Protein AF-0000000068122080 (afdb_homodimer)

Organism: Neurospora crassa (strain ATCC 24698 / 74-OR23-1A / CBS 708.71 / DSM 1257 / FGSC 987) (NCBI:txid367110)

Sequence (988 aa):
MANPVMEELKQKQDALRARFVGKQLSEVPTPSVVLDLKQVMVNCERMLEAAENLGLQWRAHIKTHKTTELTRLQVGNHLTIPVLLIVSTILEAENITPLLKEYQSKDRHVNVLLSFPLFASAVPRLAAVSSQLGPDGLSVMIDHVDQLPYVKAIHTSSGHPPRVFIKIDVNYGRAGVKTDSPEYPSLVDVLLAAEREGWLVLHGLYTHAGQSYGARKLGDAMHVLHAEFIHAHNAAMKIREKSPDHAPLVLSVGATPTATTIQSPWFTGECDVPTANSQGSMRPFEEELKELWGGWQKEGYVLEIHAGVYPTLDLQQVATHARHIGLLSEEDIGISVVAEVASVYPTRGQNSKPEALINAGSLALGREPVGLDKITSNNEETAKPYTGWGALMPWGVLAGTEKKDRSGKILGERFPNDFRGWQVGKISQEHGILTWVGDEGKKAPELKVGDRVRVWPNHACIMGAGFEYYLIVDSNCRGQEDKVRDVWCRWNGWMANPVMEELKQKQDALRARFVGKQLSEVPTPSVVLDLKQVMVNCERMLEAAENLGLQWRAHIKTHKTTELTRLQVGNHLTIPVLLIVSTILEAENITPLLKEYQSKDRHVNVLLSFPLFASAVPRLAAVSSQLGPDGLSVMIDHVDQLPYVKAIHTSSGHPPRVFIKIDVNYGRAGVKTDSPEYPSLVDVLLAAEREGWLVLHGLYTHAGQSYGARKLGDAMHVLHAEFIHAHNAAMKIREKSPDHAPLVLSVGATPTATTIQSPWFTGECDVPTANSQGSMRPFEEELKELWGGWQKEGYVLEIHAGVYPTLDLQQVATHARHIGLLSEEDIGISVVAEVASVYPTRGQNSKPEALINAGSLALGREPVGLDKITSNNEETAKPYTGWGALMPWGVLAGTEKKDRSGKILGERFPNDFRGWQVGKISQEHGILTWVGDEGKKAPELKVGDRVRVWPNHACIMGAGFEYYLIVDSNCRGQEDKVRDVWCRWNGW

Nearest PDB structures (foldseek):
  3anv-assembly1_A-2  TM=8.486E-01  e=2.389E-29  Gallus gallus
  4pb3-assembly1_B  TM=8.365E-01  e=2.389E-29  Delftia sp. HT23
  3wqg-assembly1_A  TM=8.302E-01  e=5.818E-29  Delftia sp. HT23
  3anu-assembly1_A-2  TM=8.568E-01  e=5.227E-28  Gallus gallus
  3awn-assembly1_A  TM=8.664E-01  e=2.921E-27  Gallus gallus

InterPro domains:
  IPR001608 Alanine racemase, N-terminal [PF01168] (136-261)
  IPR026956 D-serine dehydratase-like domain [PF14031] (335-473)
  IPR026956 D-serine dehydratase-like domain [SM01119] (334-474)
  IPR029066 PLP-binding barrel [G3DSA:3.20.20.10] (37-311)
  IPR029066 PLP-binding barrel [SSF51419] (36-265)
  IPR042208 D-serine dehydratase-like domain superfamily [G3DSA:2.40.37.20] (29-476)
  IPR051466 D-amino acid metabolism enzyme [PTHR28004] (21-494)

Radius of gyration: 29.16 Å; Cα contacts (8 Å, |Δi|>4): 2206; chains: 2; bounding box: 65×90×80 Å

pLDDT: mean 93.13, std 11.8, range [29.0, 98.94]

Solvent-accessible surface area (backbone atoms only — not comparable to full-atom values): 50513 Å² total; per-residue (Å²): 126,82,54,66,67,58,52,52,51,49,52,52,34,51,54,48,29,70,70,40,42,72,37,43,66,89,70,51,71,67,57,36,42,37,33,30,50,49,40,28,47,51,40,22,50,52,50,51,51,34,29,57,76,68,70,36,46,63,33,42,27,44,62,32,68,38,36,71,70,61,48,49,50,55,61,55,82,58,60,81,56,58,44,36,38,32,26,70,35,62,41,51,50,60,68,45,43,65,58,46,51,54,40,40,75,66,69,23,53,49,30,41,27,45,72,47,56,47,43,63,86,49,32,70,63,51,16,51,51,26,44,74,58,35,78,59,19,28,32,42,25,43,53,50,68,81,39,48,66,44,46,44,48,22,13,69,70,31,72,36,39,36,29,31,28,39,29,35,32,78,84,57,79,74,62,44,32,40,73,88,40,80,63,34,61,55,40,51,53,52,49,54,53,40,31,75,71,56,41,33,38,80,40,30,28,33,34,54,54,71,67,36,64,71,20,68,32,38,67,52,11,41,52,49,39,49,49,39,48,50,53,31,48,56,47,48,48,56,51,34,72,77,38,74,85,57,74,62,39,33,36,33,25,34,30,38,44,27,41,51,32,58,61,38,43,73,74,68,66,67,51,78,62,72,56,69,52,89,87,71,69,65,72,54,69,62,57,55,48,51,52,52,52,51,51,43,42,72,73,44,37,42,50,30,36,28,37,39,48,55,35,32,38,31,48,35,55,41,37,10,28,21,39,58,67,94,75,37,30,68,86,47,40,12,46,35,33,38,28,36,24,33,35,70,37,66,58,73,31,81,94,46,32,47,29,34,29,29,53,42,9,32,54,56,26,24,74,44,81,55,80,67,62,75,78,64,63,73,77,48,91,78,57,37,60,53,76,35,41,24,36,57,47,65,37,75,85,37,48,86,69,68,62,56,48,96,82,68,27,62,56,35,93,51,27,40,46,35,46,66,46,51,22,27,58,43,72,42,66,55,41,16,30,34,32,69,38,68,61,89,92,53,75,71,82,81,78,52,61,62,39,58,42,37,29,38,30,25,36,44,47,61,15,44,65,46,48,61,46,34,39,26,22,31,66,76,39,79,95,41,44,52,29,24,72,41,51,47,57,32,72,80,68,86,127,82,53,68,66,59,51,52,51,49,53,52,33,52,53,48,30,71,70,42,42,72,38,42,67,90,70,52,70,66,58,36,42,37,34,30,48,49,41,29,47,51,40,22,49,52,51,52,51,33,29,57,75,70,68,34,46,63,33,43,26,44,63,33,68,38,37,70,70,61,48,49,51,55,62,54,83,58,62,83,58,57,44,36,37,32,25,72,35,61,42,51,49,60,69,44,43,64,58,47,50,54,40,41,76,66,68,23,54,48,30,42,27,45,72,48,57,47,43,63,86,49,32,70,62,50,15,52,50,26,44,73,58,34,77,60,19,28,32,41,24,41,52,50,68,81,39,49,68,45,47,45,48,23,13,70,71,31,73,33,40,37,29,31,27,39,30,36,31,76,84,58,78,74,61,46,32,40,71,89,40,80,62,35,62,55,38,51,53,54,51,55,53,40,32,74,72,57,39,33,38,81,41,29,28,34,35,56,54,69,66,36,63,71,20,69,33,39,68,53,12,41,51,51,38,49,51,40,49,49,53,31,47,55,46,49,50,57,50,33,72,78,36,74,83,55,74,62,36,33,36,35,28,34,29,38,42,27,40,52,32,59,61,37,42,73,73,69,66,68,51,78,62,74,56,66,52,88,89,68,70,64,70,54,69,63,56,55,47,50,51,52,52,51,50,43,42,73,73,42,37,44,52,31,39,27,36,39,48,56,34,31,38,29,48,35,55,41,37,10,28,20,40,59,66,92,73,38,30,68,86,49,40,13,47,35,34,38,28,37,25,35,36,68,37,65,57,73,32,80,93,46,32,47,28,33,30,26,54,43,8,32,54,55,27,24,74,44,81,55,79,67,63,77,79,65,64,73,78,48,91,78,58,37,59,51,77,35,39,24,35,55,48,64,38,75,84,37,48,86,68,68,60,57,46,96,83,69,27,63,57,35,93,52,28,40,47,35,47,65,45,50,22,26,57,42,70,43,67,55,40,15,30,34,33,68,38,67,58,90,93,55,76,72,82,81,78,51,63,61,39,59,44,36,30,39,29,25,36,44,47,61,16,43,67,46,47,60,46,34,40,26,23,32,65,78,41,78,95,42,45,51,30,25,71,42,52,47,57,32,72,80,69,88

Secondary structure (DSSP, 8-state):
---HHHHHHHHHHHHHHHHHTT-BTTTS-SSEEEEEHHHHHHHHHHHHHHHHHTT-EEEEE-TTT--HHHHHHHH-S-SSS-EEEEESSHHHHHHHHHHHHHHHHTT--EEEEEEEE--GGGHHHHHHHHHHH-TT-EEEEE-SGGGHHHHHHHHHHHSSPPEEEEEE--S--SS-B-TTSTHHHHHHHHHHHHHHHTS-EEEEEEE--GGGGG--SHHHHHHHHHHHHHHHHHHHHHHHHH-TTPPPPEEEE--HHHHGGGG-HHHHT--------SSS----HHHHHHHHHHHHHHTTPEEEEEESSTTT--HHHHHHT-S-TTTSSGGG--EEEEEEEEEEETTTSGGG--EEEES--HHHH--------SSS----TT------SEEE-S-GGGTT-----TTS-SS-TTTTTS--EEEEEEE-SS-EEEEEE--TTPPPPP--TT-EEEEEES-HHHHHTT-SEEEEE-TTSTT-TTB--EEEE-----/---HHHHHHHHHHHHHHHHHTT-BTTTS-SSEEEEEHHHHHHHHHHHHHHHHHTT-EEEEE-TTT--HHHHHHHH-S-SSS-EEEEESSHHHHHHHHHHHHHHHHTT--EEEEEEEE--GGGHHHHHHHHHHH-TT-EEEEE-SGGGHHHHHHHHHHHSSPPEEEEEE--S--SS-B-TTSTHHHHHHHHHHHHHHHTS-EEEEEEE--GGGGG--SHHHHHHHHHHHHHHHHHHHHHHHHH-TTPPPPEEEE--HHHHGGGG-HHHHT--------SSS----HHHHHHHHHHHHHHTTPEEEEEESSTTT--HHHHHHT-S-TTTSSGGG--EEEEEEEEEEETTTSGGG--EEEES--HHHH--------SSS----TT------SEEE-S-GGGTT-----TTS-SS-TTTTTS--EEEEEEE-SS-EEEEEE--TTPPPPP--TT-EEEEEES-HHHHHTT-SEEEEE-TTSTT-TTB--EEEE-----

Structure (mmCIF, N/CA/C/O backbone):
data_AF-0000000068122080-model_v1
#
loop_
_entity.id
_entity.type
_entity.pdbx_description
1 polymer 'D-serine dehydratase-like domain-containing protein'
#
loop_
_atom_site.group_PDB
_atom_site.id
_atom_site.type_symbol
_atom_site.label_atom_id
_atom_site.label_alt_id
_atom_site.label_comp_id
_atom_site.label_asym_id
_atom_site.label_entity_id
_atom_site.label_seq_id
_atom_site.pdbx_PDB_ins_code
_atom_site.Cartn_x
_atom_site.Cartn_y
_atom_site.Cartn_z
_atom_site.occupancy
_atom_site.B_iso_or_equiv
_atom_site.auth_seq_id
_atom_site.auth_comp_id
_atom_site.auth_asym_id
_atom_site.auth_atom_id
_atom_site.pdbx_PDB_model_num
ATOM 1 N N . MET A 1 1 ? -1.861 0.833 36.281 1 34.62 1 MET A N 1
ATOM 2 C CA . MET A 1 1 ? -1.796 -0.489 35.656 1 34.62 1 MET A CA 1
ATOM 3 C C . MET A 1 1 ? -1.403 -0.385 34.188 1 34.62 1 MET A C 1
ATOM 5 O O . MET A 1 1 ? -1.917 0.468 33.469 1 34.62 1 MET A O 1
ATOM 9 N N . ALA A 1 2 ? -0.423 -1.035 33.969 1 48.44 2 ALA A N 1
ATOM 10 C CA . ALA A 1 2 ? 0.129 -0.932 32.625 1 48.44 2 ALA A CA 1
ATOM 11 C C . ALA A 1 2 ? -0.909 -1.322 31.578 1 48.44 2 ALA A C 1
ATOM 13 O O . ALA A 1 2 ? -1.619 -2.318 31.734 1 48.44 2 ALA A O 1
ATOM 14 N N . ASN A 1 3 ? -1.259 -0.375 30.625 1 61.34 3 ASN A N 1
ATOM 15 C CA . ASN A 1 3 ? -2.131 -0.651 29.5 1 61.34 3 ASN A CA 1
ATOM 16 C C . ASN A 1 3 ? -1.68 -1.891 28.734 1 61.34 3 ASN A C 1
ATOM 18 O O . ASN A 1 3 ? -0.537 -1.963 28.266 1 61.34 3 ASN A O 1
ATOM 22 N N . PRO A 1 4 ? -2.449 -2.939 28.812 1 63.47 4 PRO A N 1
ATOM 23 C CA . PRO A 1 4 ? -2.072 -4.211 28.188 1 63.47 4 PRO A CA 1
ATOM 24 C C . PRO A 1 4 ? -1.522 -4.035 26.766 1 63.47 4 PRO A C 1
ATOM 26 O O . PRO A 1 4 ? -0.592 -4.742 26.375 1 63.47 4 PRO A O 1
ATOM 29 N N . VAL A 1 5 ? -1.974 -3.033 26.125 1 71.25 5 VAL A N 1
ATOM 30 C CA . VAL A 1 5 ? -1.523 -2.801 24.766 1 71.25 5 VAL A CA 1
ATOM 31 C C . VAL A 1 5 ? -0.093 -2.268 24.766 1 71.25 5 VAL A C 1
ATOM 33 O O . VAL A 1 5 ? 0.735 -2.678 23.953 1 71.25 5 VAL A O 1
ATOM 36 N N . MET A 1 6 ? 0.201 -1.479 25.734 1 77.25 6 MET A N 1
ATOM 37 C CA . MET A 1 6 ? 1.538 -0.904 25.844 1 77.25 6 MET A CA 1
ATOM 38 C C . MET A 1 6 ? 2.557 -1.969 26.234 1 77.25 6 MET A C 1
ATOM 40 O O . MET A 1 6 ? 3.689 -1.958 25.75 1 77.25 6 MET A O 1
ATOM 44 N N . GLU A 1 7 ? 2.092 -2.848 27.031 1 82.12 7 GLU A N 1
ATOM 45 C CA . GLU A 1 7 ? 2.988 -3.912 27.469 1 82.12 7 GLU A CA 1
ATOM 46 C C . GLU A 1 7 ? 3.303 -4.875 26.328 1 82.12 7 GLU A C 1
ATOM 48 O O . GLU A 1 7 ? 4.441 -5.328 26.188 1 82.12 7 GLU A O 1
ATOM 53 N N . GLU A 1 8 ? 2.326 -5.105 25.578 1 82.75 8 GLU A N 1
ATOM 54 C CA . GLU A 1 8 ? 2.521 -5.992 24.438 1 82.75 8 GLU A CA 1
ATOM 55 C C . GLU A 1 8 ? 3.473 -5.379 23.422 1 82.75 8 GLU A C 1
ATOM 57 O O . GLU A 1 8 ? 4.324 -6.07 22.859 1 82.75 8 GLU A O 1
ATOM 62 N N . LEU A 1 9 ? 3.348 -4.129 23.219 1 86.38 9 LEU A N 1
ATOM 63 C CA . LEU A 1 9 ? 4.215 -3.428 22.281 1 86.38 9 LEU A CA 1
ATOM 64 C C . LEU A 1 9 ? 5.656 -3.406 22.781 1 86.38 9 LEU A C 1
ATOM 66 O O . LEU A 1 9 ? 6.594 -3.566 22 1 86.38 9 LEU A O 1
ATOM 70 N N . LYS A 1 10 ? 5.793 -3.195 24.094 1 89.75 10 LYS A N 1
ATOM 71 C CA . LYS A 1 10 ? 7.125 -3.17 24.688 1 89.75 10 LYS A CA 1
ATOM 72 C C . LYS A 1 10 ? 7.801 -4.531 24.562 1 89.75 10 LYS A C 1
ATOM 74 O O . LYS A 1 10 ? 8.992 -4.617 24.266 1 89.75 10 LYS A O 1
ATOM 79 N N . GLN A 1 11 ? 7.055 -5.516 24.812 1 91.06 11 GLN A N 1
ATOM 80 C CA . GLN A 1 11 ? 7.602 -6.863 24.703 1 91.06 11 GLN A CA 1
ATOM 81 C C . GLN A 1 11 ? 8.023 -7.172 23.266 1 91.06 11 GLN A C 1
ATOM 83 O O . GLN A 1 11 ? 9.086 -7.758 23.031 1 91.06 11 GLN A O 1
ATOM 88 N N . LYS A 1 12 ? 7.172 -6.781 22.375 1 92.25 12 LYS A N 1
ATOM 89 C CA . LYS A 1 12 ? 7.5 -6.961 20.969 1 92.25 12 LYS A CA 1
ATOM 90 C C . LYS A 1 12 ? 8.773 -6.207 20.594 1 92.25 12 LYS A C 1
ATOM 92 O O . LYS A 1 12 ? 9.648 -6.746 19.922 1 92.25 12 LYS A O 1
ATOM 97 N N . GLN A 1 13 ? 8.906 -5.016 21.031 1 96.25 13 GLN A N 1
ATOM 98 C CA . GLN A 1 13 ? 10.062 -4.18 20.719 1 96.25 13 GLN A CA 1
ATOM 99 C C . GLN A 1 13 ? 11.336 -4.762 21.328 1 96.25 13 GLN A C 1
ATOM 101 O O . GLN A 1 13 ? 12.391 -4.766 20.688 1 96.25 13 GLN A O 1
ATOM 106 N N . ASP A 1 14 ? 11.227 -5.234 22.578 1 97.12 14 ASP A N 1
ATOM 107 C CA . ASP A 1 14 ? 12.383 -5.832 23.25 1 97.12 14 ASP A CA 1
ATOM 108 C C . ASP A 1 14 ? 12.859 -7.078 22.516 1 97.12 14 ASP A C 1
ATOM 110 O O . ASP A 1 14 ? 14.07 -7.301 22.375 1 97.12 14 ASP A O 1
ATOM 114 N N . ALA A 1 15 ? 11.93 -7.836 22.078 1 96.25 15 ALA A N 1
ATOM 115 C CA . ALA A 1 15 ? 12.289 -9.039 21.328 1 96.25 15 ALA A CA 1
ATOM 116 C C . ALA A 1 15 ? 12.992 -8.68 20.016 1 96.25 15 ALA A C 1
ATOM 118 O O . ALA A 1 15 ? 13.953 -9.336 19.625 1 96.25 15 ALA A O 1
ATOM 119 N N . LEU A 1 16 ? 12.508 -7.648 19.344 1 97.81 16 LEU A N 1
ATOM 120 C CA . LEU A 1 16 ? 13.102 -7.188 18.094 1 97.81 16 LEU A CA 1
ATOM 121 C C . LEU A 1 16 ? 14.492 -6.609 18.344 1 97.81 16 LEU A C 1
ATOM 123 O O . LEU A 1 16 ? 15.414 -6.848 17.547 1 97.81 16 LEU A O 1
ATOM 127 N N . ARG A 1 17 ? 14.633 -5.867 19.438 1 98.44 17 ARG A N 1
ATOM 128 C CA . ARG A 1 17 ? 15.938 -5.328 19.797 1 98.44 17 ARG A CA 1
ATOM 129 C C . ARG A 1 17 ? 16.938 -6.453 20.031 1 98.44 17 ARG A C 1
ATOM 131 O O . ARG A 1 17 ? 18.078 -6.391 19.562 1 98.44 17 ARG A O 1
ATOM 138 N N . ALA A 1 18 ? 16.516 -7.426 20.781 1 98.25 18 ALA A N 1
ATOM 139 C CA . ALA A 1 18 ? 17.391 -8.57 21.062 1 98.25 18 ALA A CA 1
ATOM 140 C C . ALA A 1 18 ? 17.828 -9.258 19.766 1 98.25 18 ALA A C 1
ATOM 142 O O . ALA A 1 18 ? 18.953 -9.75 19.672 1 98.25 18 ALA A O 1
ATOM 143 N N . ARG A 1 19 ? 16.984 -9.219 18.859 1 97.31 19 ARG A N 1
ATOM 144 C CA . ARG A 1 19 ? 17.219 -9.93 17.609 1 97.31 19 ARG A CA 1
ATOM 145 C C . ARG A 1 19 ? 18.125 -9.117 16.672 1 97.31 19 ARG A C 1
ATOM 147 O O . ARG A 1 19 ? 18.969 -9.672 15.977 1 97.31 19 ARG A O 1
ATOM 154 N N . PHE A 1 20 ? 17.969 -7.777 16.656 1 98.44 20 PHE A N 1
ATOM 155 C CA . PHE A 1 20 ? 18.531 -7.047 15.523 1 98.44 20 PHE A CA 1
ATOM 156 C C . PHE A 1 20 ? 19.641 -6.105 15.977 1 98.44 20 PHE A C 1
ATOM 158 O O . PHE A 1 20 ? 20.531 -5.762 15.203 1 98.44 20 PHE A O 1
ATOM 165 N N . VAL A 1 21 ? 19.562 -5.586 17.203 1 98.56 21 VAL A N 1
ATOM 166 C CA . VAL A 1 21 ? 20.547 -4.609 17.656 1 98.56 21 VAL A CA 1
ATOM 167 C C . VAL A 1 21 ? 21.938 -5.238 17.625 1 98.56 21 VAL A C 1
ATOM 169 O O . VAL A 1 21 ? 22.125 -6.355 18.109 1 98.56 21 VAL A O 1
ATOM 172 N N . GLY A 1 22 ? 22.844 -4.551 17.062 1 98.31 22 GLY A N 1
ATOM 173 C CA . GLY A 1 22 ? 24.203 -5.043 16.938 1 98.31 22 GLY A CA 1
ATOM 174 C C . GLY A 1 22 ? 24.484 -5.672 15.594 1 98.31 22 GLY A C 1
ATOM 175 O O . GLY A 1 22 ? 25.641 -5.801 15.195 1 98.31 22 GLY A O 1
ATOM 176 N N . LYS A 1 23 ? 23.469 -6.035 14.875 1 98.25 23 LYS A N 1
ATOM 177 C CA . LYS A 1 23 ? 23.641 -6.637 13.562 1 98.25 23 LYS A CA 1
ATOM 178 C C . LYS A 1 23 ? 23.953 -5.578 12.508 1 98.25 23 LYS A C 1
ATOM 180 O O . LYS A 1 23 ? 23.609 -4.41 12.672 1 98.25 23 LYS A O 1
ATOM 185 N N . GLN A 1 24 ? 24.641 -6.031 11.484 1 97.75 24 GLN A N 1
ATOM 186 C CA . GLN A 1 24 ? 24.875 -5.191 10.305 1 97.75 24 GLN A CA 1
ATOM 187 C C . GLN A 1 24 ? 23.688 -5.262 9.352 1 97.75 24 GLN A C 1
ATOM 189 O O . GLN A 1 24 ? 22.984 -6.273 9.289 1 97.75 24 GLN A O 1
ATOM 194 N N . LEU A 1 25 ? 23.438 -4.176 8.594 1 97.88 25 LEU A N 1
ATOM 195 C CA . LEU A 1 25 ? 22.359 -4.16 7.598 1 97.88 25 LEU A CA 1
ATOM 196 C C . LEU A 1 25 ? 22.547 -5.293 6.59 1 97.88 25 LEU A C 1
ATOM 198 O O . LEU A 1 25 ? 21.578 -5.734 5.973 1 97.88 25 LEU A O 1
ATOM 202 N N . SER A 1 26 ? 23.703 -5.789 6.441 1 95.56 26 SER A N 1
ATOM 203 C CA . SER A 1 26 ? 23.969 -6.906 5.539 1 95.56 26 SER A CA 1
ATOM 204 C C . SER A 1 26 ? 23.453 -8.219 6.121 1 95.56 26 SER A C 1
ATOM 206 O O . SER A 1 26 ? 23.391 -9.227 5.414 1 95.56 26 SER A O 1
ATOM 208 N N . GLU A 1 27 ? 23.047 -8.219 7.371 1 96.06 27 GLU A N 1
ATOM 209 C CA . GLU A 1 27 ? 22.672 -9.453 8.055 1 96.06 27 GLU A CA 1
ATOM 210 C C . GLU A 1 27 ? 21.172 -9.492 8.344 1 96.06 27 GLU A C 1
ATOM 212 O O . GLU A 1 27 ? 20.656 -10.523 8.781 1 96.06 27 GLU A O 1
ATOM 217 N N . VAL A 1 28 ? 20.547 -8.406 8.172 1 97.38 28 VAL A N 1
ATOM 218 C CA . VAL A 1 28 ? 19.141 -8.352 8.562 1 97.38 28 VAL A CA 1
ATOM 219 C C . VAL A 1 28 ? 18.281 -8.961 7.461 1 97.38 28 VAL A C 1
ATOM 221 O O . VAL A 1 28 ? 18.719 -9.102 6.32 1 97.38 28 VAL A O 1
ATOM 224 N N . PRO A 1 29 ? 17.062 -9.359 7.766 1 96.5 29 PRO A N 1
ATOM 225 C CA . PRO A 1 29 ? 16.156 -9.859 6.723 1 96.5 29 PRO A CA 1
ATOM 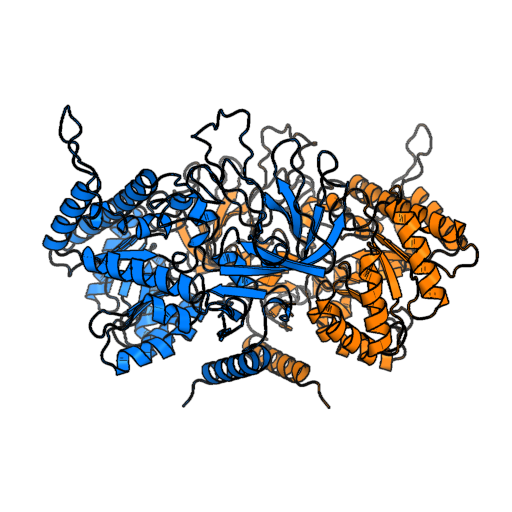226 C C . PRO A 1 29 ? 15.828 -8.805 5.676 1 96.5 29 PRO A C 1
ATOM 228 O O . PRO A 1 29 ? 15.984 -7.605 5.926 1 96.5 29 PRO A O 1
ATOM 231 N N . THR A 1 30 ? 15.422 -9.25 4.527 1 97.88 30 THR A N 1
ATOM 232 C CA . THR A 1 30 ? 14.977 -8.344 3.471 1 97.88 30 THR A CA 1
ATOM 233 C C . THR A 1 30 ? 13.586 -8.734 2.98 1 97.88 30 THR A C 1
ATOM 235 O O . THR A 1 30 ? 13.227 -9.914 2.973 1 97.88 30 THR A O 1
ATOM 238 N N . PRO A 1 31 ? 12.797 -7.766 2.686 1 98.25 31 PRO A N 1
ATOM 239 C CA . PRO A 1 31 ? 13.102 -6.34 2.803 1 98.25 31 PRO A CA 1
ATOM 240 C C . PRO A 1 31 ? 12.984 -5.828 4.238 1 98.25 31 PRO A C 1
ATOM 242 O O . PRO A 1 31 ? 12.266 -6.41 5.051 1 98.25 31 PRO A O 1
ATOM 245 N N . SER A 1 32 ? 13.75 -4.82 4.559 1 98.62 32 SER A N 1
ATOM 246 C CA . SER A 1 32 ? 13.68 -4.113 5.836 1 98.62 32 SER A CA 1
ATOM 247 C C . SER A 1 32 ? 13.758 -2.604 5.637 1 98.62 32 SER A C 1
ATOM 249 O O . SER A 1 32 ? 14.469 -2.123 4.754 1 98.62 32 SER A O 1
ATOM 251 N N . VAL A 1 33 ? 13.039 -1.901 6.406 1 98.81 33 VAL A N 1
ATOM 252 C CA . VAL A 1 33 ? 13.07 -0.444 6.34 1 98.81 33 VAL A CA 1
ATOM 253 C C . VAL A 1 33 ? 14.008 0.102 7.418 1 98.81 33 VAL A C 1
ATOM 255 O O . VAL A 1 33 ? 14.047 -0.424 8.531 1 98.81 33 VAL A O 1
ATOM 258 N N . VAL A 1 34 ? 14.742 1.148 7.062 1 98.88 34 VAL A N 1
ATOM 259 C CA . VAL A 1 34 ? 15.789 1.69 7.914 1 98.88 34 VAL A CA 1
ATOM 260 C C . VAL A 1 34 ? 15.586 3.191 8.102 1 98.88 34 VAL A C 1
ATOM 262 O O . VAL A 1 34 ? 15.266 3.902 7.145 1 98.88 34 VAL A O 1
ATOM 265 N N . LEU A 1 35 ? 15.703 3.652 9.328 1 98.88 35 LEU A N 1
ATOM 266 C CA . LEU A 1 35 ? 15.797 5.078 9.625 1 98.88 35 LEU A CA 1
ATOM 267 C C . LEU A 1 35 ? 17.203 5.445 10.078 1 98.88 35 LEU A C 1
ATOM 269 O O . LEU A 1 35 ? 17.828 4.707 10.852 1 98.88 35 LEU A O 1
ATOM 273 N N . ASP A 1 36 ? 17.719 6.465 9.547 1 98.81 36 ASP A N 1
ATOM 274 C CA . ASP A 1 36 ? 18.984 7.031 10.023 1 98.81 36 ASP A CA 1
ATOM 275 C C . ASP A 1 36 ? 18.734 8.055 11.125 1 98.81 36 ASP A C 1
ATOM 277 O O . ASP A 1 36 ? 18.266 9.164 10.859 1 98.81 36 ASP A O 1
ATOM 281 N N . LEU A 1 37 ? 19.125 7.719 12.297 1 98.75 37 LEU A N 1
ATOM 282 C CA . LEU A 1 37 ? 18.844 8.523 13.477 1 98.75 37 LEU A CA 1
ATOM 283 C C . LEU A 1 37 ? 19.422 9.93 13.32 1 98.75 37 LEU A C 1
ATOM 285 O O . LEU A 1 37 ? 18.75 10.922 13.609 1 98.75 37 LEU A O 1
ATOM 289 N N . LYS A 1 38 ? 20.641 10.023 12.891 1 98.44 38 LYS A N 1
ATOM 290 C CA . LYS A 1 38 ? 21.25 11.336 12.711 1 98.44 38 LYS A CA 1
ATOM 291 C C . LYS A 1 38 ? 20.406 12.219 11.797 1 98.44 38 LYS A C 1
ATOM 293 O O . LYS A 1 38 ? 20.109 13.367 12.141 1 98.44 38 LYS A O 1
ATOM 298 N N . GLN A 1 39 ? 20.016 11.68 10.703 1 98.31 39 GLN A N 1
ATOM 299 C CA . GLN A 1 39 ? 19.359 12.492 9.688 1 98.31 39 GLN A CA 1
ATOM 300 C C . GLN A 1 39 ? 17.969 12.914 10.156 1 98.31 39 GLN A C 1
ATOM 302 O O . GLN A 1 39 ? 17.562 14.062 9.961 1 98.31 39 GLN A O 1
ATOM 307 N N . VAL A 1 40 ? 17.188 11.992 10.758 1 98.75 40 VAL A N 1
ATOM 308 C CA . VAL A 1 40 ? 15.852 12.367 11.211 1 98.75 40 VAL A CA 1
ATOM 309 C C . VAL A 1 40 ? 15.953 13.383 12.344 1 98.75 40 VAL A C 1
ATOM 311 O O . VAL A 1 40 ? 15.109 14.273 12.469 1 98.75 40 VAL A O 1
ATOM 314 N N . MET A 1 41 ? 16.969 13.289 13.164 1 98.5 41 MET A N 1
ATOM 315 C CA . MET A 1 41 ? 17.203 14.266 14.227 1 98.5 41 MET A CA 1
ATOM 316 C C . MET A 1 41 ? 17.484 15.648 13.648 1 98.5 41 MET A C 1
ATOM 318 O O . MET A 1 41 ? 16.922 16.641 14.109 1 98.5 41 MET A O 1
ATOM 322 N N . VAL A 1 42 ? 18.328 15.688 12.672 1 98.19 42 VAL A N 1
ATOM 323 C CA . VAL A 1 42 ? 18.703 16.953 12.039 1 98.19 42 VAL A CA 1
ATOM 324 C C . VAL A 1 42 ? 17.469 17.594 11.422 1 98.19 42 VAL A C 1
ATOM 326 O O . VAL A 1 42 ? 17.234 18.797 11.586 1 98.19 42 VAL A O 1
ATOM 329 N N . ASN A 1 43 ? 16.672 16.797 10.727 1 98.56 43 ASN A N 1
ATOM 330 C CA . ASN A 1 43 ? 15.469 17.312 10.094 1 98.56 43 ASN A CA 1
ATOM 331 C C . ASN A 1 43 ? 14.484 17.875 11.125 1 98.56 43 ASN A C 1
ATOM 333 O O . ASN A 1 43 ? 13.883 18.922 10.906 1 98.56 43 ASN A O 1
ATOM 337 N N . CYS A 1 44 ? 14.344 17.219 12.258 1 98.56 44 CYS A N 1
ATOM 338 C CA . CYS A 1 44 ? 13.445 17.672 13.32 1 98.56 44 CYS A CA 1
ATOM 339 C C . CYS A 1 44 ? 13.953 18.953 13.961 1 98.56 44 CYS A C 1
ATOM 341 O O . CYS A 1 44 ? 13.188 19.891 14.172 1 98.56 44 CYS A O 1
ATOM 343 N N . GLU A 1 45 ? 15.242 19.016 14.219 1 97.75 45 GLU A N 1
ATOM 344 C CA . GLU A 1 45 ? 15.836 20.188 14.859 1 97.75 45 GLU A CA 1
ATOM 345 C C . GLU A 1 45 ? 15.695 21.422 13.977 1 97.75 45 GLU A C 1
ATOM 347 O O . GLU A 1 45 ? 15.375 22.516 14.469 1 97.75 45 GLU A O 1
ATOM 352 N N . ARG A 1 46 ? 15.922 21.234 12.703 1 96.69 46 ARG A N 1
ATOM 353 C CA . ARG A 1 46 ? 15.797 22.344 11.766 1 96.69 46 ARG A CA 1
ATOM 354 C C . ARG A 1 46 ? 14.391 22.938 11.805 1 96.69 46 ARG A C 1
ATOM 356 O O . ARG A 1 46 ? 14.227 24.156 11.75 1 96.69 46 ARG A O 1
ATOM 363 N N . MET A 1 47 ? 13.398 22.078 11.906 1 97.44 47 MET A N 1
ATOM 364 C CA . MET A 1 47 ? 12.016 22.531 11.93 1 97.44 47 MET A CA 1
ATOM 365 C C . MET A 1 47 ? 11.703 23.266 13.227 1 97.44 47 MET A C 1
ATOM 367 O O . MET A 1 47 ? 11.07 24.328 13.219 1 97.44 47 MET A O 1
ATOM 371 N N . LEU A 1 48 ? 12.125 22.703 14.344 1 97.38 48 LEU A N 1
ATOM 372 C CA . LEU A 1 48 ? 11.906 23.328 15.648 1 97.38 48 LEU A CA 1
ATOM 373 C C . LEU A 1 48 ? 12.547 24.703 15.711 1 97.38 48 LEU A C 1
ATOM 375 O O . LEU A 1 48 ? 11.922 25.672 16.156 1 97.38 48 LEU A O 1
ATOM 379 N N . GLU A 1 49 ? 13.766 24.797 15.219 1 95.56 49 GLU A N 1
ATOM 380 C CA . GLU A 1 49 ? 14.5 26.062 15.234 1 95.56 49 GLU A CA 1
ATOM 381 C C . GLU A 1 49 ? 13.812 27.109 14.352 1 95.56 49 GLU A C 1
ATOM 383 O O . GLU A 1 49 ? 13.672 28.266 14.75 1 95.56 49 GLU A O 1
ATOM 388 N N . ALA A 1 50 ? 13.422 26.672 13.18 1 95.5 50 ALA A N 1
ATOM 389 C CA . ALA A 1 50 ? 12.781 27.594 12.234 1 95.5 50 ALA A CA 1
ATOM 390 C C . ALA A 1 50 ? 11.477 28.141 12.805 1 95.5 50 ALA A C 1
ATOM 392 O O . ALA A 1 50 ? 11.203 29.344 12.719 1 95.5 50 ALA A O 1
ATOM 393 N N . ALA A 1 51 ? 10.641 27.281 13.367 1 96.12 51 ALA A N 1
ATOM 394 C CA . ALA A 1 51 ? 9.367 27.703 13.945 1 96.12 51 ALA A CA 1
ATOM 395 C C . ALA A 1 51 ? 9.578 28.672 15.109 1 96.12 51 ALA A C 1
ATOM 397 O O . ALA A 1 51 ? 8.914 29.703 15.195 1 96.12 51 ALA A O 1
ATOM 398 N N . GLU A 1 52 ? 10.516 28.359 15.953 1 94.06 52 GLU A N 1
ATOM 399 C CA . GLU A 1 52 ? 10.82 29.188 17.109 1 94.06 52 GLU A CA 1
ATOM 400 C C . GLU A 1 52 ? 11.328 30.562 16.672 1 94.06 52 GLU A C 1
ATOM 402 O O . GLU A 1 52 ? 10.883 31.594 17.203 1 94.06 52 GLU A O 1
ATOM 407 N N . ASN A 1 53 ? 12.203 30.562 15.703 1 92.69 53 ASN A N 1
ATOM 408 C CA . ASN A 1 53 ? 12.797 31.812 15.227 1 92.69 53 ASN A CA 1
ATOM 409 C C . ASN A 1 53 ? 11.75 32.75 14.641 1 92.69 53 ASN A C 1
ATOM 411 O O . ASN A 1 53 ? 11.883 33.969 14.734 1 92.69 53 ASN A O 1
ATOM 415 N N . LEU A 1 54 ? 10.711 32.156 14.102 1 93.5 54 LEU A N 1
ATOM 416 C CA . LEU A 1 54 ? 9.711 32.969 13.43 1 93.5 54 LEU A CA 1
ATOM 417 C C . LEU A 1 54 ? 8.5 33.219 14.328 1 93.5 54 LEU A C 1
ATOM 419 O O . LEU A 1 54 ? 7.527 33.844 13.922 1 93.5 54 LEU A O 1
ATOM 423 N N . GLY A 1 55 ? 8.586 32.625 15.531 1 93.56 55 GLY A N 1
ATOM 424 C CA . GLY A 1 55 ? 7.48 32.781 16.469 1 93.56 55 GLY A CA 1
ATOM 425 C C . GLY A 1 55 ? 6.223 32.062 16.016 1 93.56 55 GLY A C 1
ATOM 426 O O . GLY A 1 55 ? 5.109 32.531 16.266 1 93.56 55 GLY A O 1
ATOM 427 N N . LEU A 1 56 ? 6.336 31.031 15.281 1 96.62 56 LEU A N 1
ATOM 428 C CA . LEU A 1 56 ? 5.215 30.219 14.828 1 96.62 56 LEU A CA 1
ATOM 429 C C . LEU A 1 56 ? 4.996 29.031 15.75 1 96.62 56 LEU A C 1
ATOM 431 O O . LEU A 1 56 ? 5.961 28.438 16.234 1 96.62 56 LEU A O 1
ATOM 435 N N . GLN A 1 57 ? 3.766 28.781 16.078 1 97.75 57 GLN A N 1
ATOM 436 C CA . GLN A 1 57 ? 3.445 27.547 16.766 1 97.75 57 GLN A CA 1
ATOM 437 C C . GLN A 1 57 ? 3.713 26.328 15.883 1 97.75 57 GLN A C 1
ATOM 439 O O . GLN A 1 57 ? 3.475 26.375 14.672 1 97.75 57 GLN A O 1
ATOM 444 N N . TRP A 1 58 ? 4.234 25.266 16.469 1 98.19 58 TRP A N 1
ATOM 445 C CA . TRP A 1 58 ? 4.594 24.047 15.734 1 98.19 58 TRP A CA 1
ATOM 446 C C . TRP A 1 58 ? 3.676 22.891 16.125 1 98.19 58 TRP A C 1
ATOM 448 O O . TRP A 1 58 ? 3.477 22.625 17.312 1 98.19 58 TRP A O 1
ATOM 458 N N . ARG A 1 59 ? 3.078 22.281 15.164 1 98.75 59 ARG A N 1
ATOM 459 C CA . ARG A 1 59 ? 2.279 21.078 15.359 1 98.75 59 ARG A CA 1
ATOM 460 C C . ARG A 1 59 ? 2.803 19.922 14.5 1 98.75 59 ARG A C 1
ATOM 462 O O . ARG A 1 59 ? 2.754 19.984 13.273 1 98.75 59 ARG A O 1
ATOM 469 N N . ALA A 1 60 ? 3.266 18.875 15.078 1 98.81 60 ALA A N 1
ATOM 470 C CA . ALA A 1 60 ? 3.9 17.75 14.375 1 98.81 60 ALA A CA 1
ATOM 471 C C . ALA A 1 60 ? 2.865 16.719 13.93 1 98.81 60 ALA A C 1
ATOM 473 O O . ALA A 1 60 ? 2.049 16.266 14.734 1 98.81 60 ALA A O 1
ATOM 474 N N . HIS A 1 61 ? 2.846 16.422 12.656 1 98.81 61 HIS A N 1
ATOM 475 C CA . HIS A 1 61 ? 2.057 15.297 12.164 1 98.81 61 HIS A CA 1
ATOM 476 C C . HIS A 1 61 ? 2.857 14 12.195 1 98.81 61 HIS A C 1
ATOM 478 O O . HIS A 1 61 ? 3.936 13.922 11.602 1 98.81 61 HIS A O 1
ATOM 484 N N . ILE A 1 62 ? 2.363 12.953 12.812 1 98.75 62 ILE A N 1
ATOM 485 C CA . ILE A 1 62 ? 3.182 11.766 13.039 1 98.75 62 ILE A CA 1
ATOM 486 C C . ILE A 1 62 ? 2.727 10.641 12.117 1 98.75 62 ILE A C 1
ATOM 488 O O . ILE A 1 62 ? 3.096 9.477 12.312 1 98.75 62 ILE A O 1
ATOM 492 N N . LYS A 1 63 ? 1.966 10.938 11.07 1 97.56 63 LYS A N 1
ATOM 493 C CA . LYS A 1 63 ? 1.325 9.969 10.18 1 97.56 63 LYS A CA 1
ATOM 494 C C . LYS A 1 63 ? 2.363 9.18 9.398 1 97.56 63 LYS A C 1
ATOM 496 O O . LYS A 1 63 ? 2.061 8.102 8.867 1 97.56 63 LYS A O 1
ATOM 501 N N . THR A 1 64 ? 3.555 9.719 9.219 1 97.94 64 THR A N 1
ATOM 502 C CA . THR A 1 64 ? 4.551 9.078 8.367 1 97.94 64 THR A CA 1
ATOM 503 C C . THR A 1 64 ? 5.211 7.906 9.094 1 97.94 64 THR A C 1
ATOM 505 O O . THR A 1 64 ? 5.164 6.77 8.617 1 97.94 64 THR A O 1
ATOM 508 N N . HIS A 1 65 ? 5.727 8.195 10.266 1 98.62 65 HIS A N 1
ATOM 509 C CA . HIS A 1 65 ? 6.562 7.203 10.93 1 98.62 65 HIS A CA 1
ATOM 510 C C . HIS A 1 65 ? 5.762 6.414 11.961 1 98.62 65 HIS A C 1
ATOM 512 O O . HIS A 1 65 ? 6.043 5.238 12.203 1 98.62 65 HIS A O 1
ATOM 518 N N . LYS A 1 66 ? 4.855 7.074 12.664 1 98.19 66 LYS A N 1
ATOM 519 C CA . LYS A 1 66 ? 3.953 6.422 13.609 1 98.19 66 LYS A CA 1
ATOM 520 C C . LYS A 1 66 ? 4.734 5.73 14.719 1 98.19 66 LYS A C 1
ATOM 522 O O . LYS A 1 66 ? 4.461 4.578 15.055 1 98.19 66 LYS A O 1
ATOM 527 N N . THR A 1 67 ? 5.672 6.402 15.289 1 98.25 67 THR A N 1
ATOM 528 C CA . THR A 1 67 ? 6.484 5.867 16.375 1 98.25 67 THR A CA 1
ATOM 529 C C . THR A 1 67 ? 6.551 6.859 17.547 1 98.25 67 THR A C 1
ATOM 531 O O . THR A 1 67 ? 6.504 8.07 17.328 1 98.25 67 THR A O 1
ATOM 534 N N . THR A 1 68 ? 6.688 6.344 18.703 1 97.88 68 THR A N 1
ATOM 535 C CA . THR A 1 68 ? 6.875 7.172 19.891 1 97.88 68 THR A CA 1
ATOM 536 C C . THR A 1 68 ? 8.227 7.883 19.844 1 97.88 68 THR A C 1
ATOM 538 O O . THR A 1 68 ? 8.312 9.078 20.141 1 97.88 68 THR A O 1
ATOM 541 N N . GLU A 1 69 ? 9.234 7.172 19.438 1 98.31 69 GLU A N 1
ATOM 542 C CA . GLU A 1 69 ? 10.609 7.648 19.484 1 98.31 69 GLU A CA 1
ATOM 543 C C . GLU A 1 69 ? 10.805 8.852 18.562 1 98.31 69 GLU A C 1
ATOM 545 O O . GLU A 1 69 ? 11.375 9.867 18.969 1 98.31 69 GLU A O 1
ATOM 550 N N . LEU A 1 70 ? 10.328 8.766 17.359 1 98.81 70 LEU A N 1
ATOM 551 C CA . LEU A 1 70 ? 10.5 9.875 16.422 1 98.81 70 LEU A CA 1
ATOM 552 C C . LEU A 1 70 ? 9.609 11.055 16.797 1 98.81 70 LEU A C 1
ATOM 554 O O . LEU A 1 70 ? 9.953 12.203 16.531 1 98.81 70 LEU A O 1
ATOM 558 N N . THR A 1 71 ? 8.461 10.781 17.422 1 98.88 71 THR A N 1
ATOM 559 C CA . THR A 1 71 ? 7.602 11.852 17.922 1 98.88 71 THR A CA 1
ATOM 560 C C . THR A 1 71 ? 8.344 12.703 18.953 1 98.88 71 THR A C 1
ATOM 562 O O . THR A 1 71 ? 8.25 13.93 18.922 1 98.88 71 THR A O 1
ATOM 565 N N . ARG A 1 72 ? 9.117 12.086 19.812 1 98.56 72 ARG A N 1
ATOM 566 C CA . ARG A 1 72 ? 9.906 12.812 20.812 1 98.56 72 ARG A CA 1
ATOM 567 C C . ARG A 1 72 ? 10.859 13.789 20.125 1 98.56 72 ARG A C 1
ATOM 569 O O . ARG A 1 72 ? 11.047 14.914 20.609 1 98.56 72 ARG A O 1
ATOM 576 N N . LEU A 1 73 ? 11.406 13.32 19.031 1 98.69 73 LEU A N 1
ATOM 577 C CA . LEU A 1 73 ? 12.328 14.172 18.297 1 98.69 73 LEU A CA 1
ATOM 578 C C . LEU A 1 73 ? 11.602 15.352 17.672 1 98.69 73 LEU A C 1
ATOM 580 O O . LEU A 1 73 ? 12.133 16.453 17.594 1 98.69 73 LEU A O 1
ATOM 584 N N . GLN A 1 74 ? 10.375 15.141 17.25 1 98.75 74 GLN A N 1
ATOM 585 C CA . GLN A 1 74 ? 9.609 16.172 16.562 1 98.75 74 GLN A CA 1
ATOM 586 C C . GLN A 1 74 ? 9.211 17.297 17.516 1 98.75 74 GLN A C 1
ATOM 588 O O . GLN A 1 74 ? 9.094 18.453 17.109 1 98.75 74 GLN A O 1
ATOM 593 N N . VAL A 1 75 ? 8.977 16.953 18.797 1 98.31 75 VAL A N 1
ATOM 594 C CA . VAL A 1 75 ? 8.398 17.953 19.688 1 98.31 75 VAL A CA 1
ATOM 595 C C . VAL A 1 75 ? 9.492 18.531 20.578 1 98.31 75 VAL A C 1
ATOM 597 O O . VAL A 1 75 ? 9.273 19.531 21.281 1 98.31 75 VAL A O 1
ATOM 600 N N . GLY A 1 76 ? 10.664 17.922 20.594 1 96.88 76 GLY A N 1
ATOM 601 C CA . GLY A 1 76 ? 11.797 18.453 21.344 1 96.88 76 GLY A CA 1
ATOM 602 C C . GLY A 1 76 ? 11.625 18.328 22.844 1 96.88 76 GLY A C 1
ATOM 603 O O . GLY A 1 76 ? 10.695 17.672 23.312 1 96.88 76 GLY A O 1
ATOM 604 N N . ASN A 1 77 ? 12.492 18.938 23.578 1 91.12 77 ASN A N 1
ATOM 605 C CA . ASN A 1 77 ? 12.555 18.734 25.031 1 91.12 77 ASN A CA 1
ATOM 606 C C . ASN A 1 77 ? 12.258 20.031 25.781 1 91.12 77 ASN A C 1
ATOM 608 O O . ASN A 1 77 ? 12.406 20.078 27 1 91.12 77 ASN A O 1
ATOM 612 N N . HIS A 1 78 ? 11.797 20.906 25.062 1 88.56 78 HIS A N 1
ATOM 613 C CA . HIS A 1 78 ? 11.477 22.141 25.766 1 88.56 78 HIS A CA 1
ATOM 614 C C . HIS A 1 78 ? 10.297 21.953 26.719 1 88.56 78 HIS A C 1
ATOM 616 O O . HIS A 1 78 ? 9.273 21.406 26.328 1 88.56 78 HIS A O 1
ATOM 622 N N . LEU A 1 79 ? 10.414 22.531 27.859 1 85.19 79 LEU A N 1
ATOM 623 C CA . LEU A 1 79 ? 9.422 22.266 28.891 1 85.19 79 LEU A CA 1
ATOM 624 C C . LEU A 1 79 ? 8.242 23.219 28.781 1 85.19 79 LEU A C 1
ATOM 626 O O . LEU A 1 79 ? 7.156 22.938 29.281 1 85.19 79 LEU A O 1
ATOM 630 N N . THR A 1 80 ? 8.438 24.281 28.125 1 89.56 80 THR A N 1
ATOM 631 C CA . THR A 1 80 ? 7.367 25.281 28.125 1 89.56 80 THR A CA 1
ATOM 632 C C . THR A 1 80 ? 6.629 25.297 26.797 1 89.56 80 THR A C 1
ATOM 634 O O . THR A 1 80 ? 5.551 25.891 26.688 1 89.56 80 THR A O 1
ATOM 637 N N . ILE A 1 81 ? 7.164 24.75 25.766 1 93.81 81 ILE A N 1
ATOM 638 C CA . ILE A 1 81 ? 6.504 24.703 24.469 1 93.81 81 ILE A CA 1
ATOM 639 C C . ILE A 1 81 ? 5.5 23.547 24.438 1 93.81 81 ILE A C 1
ATOM 641 O O . ILE A 1 81 ? 5.852 22.406 24.75 1 93.81 81 ILE A O 1
ATOM 645 N N . PRO A 1 82 ? 4.27 23.797 24.172 1 97.06 82 PRO A N 1
ATOM 646 C CA . PRO A 1 82 ? 3.266 22.734 24.141 1 97.06 82 PRO A CA 1
ATOM 647 C C . PRO A 1 82 ? 3.607 21.625 23.141 1 97.06 82 PRO A C 1
ATOM 649 O O . PRO A 1 82 ? 4.305 21.875 22.156 1 97.06 82 PRO A O 1
ATOM 652 N N . VAL A 1 83 ? 3.162 20.438 23.469 1 98.56 83 VAL A N 1
ATOM 653 C CA . VAL A 1 83 ? 3.248 19.297 22.547 1 98.56 83 VAL A CA 1
ATOM 654 C C . VAL A 1 83 ? 1.95 19.172 21.75 1 98.56 83 VAL A C 1
ATOM 656 O O . VAL A 1 83 ? 0.94 18.688 22.281 1 98.56 83 VAL A O 1
ATOM 659 N N . LEU A 1 84 ? 2 19.641 20.531 1 98.81 84 LEU A N 1
ATOM 660 C CA . LEU A 1 84 ? 0.852 19.594 19.641 1 98.81 84 LEU A CA 1
ATOM 661 C C . LEU A 1 84 ? 1.077 18.578 18.516 1 98.81 84 LEU A C 1
ATOM 663 O O . LEU A 1 84 ? 2.029 18.703 17.75 1 98.81 84 LEU A O 1
ATOM 667 N N . LEU A 1 85 ? 0.212 17.594 18.484 1 98.94 85 LEU A N 1
ATOM 668 C CA . LEU A 1 85 ? 0.393 16.516 17.531 1 98.94 85 LEU A CA 1
ATOM 669 C C . LEU A 1 85 ? -0.812 16.406 16.594 1 98.94 85 LEU A C 1
ATOM 671 O O . LEU A 1 85 ? -1.924 16.781 16.969 1 98.94 85 LEU A O 1
ATOM 675 N N . ILE A 1 86 ? -0.561 15.984 15.391 1 98.88 86 ILE A N 1
ATOM 676 C CA . ILE A 1 86 ? -1.589 15.562 14.445 1 98.88 86 ILE A CA 1
ATOM 677 C C . ILE A 1 86 ? -1.464 14.07 14.18 1 98.88 86 ILE A C 1
ATOM 679 O O . ILE A 1 86 ? -0.359 13.555 13.992 1 98.88 86 ILE A O 1
ATOM 683 N N . VAL A 1 87 ? -2.588 13.367 14.203 1 98.69 87 VAL A N 1
ATOM 684 C CA . VAL A 1 87 ? -2.662 11.961 13.828 1 98.69 87 VAL A CA 1
ATOM 685 C C . VAL A 1 87 ? -3.645 11.781 12.68 1 98.69 87 VAL A C 1
ATOM 687 O O . VAL A 1 87 ? -4.586 12.562 12.523 1 98.69 87 VAL A O 1
ATOM 690 N N . SER A 1 88 ? -3.393 10.719 11.867 1 97.62 88 SER A N 1
ATOM 691 C CA . SER A 1 88 ? -4.277 10.453 10.742 1 97.62 88 SER A CA 1
ATOM 692 C C . SER A 1 88 ? -5.285 9.359 11.078 1 97.62 88 SER A C 1
ATOM 694 O O . SER A 1 88 ? -6.305 9.219 10.398 1 97.62 88 SER A O 1
ATOM 696 N N . THR A 1 89 ? -4.961 8.531 12.078 1 97.94 89 THR A N 1
ATOM 697 C CA . THR A 1 89 ? -5.848 7.449 12.492 1 97.94 89 THR A CA 1
ATOM 698 C C . THR A 1 89 ? -6.098 7.492 13.992 1 97.94 89 THR A C 1
ATOM 700 O O . THR A 1 89 ? -5.301 8.062 14.742 1 97.94 89 THR A O 1
ATOM 703 N N . ILE A 1 90 ? -7.18 6.875 14.43 1 98.12 90 ILE A N 1
ATOM 704 C CA . ILE A 1 90 ? -7.516 6.828 15.844 1 98.12 90 ILE A CA 1
ATOM 705 C C . ILE A 1 90 ? -6.496 5.969 16.594 1 98.12 90 ILE A C 1
ATOM 707 O O . ILE A 1 90 ? -6.145 6.262 17.734 1 98.12 90 ILE A O 1
ATOM 711 N N . LEU A 1 91 ? -5.996 4.949 15.898 1 97.12 91 LEU A N 1
ATOM 712 C CA . LEU A 1 91 ? -4.996 4.074 16.5 1 97.12 91 LEU A CA 1
ATOM 713 C C . LEU A 1 91 ? -3.736 4.855 16.875 1 97.12 91 LEU A C 1
ATOM 715 O O . LEU A 1 91 ? -3.125 4.605 17.906 1 97.12 91 LEU A O 1
ATOM 719 N N . GLU A 1 92 ? -3.33 5.762 16.047 1 98 92 GLU A N 1
ATOM 720 C CA . GLU A 1 92 ? -2.191 6.617 16.359 1 98 92 GLU A CA 1
ATOM 721 C C . GLU A 1 92 ? -2.447 7.438 17.625 1 98 92 GLU A C 1
ATOM 723 O O . GLU A 1 92 ? -1.562 7.57 18.469 1 98 92 GLU A O 1
ATOM 728 N N . ALA A 1 93 ? -3.645 7.992 17.703 1 98.62 93 ALA A N 1
ATOM 729 C CA . ALA A 1 93 ? -4.008 8.773 18.875 1 98.62 93 ALA A CA 1
ATOM 730 C C . ALA A 1 93 ? -3.924 7.93 20.141 1 98.62 93 ALA A C 1
ATOM 732 O O . ALA A 1 93 ? -3.375 8.367 21.156 1 98.62 93 ALA A O 1
ATOM 733 N N . GLU A 1 94 ? -4.43 6.742 20.031 1 97.81 94 GLU A N 1
ATOM 734 C CA . GLU A 1 94 ? -4.426 5.832 21.172 1 97.81 94 GLU A CA 1
ATOM 735 C C . GLU A 1 94 ? -3.004 5.453 21.578 1 97.81 94 GLU A C 1
ATOM 737 O O . GLU A 1 94 ? -2.664 5.457 22.75 1 97.81 94 GLU A O 1
ATOM 742 N N . ASN A 1 95 ? -2.209 5.191 20.578 1 97.06 95 ASN A N 1
ATOM 743 C CA . ASN A 1 95 ? -0.869 4.684 20.859 1 97.06 95 ASN A CA 1
ATOM 744 C C . ASN A 1 95 ? 0.072 5.793 21.312 1 97.06 95 ASN A C 1
ATOM 746 O O . ASN A 1 95 ? 1.064 5.527 22 1 97.06 95 ASN A O 1
ATOM 750 N N . ILE A 1 96 ? -0.239 7.059 20.969 1 98 96 ILE A N 1
ATOM 751 C CA . ILE A 1 96 ? 0.655 8.148 21.344 1 98 96 ILE A CA 1
ATOM 752 C C . ILE A 1 96 ? 0.224 8.727 22.688 1 98 96 ILE A C 1
ATOM 754 O O . ILE A 1 96 ? 0.957 9.516 23.297 1 98 96 ILE A O 1
ATOM 758 N N . THR A 1 97 ? -0.962 8.398 23.203 1 98.25 97 THR A N 1
ATOM 759 C CA . THR A 1 97 ? -1.558 8.945 24.422 1 98.25 97 THR A CA 1
ATOM 760 C C . THR A 1 97 ? -0.635 8.734 25.609 1 98.25 97 THR A C 1
ATOM 762 O O . THR A 1 97 ? -0.433 9.648 26.422 1 98.25 97 THR A O 1
ATOM 765 N N . PRO A 1 98 ? 0.039 7.52 25.781 1 97.12 98 PRO A N 1
ATOM 766 C CA . PRO A 1 98 ? 0.951 7.348 26.906 1 97.12 98 PRO A CA 1
ATOM 767 C C . PRO A 1 98 ? 2.09 8.367 26.906 1 97.12 98 PRO A C 1
ATOM 769 O O . PRO A 1 98 ? 2.475 8.867 27.969 1 97.12 98 PRO A O 1
ATOM 772 N N . LEU A 1 99 ? 2.604 8.695 25.75 1 97.38 99 LEU A N 1
ATOM 773 C CA . LEU A 1 99 ? 3.656 9.703 25.672 1 97.38 99 LEU A CA 1
ATOM 774 C C . LEU A 1 99 ? 3.125 11.078 26.062 1 97.38 99 LEU A C 1
ATOM 776 O O . LEU A 1 99 ? 3.809 11.836 26.75 1 97.38 99 LEU A O 1
ATOM 780 N N . LEU A 1 100 ? 1.957 11.406 25.609 1 98.5 100 LEU A N 1
ATOM 781 C CA . LEU A 1 100 ? 1.348 12.688 25.953 1 98.5 100 LEU A CA 1
ATOM 782 C C . LEU A 1 100 ? 1.132 12.812 27.453 1 98.5 100 LEU A C 1
ATOM 784 O O . LEU A 1 100 ? 1.361 13.875 28.047 1 98.5 100 LEU A O 1
ATOM 788 N N . LYS A 1 101 ? 0.723 11.766 28.062 1 97.88 101 LYS A N 1
ATOM 789 C CA . LYS A 1 101 ? 0.547 11.75 29.516 1 97.88 101 LYS A CA 1
ATOM 790 C C . LYS A 1 101 ? 1.879 11.953 30.219 1 97.88 101 LYS A C 1
ATOM 792 O O . LYS A 1 101 ? 1.932 12.594 31.281 1 97.88 101 LYS A O 1
ATOM 797 N N . GLU A 1 102 ? 2.863 11.352 29.672 1 96.81 102 GLU A N 1
ATOM 798 C CA . GLU A 1 102 ? 4.199 11.586 30.219 1 96.81 102 GLU A CA 1
ATOM 799 C C . GLU A 1 102 ? 4.543 13.078 30.203 1 96.81 102 GLU A C 1
ATOM 801 O O . GLU A 1 102 ? 5.055 13.609 31.188 1 96.81 102 GLU A O 1
ATOM 806 N N . TYR A 1 103 ? 4.281 13.734 29.125 1 97.94 103 TYR A N 1
ATOM 807 C CA . TYR A 1 103 ? 4.562 15.164 29.016 1 97.94 103 TYR A CA 1
ATOM 808 C C . TYR A 1 103 ? 3.676 15.961 29.969 1 97.94 103 TYR A C 1
ATOM 810 O O . TYR A 1 103 ? 4.125 16.938 30.578 1 97.94 103 TYR A O 1
ATOM 818 N N . GLN A 1 104 ? 2.451 15.547 30.125 1 97.19 104 GLN A N 1
ATOM 819 C CA . GLN A 1 104 ? 1.555 16.203 31.078 1 97.19 104 GLN A CA 1
ATOM 820 C C . GLN A 1 104 ? 2.09 16.109 32.5 1 97.19 104 GLN A C 1
ATOM 822 O O . GLN A 1 104 ? 1.968 17.062 33.281 1 97.19 104 GLN A O 1
ATOM 827 N N . SER A 1 105 ? 2.604 14.992 32.812 1 96.5 105 SER A N 1
ATOM 828 C CA . SER A 1 105 ? 3.133 14.781 34.156 1 96.5 105 SER A CA 1
ATOM 829 C C . SER A 1 105 ? 4.297 15.719 34.438 1 96.5 105 SER A C 1
ATOM 831 O O . SER A 1 105 ? 4.637 15.961 35.594 1 96.5 105 SER A O 1
ATOM 833 N N . LYS A 1 106 ? 4.84 16.25 33.438 1 95.81 106 LYS A N 1
ATOM 834 C CA . LYS A 1 106 ? 5.93 17.219 33.562 1 95.81 106 LYS A CA 1
ATOM 835 C C . LYS A 1 106 ? 5.43 18.641 33.344 1 95.81 106 LYS A C 1
ATOM 837 O O . LYS A 1 106 ? 6.215 19.531 33.031 1 95.81 106 LYS A O 1
ATOM 842 N N . ASP A 1 107 ? 4.148 18.828 33.312 1 95.5 107 ASP A N 1
ATOM 843 C CA . ASP A 1 107 ? 3.453 20.109 33.281 1 95.5 107 ASP A CA 1
ATOM 844 C C . ASP A 1 107 ? 3.564 20.734 31.875 1 95.5 107 ASP A C 1
ATOM 846 O O . ASP A 1 107 ? 3.578 21.969 31.75 1 95.5 107 ASP A O 1
ATOM 850 N N . ARG A 1 108 ? 3.789 19.891 30.875 1 96.5 108 ARG A N 1
ATOM 851 C CA . ARG A 1 108 ? 3.75 20.375 29.5 1 96.5 108 ARG A CA 1
ATOM 852 C C . ARG A 1 108 ? 2.346 20.266 28.922 1 96.5 108 ARG A C 1
ATOM 854 O O . ARG A 1 108 ? 1.683 19.234 29.078 1 96.5 108 ARG A O 1
ATOM 861 N N . HIS A 1 109 ? 1.833 21.328 28.375 1 97.38 109 HIS A N 1
ATOM 862 C CA . HIS A 1 109 ? 0.533 21.281 27.719 1 97.38 109 HIS A CA 1
ATOM 863 C C . HIS A 1 109 ? 0.561 20.359 26.5 1 97.38 109 HIS A C 1
ATOM 865 O O . HIS A 1 109 ? 1.533 20.359 25.734 1 97.38 109 HIS A O 1
ATOM 871 N N . VAL A 1 110 ? -0.493 19.516 26.312 1 98.44 110 VAL A N 1
ATOM 872 C CA . VAL A 1 110 ? -0.52 18.578 25.203 1 98.44 110 VAL A CA 1
ATOM 873 C C . VAL A 1 110 ? -1.851 18.688 24.469 1 98.44 110 VAL A C 1
ATOM 875 O O . VAL A 1 110 ? -2.865 19.078 25.047 1 98.44 110 VAL A O 1
ATOM 878 N N . ASN A 1 111 ? -1.867 18.391 23.219 1 98.81 111 ASN A N 1
ATOM 879 C CA . ASN A 1 111 ? -3.059 18.281 22.391 1 98.81 111 ASN A CA 1
ATOM 880 C C . ASN A 1 111 ? -2.822 17.359 21.188 1 98.81 111 ASN A C 1
ATOM 882 O O . ASN A 1 111 ? -1.764 17.406 20.562 1 98.81 111 ASN A O 1
ATOM 886 N N . VAL A 1 112 ? -3.764 16.516 20.875 1 98.94 112 VAL A N 1
ATOM 887 C CA . VAL A 1 112 ? -3.691 15.672 19.688 1 98.94 112 VAL A CA 1
ATOM 888 C C . VAL A 1 112 ? -4.902 15.93 18.797 1 98.94 112 VAL A C 1
ATOM 890 O O . VAL A 1 112 ? -6.039 15.969 19.266 1 98.94 112 VAL A O 1
ATOM 893 N N . LEU A 1 113 ? -4.645 16.188 17.516 1 98.94 113 LEU A N 1
ATOM 894 C CA . LEU A 1 113 ? -5.664 16.469 16.516 1 98.94 113 LEU A CA 1
ATOM 895 C C . LEU A 1 113 ? -5.832 15.273 15.57 1 98.94 113 LEU A C 1
ATOM 897 O O . LEU A 1 113 ? -4.867 14.82 14.953 1 98.94 113 LEU A O 1
ATOM 901 N N . LEU A 1 114 ? -7.02 14.703 15.461 1 98.75 114 LEU A N 1
ATOM 902 C CA . LEU A 1 114 ? -7.328 13.812 14.352 1 98.75 114 LEU A CA 1
ATOM 903 C C . LEU A 1 114 ? -7.512 14.594 13.055 1 98.75 114 LEU A C 1
ATOM 905 O O . LEU A 1 114 ? -8.438 15.406 12.938 1 98.75 114 LEU A O 1
ATOM 909 N N . SER A 1 115 ? -6.625 14.398 12.133 1 96.31 115 SER A N 1
ATOM 910 C CA . SER A 1 115 ? -6.586 15.227 10.922 1 96.31 115 SER A CA 1
ATOM 911 C C . SER A 1 115 ? -7.465 14.633 9.828 1 96.31 115 SER A C 1
ATOM 913 O O . SER A 1 115 ? -7.016 14.469 8.688 1 96.31 115 SER A O 1
ATOM 915 N N . PHE A 1 116 ? -8.625 14.258 10.086 1 97.81 116 PHE A N 1
ATOM 916 C CA . PHE A 1 116 ? -9.688 13.766 9.219 1 97.81 116 PHE A CA 1
ATOM 917 C C . PHE A 1 116 ? -11.047 14.289 9.68 1 97.81 116 PHE A C 1
ATOM 919 O O . PHE A 1 116 ? -11.344 14.289 10.875 1 97.81 116 PHE A O 1
ATOM 926 N N . PRO A 1 117 ? -11.875 14.812 8.734 1 98.56 117 PRO A N 1
ATOM 927 C CA . PRO A 1 117 ? -13.195 15.234 9.195 1 98.56 117 PRO A CA 1
ATOM 928 C C . PRO A 1 117 ? -13.898 14.164 10.031 1 98.56 117 PRO A C 1
ATOM 930 O O . PRO A 1 117 ? -13.938 13 9.641 1 98.56 117 PRO A O 1
ATOM 933 N N . LEU A 1 118 ? -14.469 14.578 11.133 1 98.69 118 LEU A N 1
ATOM 934 C CA . LEU A 1 118 ? -14.969 13.656 12.148 1 98.69 118 LEU A CA 1
ATOM 935 C C . LEU A 1 118 ? -16.094 12.789 11.586 1 98.69 118 LEU A C 1
ATOM 937 O O . LEU A 1 118 ? -16.953 13.281 10.859 1 98.69 118 LEU A O 1
ATOM 941 N N . PHE A 1 119 ? -16.062 11.523 11.922 1 98.19 119 PHE A N 1
ATOM 942 C CA . PHE A 1 119 ? -17.078 10.578 11.469 1 98.19 119 PHE A CA 1
ATOM 943 C C . PHE A 1 119 ? -17.625 9.773 12.641 1 98.19 119 PHE A C 1
ATOM 945 O O . PHE A 1 119 ? -17 9.695 13.695 1 98.19 119 PHE A O 1
ATOM 952 N N . ALA A 1 120 ? -18.688 9.18 12.516 1 97.12 120 ALA A N 1
ATOM 953 C CA . ALA A 1 120 ? -19.5 8.633 13.594 1 97.12 120 ALA A CA 1
ATOM 954 C C . ALA A 1 120 ? -18.75 7.539 14.344 1 97.12 120 ALA A C 1
ATOM 956 O O . ALA A 1 120 ? -18.719 7.543 15.578 1 97.12 120 ALA A O 1
ATOM 957 N N . SER A 1 121 ? -18.125 6.609 13.688 1 97.06 121 SER A N 1
ATOM 958 C CA . SER A 1 121 ? -17.547 5.426 14.32 1 97.06 121 SER A CA 1
ATOM 959 C C . SER A 1 121 ? -16.281 5.777 15.094 1 97.06 121 SER A C 1
ATOM 961 O O . SER A 1 121 ? -15.758 4.953 15.852 1 97.06 121 SER A O 1
ATOM 963 N N . ALA A 1 122 ? -15.812 6.961 14.977 1 97.81 122 ALA A N 1
ATOM 964 C CA . ALA A 1 122 ? -14.609 7.402 15.68 1 97.81 122 ALA A CA 1
ATOM 965 C C . ALA A 1 122 ? -14.93 7.797 17.125 1 97.81 122 ALA A C 1
ATOM 967 O O . ALA A 1 122 ? -14.031 7.875 17.953 1 97.81 122 ALA A O 1
ATOM 968 N N . VAL A 1 123 ? -16.141 8.102 17.453 1 98.25 123 VAL A N 1
ATOM 969 C CA . VAL A 1 123 ? -16.578 8.836 18.625 1 98.25 123 VAL A CA 1
ATOM 970 C C . VAL A 1 123 ? -16.172 8.078 19.891 1 98.25 123 VAL A C 1
ATOM 972 O O . VAL A 1 123 ? -15.5 8.633 20.766 1 98.25 123 VAL A O 1
ATOM 975 N N . PRO A 1 124 ? -16.484 6.77 20.016 1 98 124 PRO A N 1
ATOM 976 C CA . PRO A 1 124 ? -16.172 6.113 21.297 1 98 124 PRO A CA 1
ATOM 977 C C . PRO A 1 124 ? -14.68 6.094 21.609 1 98 124 PRO A C 1
ATOM 979 O O . PRO A 1 124 ? -14.281 6.375 22.734 1 98 124 PRO A O 1
ATOM 982 N N . ARG A 1 125 ? -13.914 5.824 20.609 1 98 125 ARG A N 1
ATOM 983 C CA . ARG A 1 125 ? -12.477 5.699 20.828 1 98 125 ARG A CA 1
ATOM 984 C C . ARG A 1 125 ? -11.836 7.062 21.047 1 98 125 ARG A C 1
ATOM 986 O O . ARG A 1 125 ? -10.953 7.203 21.891 1 98 125 ARG A O 1
ATOM 993 N N . LEU A 1 126 ? -12.297 8.078 20.359 1 98.69 126 LEU A N 1
ATOM 994 C CA . LEU A 1 126 ? -11.781 9.43 20.562 1 98.69 126 LEU A CA 1
ATOM 995 C C . LEU A 1 126 ? -12.211 9.977 21.922 1 98.69 126 LEU A C 1
ATOM 997 O O . LEU A 1 126 ? -11.469 10.719 22.562 1 98.69 126 LEU A O 1
ATOM 1001 N N . ALA A 1 127 ? -13.43 9.633 22.328 1 98.81 127 ALA A N 1
ATOM 1002 C CA . ALA A 1 127 ? -13.883 10.031 23.656 1 98.81 127 ALA A CA 1
ATOM 1003 C C . ALA A 1 127 ? -12.984 9.453 24.734 1 98.81 127 ALA A C 1
ATOM 1005 O O . ALA A 1 127 ? -12.688 10.125 25.734 1 98.81 127 ALA A O 1
ATOM 1006 N N . ALA A 1 128 ? -12.555 8.242 24.531 1 98.56 128 ALA A N 1
ATOM 1007 C CA . ALA A 1 128 ? -11.641 7.617 25.484 1 98.56 128 ALA A CA 1
ATOM 1008 C C . ALA A 1 128 ? -10.312 8.359 25.547 1 98.56 128 ALA A C 1
ATOM 1010 O O . ALA A 1 128 ? -9.758 8.578 26.625 1 98.56 128 ALA A O 1
ATOM 1011 N N . VAL A 1 129 ? -9.797 8.789 24.406 1 98.69 129 VAL A N 1
ATOM 1012 C CA . VAL A 1 129 ? -8.562 9.578 24.344 1 98.69 129 VAL A CA 1
ATOM 1013 C C . VAL A 1 129 ? -8.758 10.906 25.062 1 98.69 129 VAL A C 1
ATOM 1015 O O . VAL A 1 129 ? -7.91 11.32 25.844 1 98.69 129 VAL A O 1
ATOM 1018 N N . SER A 1 130 ? -9.875 11.523 24.797 1 98.81 130 SER A N 1
ATOM 1019 C CA . SER A 1 130 ? -10.203 12.797 25.422 1 98.81 130 SER A CA 1
ATOM 1020 C C . SER A 1 130 ? -10.273 12.664 26.938 1 98.81 130 SER A C 1
ATOM 1022 O O . SER A 1 130 ? -9.766 13.516 27.672 1 98.81 130 SER A O 1
ATOM 1024 N N . SER A 1 131 ? -10.883 11.617 27.406 1 98.69 131 SER A N 1
ATOM 1025 C CA . SER A 1 131 ? -11 11.367 28.828 1 98.69 131 SER A CA 1
ATOM 1026 C C . SER A 1 131 ? -9.625 11.188 29.484 1 98.69 131 SER A C 1
ATOM 1028 O O . SER A 1 131 ? -9.398 11.656 30.594 1 98.69 131 SER A O 1
ATOM 1030 N N . GLN A 1 132 ? -8.789 10.531 28.828 1 98.19 132 GLN A N 1
ATOM 1031 C CA . GLN A 1 132 ? -7.465 10.242 29.375 1 98.19 132 GLN A CA 1
ATOM 1032 C C . GLN A 1 132 ? -6.605 11.508 29.422 1 98.19 132 GLN A C 1
ATOM 1034 O O . GLN A 1 132 ? -5.844 11.711 30.359 1 98.19 132 GLN A O 1
ATOM 1039 N N . LEU A 1 133 ? -6.707 12.398 28.422 1 98.62 133 LEU A N 1
ATOM 1040 C CA . LEU A 1 133 ? -5.824 13.555 28.312 1 98.62 133 LEU A CA 1
ATOM 1041 C C . LEU A 1 133 ? -6.387 14.742 29.078 1 98.62 133 LEU A C 1
ATOM 1043 O O . LEU A 1 133 ? -5.648 15.672 29.406 1 98.62 133 LEU A O 1
ATOM 1047 N N . GLY A 1 134 ? -7.746 14.766 29.234 1 98.31 134 GLY A N 1
ATOM 1048 C CA . GLY A 1 134 ? -8.359 15.852 29.984 1 98.31 134 GLY A CA 1
ATOM 1049 C C . GLY A 1 134 ? -8.664 17.062 29.125 1 98.31 134 GLY A C 1
ATOM 1050 O O . GLY A 1 134 ? -8.711 16.969 27.906 1 98.31 134 GLY A O 1
ATOM 1051 N N . PRO A 1 135 ? -8.953 18.156 29.797 1 97.31 135 PRO A N 1
ATOM 1052 C CA . PRO A 1 135 ? -9.312 19.375 29.062 1 97.31 135 PRO A CA 1
ATOM 1053 C C . PRO A 1 135 ? -8.242 19.797 28.062 1 97.31 135 PRO A C 1
ATOM 1055 O O . PRO A 1 135 ? -7.051 19.719 28.359 1 97.31 135 PRO A O 1
ATOM 1058 N N . ASP A 1 136 ? -8.656 20.094 26.906 1 97.25 136 ASP A N 1
ATOM 1059 C CA . ASP A 1 136 ? -7.812 20.625 25.828 1 97.25 136 ASP A CA 1
ATOM 1060 C C . ASP A 1 136 ? -6.965 19.531 25.203 1 97.25 136 ASP A C 1
ATOM 1062 O O . ASP A 1 136 ? -6.148 19.812 24.312 1 97.25 136 ASP A O 1
ATOM 1066 N N . GLY A 1 137 ? -7.188 18.344 25.594 1 98.62 137 GLY A N 1
ATOM 1067 C CA . GLY A 1 137 ? -6.324 17.266 25.156 1 98.62 137 GLY A CA 1
ATOM 1068 C C . GLY A 1 137 ? -6.637 16.781 23.75 1 98.62 137 GLY A C 1
ATOM 1069 O O . GLY A 1 137 ? -5.773 16.219 23.062 1 98.62 137 GLY A O 1
ATOM 1070 N N . LEU A 1 138 ? -7.875 16.969 23.281 1 98.88 138 LEU A N 1
ATOM 1071 C CA . LEU A 1 138 ? -8.305 16.422 22 1 98.88 138 LEU A CA 1
ATOM 1072 C C . LEU A 1 138 ? -8.828 17.547 21.094 1 98.88 138 LEU A C 1
ATOM 1074 O O . LEU A 1 138 ? -9.617 18.375 21.531 1 98.88 138 LEU A O 1
ATOM 1078 N N . SER A 1 139 ? -8.367 17.594 19.922 1 98.88 139 SER A N 1
ATOM 1079 C CA . SER A 1 139 ? -8.93 18.406 18.859 1 98.88 139 SER A CA 1
ATOM 1080 C C . SER A 1 139 ? -9.492 17.547 17.734 1 98.88 139 SER A C 1
ATOM 1082 O O . SER A 1 139 ? -8.992 16.453 17.484 1 98.88 139 SER A O 1
ATOM 1084 N N . VAL A 1 140 ? -10.547 17.969 17.109 1 98.81 140 VAL A N 1
ATOM 1085 C CA . VAL A 1 140 ? -11.141 17.297 15.953 1 98.81 140 VAL A CA 1
ATOM 1086 C C . VAL A 1 140 ? -11.352 18.297 14.82 1 98.81 140 VAL A C 1
ATOM 1088 O O . VAL A 1 140 ? -11.273 19.516 15.031 1 98.81 140 VAL A O 1
ATOM 1091 N N . MET A 1 141 ? -11.562 17.797 13.664 1 98.44 141 MET A N 1
ATOM 1092 C CA . MET A 1 141 ? -11.766 18.594 12.461 1 98.44 141 MET A CA 1
ATOM 1093 C C . MET A 1 141 ? -13.211 18.5 11.977 1 98.44 141 MET A C 1
ATOM 1095 O O . MET A 1 141 ? -13.758 17.391 11.875 1 98.44 141 MET A O 1
ATOM 1099 N N . ILE A 1 142 ? -13.805 19.656 11.672 1 98.69 142 ILE A N 1
ATOM 1100 C CA . ILE A 1 142 ? -15.188 19.719 11.211 1 98.69 142 ILE A CA 1
ATOM 1101 C C . ILE A 1 142 ? -15.258 20.516 9.906 1 98.69 142 ILE A C 1
ATOM 1103 O O . ILE A 1 142 ? -14.648 21.578 9.789 1 98.69 142 ILE A O 1
ATOM 1107 N N . ASP A 1 143 ? -15.977 19.984 8.883 1 98.5 143 ASP A N 1
ATOM 1108 C CA . ASP A 1 143 ? -16.172 20.734 7.652 1 98.5 143 ASP A CA 1
ATOM 1109 C C . ASP A 1 143 ? -17.609 20.609 7.148 1 98.5 143 ASP A C 1
ATOM 1111 O O . ASP A 1 143 ? -17.891 20.969 6.004 1 98.5 143 ASP A O 1
ATOM 1115 N N . HIS A 1 144 ? -18.453 20.047 8.039 1 98.5 144 HIS A N 1
ATOM 1116 C CA . HIS A 1 144 ? -19.859 19.844 7.711 1 98.5 144 HIS A CA 1
ATOM 1117 C C . HIS A 1 144 ? -20.734 19.922 8.961 1 98.5 144 HIS A C 1
ATOM 1119 O O . HIS A 1 144 ? -20.359 19.406 10.016 1 98.5 144 HIS A O 1
ATOM 1125 N N . VAL A 1 145 ? -21.953 20.469 8.836 1 98.31 145 VAL A N 1
ATOM 1126 C CA . VAL A 1 145 ? -22.844 20.703 9.977 1 98.31 145 VAL A CA 1
ATOM 1127 C C . VAL A 1 145 ? -23.266 19.359 10.578 1 98.31 145 VAL A C 1
ATOM 1129 O O . VAL A 1 145 ? -23.453 19.25 11.789 1 98.31 145 VAL A O 1
ATOM 1132 N N . ASP A 1 146 ? -23.359 18.328 9.719 1 98.44 146 ASP A N 1
ATOM 1133 C CA . ASP A 1 146 ? -23.891 17.047 10.156 1 98.44 146 ASP A CA 1
ATOM 1134 C C . ASP A 1 146 ? -22.859 16.297 11 1 98.44 146 ASP A C 1
ATOM 1136 O O . ASP A 1 146 ? -23.156 15.211 11.523 1 98.44 146 ASP A O 1
ATOM 1140 N N . GLN A 1 147 ? -21.703 16.812 11.266 1 98.69 147 GLN A N 1
ATOM 1141 C CA . GLN A 1 147 ? -20.672 16.203 12.102 1 98.69 147 GLN A CA 1
ATOM 1142 C C . GLN A 1 147 ? -20.828 16.641 13.562 1 98.69 147 GLN A C 1
ATOM 1144 O O . GLN A 1 147 ? -20.25 16.031 14.461 1 98.69 147 GLN A O 1
ATOM 1149 N N . LEU A 1 148 ? -21.594 17.672 13.859 1 98.5 148 LEU A N 1
ATOM 1150 C CA . LEU A 1 148 ? -21.672 18.312 15.172 1 98.5 148 LEU A CA 1
ATOM 1151 C C . LEU A 1 148 ? -22.219 17.359 16.219 1 98.5 148 LEU A C 1
ATOM 1153 O O . LEU A 1 148 ? -21.766 17.344 17.359 1 98.5 148 LEU A O 1
ATOM 1157 N N . PRO A 1 149 ? -23.219 16.531 15.82 1 98.5 149 PRO A N 1
ATOM 1158 C CA . PRO A 1 149 ? -23.688 15.562 16.812 1 98.5 149 PRO A CA 1
ATOM 1159 C C . PRO A 1 149 ? -22.562 14.656 17.328 1 98.5 149 PRO A C 1
ATOM 1161 O O . PRO A 1 149 ? -22.594 14.219 18.484 1 98.5 149 PRO A O 1
ATOM 1164 N N . TYR A 1 150 ? -21.578 14.391 16.531 1 98.69 150 TYR A N 1
ATOM 1165 C CA . TYR A 1 150 ? -20.469 13.547 16.953 1 98.69 150 TYR A CA 1
ATOM 1166 C C . TYR A 1 150 ? -19.578 14.266 17.953 1 98.69 150 TYR A C 1
ATOM 1168 O O . TYR A 1 150 ? -19.062 13.656 18.891 1 98.69 150 TYR A O 1
ATOM 1176 N N . VAL A 1 151 ? -19.406 15.562 17.781 1 98.81 151 VAL A N 1
ATOM 1177 C CA . VAL A 1 151 ? -18.641 16.375 18.734 1 98.81 151 VAL A CA 1
ATOM 1178 C C . VAL A 1 151 ? -19.344 16.359 20.094 1 98.81 151 VAL A C 1
ATOM 1180 O O . VAL A 1 151 ? -18.703 16.156 21.125 1 98.81 151 VAL A O 1
ATOM 1183 N N . LYS A 1 152 ? -20.625 16.578 20.031 1 98.75 152 LYS A N 1
ATOM 1184 C CA . LYS A 1 152 ? -21.406 16.578 21.266 1 98.75 152 LYS A CA 1
ATOM 1185 C C . LYS A 1 152 ? -21.297 15.234 21.984 1 98.75 152 LYS A C 1
ATOM 1187 O O . LYS A 1 152 ? -21.188 15.188 23.203 1 98.75 152 LYS A O 1
ATOM 1192 N N . ALA A 1 153 ? -21.312 14.211 21.203 1 98.75 153 ALA A N 1
ATOM 1193 C CA . ALA A 1 153 ? -21.219 12.875 21.766 1 98.75 153 ALA A CA 1
ATOM 1194 C C . ALA A 1 153 ? -19.859 12.672 22.453 1 98.75 153 ALA A C 1
ATOM 1196 O O . ALA A 1 153 ? -19.781 12.031 23.516 1 98.75 153 ALA A O 1
ATOM 1197 N N . ILE A 1 154 ? -18.781 13.164 21.859 1 98.81 154 ILE A N 1
ATOM 1198 C CA . ILE A 1 154 ? -17.469 13.07 22.469 1 98.81 154 ILE A CA 1
ATOM 1199 C C . ILE A 1 154 ? -17.453 13.828 23.797 1 98.81 154 ILE A C 1
ATOM 1201 O O . ILE A 1 154 ? -16.969 13.32 24.812 1 98.81 154 ILE A O 1
ATOM 1205 N N . HIS A 1 155 ? -18.062 14.992 23.828 1 98.75 155 HIS A N 1
ATOM 1206 C CA . HIS A 1 155 ? -18.156 15.781 25.047 1 98.75 155 HIS A CA 1
ATOM 1207 C C . HIS A 1 155 ? -18.922 15.031 26.125 1 98.75 155 HIS A C 1
ATOM 1209 O O . HIS A 1 155 ? -18.469 14.93 27.266 1 98.75 155 HIS A O 1
ATOM 1215 N N . THR A 1 156 ? -20.047 14.523 25.719 1 98.56 156 THR A N 1
ATOM 1216 C CA . THR A 1 156 ? -20.906 13.836 26.672 1 98.56 156 THR A CA 1
ATOM 1217 C C . THR A 1 156 ? -20.188 12.625 27.266 1 98.56 156 THR A C 1
ATOM 1219 O O . THR A 1 156 ? -20.266 12.383 28.484 1 98.56 156 THR A O 1
ATOM 1222 N N . SER A 1 157 ? -19.5 11.922 26.484 1 98.38 157 SER A N 1
ATOM 1223 C CA . SER A 1 157 ? -18.859 10.68 26.891 1 98.38 157 SER A CA 1
ATOM 1224 C C . SER A 1 157 ? -17.578 10.953 27.672 1 98.38 157 SER A C 1
ATOM 1226 O O . SER A 1 157 ? -17.25 10.219 28.609 1 98.38 157 SER A O 1
ATOM 1228 N N . SER A 1 158 ? -16.844 11.938 27.297 1 98.31 158 SER A N 1
ATOM 1229 C CA . SER A 1 158 ? -15.523 12.18 27.891 1 98.31 158 SER A CA 1
ATOM 1230 C C . SER A 1 158 ? -15.609 13.156 29.047 1 98.31 158 SER A C 1
ATOM 1232 O O . SER A 1 158 ? -14.719 13.188 29.906 1 98.31 158 SER A O 1
ATOM 1234 N N . GLY A 1 159 ? -16.609 14.055 29 1 98.06 159 GLY A N 1
ATOM 1235 C CA . GLY A 1 159 ? -16.734 15.117 30 1 98.06 159 GLY A CA 1
ATOM 1236 C C . GLY A 1 159 ? -15.953 16.375 29.641 1 98.06 159 GLY A C 1
ATOM 1237 O O . GLY A 1 159 ? -15.945 17.344 30.391 1 98.06 159 GLY A O 1
ATOM 1238 N N . HIS A 1 160 ? -15.305 16.359 28.547 1 98.44 160 HIS A N 1
ATOM 1239 C CA . HIS A 1 160 ? -14.5 17.5 28.125 1 98.44 160 HIS A CA 1
ATOM 1240 C C . HIS A 1 160 ? -14.875 17.969 26.734 1 98.44 160 HIS A C 1
ATOM 1242 O O . HIS A 1 160 ? -15.008 17.156 25.812 1 98.44 160 HIS A O 1
ATOM 1248 N N . PRO A 1 161 ? -15.086 19.234 26.531 1 98.56 161 PRO A N 1
ATOM 1249 C CA . PRO A 1 161 ? -15.328 19.719 25.172 1 98.56 161 PRO A CA 1
ATOM 1250 C C . PRO A 1 161 ? -14.102 19.609 24.266 1 98.56 161 PRO A C 1
ATOM 1252 O O . PRO A 1 161 ? -13.039 20.156 24.594 1 98.56 161 PRO A O 1
ATOM 1255 N N . PRO A 1 162 ? -14.219 18.969 23.188 1 98.69 162 PRO A N 1
ATOM 1256 C CA . PRO A 1 162 ? -13.078 18.953 22.266 1 98.69 162 PRO A CA 1
ATOM 1257 C C . PRO A 1 162 ? -12.828 20.312 21.625 1 98.69 162 PRO A C 1
ATOM 1259 O O . PRO A 1 162 ? -13.758 21.109 21.469 1 98.69 162 PRO A O 1
ATOM 1262 N N . ARG A 1 163 ? -11.609 20.594 21.344 1 98.69 163 ARG A N 1
ATOM 1263 C CA . ARG A 1 163 ? -11.297 21.734 20.484 1 98.69 163 ARG A CA 1
ATOM 1264 C C . ARG A 1 163 ? -11.602 21.422 19.016 1 98.69 163 ARG A C 1
ATOM 1266 O O . ARG A 1 163 ? -11.43 20.281 18.578 1 98.69 163 ARG A O 1
ATOM 1273 N N . VAL A 1 164 ? -12.07 22.391 18.281 1 98.81 164 VAL A N 1
ATOM 1274 C CA . VAL A 1 164 ? -12.539 22.141 16.922 1 98.81 164 VAL A CA 1
ATOM 1275 C C . VAL A 1 164 ? -11.781 23.031 15.938 1 98.81 164 VAL A C 1
ATOM 1277 O O . VAL A 1 164 ? -11.734 24.25 16.109 1 98.81 164 VAL A O 1
ATOM 1280 N N . PHE A 1 165 ? -11.133 22.453 14.992 1 98.81 165 PHE A N 1
ATOM 1281 C CA . PHE A 1 165 ? -10.672 23.141 13.797 1 98.81 165 PHE A CA 1
ATOM 1282 C C . PHE A 1 165 ? -11.711 23.047 12.688 1 98.81 165 PHE A C 1
ATOM 1284 O O . PHE A 1 165 ? -12.227 21.969 12.398 1 98.81 165 PHE A O 1
ATOM 1291 N N . ILE A 1 166 ? -12.023 24.141 12.062 1 98.75 166 ILE A N 1
ATOM 1292 C CA . ILE A 1 166 ? -12.75 24.062 10.797 1 98.75 166 ILE A CA 1
ATOM 1293 C C . ILE A 1 166 ? -11.773 23.75 9.664 1 98.75 166 ILE A C 1
ATOM 1295 O O . ILE A 1 166 ? -10.781 24.453 9.477 1 98.75 166 ILE A O 1
ATOM 1299 N N . LYS A 1 167 ? -12.008 22.672 8.977 1 98.62 167 LYS A N 1
ATOM 1300 C CA . LYS A 1 167 ? -11.203 22.328 7.812 1 98.62 167 LYS A CA 1
ATOM 1301 C C . LYS A 1 167 ? -11.609 23.156 6.598 1 98.62 167 LYS A C 1
ATOM 1303 O O . LYS A 1 167 ? -12.773 23.109 6.172 1 98.62 167 LYS A O 1
ATOM 1308 N N . ILE A 1 168 ? -10.664 23.891 6.023 1 97.75 168 ILE A N 1
ATOM 1309 C CA . ILE A 1 168 ? -10.914 24.781 4.906 1 97.75 168 ILE A CA 1
ATOM 1310 C C . ILE A 1 168 ? -10.289 24.219 3.635 1 97.75 168 ILE A C 1
ATOM 1312 O O . ILE A 1 168 ? -9.133 23.797 3.637 1 97.75 168 ILE A O 1
ATOM 1316 N N . ASP A 1 169 ? -11.062 24.125 2.607 1 95.06 169 ASP A N 1
ATOM 1317 C CA . ASP A 1 169 ? -10.539 23.734 1.305 1 95.06 169 ASP A CA 1
ATOM 1318 C C . ASP A 1 169 ? -9.844 24.906 0.613 1 95.06 169 ASP A C 1
ATOM 1320 O O . ASP A 1 169 ? -10.469 25.938 0.351 1 95.06 169 ASP A O 1
ATOM 1324 N N . VAL A 1 170 ? -8.625 24.781 0.295 1 92.19 170 VAL A N 1
ATOM 1325 C CA . VAL A 1 170 ? -7.863 25.828 -0.377 1 92.19 170 VAL A CA 1
ATOM 1326 C C . VAL A 1 170 ? -7.695 25.469 -1.854 1 92.19 170 VAL A C 1
ATOM 1328 O O . VAL A 1 170 ? -6.59 25.547 -2.395 1 92.19 170 VAL A O 1
ATOM 1331 N N . ASN A 1 171 ? -8.688 24.922 -2.422 1 84.88 171 ASN A N 1
ATOM 1332 C CA . ASN A 1 171 ? -8.789 24.562 -3.828 1 84.88 171 ASN A CA 1
ATOM 1333 C C . ASN A 1 171 ? -7.977 23.297 -4.137 1 84.88 171 ASN A C 1
ATOM 1335 O O . ASN A 1 171 ? -7.473 23.141 -5.25 1 84.88 171 ASN A O 1
ATOM 1339 N N . TYR A 1 172 ? -7.699 22.578 -3.094 1 84.25 172 TYR A N 1
ATOM 1340 C CA . TYR A 1 172 ? -7.07 21.266 -3.256 1 84.25 172 TYR A CA 1
ATOM 1341 C C . TYR A 1 172 ? -8.109 20.203 -3.572 1 84.25 172 TYR A C 1
ATOM 1343 O O . TYR A 1 172 ? -7.84 19.266 -4.344 1 84.25 172 TYR A O 1
ATOM 1351 N N . GLY A 1 173 ? -9.266 20.312 -2.975 1 88.19 173 GLY A N 1
ATOM 1352 C CA . GLY A 1 173 ? -10.391 19.453 -3.312 1 88.19 173 GLY A CA 1
ATOM 1353 C C . GLY A 1 173 ? -10.328 18.109 -2.627 1 88.19 173 GLY A C 1
ATOM 1354 O O . GLY A 1 173 ? -10.93 17.141 -3.102 1 88.19 173 GLY A O 1
ATOM 1355 N N . ARG A 1 174 ? -9.594 17.938 -1.584 1 88.56 174 ARG A N 1
ATOM 1356 C CA . ARG A 1 174 ? -9.578 16.688 -0.815 1 88.56 174 ARG A CA 1
ATOM 1357 C C . ARG A 1 174 ? -10.617 16.719 0.295 1 88.56 174 ARG A C 1
ATOM 1359 O O . ARG A 1 174 ? -11.453 15.812 0.392 1 88.56 174 ARG A O 1
ATOM 1366 N N . ALA A 1 175 ? -10.555 17.672 1.147 1 94.19 175 ALA A N 1
ATOM 1367 C CA . ALA A 1 175 ? -11.508 17.859 2.236 1 94.19 175 ALA A CA 1
ATOM 1368 C C . ALA A 1 175 ? -11.586 19.328 2.641 1 94.19 175 ALA A C 1
ATOM 1370 O O . ALA A 1 175 ? -10.664 20.109 2.377 1 94.19 175 ALA A O 1
ATOM 1371 N N . GLY A 1 176 ? -12.742 19.641 3.23 1 97.19 176 GLY A N 1
ATOM 1372 C CA . GLY A 1 176 ? -12.891 20.984 3.773 1 97.19 176 GLY A CA 1
ATOM 1373 C C . GLY A 1 176 ? -14 21.781 3.102 1 97.19 176 GLY A C 1
ATOM 1374 O O . GLY A 1 176 ? -14.281 21.578 1.919 1 97.19 176 GLY A O 1
ATOM 1375 N N . VAL A 1 177 ? -14.508 22.703 3.764 1 97 177 VAL A N 1
ATOM 1376 C CA . VAL A 1 177 ? -15.531 23.609 3.26 1 97 177 VAL A CA 1
ATOM 1377 C C . VAL A 1 177 ? -14.875 24.812 2.588 1 97 177 VAL A C 1
ATOM 1379 O O . VAL A 1 177 ? -13.789 25.25 2.996 1 97 177 VAL A O 1
ATOM 1382 N N . LYS A 1 178 ? -15.461 25.312 1.594 1 94.75 178 LYS A N 1
ATOM 1383 C CA . LYS A 1 178 ? -14.992 26.531 0.95 1 94.75 178 LYS A CA 1
ATOM 1384 C C . LYS A 1 178 ? -15.539 27.766 1.655 1 94.75 178 LYS A C 1
ATOM 1386 O O . LYS A 1 178 ? -16.734 27.844 1.95 1 94.75 178 LYS A O 1
ATOM 1391 N N . THR A 1 179 ? -14.664 28.672 1.858 1 95.25 179 THR A N 1
ATOM 1392 C CA . THR A 1 179 ? -15.023 29.875 2.621 1 95.25 179 THR A CA 1
ATOM 1393 C C . THR A 1 179 ? -16.094 30.672 1.886 1 95.25 179 THR A C 1
ATOM 1395 O O . THR A 1 179 ? -16.922 31.328 2.516 1 95.25 179 THR A O 1
ATOM 1398 N N . ASP A 1 180 ? -16.078 30.609 0.583 1 92.5 180 ASP A N 1
ATOM 1399 C CA . ASP A 1 180 ? -17.016 31.391 -0.21 1 92.5 180 ASP A CA 1
ATOM 1400 C C . ASP A 1 180 ? -18.266 30.594 -0.546 1 92.5 180 ASP A C 1
ATOM 1402 O O . ASP A 1 180 ? -19.141 31.062 -1.293 1 92.5 180 ASP A O 1
ATOM 1406 N N . SER A 1 181 ? -18.406 29.438 -0.018 1 92.69 181 SER A N 1
ATOM 1407 C CA . SER A 1 181 ? -19.594 28.625 -0.226 1 92.69 181 SER A CA 1
ATOM 1408 C C . SER A 1 181 ? -20.703 29.016 0.751 1 92.69 181 SER A C 1
ATOM 1410 O O . SER A 1 181 ? -20.438 29.609 1.798 1 92.69 181 SER A O 1
ATOM 1412 N N . PRO A 1 182 ? -21.953 28.688 0.398 1 93.06 182 PRO A N 1
ATOM 1413 C CA . PRO A 1 182 ? -23.047 28.953 1.34 1 93.06 182 PRO A CA 1
ATOM 1414 C C . PRO A 1 182 ? -22.969 28.094 2.598 1 93.06 182 PRO A C 1
ATOM 1416 O O . PRO A 1 182 ? -23.547 28.438 3.631 1 93.06 182 PRO A O 1
ATOM 1419 N N . GLU A 1 183 ? -22.234 27 2.51 1 95.56 183 GLU A N 1
ATOM 1420 C CA . GLU A 1 183 ? -22.109 26.062 3.623 1 95.56 183 GLU A CA 1
ATOM 1421 C C . GLU A 1 183 ? -21.281 26.656 4.758 1 95.56 183 GLU A C 1
ATOM 1423 O O . GLU A 1 183 ? -21.531 26.359 5.93 1 95.56 183 GLU A O 1
ATOM 1428 N N . TYR A 1 184 ? -20.375 27.562 4.465 1 97.12 184 TYR A N 1
ATOM 1429 C CA . TYR A 1 184 ? -19.406 28.031 5.461 1 97.12 184 TYR A CA 1
ATOM 1430 C C . TYR A 1 184 ? -20.109 28.891 6.508 1 97.12 184 TYR A C 1
ATOM 1432 O O . TYR A 1 184 ? -19.969 28.641 7.711 1 97.12 184 TYR A O 1
ATOM 1440 N N . PRO A 1 185 ? -20.906 29.906 6.105 1 97.25 185 PRO A N 1
ATOM 1441 C CA . PRO A 1 185 ? -21.578 30.703 7.133 1 97.25 185 PRO A CA 1
ATOM 1442 C C . PRO A 1 185 ? -22.5 29.859 8.023 1 97.25 185 PRO A C 1
ATOM 1444 O O . PRO A 1 185 ? -22.578 30.094 9.227 1 97.25 185 PRO A O 1
ATOM 1447 N N . SER A 1 186 ? -23.141 28.922 7.398 1 97.12 186 SER A N 1
ATOM 1448 C CA . SER A 1 186 ? -24.016 28.031 8.164 1 97.12 186 SER A CA 1
ATOM 1449 C C . SER A 1 186 ? -23.234 27.219 9.188 1 97.12 186 SER A C 1
ATOM 1451 O O . SER A 1 186 ? -23.672 27.047 10.32 1 97.12 186 SER A O 1
ATOM 1453 N N . LEU A 1 187 ? -22.141 26.75 8.797 1 98.31 187 LEU A N 1
ATOM 1454 C CA . LEU A 1 187 ? -21.266 25.984 9.68 1 98.31 187 LEU A CA 1
ATOM 1455 C C . LEU A 1 187 ? -20.766 26.859 10.836 1 98.31 187 LEU A C 1
ATOM 1457 O O . LEU A 1 187 ? -20.781 26.422 11.992 1 98.31 187 LEU A O 1
ATOM 1461 N N . VAL A 1 188 ? -20.359 28.078 10.555 1 98.38 188 VAL A N 1
ATOM 1462 C CA . VAL A 1 188 ? -19.859 29 11.562 1 98.38 188 VAL A CA 1
ATOM 1463 C C . VAL A 1 188 ? -20.953 29.281 12.594 1 98.38 188 VAL A C 1
ATOM 1465 O O . VAL A 1 188 ? -20.688 29.266 13.797 1 98.38 188 VAL A O 1
ATOM 1468 N N . ASP A 1 189 ? -22.172 29.5 12.109 1 98.12 189 ASP A N 1
ATOM 1469 C CA . ASP A 1 189 ? -23.297 29.797 12.992 1 98.12 189 ASP A CA 1
ATOM 1470 C C . ASP A 1 189 ? -23.516 28.672 14 1 98.12 189 ASP A C 1
ATOM 1472 O O . ASP A 1 189 ? -23.656 28.922 15.203 1 98.12 189 ASP A O 1
ATOM 1476 N N . VAL A 1 190 ? -23.5 27.5 13.523 1 98.19 190 VAL A N 1
ATOM 1477 C CA . VAL A 1 190 ? -23.812 26.359 14.391 1 98.19 190 VAL A CA 1
ATOM 1478 C C . VAL A 1 190 ? -22.641 26.109 15.352 1 98.19 190 VAL A C 1
ATOM 1480 O O . VAL A 1 190 ? -22.844 25.688 16.484 1 98.19 190 VAL A O 1
ATOM 1483 N N . LEU A 1 191 ? -21.453 26.297 14.922 1 98.56 191 LEU A N 1
ATOM 1484 C CA . LEU A 1 191 ? -20.281 26.109 15.773 1 98.56 191 LEU A CA 1
ATOM 1485 C C . LEU A 1 191 ? -20.25 27.141 16.891 1 98.56 191 LEU A C 1
ATOM 1487 O O . LEU A 1 191 ? -19.969 26.797 18.047 1 98.56 191 LEU A O 1
ATOM 1491 N N . LEU A 1 192 ? -20.562 28.391 16.578 1 98.25 192 LEU A N 1
ATOM 1492 C CA . LEU A 1 192 ? -20.594 29.438 17.594 1 98.25 192 LEU A CA 1
ATOM 1493 C C . LEU A 1 192 ? -21.688 29.188 18.609 1 98.25 192 LEU A C 1
ATOM 1495 O O . LEU A 1 192 ? -21.5 29.406 19.812 1 98.25 192 LEU A O 1
ATOM 1499 N N . ALA A 1 193 ? -22.797 28.719 18.125 1 98.06 193 ALA A N 1
ATOM 1500 C CA . ALA A 1 193 ? -23.875 28.375 19.031 1 98.06 193 ALA A CA 1
ATOM 1501 C C . ALA A 1 193 ? -23.469 27.234 19.969 1 98.06 193 ALA A C 1
ATOM 1503 O O . ALA A 1 193 ? -23.75 27.281 21.172 1 98.06 193 ALA A O 1
ATOM 1504 N N . ALA A 1 194 ? -22.844 26.234 19.406 1 98.19 194 ALA A N 1
ATOM 1505 C CA . ALA A 1 194 ? -22.375 25.078 20.172 1 98.19 194 ALA A CA 1
ATOM 1506 C C . ALA A 1 194 ? -21.344 25.5 21.203 1 98.19 194 ALA A C 1
ATOM 1508 O O . ALA A 1 194 ? -21.312 24.969 22.328 1 98.19 194 ALA A O 1
ATOM 1509 N N . GLU A 1 195 ? -20.469 26.359 20.828 1 98.06 195 GLU A N 1
ATOM 1510 C CA . GLU A 1 195 ? -19.453 26.875 21.75 1 98.06 195 GLU A CA 1
ATOM 1511 C C . GLU A 1 195 ? -20.094 27.594 22.922 1 98.06 195 GLU A C 1
ATOM 1513 O O . GLU A 1 195 ? -19.656 27.438 24.062 1 98.06 195 GLU A O 1
ATOM 1518 N N . ARG A 1 196 ? -21.109 28.359 22.703 1 97.25 196 ARG A N 1
ATOM 1519 C CA . ARG A 1 196 ? -21.844 29.078 23.75 1 97.25 196 ARG A CA 1
ATOM 1520 C C . ARG A 1 196 ? -22.5 28.094 24.719 1 97.25 196 ARG A C 1
ATOM 1522 O O . ARG A 1 196 ? -22.578 28.359 25.906 1 97.25 196 ARG A O 1
ATOM 1529 N N . GLU A 1 197 ? -22.891 27 24.109 1 97.81 197 GLU A N 1
ATOM 1530 C CA . GLU A 1 197 ? -23.5 25.969 24.938 1 97.81 197 GLU A CA 1
ATOM 1531 C C . GLU A 1 197 ? -22.453 25.219 25.75 1 97.81 197 GLU A C 1
ATOM 1533 O O . GLU A 1 197 ? -22.781 24.516 26.719 1 97.81 197 GLU A O 1
ATOM 1538 N N . GLY A 1 198 ? -21.234 25.188 25.328 1 97.5 198 GLY A N 1
ATOM 1539 C CA . GLY A 1 198 ? -20.125 24.734 26.172 1 97.5 198 GLY A CA 1
ATOM 1540 C C . GLY A 1 198 ? -19.672 23.328 25.859 1 97.5 198 GLY A C 1
ATOM 1541 O O . GLY A 1 198 ? -18.922 22.734 26.625 1 97.5 198 GLY A O 1
ATOM 1542 N N . TRP A 1 199 ? -20.094 22.75 24.719 1 97.31 199 TRP A N 1
ATOM 1543 C CA . TRP A 1 199 ? -19.719 21.359 24.5 1 97.31 199 TRP A CA 1
ATOM 1544 C C . TRP A 1 199 ? -18.656 21.25 23.406 1 97.31 199 TRP A C 1
ATOM 1546 O O . TRP A 1 199 ? -18.266 20.141 23.016 1 97.31 199 TRP A O 1
ATOM 1556 N N . LEU A 1 200 ? -18.188 22.375 22.906 1 98.44 200 LEU A N 1
ATOM 1557 C CA . LEU A 1 200 ? -16.984 22.422 22.078 1 98.44 200 LEU A CA 1
ATOM 1558 C C . LEU A 1 200 ? -16.266 23.766 22.25 1 98.44 200 LEU A C 1
ATOM 1560 O O . LEU A 1 200 ? -16.844 24.703 22.812 1 98.44 200 LEU A O 1
ATOM 1564 N N . VAL A 1 201 ? -15.023 23.812 21.906 1 98.38 201 VAL A N 1
ATOM 1565 C CA . VAL A 1 201 ? -14.258 25.047 21.828 1 98.38 201 VAL A CA 1
ATOM 1566 C C . VAL A 1 201 ? -13.828 25.297 20.391 1 98.38 201 VAL A C 1
ATOM 1568 O O . VAL A 1 201 ? -13.078 24.516 19.812 1 98.38 201 VAL A O 1
ATOM 1571 N N . LEU A 1 202 ? -14.383 26.312 19.719 1 98.56 202 LEU A N 1
ATOM 1572 C CA . LEU A 1 202 ? -13.906 26.672 18.391 1 98.56 202 LEU A CA 1
ATOM 1573 C C . LEU A 1 202 ? -12.469 27.172 18.438 1 98.56 202 LEU A C 1
ATOM 1575 O O . LEU A 1 202 ? -12.211 28.297 18.875 1 98.56 202 LEU A O 1
ATOM 1579 N N . HIS A 1 203 ? -11.523 26.375 17.984 1 98.25 203 HIS A N 1
ATOM 1580 C CA . HIS A 1 203 ? -10.094 26.531 18.203 1 98.25 203 HIS A CA 1
ATOM 1581 C C . HIS A 1 203 ? -9.43 27.281 17.047 1 98.25 203 HIS A C 1
ATOM 1583 O O . HIS A 1 203 ? -8.5 28.062 17.266 1 98.25 203 HIS A O 1
ATOM 1589 N N . GLY A 1 204 ? -9.875 27 15.875 1 98.44 204 GLY A N 1
ATOM 1590 C CA . GLY A 1 204 ? -9.211 27.672 14.766 1 98.44 204 GLY A CA 1
ATOM 1591 C C . GLY A 1 204 ? -9.594 27.094 13.406 1 98.44 204 GLY A C 1
ATOM 1592 O O . GLY A 1 204 ? -10.672 26.531 13.25 1 98.44 204 GLY A O 1
ATOM 1593 N N . LEU A 1 205 ? -8.75 27.484 12.375 1 98.62 205 LEU A N 1
ATOM 1594 C CA . LEU A 1 205 ? -8.891 27.094 10.984 1 98.62 205 LEU A CA 1
ATOM 1595 C C . LEU A 1 205 ? -7.715 26.219 10.547 1 98.62 205 LEU A C 1
ATOM 1597 O O . LEU A 1 205 ? -6.566 26.516 10.891 1 98.62 205 LEU A O 1
ATOM 1601 N N . TYR A 1 206 ? -8.023 25.141 9.859 1 98.5 206 TYR A N 1
ATOM 1602 C CA . TYR A 1 206 ? -7.004 24.203 9.383 1 98.5 206 TYR A CA 1
ATOM 1603 C C . TYR A 1 206 ? -7.02 24.109 7.867 1 98.5 206 TYR A C 1
ATOM 1605 O O . TYR A 1 206 ? -8.07 23.859 7.266 1 98.5 206 TYR A O 1
ATOM 1613 N N . THR A 1 207 ? -5.871 24.312 7.273 1 97.19 207 THR A N 1
ATOM 1614 C CA . THR A 1 207 ? -5.727 24.125 5.832 1 97.19 207 THR A CA 1
ATOM 1615 C C . THR A 1 207 ? -4.613 23.141 5.52 1 97.19 207 THR A C 1
ATOM 1617 O O . THR A 1 207 ? -3.74 22.891 6.355 1 97.19 207 THR A O 1
ATOM 1620 N N . HIS A 1 208 ? -4.73 22.516 4.449 1 92.38 208 HIS A N 1
ATOM 1621 C CA . HIS A 1 208 ? -3.717 21.625 3.898 1 92.38 208 HIS A CA 1
ATOM 1622 C C . HIS A 1 208 ? -3.674 21.703 2.377 1 92.38 208 HIS A C 1
ATOM 1624 O O . HIS A 1 208 ? -4.668 21.422 1.705 1 92.38 208 HIS A O 1
ATOM 1630 N N . ALA A 1 209 ? -2.514 22.094 1.878 1 89.19 209 ALA A N 1
ATOM 1631 C CA . ALA A 1 209 ? -2.346 22.219 0.432 1 89.19 209 ALA A CA 1
ATOM 1632 C C . ALA A 1 209 ? -1.522 21.062 -0.129 1 89.19 209 ALA A C 1
ATOM 1634 O O . ALA A 1 209 ? -0.363 21.25 -0.507 1 89.19 209 ALA A O 1
ATOM 1635 N N . GLY A 1 210 ? -2.164 19.984 -0.356 1 84.19 210 GLY A N 1
ATOM 1636 C CA . GLY A 1 210 ? -1.493 18.812 -0.908 1 84.19 210 GLY A CA 1
ATOM 1637 C C . GLY A 1 210 ? -0.908 19.062 -2.287 1 84.19 210 GLY A C 1
ATOM 1638 O O . GLY A 1 210 ? 0.068 18.406 -2.676 1 84.19 210 GLY A O 1
ATOM 1639 N N . GLN A 1 211 ? -1.383 19.984 -3.061 1 83.31 211 GLN A N 1
ATOM 1640 C CA . GLN A 1 211 ? -0.915 20.312 -4.402 1 83.31 211 GLN A CA 1
ATOM 1641 C C . GLN A 1 211 ? 0.516 20.844 -4.367 1 83.31 211 GLN A C 1
ATOM 1643 O O . GLN A 1 211 ? 1.183 20.922 -5.402 1 83.31 211 GLN A O 1
ATOM 1648 N N . SER A 1 212 ? 0.927 21.125 -3.16 1 84.94 212 SER A N 1
ATOM 1649 C CA . SER A 1 212 ? 2.287 21.625 -3.002 1 84.94 212 SER A CA 1
ATOM 1650 C C . SER A 1 212 ? 3.316 20.562 -3.352 1 84.94 212 SER A C 1
ATOM 1652 O O . SER A 1 212 ? 4.484 20.875 -3.602 1 84.94 212 SER A O 1
ATOM 1654 N N . TYR A 1 213 ? 2.928 19.344 -3.365 1 87.69 213 TYR A N 1
ATOM 1655 C CA . TYR A 1 213 ? 3.818 18.266 -3.785 1 87.69 213 TYR A CA 1
ATOM 1656 C C . TYR A 1 213 ? 4.211 18.422 -5.25 1 87.69 213 TYR A C 1
ATOM 1658 O O . TYR A 1 213 ? 5.172 17.797 -5.711 1 87.69 213 TYR A O 1
ATOM 1666 N N . GLY A 1 214 ? 3.529 19.266 -5.957 1 89.06 214 GLY A N 1
ATOM 1667 C CA . GLY A 1 214 ? 3.832 19.562 -7.348 1 89.06 214 GLY A CA 1
ATOM 1668 C C . GLY A 1 214 ? 4.785 20.734 -7.508 1 89.06 214 GLY A C 1
ATOM 1669 O O . GLY A 1 214 ? 5.164 21.078 -8.625 1 89.06 214 GLY A O 1
ATOM 1670 N N . ALA A 1 215 ? 5.172 21.328 -6.395 1 90.06 215 ALA A N 1
ATOM 1671 C CA . ALA A 1 215 ? 6.141 22.422 -6.469 1 90.06 215 ALA A CA 1
ATOM 1672 C C . ALA A 1 215 ? 7.449 21.953 -7.105 1 90.06 215 ALA A C 1
ATOM 1674 O O . ALA A 1 215 ? 7.82 20.781 -6.984 1 90.06 215 ALA A O 1
ATOM 1675 N N . ARG A 1 216 ? 8.211 22.906 -7.73 1 92.81 216 ARG A N 1
ATOM 1676 C CA . ARG A 1 216 ? 9.477 22.547 -8.367 1 92.81 216 ARG A CA 1
ATOM 1677 C C . ARG A 1 216 ? 10.555 23.578 -8.062 1 92.81 216 ARG A C 1
ATOM 1679 O O . ARG A 1 216 ? 11.688 23.469 -8.531 1 92.81 216 ARG A O 1
ATOM 1686 N N . LYS A 1 217 ? 10.18 24.562 -7.309 1 91.25 217 LYS A N 1
ATOM 1687 C CA . LYS A 1 217 ? 11.109 25.547 -6.77 1 91.25 217 LYS A CA 1
ATOM 1688 C C . LYS A 1 217 ? 10.617 26.109 -5.438 1 91.25 217 LYS A C 1
ATOM 1690 O O . LYS A 1 217 ? 9.422 26.047 -5.137 1 91.25 217 LYS A O 1
ATOM 1695 N N . LEU A 1 218 ? 11.508 26.656 -4.711 1 91.38 218 LEU A N 1
ATOM 1696 C CA . LEU A 1 218 ? 11.219 27.219 -3.396 1 91.38 218 LEU A CA 1
ATOM 1697 C C . LEU A 1 218 ? 10.102 28.25 -3.48 1 91.38 218 LEU A C 1
ATOM 1699 O O . LEU A 1 218 ? 9.18 28.25 -2.658 1 91.38 218 LEU A O 1
ATOM 1703 N N . GLY A 1 219 ? 10.148 29.094 -4.469 1 90.25 219 GLY A N 1
ATOM 1704 C CA . GLY A 1 219 ? 9.141 30.125 -4.641 1 90.25 219 GLY A CA 1
ATOM 1705 C C . GLY A 1 219 ? 7.738 29.578 -4.797 1 90.25 219 GLY A C 1
ATOM 1706 O O . GLY A 1 219 ? 6.781 30.141 -4.262 1 90.25 219 GLY A O 1
ATOM 1707 N N . ASP A 1 220 ? 7.629 28.438 -5.562 1 91.44 220 ASP A N 1
ATOM 1708 C CA . ASP A 1 220 ? 6.332 27.781 -5.734 1 91.44 220 ASP A CA 1
ATOM 1709 C C . ASP A 1 220 ? 5.738 27.375 -4.391 1 91.44 220 ASP A C 1
ATOM 1711 O O . ASP A 1 220 ? 4.582 27.688 -4.098 1 91.44 220 ASP A O 1
ATOM 1715 N N . ALA A 1 221 ? 6.543 26.719 -3.592 1 94.31 221 ALA A N 1
ATOM 1716 C CA . ALA A 1 221 ? 6.098 26.219 -2.297 1 94.31 221 ALA A CA 1
ATOM 1717 C C . ALA A 1 221 ? 5.75 27.359 -1.349 1 94.31 221 ALA A C 1
ATOM 1719 O O . ALA A 1 221 ? 4.773 27.281 -0.598 1 94.31 221 ALA A O 1
ATOM 1720 N N . MET A 1 222 ? 6.488 28.406 -1.376 1 93.38 222 MET A N 1
ATOM 1721 C CA . MET A 1 222 ? 6.273 29.562 -0.505 1 93.38 222 MET A CA 1
ATOM 1722 C C . MET A 1 222 ? 4.969 30.266 -0.853 1 93.38 222 MET A C 1
ATOM 1724 O O . MET A 1 222 ? 4.25 30.719 0.037 1 93.38 222 MET A O 1
ATOM 1728 N N . HIS A 1 223 ? 4.703 30.359 -2.145 1 94.25 223 HIS A N 1
ATOM 1729 C CA . HIS A 1 223 ? 3.441 30.953 -2.572 1 94.25 223 HIS A CA 1
ATOM 1730 C C . HIS A 1 223 ? 2.25 30.125 -2.107 1 94.25 223 HIS A C 1
ATOM 1732 O O . HIS A 1 223 ? 1.2 30.672 -1.769 1 94.25 223 HIS A O 1
ATOM 1738 N N . VAL A 1 224 ? 2.449 28.844 -2.133 1 95.69 224 VAL A N 1
ATOM 1739 C CA . VAL A 1 224 ? 1.379 27.969 -1.66 1 95.69 224 VAL A CA 1
ATOM 1740 C C . VAL A 1 224 ? 1.194 28.156 -0.155 1 95.69 224 VAL A C 1
ATOM 1742 O O . VAL A 1 224 ? 0.065 28.203 0.338 1 95.69 224 VAL A O 1
ATOM 1745 N N . LEU A 1 225 ? 2.27 28.266 0.596 1 95.75 225 LEU A N 1
ATOM 1746 C CA . LEU A 1 225 ? 2.189 28.531 2.027 1 95.75 225 LEU A CA 1
ATOM 1747 C C . LEU A 1 225 ? 1.421 29.828 2.295 1 95.75 225 LEU A C 1
ATOM 1749 O O . LEU A 1 225 ? 0.546 29.859 3.164 1 95.75 225 LEU A O 1
ATOM 1753 N N . HIS A 1 226 ? 1.792 30.797 1.534 1 95.06 226 HIS A N 1
ATOM 1754 C CA . HIS A 1 226 ? 1.13 32.094 1.648 1 95.06 226 HIS A CA 1
ATOM 1755 C C . HIS A 1 226 ? -0.368 31.984 1.392 1 95.06 226 HIS A C 1
ATOM 1757 O O . HIS A 1 226 ? -1.178 32.531 2.146 1 95.06 226 HIS A O 1
ATOM 1763 N N . ALA A 1 227 ? -0.702 31.312 0.366 1 95.62 227 ALA A N 1
ATOM 1764 C CA . ALA A 1 227 ? -2.107 31.109 0.02 1 95.62 227 ALA A CA 1
ATOM 1765 C C . ALA A 1 227 ? -2.848 30.375 1.132 1 95.62 227 ALA A C 1
ATOM 1767 O O . ALA A 1 227 ? -4.012 30.672 1.416 1 95.62 227 ALA A O 1
ATOM 1768 N N . GLU A 1 228 ? -2.219 29.391 1.74 1 96.81 228 GLU A N 1
ATOM 1769 C CA . GLU A 1 228 ? -2.816 28.672 2.859 1 96.81 228 GLU A CA 1
ATOM 1770 C C . GLU A 1 228 ? -3.166 29.609 4.004 1 96.81 228 GLU A C 1
ATOM 1772 O O . GLU A 1 228 ? -4.281 29.578 4.527 1 96.81 228 GLU A O 1
ATOM 1777 N N . PHE A 1 229 ? -2.246 30.469 4.34 1 97.06 229 PHE A N 1
ATOM 1778 C CA . PHE A 1 229 ? -2.479 31.422 5.422 1 97.06 229 PHE A CA 1
ATOM 1779 C C . PHE A 1 229 ? -3.588 32.406 5.055 1 97.06 229 PHE A C 1
ATOM 1781 O O . PHE A 1 229 ? -4.438 32.719 5.887 1 97.06 229 PHE A O 1
ATOM 1788 N N . ILE A 1 230 ? -3.576 32.844 3.832 1 96.88 230 ILE A N 1
ATOM 1789 C CA . ILE A 1 230 ? -4.582 33.781 3.387 1 96.88 230 ILE A CA 1
ATOM 1790 C C . ILE A 1 230 ? -5.973 33.156 3.49 1 96.88 230 ILE A C 1
ATOM 1792 O O . ILE A 1 230 ? -6.906 33.812 3.986 1 96.88 230 ILE A O 1
ATOM 1796 N N . HIS A 1 231 ? -6.098 31.953 3.039 1 97.12 231 HIS A N 1
ATOM 1797 C CA . HIS A 1 231 ? -7.383 31.266 3.109 1 97.12 231 HIS A CA 1
ATOM 1798 C C . HIS A 1 231 ? -7.832 31.094 4.555 1 97.12 231 HIS A C 1
ATOM 1800 O O . HIS A 1 231 ? -9 31.312 4.875 1 97.12 231 HIS A O 1
ATOM 1806 N N . ALA A 1 232 ? -6.922 30.688 5.406 1 98 232 ALA A N 1
ATOM 1807 C CA . ALA A 1 232 ? -7.246 30.531 6.82 1 98 232 ALA A CA 1
ATOM 1808 C C . ALA A 1 232 ? -7.66 31.859 7.449 1 98 232 ALA A C 1
ATOM 1810 O O . ALA A 1 232 ? -8.641 31.922 8.195 1 98 232 ALA A O 1
ATOM 1811 N N . HIS A 1 233 ? -6.914 32.875 7.145 1 97.88 233 HIS A N 1
ATOM 1812 C CA . HIS A 1 233 ? -7.191 34.188 7.695 1 97.88 233 HIS A CA 1
ATOM 1813 C C . HIS A 1 233 ? -8.547 34.719 7.23 1 97.88 233 HIS A C 1
ATOM 1815 O O . HIS A 1 233 ? -9.32 35.25 8.031 1 97.88 233 HIS A O 1
ATOM 1821 N N . ASN A 1 234 ? -8.805 34.562 5.926 1 97.19 234 ASN A N 1
ATOM 1822 C CA . ASN A 1 234 ? -10.102 35 5.391 1 97.19 234 ASN A CA 1
ATOM 1823 C C . ASN A 1 234 ? -11.25 34.281 6.09 1 97.19 234 ASN A C 1
ATOM 1825 O O . ASN A 1 234 ? -12.266 34.906 6.41 1 97.19 234 ASN A O 1
ATOM 1829 N N . ALA A 1 235 ? -11.078 33.031 6.297 1 98.19 235 ALA A N 1
ATOM 1830 C CA . ALA A 1 235 ? -12.102 32.25 7 1 98.19 235 ALA A CA 1
ATOM 1831 C C . ALA A 1 235 ? -12.273 32.75 8.43 1 98.19 235 ALA A C 1
ATOM 1833 O O . ALA A 1 235 ? -13.391 32.844 8.93 1 98.19 235 ALA A O 1
ATOM 1834 N N . ALA A 1 236 ? -11.18 33.031 9.078 1 98.12 236 ALA A N 1
ATOM 1835 C CA . ALA A 1 236 ? -11.195 33.5 10.453 1 98.12 236 ALA A CA 1
ATOM 1836 C C . ALA A 1 236 ? -11.891 34.844 10.562 1 98.12 236 ALA A C 1
ATOM 1838 O O . ALA A 1 236 ? -12.617 35.125 11.523 1 98.12 236 ALA A O 1
ATOM 1839 N N . MET A 1 237 ? -11.656 35.688 9.602 1 96.94 237 MET A N 1
ATOM 1840 C CA . MET A 1 237 ? -12.273 37 9.594 1 96.94 237 MET A CA 1
ATOM 1841 C C . MET A 1 237 ? -13.789 36.906 9.57 1 96.94 237 MET A C 1
ATOM 1843 O O . MET A 1 237 ? -14.484 37.688 10.219 1 96.94 237 MET A O 1
ATOM 1847 N N . LYS A 1 238 ? -14.25 35.969 8.859 1 96.5 238 LYS A N 1
ATOM 1848 C CA . LYS A 1 238 ? -15.695 35.781 8.773 1 96.5 238 LYS A CA 1
ATOM 1849 C C . LYS A 1 238 ? -16.266 35.344 10.125 1 96.5 238 LYS A C 1
ATOM 1851 O O . LYS A 1 238 ? -17.406 35.688 10.461 1 96.5 238 LYS A O 1
ATOM 1856 N N . ILE A 1 239 ? -15.547 34.562 10.859 1 97.62 239 ILE A N 1
ATOM 1857 C CA . ILE A 1 239 ? -15.953 34.156 12.211 1 97.62 239 ILE A CA 1
ATOM 1858 C C . ILE A 1 239 ? -16 35.406 13.102 1 97.62 239 ILE A C 1
ATOM 1860 O O . ILE A 1 239 ? -16.969 35.625 13.836 1 97.62 239 ILE A O 1
ATOM 1864 N N . ARG A 1 240 ? -15.008 36.25 13.039 1 95.69 240 ARG A N 1
ATOM 1865 C CA . ARG A 1 240 ? -14.906 37.438 13.875 1 95.69 240 ARG A CA 1
ATOM 1866 C C . ARG A 1 240 ? -16 38.438 13.539 1 95.69 240 ARG A C 1
ATOM 1868 O O . ARG A 1 240 ? -16.453 39.188 14.406 1 95.69 240 ARG A O 1
ATOM 1875 N N . GLU A 1 241 ? -16.359 38.438 12.305 1 95.62 241 GLU A N 1
ATOM 1876 C CA . GLU A 1 241 ? -17.484 39.281 11.922 1 95.62 241 GLU A CA 1
ATOM 1877 C C . GLU A 1 241 ? -18.734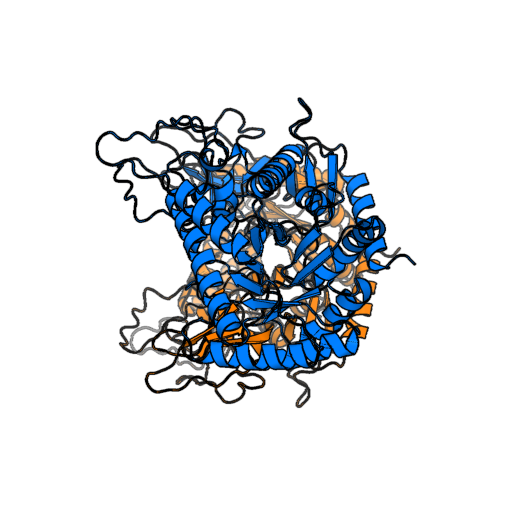 38.906 12.711 1 95.62 241 GLU A C 1
ATOM 1879 O O . GLU A 1 241 ? -19.516 39.781 13.078 1 95.62 241 GLU A O 1
ATOM 1884 N N . LYS A 1 242 ? -18.875 37.688 12.969 1 95.44 242 LYS A N 1
ATOM 1885 C CA . LYS A 1 242 ? -20.062 37.219 13.68 1 95.44 242 LYS A CA 1
ATOM 1886 C C . LYS A 1 242 ? -19.828 37.25 15.188 1 95.44 242 LYS A C 1
ATOM 1888 O O . LYS A 1 242 ? -20.781 37.344 15.961 1 95.44 242 LYS A O 1
ATOM 1893 N N . SER A 1 243 ? -18.641 37.125 15.531 1 96.06 243 SER A N 1
ATOM 1894 C CA . SER A 1 243 ? -18.25 37.125 16.938 1 96.06 243 SER A CA 1
ATOM 1895 C C . SER A 1 243 ? -16.969 37.906 17.156 1 96.06 243 SER A C 1
ATOM 1897 O O . SER A 1 243 ? -15.898 37.344 17.359 1 96.06 243 SER A O 1
ATOM 1899 N N . PRO A 1 244 ? -16.969 39.188 17.281 1 93.12 244 PRO A N 1
ATOM 1900 C CA . PRO A 1 244 ? -15.805 40.062 17.344 1 93.12 244 PRO A CA 1
ATOM 1901 C C . PRO A 1 244 ? -14.961 39.844 18.594 1 93.12 244 PRO A C 1
ATOM 1903 O O . PRO A 1 244 ? -13.742 40.062 18.562 1 93.12 244 PRO A O 1
ATOM 1906 N N . ASP A 1 245 ? -15.609 39.406 19.625 1 92.06 245 ASP A N 1
ATOM 1907 C CA . ASP A 1 245 ? -14.898 39.25 20.891 1 92.06 245 ASP A CA 1
ATOM 1908 C C . ASP A 1 245 ? -14.43 37.812 21.078 1 92.06 245 ASP A C 1
ATOM 1910 O O . ASP A 1 245 ? -14.078 37.406 22.188 1 92.06 245 ASP A O 1
ATOM 1914 N N . HIS A 1 246 ? -14.516 37.031 20 1 93.06 246 HIS A N 1
ATOM 1915 C CA . HIS A 1 246 ? -14.094 35.656 20.094 1 93.06 246 HIS A CA 1
ATOM 1916 C C . HIS A 1 246 ? -12.641 35.531 20.531 1 93.06 246 HIS A C 1
ATOM 1918 O O . HIS A 1 246 ? -11.82 36.406 20.203 1 93.06 246 HIS A O 1
ATOM 1924 N N . ALA A 1 247 ? -12.289 34.5 21.266 1 89.81 247 ALA A N 1
ATOM 1925 C CA . ALA A 1 247 ? -10.914 34.219 21.656 1 89.81 247 ALA A CA 1
ATOM 1926 C C . ALA A 1 247 ? -10.016 34.031 20.438 1 89.81 247 ALA A C 1
ATOM 1928 O O . ALA A 1 247 ? -10.508 33.875 19.312 1 89.81 247 ALA A O 1
ATOM 1929 N N . PRO A 1 248 ? -8.734 34.094 20.656 1 91.94 248 PRO A N 1
ATOM 1930 C CA . PRO A 1 248 ? -7.789 33.938 19.531 1 91.94 248 PRO A CA 1
ATOM 1931 C C . PRO A 1 248 ? -8.008 32.656 18.75 1 91.94 248 PRO A C 1
ATOM 1933 O O . PRO A 1 248 ? -8.203 31.578 19.344 1 91.94 248 PRO A O 1
ATOM 1936 N N . LEU A 1 249 ? -8.016 32.812 17.484 1 97.94 249 LEU A N 1
ATOM 1937 C CA . LEU A 1 249 ? -8.148 31.672 16.594 1 97.94 249 LEU A CA 1
ATOM 1938 C C . LEU A 1 249 ? -6.793 31.25 16.031 1 97.94 249 LEU A C 1
ATOM 1940 O O . LEU A 1 249 ? -5.969 32.094 15.688 1 97.94 249 LEU A O 1
ATOM 1944 N N . VAL A 1 250 ? -6.539 29.969 16 1 98.69 250 VAL A N 1
ATOM 1945 C CA . VAL A 1 250 ? -5.32 29.422 15.422 1 98.69 250 VAL A CA 1
ATOM 1946 C C . VAL A 1 250 ? -5.484 29.266 13.914 1 98.69 250 VAL A C 1
ATOM 1948 O O . VAL A 1 250 ? -6.477 28.703 13.445 1 98.69 250 VAL A O 1
ATOM 1951 N N . LEU A 1 251 ? -4.609 29.828 13.141 1 98.69 251 LEU A N 1
ATOM 1952 C CA . LEU A 1 251 ? -4.488 29.562 11.711 1 98.69 251 LEU A CA 1
ATOM 1953 C C . LEU A 1 251 ? -3.434 28.5 11.445 1 98.69 251 LEU A C 1
ATOM 1955 O O . LEU A 1 251 ? -2.236 28.797 11.414 1 98.69 251 LEU A O 1
ATOM 1959 N N . SER A 1 252 ? -3.883 27.266 11.273 1 98.75 252 SER A N 1
ATOM 1960 C CA . SER A 1 252 ? -2.977 26.141 11.109 1 98.75 252 SER A CA 1
ATOM 1961 C C . SER A 1 252 ? -2.797 25.781 9.641 1 98.75 252 SER A C 1
ATOM 1963 O O . SER A 1 252 ? -3.762 25.422 8.961 1 98.75 252 SER A O 1
ATOM 1965 N N . VAL A 1 253 ? -1.566 25.875 9.156 1 98.06 253 VAL A N 1
ATOM 1966 C CA . VAL A 1 253 ? -1.289 25.641 7.742 1 98.06 253 VAL A CA 1
ATOM 1967 C C . VAL A 1 253 ? -0.098 24.688 7.605 1 98.06 253 VAL A C 1
ATOM 1969 O O . VAL A 1 253 ? 0.718 24.578 8.523 1 98.06 253 VAL A O 1
ATOM 1972 N N . GLY A 1 254 ? -0.215 23.953 6.492 1 96.62 254 GLY A N 1
ATOM 1973 C CA . GLY A 1 254 ? 1.049 23.266 6.262 1 96.62 254 GLY A CA 1
ATOM 1974 C C . GLY A 1 254 ? 0.892 21.969 5.508 1 96.62 254 GLY A C 1
ATOM 1975 O O . GLY A 1 254 ? -0.169 21.344 5.555 1 96.62 254 GLY A O 1
ATOM 1976 N N . ALA A 1 255 ? 1.813 21.562 4.836 1 95.5 255 ALA A N 1
ATOM 1977 C CA . ALA A 1 255 ? 2.365 20.344 4.238 1 95.5 255 ALA A CA 1
ATOM 1978 C C . ALA A 1 255 ? 3.891 20.359 4.277 1 95.5 255 ALA A C 1
ATOM 1980 O O . ALA A 1 255 ? 4.504 21.406 4.465 1 95.5 255 ALA A O 1
ATOM 1981 N N . THR A 1 256 ? 4.457 19.25 4.152 1 96.69 256 THR A N 1
ATOM 1982 C CA . THR A 1 256 ? 5.91 19.25 4.281 1 96.69 256 THR A CA 1
ATOM 1983 C C . THR A 1 256 ? 6.543 20.234 3.303 1 96.69 256 THR A C 1
ATOM 1985 O O . THR A 1 256 ? 7.359 21.062 3.695 1 96.69 256 THR A O 1
ATOM 1988 N N . PRO A 1 257 ? 6.137 20.281 2 1 96.56 257 PRO A N 1
ATOM 1989 C CA . PRO A 1 257 ? 6.797 21.234 1.104 1 96.56 257 PRO A CA 1
ATOM 1990 C C . PRO A 1 257 ? 6.539 22.688 1.499 1 96.56 257 PRO A C 1
ATOM 1992 O O . PRO A 1 257 ? 7.441 23.516 1.401 1 96.56 257 PRO A O 1
ATOM 1995 N N . THR A 1 258 ? 5.344 23.047 1.979 1 96.81 258 THR A N 1
ATOM 1996 C CA . THR A 1 258 ? 5.027 24.422 2.32 1 96.81 258 THR A CA 1
ATOM 1997 C C . THR A 1 258 ? 5.609 24.797 3.682 1 96.81 258 THR A C 1
ATOM 1999 O O . THR A 1 258 ? 6.285 25.812 3.814 1 96.81 258 THR A O 1
ATOM 2002 N N . ALA A 1 259 ? 5.465 23.922 4.621 1 97.38 259 ALA A N 1
ATOM 2003 C CA . ALA A 1 259 ? 5.891 24.188 5.992 1 97.38 259 ALA A CA 1
ATOM 2004 C C . ALA A 1 259 ? 7.402 24.375 6.066 1 97.38 259 ALA A C 1
ATOM 2006 O O . ALA A 1 259 ? 7.887 25.234 6.809 1 97.38 259 ALA A O 1
ATOM 2007 N N . THR A 1 260 ? 8.164 23.641 5.297 1 96.25 260 THR A N 1
ATOM 2008 C CA . THR A 1 260 ? 9.617 23.641 5.453 1 96.25 260 THR A CA 1
ATOM 2009 C C . THR A 1 260 ? 10.227 24.844 4.734 1 96.25 260 THR A C 1
ATOM 2011 O O . THR A 1 260 ? 11.422 25.125 4.879 1 96.25 260 THR A O 1
ATOM 2014 N N . THR A 1 261 ? 9.414 25.609 3.994 1 95.12 261 THR A N 1
ATOM 2015 C CA . THR A 1 261 ? 9.922 26.812 3.352 1 95.12 261 THR A CA 1
ATOM 2016 C C . THR A 1 261 ? 10.352 27.844 4.395 1 95.12 261 THR A C 1
ATOM 2018 O O . THR A 1 261 ? 11.141 28.734 4.102 1 95.12 261 THR A O 1
ATOM 2021 N N . ILE A 1 262 ? 9.883 27.734 5.582 1 95.06 262 ILE A N 1
ATOM 2022 C CA . ILE A 1 262 ? 10.211 28.688 6.633 1 95.06 262 ILE A CA 1
ATOM 2023 C C . ILE A 1 262 ? 11.672 28.531 7.043 1 95.06 262 ILE A C 1
ATOM 2025 O O . ILE A 1 262 ? 12.203 29.359 7.785 1 95.06 262 ILE A O 1
ATOM 2029 N N . GLN A 1 263 ? 12.328 27.469 6.531 1 93.69 263 GLN A N 1
ATOM 2030 C CA . GLN A 1 263 ? 13.742 27.234 6.793 1 93.69 263 GLN A CA 1
ATOM 2031 C C . GLN A 1 263 ? 14.617 28.031 5.824 1 93.69 263 GLN A C 1
ATOM 2033 O O . GLN A 1 263 ? 15.844 27.969 5.891 1 93.69 263 GLN A O 1
ATOM 2038 N N . SER A 1 264 ? 14.039 28.75 4.973 1 88 264 SER A N 1
ATOM 2039 C CA . SER A 1 264 ? 14.773 29.578 4.02 1 88 264 SER A CA 1
ATOM 2040 C C . SER A 1 264 ? 15.766 30.484 4.734 1 88 264 SER A C 1
ATOM 2042 O O . SER A 1 264 ? 15.445 31.078 5.773 1 88 264 SER A O 1
ATOM 2044 N N . PRO A 1 265 ? 16.906 30.594 4.148 1 78.31 265 PRO A N 1
ATOM 2045 C CA . PRO A 1 265 ? 17.938 31.469 4.746 1 78.31 265 PRO A CA 1
ATOM 2046 C C . PRO A 1 265 ? 17.484 32.906 4.855 1 78.31 265 PRO A C 1
ATOM 2048 O O . PRO A 1 265 ? 17.984 33.656 5.699 1 78.31 265 PRO A O 1
ATOM 2051 N N . TRP A 1 266 ? 16.594 33.312 3.982 1 76.19 266 TRP A N 1
ATOM 2052 C CA . TRP A 1 266 ? 16.109 34.688 4.051 1 76.19 266 TRP A CA 1
ATOM 2053 C C . TRP A 1 266 ? 15.359 34.906 5.352 1 76.19 266 TRP A C 1
ATOM 2055 O O . TRP A 1 266 ? 15.367 36.031 5.879 1 76.19 266 TRP A O 1
ATOM 2065 N N . PHE A 1 267 ? 14.727 33.938 5.77 1 74.19 267 PHE A N 1
ATOM 2066 C CA . PHE A 1 267 ? 14.023 34.062 7.043 1 74.19 267 PHE A CA 1
ATOM 2067 C C . PHE A 1 267 ? 15.008 34.062 8.211 1 74.19 267 PHE A C 1
ATOM 2069 O O . PHE A 1 267 ? 14.773 34.719 9.227 1 74.19 267 PHE A O 1
ATOM 2076 N N . THR A 1 268 ? 16.203 33.312 7.93 1 64.75 268 THR A N 1
ATOM 2077 C CA . THR A 1 268 ? 17.141 33.125 9.031 1 64.75 268 THR A CA 1
ATOM 2078 C C . THR A 1 268 ? 18.203 34.219 9.023 1 64.75 268 THR A C 1
ATOM 2080 O O . THR A 1 268 ? 19 34.312 9.969 1 64.75 268 THR A O 1
ATOM 2083 N N . GLY A 1 269 ? 18.141 35.094 8.109 1 60.69 269 GLY A N 1
ATOM 2084 C CA . GLY A 1 269 ? 19.078 36.219 8.023 1 60.69 269 GLY A CA 1
ATOM 2085 C C . GLY A 1 269 ? 20.406 35.812 7.434 1 60.69 269 GLY A C 1
ATOM 2086 O O . GLY A 1 269 ? 21.375 36.562 7.52 1 60.69 269 GLY A O 1
ATOM 2087 N N . GLU A 1 270 ? 20.625 34.5 7.035 1 52.22 270 GLU A N 1
ATOM 2088 C CA . GLU A 1 270 ? 21.922 34.031 6.539 1 52.22 270 GLU A CA 1
ATOM 2089 C C . GLU A 1 270 ? 22.125 34.438 5.082 1 52.22 270 GLU A C 1
ATOM 2091 O O . GLU A 1 270 ? 23.219 34.281 4.539 1 52.22 270 GLU A O 1
ATOM 2096 N N . CYS A 1 271 ? 21.188 34.688 4.316 1 50.56 271 CYS A N 1
ATOM 2097 C CA . CYS A 1 271 ? 21.391 35.062 2.918 1 50.56 271 CYS A CA 1
ATOM 2098 C C . CYS A 1 271 ? 21.828 36.5 2.785 1 50.56 271 CYS A C 1
ATOM 2100 O O . CYS A 1 271 ? 21.156 37.406 3.285 1 50.56 271 CYS A O 1
ATOM 2102 N N . ASP A 1 272 ? 23.188 36.625 2.744 1 42.44 272 ASP A N 1
ATOM 2103 C CA . ASP A 1 272 ? 23.719 37.938 2.316 1 42.44 272 ASP A CA 1
ATOM 2104 C C . ASP A 1 272 ? 23.156 38.312 0.952 1 42.44 272 ASP A C 1
ATOM 2106 O O . ASP A 1 272 ? 23.891 38.375 -0.036 1 42.44 272 ASP A O 1
ATOM 2110 N N . VAL A 1 273 ? 22.266 37.594 0.416 1 41 273 VAL A N 1
ATOM 2111 C CA . VAL A 1 273 ? 22 38.031 -0.955 1 41 273 VAL A CA 1
ATOM 2112 C C . VAL A 1 273 ? 21.594 39.5 -0.976 1 41 273 VAL A C 1
ATOM 2114 O O . VAL A 1 273 ? 20.672 39.906 -0.265 1 41 273 VAL A O 1
ATOM 2117 N N . PRO A 1 274 ? 22.547 40.219 -1.38 1 39.56 274 PRO A N 1
ATOM 2118 C CA . PRO A 1 274 ? 22.188 41.594 -1.614 1 39.56 274 PRO A CA 1
ATOM 2119 C C . PRO A 1 274 ? 20.844 41.75 -2.309 1 39.56 274 PRO A C 1
ATOM 2121 O O . PRO A 1 274 ? 20.594 41.125 -3.326 1 39.56 274 PRO A O 1
ATOM 2124 N N . THR A 1 275 ? 19.828 41.875 -1.617 1 37.78 275 THR A N 1
ATOM 2125 C CA . THR A 1 275 ? 18.516 42.219 -2.156 1 37.78 275 THR A CA 1
ATOM 2126 C C . THR A 1 275 ? 18.609 43.344 -3.158 1 37.78 275 THR A C 1
ATOM 2128 O O . THR A 1 275 ? 17.594 43.906 -3.594 1 37.78 275 THR A O 1
ATOM 2131 N N . ALA A 1 276 ? 19.766 44 -3.104 1 35.41 276 ALA A N 1
ATOM 2132 C CA . ALA A 1 276 ? 19.656 45.219 -3.902 1 35.41 276 ALA A CA 1
ATOM 2133 C C . ALA A 1 276 ? 19.516 44.906 -5.387 1 35.41 276 ALA A C 1
ATOM 2135 O O . ALA A 1 276 ? 20.469 44.469 -6.035 1 35.41 276 ALA A O 1
ATOM 2136 N N . ASN A 1 277 ? 18.578 44.188 -5.957 1 32.81 277 ASN A N 1
ATOM 2137 C CA . ASN A 1 277 ? 18.531 44.375 -7.406 1 32.81 277 ASN A CA 1
ATOM 2138 C C . ASN A 1 277 ? 18.578 45.844 -7.805 1 32.81 277 ASN A C 1
ATOM 2140 O O . ASN A 1 277 ? 18.219 46.719 -7.016 1 32.81 277 ASN A O 1
ATOM 2144 N N . SER A 1 278 ? 19.375 46.219 -8.734 1 33.22 278 SER A N 1
ATOM 2145 C CA . SER A 1 278 ? 19.484 47.594 -9.219 1 33.22 278 SER A CA 1
ATOM 2146 C C . SER A 1 278 ? 18.172 48.344 -9.039 1 33.22 278 SER A C 1
ATOM 2148 O O . SER A 1 278 ? 18.141 49.469 -8.508 1 33.22 278 SER A O 1
ATOM 2150 N N . GLN A 1 279 ? 17.297 48.375 -10.078 1 29 279 GLN A N 1
ATOM 2151 C CA . GLN A 1 279 ? 16.109 49.062 -10.562 1 29 279 GLN A CA 1
ATOM 2152 C C . GLN A 1 279 ? 14.852 48.594 -9.875 1 29 279 GLN A C 1
ATOM 2154 O O . GLN A 1 279 ? 14.406 47.438 -10.109 1 29 279 GLN A O 1
ATOM 2159 N N . GLY A 1 280 ? 14.148 49.094 -8.578 1 35.28 280 GLY A N 1
ATOM 2160 C CA . GLY A 1 280 ? 13.086 49.062 -7.59 1 35.28 280 GLY A CA 1
ATOM 2161 C C . GLY A 1 280 ? 13.18 47.906 -6.633 1 35.28 280 GLY A C 1
ATOM 2162 O O . GLY A 1 280 ? 13.531 46.781 -7.035 1 35.28 280 GLY A O 1
ATOM 2163 N N . SER A 1 281 ? 13.664 48 -5.383 1 40.34 281 SER A N 1
ATOM 2164 C CA . SER A 1 281 ? 14 47.125 -4.254 1 40.34 281 SER A CA 1
ATOM 2165 C C . SER A 1 281 ? 12.953 46.031 -4.066 1 40.34 281 SER A C 1
ATOM 2167 O O . SER A 1 281 ? 11.82 46.312 -3.668 1 40.34 281 SER A O 1
ATOM 2169 N N . MET A 1 282 ? 12.695 45.188 -4.895 1 44.75 282 MET A N 1
ATOM 2170 C CA . MET A 1 282 ? 11.719 44.156 -4.66 1 44.75 282 MET A CA 1
ATOM 2171 C C . MET A 1 282 ? 12.016 43.406 -3.361 1 44.75 282 MET A C 1
ATOM 2173 O O . MET A 1 282 ? 13.07 42.781 -3.225 1 44.75 282 MET A O 1
ATOM 2177 N N . ARG A 1 283 ? 11.523 43.844 -2.199 1 56.94 283 ARG A N 1
ATOM 2178 C CA . ARG A 1 283 ? 11.484 43.156 -0.911 1 56.94 283 ARG A CA 1
ATOM 2179 C C . ARG A 1 283 ? 11.273 41.656 -1.091 1 56.94 283 ARG A C 1
ATOM 2181 O O . ARG A 1 283 ? 10.43 41.25 -1.876 1 56.94 283 ARG A O 1
ATOM 2188 N N . PRO A 1 284 ? 12.234 40.875 -0.491 1 76.06 284 PRO A N 1
ATOM 2189 C CA . PRO A 1 284 ? 12.031 39.406 -0.59 1 76.06 284 PRO A CA 1
ATOM 2190 C C . PRO A 1 284 ? 10.648 38.969 -0.118 1 76.06 284 PRO A C 1
ATOM 2192 O O . PRO A 1 284 ? 10.07 39.594 0.774 1 76.06 284 PRO A O 1
ATOM 2195 N N . PHE A 1 285 ? 10.07 38.281 -0.922 1 79 285 PHE A N 1
ATOM 2196 C CA . PHE A 1 285 ? 8.758 37.75 -0.603 1 79 285 PHE A CA 1
ATOM 2197 C C . PHE A 1 285 ? 8.688 37.312 0.856 1 79 285 PHE A C 1
ATOM 2199 O O . PHE A 1 285 ? 7.656 37.469 1.513 1 79 285 PHE A O 1
ATOM 2206 N N . GLU A 1 286 ? 9.781 36.969 1.396 1 85.12 286 GLU A N 1
ATOM 2207 C CA . GLU A 1 286 ? 9.883 36.531 2.785 1 85.12 286 GLU A CA 1
ATOM 2208 C C . GLU A 1 286 ? 9.625 37.688 3.746 1 85.12 286 GLU A C 1
ATOM 2210 O O . GLU A 1 286 ? 9.023 37.5 4.805 1 85.12 286 GLU A O 1
ATOM 2215 N N . GLU A 1 287 ? 10.07 38.781 3.393 1 85.25 287 GLU A N 1
ATOM 2216 C CA . GLU A 1 287 ? 9.844 39.938 4.234 1 85.25 287 GLU A CA 1
ATOM 2217 C C . GLU A 1 287 ? 8.375 40.344 4.262 1 85.25 287 GLU A C 1
ATOM 2219 O O . GLU A 1 287 ? 7.848 40.75 5.305 1 85.25 287 GLU A O 1
ATOM 2224 N N . GLU A 1 288 ? 7.824 40.219 3.133 1 86.75 288 GLU A N 1
ATOM 2225 C CA . GLU A 1 288 ? 6.391 40.469 3.049 1 86.75 288 GLU A CA 1
ATOM 2226 C C . GLU A 1 288 ? 5.602 39.5 3.916 1 86.75 288 GLU A C 1
ATOM 2228 O O . GLU A 1 288 ? 4.66 39.906 4.605 1 86.75 288 GLU A O 1
ATOM 2233 N N . LEU A 1 289 ? 5.988 38.344 3.9 1 90.75 289 LEU A N 1
ATOM 2234 C CA . LEU A 1 289 ? 5.332 37.312 4.699 1 90.75 289 LEU A CA 1
ATOM 2235 C C . LEU A 1 289 ? 5.488 37.594 6.188 1 90.75 289 LEU A C 1
ATOM 2237 O O . LEU A 1 289 ? 4.52 37.531 6.945 1 90.75 289 LEU A O 1
ATOM 2241 N N . LYS A 1 290 ? 6.648 37.969 6.57 1 89.81 290 LYS A N 1
ATOM 2242 C CA . LYS A 1 290 ? 6.918 38.25 7.98 1 89.81 290 LYS A CA 1
ATOM 2243 C C . LYS A 1 290 ? 6.066 39.406 8.484 1 89.81 290 LYS A C 1
ATOM 2245 O O . LYS A 1 290 ? 5.574 39.375 9.609 1 89.81 290 LYS A O 1
ATOM 2250 N N . GLU A 1 291 ? 5.984 40.375 7.637 1 91.44 291 GLU A N 1
ATOM 2251 C CA . GLU A 1 291 ? 5.176 41.531 8 1 91.44 291 GLU A CA 1
ATOM 2252 C C . GLU A 1 291 ? 3.703 41.156 8.148 1 91.44 291 GLU A C 1
ATOM 2254 O O . GLU A 1 291 ? 3.043 41.562 9.102 1 91.44 291 GLU A O 1
ATOM 2259 N N . LEU A 1 292 ? 3.307 40.469 7.211 1 94.12 292 LEU A N 1
ATOM 2260 C CA . LEU A 1 292 ? 1.918 40 7.227 1 94.12 292 LEU A CA 1
ATOM 2261 C C . LEU A 1 292 ? 1.643 39.125 8.445 1 94.12 292 LEU A C 1
ATOM 2263 O O . LEU A 1 292 ? 0.633 39.312 9.133 1 94.12 292 LEU A O 1
ATOM 2267 N N . TRP A 1 293 ? 2.479 38.219 8.742 1 95.44 293 TRP A N 1
ATOM 2268 C CA . TRP A 1 293 ? 2.344 37.312 9.883 1 95.44 293 TRP A CA 1
ATOM 2269 C C . TRP A 1 293 ? 2.365 38.094 11.195 1 95.44 293 TRP A C 1
ATOM 2271 O O . TRP A 1 293 ? 1.547 37.844 12.086 1 95.44 293 TRP A O 1
ATOM 2281 N N . GLY A 1 294 ? 3.277 39 11.289 1 94.88 294 GLY A N 1
ATOM 2282 C CA . GLY A 1 294 ? 3.336 39.875 12.461 1 94.88 294 GLY A CA 1
ATOM 2283 C C . GLY A 1 294 ? 2.064 40.656 12.688 1 94.88 294 GLY A C 1
ATOM 2284 O O . GLY A 1 294 ? 1.616 40.812 13.828 1 94.88 294 GLY A O 1
ATOM 2285 N N . GLY A 1 295 ? 1.564 41.156 11.617 1 96.12 295 GLY A N 1
ATOM 2286 C CA . GLY A 1 295 ? 0.302 41.875 11.695 1 96.12 295 GLY A CA 1
ATOM 2287 C C . GLY A 1 295 ? -0.836 41.031 12.234 1 96.12 295 GLY A C 1
ATOM 2288 O O . GLY A 1 295 ? -1.592 41.469 13.102 1 96.12 295 GLY A O 1
ATOM 2289 N N . TRP A 1 296 ? -0.94 39.844 11.719 1 96.75 296 TRP A N 1
ATOM 2290 C CA . TRP A 1 296 ? -2.008 38.938 12.141 1 96.75 296 TRP A CA 1
ATOM 2291 C C . TRP A 1 296 ? -1.831 38.531 13.602 1 96.75 296 TRP A C 1
ATOM 2293 O O . TRP A 1 296 ? -2.811 38.406 14.336 1 96.75 296 TRP A O 1
ATOM 2303 N N . GLN A 1 297 ? -0.614 38.344 14 1 95.75 297 GLN A N 1
ATOM 2304 C CA . GLN A 1 297 ? -0.343 38 15.391 1 95.75 297 GLN A CA 1
ATOM 2305 C C . GLN A 1 297 ? -0.746 39.156 16.312 1 95.75 297 GLN A C 1
ATOM 2307 O O . GLN A 1 297 ? -1.296 38.938 17.391 1 95.75 297 GLN A O 1
ATOM 2312 N N . LYS A 1 298 ? -0.54 40.375 15.891 1 95.19 298 LYS A N 1
ATOM 2313 C CA . LYS A 1 298 ? -0.928 41.562 16.656 1 95.19 298 LYS A CA 1
ATOM 2314 C C . LYS A 1 298 ? -2.445 41.656 16.766 1 95.19 298 LYS A C 1
ATOM 2316 O O . LYS A 1 298 ? -2.969 42.156 17.766 1 95.19 298 LYS A O 1
ATOM 2321 N N . GLU A 1 299 ? -3.047 41.156 15.727 1 94.38 299 GLU A N 1
ATOM 2322 C CA . GLU A 1 299 ? -4.508 41.156 15.719 1 94.38 299 GLU A CA 1
ATOM 2323 C C . GLU A 1 299 ? -5.07 40.062 16.625 1 94.38 299 GLU A C 1
ATOM 2325 O O . GLU A 1 299 ? -6.281 39.969 16.828 1 94.38 299 GLU A O 1
ATOM 2330 N N . GLY A 1 300 ? -4.172 39.188 17.109 1 94.25 300 GLY A N 1
ATOM 2331 C CA . GLY A 1 300 ? -4.605 38.188 18.078 1 94.25 300 GLY A CA 1
ATOM 2332 C C . GLY A 1 300 ? -4.707 36.812 17.5 1 94.25 300 GLY A C 1
ATOM 2333 O O . GLY A 1 300 ? -5.227 35.906 18.141 1 94.25 300 GLY A O 1
ATOM 2334 N N . TYR A 1 301 ? -4.289 36.562 16.312 1 97.44 301 TYR A N 1
ATOM 2335 C CA . TYR A 1 301 ? -4.285 35.219 15.742 1 97.44 301 TYR A CA 1
ATOM 2336 C C . TYR A 1 301 ? -3.031 34.469 16.156 1 97.44 301 TYR A C 1
ATOM 2338 O O . TYR A 1 301 ? -1.969 35.062 16.344 1 97.44 301 TYR A O 1
ATOM 2346 N N . VAL A 1 302 ? -3.148 33.188 16.359 1 98.06 302 VAL A N 1
ATOM 2347 C CA . VAL A 1 302 ? -2.004 32.312 16.531 1 98.06 302 VAL A CA 1
ATOM 2348 C C . VAL A 1 302 ? -1.668 31.641 15.195 1 98.06 302 VAL A C 1
ATOM 2350 O O . VAL A 1 302 ? -2.523 31 14.586 1 98.06 302 VAL A O 1
ATOM 2353 N N . LEU A 1 303 ? -0.506 31.828 14.703 1 98.31 303 LEU A N 1
ATOM 2354 C CA . LEU A 1 303 ? -0.072 31.203 13.453 1 98.31 303 LEU A CA 1
ATOM 2355 C C . LEU A 1 303 ? 0.637 29.891 13.734 1 98.31 303 LEU A C 1
ATOM 2357 O O . LEU A 1 303 ? 1.605 29.844 14.492 1 98.31 303 LEU A O 1
ATOM 2361 N N . GLU A 1 304 ? 0.145 28.828 13.172 1 98.62 304 GLU A N 1
ATOM 2362 C CA . GLU A 1 304 ? 0.661 27.469 13.391 1 98.62 304 GLU A CA 1
ATOM 2363 C C . GLU A 1 304 ? 1.068 26.812 12.07 1 98.62 304 GLU A C 1
ATOM 2365 O O . GLU A 1 304 ? 0.371 26.953 11.062 1 98.62 304 GLU A O 1
ATOM 2370 N N . ILE A 1 305 ? 2.191 26.172 12.086 1 98.06 305 ILE A N 1
ATOM 2371 C CA . ILE A 1 305 ? 2.664 25.391 10.938 1 98.06 305 ILE A CA 1
ATOM 2372 C C . ILE A 1 305 ? 2.709 23.906 11.305 1 98.06 305 ILE A C 1
ATOM 2374 O O . ILE A 1 305 ? 3.01 23.562 12.445 1 98.06 305 ILE A O 1
ATOM 2378 N N . HIS A 1 306 ? 2.355 23.078 10.359 1 98.62 306 HIS A N 1
ATOM 2379 C CA . HIS A 1 306 ? 2.381 21.641 10.602 1 98.62 306 HIS A CA 1
ATOM 2380 C C . HIS A 1 306 ? 2.957 20.891 9.406 1 98.62 306 HIS A C 1
ATOM 2382 O O . HIS A 1 306 ? 2.895 21.375 8.273 1 98.62 306 HIS A O 1
ATOM 2388 N N . ALA A 1 307 ? 3.523 19.766 9.562 1 98.25 307 ALA A N 1
ATOM 2389 C CA . ALA A 1 307 ? 4.117 18.906 8.539 1 98.25 307 ALA A CA 1
ATOM 2390 C C . ALA A 1 307 ? 4.281 17.484 9.039 1 98.25 307 ALA A C 1
ATOM 2392 O O . ALA A 1 307 ? 4.406 17.234 10.242 1 98.25 307 ALA A O 1
ATOM 2393 N N . GLY A 1 308 ? 4.301 16.516 8.062 1 97.94 308 GLY A N 1
ATOM 2394 C CA . GLY A 1 308 ? 4.34 15.117 8.469 1 97.94 308 GLY A CA 1
ATOM 2395 C C . GLY A 1 308 ? 5.574 14.383 7.98 1 97.94 308 GLY A C 1
ATOM 2396 O O . GLY A 1 308 ? 6.324 13.82 8.781 1 97.94 308 GLY A O 1
ATOM 2397 N N . VAL A 1 309 ? 5.941 14.445 6.75 1 98.44 309 VAL A N 1
ATOM 2398 C CA . VAL A 1 309 ? 6.969 13.602 6.156 1 98.44 309 VAL A CA 1
ATOM 2399 C C . VAL A 1 309 ? 8.336 14.258 6.312 1 98.44 309 VAL A C 1
ATOM 2401 O O . VAL A 1 309 ? 9.367 13.617 6.094 1 98.44 309 VAL A O 1
ATOM 2404 N N . TYR A 1 310 ? 8.492 15.43 6.824 1 98.5 310 TYR A N 1
ATOM 2405 C CA . TYR A 1 310 ? 9.695 16.266 6.855 1 98.5 310 TYR A CA 1
ATOM 2406 C C . TYR A 1 310 ? 10.812 15.578 7.625 1 98.5 310 TYR A C 1
ATOM 2408 O O . TYR A 1 310 ? 11.992 15.812 7.363 1 98.5 310 TYR A O 1
ATOM 2416 N N . PRO A 1 311 ? 10.477 14.711 8.664 1 98.81 311 PRO A N 1
ATOM 2417 C CA . PRO A 1 311 ? 11.602 14.078 9.352 1 98.81 311 PRO A CA 1
ATOM 2418 C C . PRO A 1 311 ? 12.344 13.086 8.469 1 98.81 311 PRO A C 1
ATO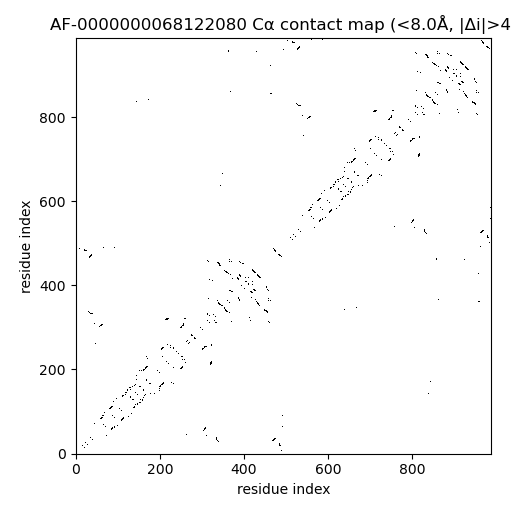M 2420 O O . PRO A 1 311 ? 13.57 12.969 8.562 1 98.81 311 PRO A O 1
ATOM 2423 N N . THR A 1 312 ? 11.625 12.398 7.652 1 98.81 312 THR A N 1
ATOM 2424 C CA . THR A 1 312 ? 12.211 11.305 6.879 1 98.81 312 THR A CA 1
ATOM 2425 C C . THR A 1 312 ? 12.523 11.758 5.453 1 98.81 312 THR A C 1
ATOM 2427 O O . THR A 1 312 ? 13.531 11.359 4.875 1 98.81 312 THR A O 1
ATOM 2430 N N . LEU A 1 313 ? 11.617 12.586 4.969 1 98.56 313 LEU A N 1
ATOM 2431 C CA . LEU A 1 313 ? 11.641 12.984 3.568 1 98.56 313 LEU A CA 1
ATOM 2432 C C . LEU A 1 313 ? 11.602 11.773 2.652 1 98.56 313 LEU A C 1
ATOM 2434 O O . LEU A 1 313 ? 11.266 10.664 3.09 1 98.56 313 LEU A O 1
ATOM 2438 N N . ASP A 1 314 ? 11.672 11.977 1.345 1 98.69 314 ASP A N 1
ATOM 2439 C CA . ASP A 1 314 ? 11.625 10.953 0.303 1 98.69 314 ASP A CA 1
ATOM 2440 C C . ASP A 1 314 ? 11.852 11.562 -1.077 1 98.69 314 ASP A C 1
ATOM 2442 O O . ASP A 1 314 ? 12.203 12.742 -1.19 1 98.69 314 ASP A O 1
ATOM 2446 N N . LEU A 1 315 ? 11.672 10.766 -2.109 1 98.62 315 LEU A N 1
ATOM 2447 C CA . LEU A 1 315 ? 11.969 11.234 -3.457 1 98.62 315 LEU A CA 1
ATOM 2448 C C . LEU A 1 315 ? 10.945 12.273 -3.91 1 98.62 315 LEU A C 1
ATOM 2450 O O . LEU A 1 315 ? 11.281 13.203 -4.645 1 98.62 315 LEU A O 1
ATOM 2454 N N . GLN A 1 316 ? 9.703 12.117 -3.498 1 98.25 316 GLN A N 1
ATOM 2455 C CA . GLN A 1 316 ? 8.703 13.125 -3.824 1 98.25 316 GLN A CA 1
ATOM 2456 C C . GLN A 1 316 ? 9.062 14.484 -3.223 1 98.25 316 GLN A C 1
ATOM 2458 O O . GLN A 1 316 ? 8.914 15.516 -3.873 1 98.25 316 GLN A O 1
ATOM 2463 N N . GLN A 1 317 ? 9.531 14.469 -2 1 98.12 317 GLN A N 1
ATOM 2464 C CA . GLN A 1 317 ? 9.898 15.711 -1.34 1 98.12 317 GLN A CA 1
ATOM 2465 C C . GLN A 1 317 ? 11.086 16.375 -2.029 1 98.12 317 GLN A C 1
ATOM 2467 O O . GLN A 1 317 ? 11.086 17.578 -2.262 1 98.12 317 GLN A O 1
ATOM 2472 N N . VAL A 1 318 ? 12.102 15.562 -2.344 1 98 318 VAL A N 1
ATOM 2473 C CA . VAL A 1 318 ? 13.281 16.094 -3.021 1 98 318 VAL A CA 1
ATOM 2474 C C . VAL A 1 318 ? 12.875 16.703 -4.359 1 98 318 VAL A C 1
ATOM 2476 O O . VAL A 1 318 ? 13.383 17.766 -4.742 1 98 318 VAL A O 1
ATOM 2479 N N . ALA A 1 319 ? 11.945 16.109 -5.012 1 97.12 319 ALA A N 1
ATOM 2480 C CA . ALA A 1 319 ? 11.5 16.531 -6.336 1 97.12 319 ALA A CA 1
ATOM 2481 C C . ALA A 1 319 ? 10.812 17.891 -6.266 1 97.12 319 ALA A C 1
ATOM 2483 O O . ALA A 1 319 ? 10.664 18.578 -7.285 1 97.12 319 ALA A O 1
ATOM 2484 N N . THR A 1 320 ? 10.352 18.328 -5.082 1 96.44 320 THR A N 1
ATOM 2485 C CA . THR A 1 320 ? 9.617 19.578 -4.961 1 96.44 320 THR A CA 1
ATOM 2486 C C . THR A 1 320 ? 10.562 20.766 -5.047 1 96.44 320 THR A C 1
ATOM 2488 O O . THR A 1 320 ? 10.141 21.875 -5.406 1 96.44 320 THR A O 1
ATOM 2491 N N . HIS A 1 321 ? 11.812 20.547 -4.57 1 95 321 HIS A N 1
ATOM 2492 C CA . HIS A 1 321 ? 12.773 21.625 -4.461 1 95 321 HIS A CA 1
ATOM 2493 C C . HIS A 1 321 ? 12.211 22.781 -3.633 1 95 321 HIS A C 1
ATOM 2495 O O . HIS A 1 321 ? 12.406 23.953 -3.971 1 95 321 HIS A O 1
ATOM 2501 N N . ALA A 1 322 ? 11.516 22.391 -2.594 1 95.25 322 ALA A N 1
ATOM 2502 C CA . ALA A 1 322 ? 10.805 23.375 -1.769 1 95.25 322 ALA A CA 1
ATOM 2503 C C . ALA A 1 322 ? 11.766 24.078 -0.816 1 95.25 322 ALA A C 1
ATOM 2505 O O . ALA A 1 322 ? 11.375 25 -0.104 1 95.25 322 ALA A O 1
ATOM 2506 N N . ARG A 1 323 ? 12.961 23.688 -0.773 1 94.12 323 ARG A N 1
ATOM 2507 C CA . ARG A 1 323 ? 14.031 24.297 0.002 1 94.12 323 ARG A CA 1
ATOM 2508 C C . ARG A 1 323 ? 15.305 24.422 -0.833 1 94.12 323 ARG A C 1
ATOM 2510 O O . ARG A 1 323 ? 15.398 23.844 -1.922 1 94.12 323 ARG A O 1
ATOM 2517 N N . HIS A 1 324 ? 16.219 25.219 -0.273 1 90.44 324 HIS A N 1
ATOM 2518 C CA . HIS A 1 324 ? 17.531 25.266 -0.896 1 90.44 324 HIS A CA 1
ATOM 2519 C C . HIS A 1 324 ? 18.156 23.875 -0.986 1 90.44 324 HIS A C 1
ATOM 2521 O O . HIS A 1 324 ? 17.938 23.047 -0.101 1 90.44 324 HIS A O 1
ATOM 2527 N N . ILE A 1 325 ? 18.891 23.641 -2.021 1 90.31 325 ILE A N 1
ATOM 2528 C CA . ILE A 1 325 ? 19.484 22.344 -2.344 1 90.31 325 ILE A CA 1
ATOM 2529 C C . ILE A 1 325 ? 20.344 21.875 -1.178 1 90.31 325 ILE A C 1
ATOM 2531 O O . ILE A 1 325 ? 20.531 20.672 -0.985 1 90.31 325 ILE A O 1
ATOM 2535 N N . GLY A 1 326 ? 20.859 22.781 -0.375 1 90.88 326 GLY A N 1
ATOM 2536 C CA . GLY A 1 326 ? 21.656 22.438 0.79 1 90.88 326 GLY A CA 1
ATOM 2537 C C . GLY A 1 326 ? 20.828 21.906 1.945 1 90.88 326 GLY A C 1
ATOM 2538 O O . GLY A 1 326 ? 21.359 21.297 2.877 1 90.88 326 GLY A O 1
ATOM 2539 N N . LEU A 1 327 ? 19.5 22.062 1.841 1 92.94 327 LEU A N 1
ATOM 2540 C CA . LEU A 1 327 ? 18.609 21.656 2.926 1 92.94 327 LEU A CA 1
ATOM 2541 C C . LEU A 1 327 ? 17.641 20.562 2.465 1 92.94 327 LEU A C 1
ATOM 2543 O O . LEU A 1 327 ? 16.922 19.984 3.279 1 92.94 327 LEU A O 1
ATOM 2547 N N . LEU A 1 328 ? 17.672 20.297 1.163 1 96.25 328 LEU A N 1
ATOM 2548 C CA . LEU A 1 328 ? 16.781 19.281 0.616 1 96.25 328 LEU A CA 1
ATOM 2549 C C . LEU A 1 328 ? 17.422 18.578 -0.582 1 96.25 328 LEU A C 1
ATOM 2551 O O . LEU A 1 328 ? 17.359 19.078 -1.705 1 96.25 328 LEU A O 1
ATOM 2555 N N . SER A 1 329 ? 17.984 17.547 -0.394 1 96.69 329 SER A N 1
ATOM 2556 C CA . SER A 1 329 ? 18.609 16.672 -1.376 1 96.69 329 SER A CA 1
ATOM 2557 C C . SER A 1 329 ? 18.547 15.203 -0.931 1 96.69 329 SER A C 1
ATOM 2559 O O . SER A 1 329 ? 17.891 14.883 0.065 1 96.69 329 SER A O 1
ATOM 2561 N N . GLU A 1 330 ? 19.156 14.312 -1.711 1 97.69 330 GLU A N 1
ATOM 2562 C CA . GLU A 1 330 ? 19.188 12.898 -1.334 1 97.69 330 GLU A CA 1
ATOM 2563 C C . GLU A 1 330 ? 19.891 12.703 0.009 1 97.69 330 GLU A C 1
ATOM 2565 O O . GLU A 1 330 ? 19.594 11.75 0.735 1 97.69 330 GLU A O 1
ATOM 2570 N N . GLU A 1 331 ? 20.719 13.656 0.403 1 97.12 331 GLU A N 1
ATOM 2571 C CA . GLU A 1 331 ? 21.484 13.555 1.644 1 97.12 331 GLU A CA 1
ATOM 2572 C C . GLU A 1 331 ? 20.594 13.797 2.859 1 97.12 331 GLU A C 1
ATOM 2574 O O . GLU A 1 331 ? 20.969 13.469 3.986 1 97.12 331 GLU A O 1
ATOM 2579 N N . ASP A 1 332 ? 19.453 14.367 2.625 1 98.06 332 ASP A N 1
ATOM 2580 C CA . ASP A 1 332 ? 18.562 14.727 3.717 1 98.06 332 ASP A CA 1
ATOM 2581 C C . ASP A 1 332 ? 17.5 13.656 3.938 1 98.06 332 ASP A C 1
ATOM 2583 O O . ASP A 1 332 ? 16.719 13.727 4.891 1 98.06 332 ASP A O 1
ATOM 2587 N N . ILE A 1 333 ? 17.453 12.664 3.041 1 98.69 333 ILE A N 1
ATOM 2588 C CA . ILE A 1 333 ? 16.484 11.586 3.201 1 98.69 333 ILE A CA 1
ATOM 2589 C C . ILE A 1 333 ? 16.922 10.664 4.34 1 98.69 333 ILE A C 1
ATOM 2591 O O . ILE A 1 333 ? 18.031 10.125 4.32 1 98.69 333 ILE A O 1
ATOM 2595 N N . GLY A 1 334 ? 16.078 10.484 5.32 1 98.81 334 GLY A N 1
ATOM 2596 C CA . GLY A 1 334 ? 16.438 9.727 6.504 1 98.81 334 GLY A CA 1
ATOM 2597 C C . GLY A 1 334 ? 15.867 8.328 6.52 1 98.81 334 GLY A C 1
ATOM 2598 O O . GLY A 1 334 ? 15.969 7.617 7.52 1 98.81 334 GLY A O 1
ATOM 2599 N N . ILE A 1 335 ? 15.281 7.887 5.426 1 98.88 335 ILE A N 1
ATOM 2600 C CA . ILE A 1 335 ? 14.602 6.598 5.391 1 98.88 335 ILE A CA 1
ATOM 2601 C C . ILE A 1 335 ? 14.984 5.844 4.121 1 98.88 335 ILE A C 1
ATOM 2603 O O . ILE A 1 335 ? 15.219 6.457 3.074 1 98.88 335 ILE A O 1
ATOM 2607 N N . SER A 1 336 ? 15.109 4.535 4.164 1 98.88 336 SER A N 1
ATOM 2608 C CA . SER A 1 336 ? 15.398 3.693 3.008 1 98.88 336 SER A CA 1
ATOM 2609 C C . SER A 1 336 ? 14.969 2.252 3.252 1 98.88 336 SER A C 1
ATOM 2611 O O . SER A 1 336 ? 14.648 1.875 4.383 1 98.88 336 SER A O 1
ATOM 2613 N N . VAL A 1 337 ? 14.906 1.431 2.195 1 98.94 337 VAL A N 1
ATOM 2614 C CA . VAL A 1 337 ? 14.562 0.015 2.275 1 98.94 337 VAL A CA 1
ATOM 2615 C C . VAL A 1 337 ? 15.758 -0.833 1.84 1 98.94 337 VAL A C 1
ATOM 2617 O O . VAL A 1 337 ? 16.297 -0.637 0.75 1 98.94 337 VAL A O 1
ATOM 2620 N N . VAL A 1 338 ? 16.141 -1.746 2.701 1 98.81 338 VAL A N 1
ATOM 2621 C CA . VAL A 1 338 ? 17.156 -2.738 2.334 1 98.81 338 VAL A CA 1
ATOM 2622 C C . VAL A 1 338 ? 16.484 -3.891 1.581 1 98.81 338 VAL A C 1
ATOM 2624 O O . VAL A 1 338 ? 15.484 -4.441 2.035 1 98.81 338 VAL A O 1
ATOM 2627 N N . ALA A 1 339 ? 17 -4.215 0.432 1 98.75 339 ALA A N 1
ATOM 2628 C CA . ALA A 1 339 ? 16.516 -5.324 -0.39 1 98.75 339 ALA A CA 1
ATOM 2629 C C . ALA A 1 339 ? 17.672 -6.188 -0.875 1 98.75 339 ALA A C 1
ATOM 2631 O O . ALA A 1 339 ? 18.844 -5.895 -0.587 1 98.75 339 ALA A O 1
ATOM 2632 N N . GLU A 1 340 ? 17.312 -7.219 -1.506 1 98.56 340 GLU A N 1
ATOM 2633 C CA . GLU A 1 340 ? 18.312 -8.172 -1.984 1 98.56 340 GLU A CA 1
ATOM 2634 C C . GLU A 1 340 ? 18.094 -8.508 -3.455 1 98.56 340 GLU A C 1
ATOM 2636 O O . GLU A 1 340 ? 16.953 -8.688 -3.891 1 98.56 340 GLU A O 1
ATOM 2641 N N . VAL A 1 341 ? 19.219 -8.57 -4.23 1 98.75 341 VAL A N 1
ATOM 2642 C CA . VAL A 1 341 ? 19.156 -8.961 -5.637 1 98.75 341 VAL A CA 1
ATOM 2643 C C . VAL A 1 341 ? 18.953 -10.469 -5.738 1 98.75 341 VAL A C 1
ATOM 2645 O O . VAL A 1 341 ? 19.797 -11.25 -5.297 1 98.75 341 VAL A O 1
ATOM 2648 N N . ALA A 1 342 ? 17.875 -10.867 -6.32 1 98.69 342 ALA A N 1
ATOM 2649 C CA . ALA A 1 342 ? 17.531 -12.289 -6.414 1 98.69 342 ALA A CA 1
ATOM 2650 C C . ALA A 1 342 ? 17.922 -12.859 -7.773 1 98.69 342 ALA A C 1
ATOM 2652 O O . ALA A 1 342 ? 18.125 -14.062 -7.914 1 98.69 342 ALA A O 1
ATOM 2653 N N . SER A 1 343 ? 17.969 -12.008 -8.75 1 98.69 343 SER A N 1
ATOM 2654 C CA . SER A 1 343 ? 18.344 -12.438 -10.094 1 98.69 343 SER A CA 1
ATOM 2655 C C . SER A 1 343 ? 18.859 -11.266 -10.922 1 98.69 343 SER A C 1
ATOM 2657 O O . SER A 1 343 ? 18.656 -10.102 -10.555 1 98.69 343 SER A O 1
ATOM 2659 N N . VAL A 1 344 ? 19.625 -11.594 -11.969 1 98.06 344 VAL A N 1
ATOM 2660 C CA . VAL A 1 344 ? 20.141 -10.609 -12.914 1 98.06 344 VAL A CA 1
ATOM 2661 C C . VAL A 1 344 ? 19.875 -11.07 -14.344 1 98.06 344 VAL A C 1
ATOM 2663 O O . VAL A 1 344 ? 20.031 -12.258 -14.656 1 98.06 344 VAL A O 1
ATOM 2666 N N . TYR A 1 345 ? 19.422 -10.18 -15.141 1 96.69 345 TYR A N 1
ATOM 2667 C CA . TYR A 1 345 ? 19.141 -10.398 -16.547 1 96.69 345 TYR A CA 1
ATOM 2668 C C . TYR A 1 345 ? 19.984 -9.469 -17.422 1 96.69 345 TYR A C 1
ATOM 2670 O O . TYR A 1 345 ? 19.562 -8.344 -17.734 1 96.69 345 TYR A O 1
ATOM 2678 N N . PRO A 1 346 ? 21.109 -9.906 -17.906 1 93.5 346 PRO A N 1
ATOM 2679 C CA . PRO A 1 346 ? 22.141 -9.039 -18.469 1 93.5 346 PRO A CA 1
ATOM 2680 C C . PRO A 1 346 ? 21.719 -8.359 -19.766 1 93.5 346 PRO A C 1
ATOM 2682 O O . PRO A 1 346 ? 22.219 -7.285 -20.094 1 93.5 346 PRO A O 1
ATOM 2685 N N . THR A 1 347 ? 20.75 -8.945 -20.547 1 91.38 347 THR A N 1
ATOM 2686 C CA . THR A 1 347 ? 20.484 -8.398 -21.875 1 91.38 347 THR A CA 1
ATOM 2687 C C . THR A 1 347 ? 18.984 -8.141 -22.047 1 91.38 347 THR A C 1
ATOM 2689 O O . THR A 1 347 ? 18.516 -7.949 -23.172 1 91.38 347 THR A O 1
ATOM 2692 N N . ARG A 1 348 ? 18.234 -8.156 -21.031 1 90.75 348 ARG A N 1
ATOM 2693 C CA . ARG A 1 348 ? 16.781 -8.148 -21.141 1 90.75 348 ARG A CA 1
ATOM 2694 C C . ARG A 1 348 ? 16.25 -6.73 -21.297 1 90.75 348 ARG A C 1
ATOM 2696 O O . ARG A 1 348 ? 15.219 -6.52 -21.938 1 90.75 348 ARG A O 1
ATOM 2703 N N . GLY A 1 349 ? 16.938 -5.797 -20.734 1 87.06 349 GLY A N 1
ATOM 2704 C CA . GLY A 1 349 ? 16.422 -4.438 -20.703 1 87.06 349 GLY A CA 1
ATOM 2705 C C . GLY A 1 349 ? 16.5 -3.744 -22.047 1 87.06 349 GLY A C 1
ATOM 2706 O O . GLY A 1 349 ? 16.922 -4.344 -23.047 1 87.06 349 GLY A O 1
ATOM 2707 N N . GLN A 1 350 ? 15.992 -2.52 -22.031 1 85.44 350 GLN A N 1
ATOM 2708 C CA . GLN A 1 350 ? 16.031 -1.701 -23.234 1 85.44 350 GLN A CA 1
ATOM 2709 C C . GLN A 1 350 ? 17.469 -1.545 -23.734 1 85.44 350 GLN A C 1
ATOM 2711 O O . GLN A 1 350 ? 18.375 -1.273 -22.969 1 85.44 350 GLN A O 1
ATOM 2716 N N . ASN A 1 351 ? 17.656 -1.741 -25.031 1 87.25 351 ASN A N 1
ATOM 2717 C CA . ASN A 1 351 ? 18.969 -1.647 -25.672 1 87.25 351 ASN A CA 1
ATOM 2718 C C . ASN A 1 351 ? 19.953 -2.625 -25.062 1 87.25 351 ASN A C 1
ATOM 2720 O O . ASN A 1 351 ? 21.125 -2.291 -24.875 1 87.25 351 ASN A O 1
ATOM 2724 N N . SER A 1 352 ? 19.453 -3.713 -24.562 1 88.38 352 SER A N 1
ATOM 2725 C CA . SER A 1 352 ? 20.25 -4.824 -24.047 1 88.38 352 SER A CA 1
ATOM 2726 C C . SER A 1 352 ? 20.953 -4.441 -22.75 1 88.38 352 SER A C 1
ATOM 2728 O O . SER A 1 352 ? 22 -4.996 -22.422 1 88.38 352 SER A O 1
ATOM 2730 N N . LYS A 1 353 ? 20.453 -3.428 -22.094 1 91.88 353 LYS A N 1
ATOM 2731 C CA . LYS A 1 353 ? 20.953 -3.086 -20.766 1 91.88 353 LYS A CA 1
ATOM 2732 C C . LYS A 1 353 ? 20.516 -4.117 -19.734 1 91.88 353 LYS A C 1
ATOM 2734 O O . LYS A 1 353 ? 19.5 -4.793 -19.922 1 91.88 353 LYS A O 1
ATOM 2739 N N . PRO A 1 354 ? 21.25 -4.191 -18.703 1 95 354 PRO A N 1
ATOM 2740 C CA . PRO A 1 354 ? 20.906 -5.191 -17.688 1 95 354 PRO A CA 1
ATOM 2741 C C . PRO A 1 354 ? 19.688 -4.785 -16.844 1 95 354 PRO A C 1
ATOM 2743 O O . PRO A 1 354 ? 19.422 -3.594 -16.688 1 95 354 PRO A O 1
ATOM 2746 N N . GLU A 1 355 ? 18.969 -5.777 -16.406 1 97.31 355 GLU A N 1
ATOM 2747 C CA . GLU A 1 355 ? 17.953 -5.66 -15.359 1 97.31 355 GLU A CA 1
ATOM 2748 C C . GLU A 1 355 ? 18.281 -6.574 -14.18 1 97.31 355 GLU A C 1
ATOM 2750 O O . GLU A 1 355 ? 18.984 -7.566 -14.336 1 97.31 355 GLU A O 1
ATOM 2755 N N . ALA A 1 356 ? 17.859 -6.184 -13.062 1 98.5 356 ALA A N 1
ATOM 2756 C CA . ALA A 1 356 ? 18 -7.023 -11.875 1 98.5 356 ALA A CA 1
ATOM 2757 C C . ALA A 1 356 ? 16.688 -7.098 -11.102 1 98.5 356 ALA A C 1
ATOM 2759 O O . ALA A 1 356 ? 15.891 -6.156 -11.125 1 98.5 356 AL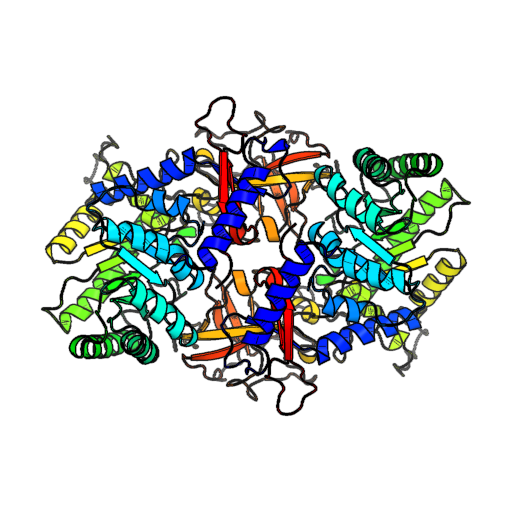A A O 1
ATOM 2760 N N . LEU A 1 357 ? 16.469 -8.219 -10.492 1 98.69 357 LEU A N 1
ATOM 2761 C CA . LEU A 1 357 ? 15.289 -8.445 -9.68 1 98.69 357 LEU A CA 1
ATOM 2762 C C . LEU A 1 357 ? 15.609 -8.32 -8.195 1 98.69 357 LEU A C 1
ATOM 2764 O O . LEU A 1 357 ? 16.531 -8.977 -7.695 1 98.69 357 LEU A O 1
ATOM 2768 N N . ILE A 1 358 ? 14.852 -7.449 -7.523 1 98.81 358 ILE A N 1
ATOM 2769 C CA . ILE A 1 358 ? 15 -7.371 -6.074 1 98.81 358 ILE A CA 1
ATOM 2770 C C . ILE A 1 358 ? 13.695 -7.785 -5.398 1 98.81 358 ILE A C 1
ATOM 2772 O O . ILE A 1 358 ? 12.633 -7.746 -6.02 1 98.81 358 ILE A O 1
ATOM 2776 N N . ASN A 1 359 ? 13.844 -8.203 -4.121 1 98.62 359 ASN A N 1
ATOM 2777 C CA . ASN A 1 359 ? 12.68 -8.672 -3.373 1 98.62 359 ASN A CA 1
ATOM 2778 C C . ASN A 1 359 ? 11.977 -7.523 -2.648 1 98.62 359 ASN A C 1
ATOM 2780 O O . ASN A 1 359 ? 11.648 -7.641 -1.468 1 98.62 359 ASN A O 1
ATOM 2784 N N . ALA A 1 360 ? 11.781 -6.434 -3.283 1 98.69 360 ALA A N 1
ATOM 2785 C CA . ALA A 1 360 ? 11.023 -5.273 -2.822 1 98.69 360 ALA A CA 1
ATOM 2786 C C . ALA A 1 360 ? 10.102 -4.754 -3.916 1 98.69 360 ALA A C 1
ATOM 2788 O O . ALA A 1 360 ? 10.531 -4.023 -4.812 1 98.69 360 ALA A O 1
ATOM 2789 N N . GLY A 1 361 ? 8.867 -5.16 -3.807 1 98.06 361 GLY A N 1
ATOM 2790 C CA . GLY A 1 361 ? 7.84 -4.691 -4.719 1 98.06 361 GLY A CA 1
ATOM 2791 C C . GLY A 1 361 ? 6.961 -3.605 -4.125 1 98.06 361 GLY A C 1
ATOM 2792 O O . GLY A 1 361 ? 7.426 -2.803 -3.311 1 98.06 361 GLY A O 1
ATOM 2793 N N . SER A 1 362 ? 5.723 -3.551 -4.574 1 97.5 362 SER A N 1
ATOM 2794 C CA . SER A 1 362 ? 4.809 -2.477 -4.188 1 97.5 362 SER A CA 1
ATOM 2795 C C . SER A 1 362 ? 4.445 -2.566 -2.709 1 97.5 362 SER A C 1
ATOM 2797 O O . SER A 1 362 ? 4.195 -1.545 -2.062 1 97.5 362 SER A O 1
ATOM 2799 N N . LEU A 1 363 ? 4.434 -3.752 -2.143 1 97.62 363 LEU A N 1
ATOM 2800 C CA . LEU A 1 363 ? 4.098 -3.877 -0.729 1 97.62 363 LEU A CA 1
ATOM 2801 C C . LEU A 1 363 ? 5.223 -3.332 0.147 1 97.62 363 LEU A C 1
ATOM 2803 O O . LEU A 1 363 ? 4.984 -2.908 1.279 1 97.62 363 LEU A O 1
ATOM 2807 N N . ALA A 1 364 ? 6.453 -3.293 -0.438 1 98.5 364 ALA A N 1
ATOM 2808 C CA . ALA A 1 364 ? 7.602 -2.82 0.326 1 98.5 364 ALA A CA 1
ATOM 2809 C C . ALA A 1 364 ? 7.914 -1.361 0.003 1 98.5 364 ALA A C 1
ATOM 2811 O O . ALA A 1 364 ? 8.477 -0.64 0.833 1 98.5 364 ALA A O 1
ATOM 2812 N N . LEU A 1 365 ? 7.531 -0.93 -1.216 1 98.5 365 LEU A N 1
ATOM 2813 C CA . LEU A 1 365 ? 7.996 0.381 -1.654 1 98.5 365 LEU A CA 1
ATOM 2814 C C . LEU A 1 365 ? 6.82 1.325 -1.884 1 98.5 365 LEU A C 1
ATOM 2816 O O . LEU A 1 365 ? 7.004 2.541 -1.973 1 98.5 365 LEU A O 1
ATOM 2820 N N . GLY A 1 366 ? 5.637 0.776 -1.897 1 95.88 366 GLY A N 1
ATOM 2821 C CA . GLY A 1 366 ? 4.504 1.571 -2.34 1 95.88 366 GLY A CA 1
ATOM 2822 C C . GLY A 1 366 ? 4.484 1.804 -3.838 1 95.88 366 GLY A C 1
ATOM 2823 O O . GLY A 1 366 ? 5.508 1.651 -4.508 1 95.88 366 GLY A O 1
ATOM 2824 N N . ARG A 1 367 ? 3.334 2.078 -4.359 1 94.62 367 ARG A N 1
ATOM 2825 C CA . ARG A 1 367 ? 3.188 2.461 -5.758 1 94.62 367 ARG A CA 1
ATOM 2826 C C . ARG A 1 367 ? 2.75 3.916 -5.887 1 94.62 367 ARG A C 1
ATOM 2828 O O . ARG A 1 367 ? 1.608 4.195 -6.262 1 94.62 367 ARG A O 1
ATOM 2835 N N . GLU A 1 368 ? 3.639 4.773 -5.574 1 94.44 368 GLU A N 1
ATOM 2836 C CA . GLU A 1 368 ? 3.434 6.219 -5.621 1 94.44 368 GLU A CA 1
ATOM 2837 C C . GLU A 1 368 ? 4.359 6.875 -6.645 1 94.44 368 GLU A C 1
ATOM 2839 O O . GLU A 1 368 ? 5.582 6.746 -6.559 1 94.44 368 GLU A O 1
ATOM 2844 N N . PRO A 1 369 ? 3.828 7.609 -7.539 1 93.56 369 PRO A N 1
ATOM 2845 C CA . PRO A 1 369 ? 4.68 8.203 -8.57 1 93.56 369 PRO A CA 1
ATOM 2846 C C . PRO A 1 369 ? 5.363 9.492 -8.109 1 93.56 369 PRO A C 1
ATOM 2848 O O . PRO A 1 369 ? 4.895 10.133 -7.164 1 93.56 369 PRO A O 1
ATOM 2851 N N . VAL A 1 370 ? 6.477 9.781 -8.68 1 95.88 370 VAL A N 1
ATOM 2852 C CA . VAL A 1 370 ? 7.07 11.109 -8.617 1 95.88 370 VAL A CA 1
ATOM 2853 C C . VAL A 1 370 ? 6.699 11.906 -9.867 1 95.88 370 VAL A C 1
ATOM 2855 O O . VAL A 1 370 ? 7.074 11.531 -10.984 1 95.88 370 VAL A O 1
ATOM 2858 N N . GLY A 1 371 ? 5.945 12.945 -9.711 1 92.06 371 GLY A N 1
ATOM 2859 C CA . GLY A 1 371 ? 5.496 13.742 -10.844 1 92.06 371 GLY A CA 1
ATOM 2860 C C . GLY A 1 371 ? 6.613 14.531 -11.5 1 92.06 371 GLY A C 1
ATOM 2861 O O . GLY A 1 371 ? 7.453 15.117 -10.812 1 92.06 371 GLY A O 1
ATOM 2862 N N . LEU A 1 372 ? 6.625 14.523 -12.844 1 88.25 372 LEU A N 1
ATOM 2863 C CA . LEU A 1 372 ? 7.59 15.32 -13.594 1 88.25 372 LEU A CA 1
ATOM 2864 C C . LEU A 1 372 ? 7.176 16.781 -13.617 1 88.25 372 LEU A C 1
ATOM 2866 O O . LEU A 1 372 ? 6.008 17.109 -13.406 1 88.25 372 LEU A O 1
ATOM 2870 N N . ASP A 1 373 ? 8.172 17.578 -13.719 1 82.56 373 ASP A N 1
ATOM 2871 C CA . ASP A 1 373 ? 7.891 18.984 -13.977 1 82.56 373 ASP A CA 1
ATOM 2872 C C . ASP A 1 373 ? 7.477 19.219 -15.43 1 82.56 373 ASP A C 1
ATOM 2874 O O . ASP A 1 373 ? 8.305 19.094 -16.328 1 82.56 373 ASP A O 1
ATOM 2878 N N . LYS A 1 374 ? 6.379 19.5 -15.719 1 74.5 374 LYS A N 1
ATOM 2879 C CA . LYS A 1 374 ? 5.855 19.625 -17.078 1 74.5 374 LYS A CA 1
ATOM 2880 C C . LYS A 1 374 ? 6.109 21.016 -17.641 1 74.5 374 LYS A C 1
ATOM 2882 O O . LYS A 1 374 ? 5.992 21.234 -18.844 1 74.5 374 LYS A O 1
ATOM 2887 N N . ILE A 1 375 ? 6.305 21.906 -16.812 1 65.25 375 ILE A N 1
ATOM 2888 C CA . ILE A 1 375 ? 6.477 23.281 -17.234 1 65.25 375 ILE A CA 1
ATOM 2889 C C . ILE A 1 375 ? 7.906 23.5 -17.734 1 65.25 375 ILE A C 1
ATOM 2891 O O . ILE A 1 375 ? 8.117 24.125 -18.781 1 65.25 375 ILE A O 1
ATOM 2895 N N . THR A 1 376 ? 8.906 23.016 -17 1 61.19 376 THR A N 1
ATOM 2896 C CA . THR A 1 376 ? 10.289 23.234 -17.422 1 61.19 376 THR A CA 1
ATOM 2897 C C . THR A 1 376 ? 10.695 22.25 -18.516 1 61.19 376 THR A C 1
ATOM 2899 O O . THR A 1 376 ? 10.664 21.031 -18.297 1 61.19 376 THR A O 1
ATOM 2902 N N . SER A 1 377 ? 9.969 22.297 -19.656 1 52.16 377 SER A N 1
ATOM 2903 C CA . SER A 1 377 ? 10.328 21.5 -20.812 1 52.16 377 SER A CA 1
ATOM 2904 C C . SER A 1 377 ? 11.844 21.297 -20.891 1 52.16 377 SER A C 1
ATOM 2906 O O . SER A 1 377 ? 12.609 22.25 -20.891 1 52.16 377 SER A O 1
ATOM 2908 N N . ASN A 1 378 ? 12.297 20.281 -20.172 1 54.38 378 ASN A N 1
ATOM 2909 C CA . ASN A 1 378 ? 13.742 20.141 -20.344 1 54.38 378 ASN A CA 1
ATOM 2910 C C . ASN A 1 378 ? 14.102 19.922 -21.812 1 54.38 378 ASN A C 1
ATOM 2912 O O . ASN A 1 378 ? 13.781 18.875 -22.391 1 54.38 378 ASN A O 1
ATOM 2916 N N . ASN A 1 379 ? 14.07 21 -22.453 1 53.84 379 ASN A N 1
ATOM 2917 C CA . ASN A 1 379 ? 14.562 21.078 -23.828 1 53.84 379 ASN A CA 1
ATOM 2918 C C . ASN A 1 379 ? 15.945 20.438 -23.969 1 53.84 379 ASN A C 1
ATOM 2920 O O . ASN A 1 379 ? 16.641 20.672 -24.953 1 53.84 379 ASN A O 1
ATOM 2924 N N . GLU A 1 380 ? 16.406 20 -22.828 1 62.25 380 GLU A N 1
ATOM 2925 C CA . GLU A 1 380 ? 17.734 19.469 -23.141 1 62.25 380 GLU A CA 1
ATOM 2926 C C . GLU A 1 380 ? 17.625 18.047 -23.719 1 62.25 380 GLU A C 1
ATOM 2928 O O . GLU A 1 380 ? 16.984 17.188 -23.125 1 62.25 380 GLU A O 1
ATOM 2933 N N . GLU A 1 381 ? 18 17.953 -24.906 1 63.09 381 GLU A N 1
ATOM 2934 C CA . GLU A 1 381 ? 18 16.75 -25.719 1 63.09 381 GLU A CA 1
ATOM 2935 C C . GLU A 1 381 ? 18.531 15.555 -24.938 1 63.09 381 GLU A C 1
ATOM 2937 O O . GLU A 1 381 ? 18.141 14.414 -25.203 1 63.09 381 GLU A O 1
ATOM 2942 N N . THR A 1 382 ? 19.219 15.836 -23.781 1 78.88 382 THR A N 1
ATOM 2943 C CA . THR A 1 382 ? 19.891 14.719 -23.141 1 78.88 382 THR A CA 1
ATOM 2944 C C . THR A 1 382 ? 19.25 14.375 -21.797 1 78.88 382 THR A C 1
ATOM 2946 O O . THR A 1 382 ? 19.641 13.422 -21.125 1 78.88 382 THR A O 1
ATOM 2949 N N . ALA A 1 383 ? 18.219 15.07 -21.438 1 85.94 383 ALA A N 1
ATOM 2950 C CA . ALA A 1 383 ? 17.594 14.828 -20.141 1 85.94 383 ALA A CA 1
ATOM 2951 C C . ALA A 1 383 ? 16.812 13.516 -20.141 1 85.94 383 ALA A C 1
ATOM 2953 O O . ALA A 1 383 ? 16.156 13.188 -21.125 1 85.94 383 ALA A O 1
ATOM 2954 N N . LYS A 1 384 ? 17.047 12.703 -19.109 1 92.44 384 LYS A N 1
ATOM 2955 C CA . LYS A 1 384 ? 16.312 11.453 -18.906 1 92.44 384 LYS A CA 1
ATOM 2956 C C . LYS A 1 384 ? 15.484 11.508 -17.625 1 92.44 384 LYS A C 1
ATOM 2958 O O . LYS A 1 384 ? 16.031 11.562 -16.516 1 92.44 384 LYS A O 1
ATOM 2963 N N . PRO A 1 385 ? 14.219 11.445 -17.781 1 94.62 385 PRO A N 1
ATOM 2964 C CA . PRO A 1 385 ? 13.352 11.617 -16.609 1 94.62 385 PRO A CA 1
ATOM 2965 C C . PRO A 1 385 ? 13.367 10.406 -15.68 1 94.62 385 PRO A C 1
ATOM 2967 O O . PRO A 1 385 ? 13.531 9.273 -16.141 1 94.62 385 PRO A O 1
ATOM 2970 N N . TYR A 1 386 ? 13.258 10.664 -14.406 1 96.12 386 TYR A N 1
ATOM 2971 C CA . TYR A 1 386 ? 12.992 9.617 -13.43 1 96.12 386 TYR A CA 1
ATOM 2972 C C . TYR A 1 386 ? 11.57 9.078 -13.578 1 96.12 386 TYR A C 1
ATOM 2974 O O . TYR A 1 386 ? 10.602 9.844 -13.508 1 96.12 386 TYR A O 1
ATOM 2982 N N . THR A 1 387 ? 11.398 7.773 -13.703 1 96.19 387 THR A N 1
ATOM 2983 C CA . THR A 1 387 ? 10.086 7.152 -13.883 1 96.19 387 THR A CA 1
ATOM 2984 C C . THR A 1 387 ? 9.922 5.961 -12.945 1 96.19 387 THR A C 1
ATOM 2986 O O . THR A 1 387 ? 9.008 5.152 -13.117 1 96.19 387 THR A O 1
ATOM 2989 N N . GLY A 1 388 ? 10.758 5.805 -12.016 1 97.88 388 GLY A N 1
ATOM 2990 C CA . GLY A 1 388 ? 10.828 4.598 -11.203 1 97.88 388 GLY A CA 1
ATOM 2991 C C . GLY A 1 388 ? 9.93 4.652 -9.977 1 97.88 388 GLY A C 1
ATOM 2992 O O . GLY A 1 388 ? 9.305 5.68 -9.703 1 97.88 388 GLY A O 1
ATOM 2993 N N . TRP A 1 389 ? 9.938 3.574 -9.25 1 98.38 389 TRP A N 1
ATOM 2994 C CA . TRP A 1 389 ? 9.172 3.41 -8.016 1 98.38 389 TRP A CA 1
ATOM 2995 C C . TRP A 1 389 ? 10.094 3.443 -6.805 1 98.38 389 TRP A C 1
ATOM 2997 O O . TRP A 1 389 ? 9.703 3.051 -5.703 1 98.38 389 TRP A O 1
ATOM 3007 N N . GLY A 1 390 ? 11.25 3.828 -6.973 1 98.69 390 GLY A N 1
ATOM 3008 C CA . GLY A 1 390 ? 12.367 3.973 -6.055 1 98.69 390 GLY A CA 1
ATOM 3009 C C . GLY A 1 390 ? 13.711 4.098 -6.758 1 98.69 390 GLY A C 1
ATOM 3010 O O . GLY A 1 390 ? 13.836 3.732 -7.926 1 98.69 390 GLY A O 1
ATOM 3011 N N . ALA A 1 391 ? 14.672 4.641 -6.102 1 98.69 391 ALA A N 1
ATOM 3012 C CA . ALA A 1 391 ? 16.031 4.781 -6.633 1 98.69 391 ALA A CA 1
ATOM 3013 C C . ALA A 1 391 ? 17.047 4.168 -5.684 1 98.69 391 ALA A C 1
ATOM 3015 O O . ALA A 1 391 ? 16.906 4.238 -4.465 1 98.69 391 ALA A O 1
ATOM 3016 N N . LEU A 1 392 ? 18.094 3.6 -6.238 1 98.69 392 LEU A N 1
ATOM 3017 C CA . LEU A 1 392 ? 19.094 2.959 -5.395 1 98.69 392 LEU A CA 1
ATOM 3018 C C . LEU A 1 392 ? 20.062 3.99 -4.82 1 98.69 392 LEU A C 1
ATOM 3020 O O . LEU A 1 392 ? 20.469 4.926 -5.516 1 98.69 392 LEU A O 1
ATOM 3024 N N . MET A 1 393 ? 20.391 3.814 -3.592 1 98.19 393 MET A N 1
ATOM 3025 C CA . MET A 1 393 ? 21.422 4.582 -2.9 1 98.19 393 MET A CA 1
ATOM 3026 C C . MET A 1 393 ? 22.812 4.117 -3.314 1 98.19 393 MET A C 1
ATOM 3028 O O . MET A 1 393 ? 23 2.951 -3.666 1 98.19 393 MET A O 1
ATOM 3032 N N . PRO A 1 394 ? 23.75 5.055 -3.336 1 97.56 394 PRO A N 1
ATOM 3033 C CA . PRO A 1 394 ? 25.141 4.613 -3.453 1 97.56 394 PRO A CA 1
ATOM 3034 C C . PRO A 1 394 ? 25.656 3.936 -2.184 1 97.56 394 PRO A C 1
ATOM 3036 O O . PRO A 1 394 ? 26.438 4.531 -1.436 1 97.56 394 PRO A O 1
ATOM 3039 N N . TRP A 1 395 ? 25.328 2.729 -1.985 1 97.38 395 TRP A N 1
ATOM 3040 C CA . TRP A 1 395 ? 25.578 1.972 -0.761 1 97.38 395 TRP A CA 1
ATOM 3041 C C . TRP A 1 395 ? 26.062 0.563 -1.079 1 97.38 395 TRP A C 1
ATOM 3043 O O . TRP A 1 395 ? 25.641 -0.035 -2.074 1 97.38 395 TRP A O 1
ATOM 3053 N N . GLY A 1 396 ? 26.922 0.044 -0.157 1 96.12 396 GLY A N 1
ATOM 3054 C CA . GLY A 1 396 ? 27.422 -1.306 -0.37 1 96.12 396 GLY A CA 1
ATOM 3055 C C . GLY A 1 396 ? 28.188 -1.464 -1.676 1 96.12 396 GLY A C 1
ATOM 3056 O O . GLY A 1 396 ? 29.109 -0.71 -1.953 1 96.12 396 GLY A O 1
ATOM 3057 N N . VAL A 1 397 ? 27.766 -2.375 -2.531 1 97.06 397 VAL A N 1
ATOM 3058 C CA . VAL A 1 397 ? 28.453 -2.701 -3.773 1 97.06 397 VAL A CA 1
ATOM 3059 C C . VAL A 1 397 ? 28.375 -1.521 -4.738 1 97.06 397 VAL A C 1
ATOM 3061 O O . VAL A 1 397 ? 29.125 -1.456 -5.719 1 97.06 397 VAL A O 1
ATOM 3064 N N . LEU A 1 398 ? 27.484 -0.587 -4.434 1 97.5 398 LEU A N 1
ATOM 3065 C CA . LEU A 1 398 ? 27.281 0.539 -5.336 1 97.5 398 LEU A CA 1
ATOM 3066 C C . LEU A 1 398 ? 27.984 1.791 -4.816 1 97.5 398 LEU A C 1
ATOM 3068 O O . LEU A 1 398 ? 27.922 2.85 -5.449 1 97.5 398 LEU A O 1
ATOM 3072 N N . ALA A 1 399 ? 28.641 1.707 -3.664 1 96.12 399 ALA A N 1
ATOM 3073 C CA . ALA A 1 399 ? 29.359 2.852 -3.125 1 96.12 399 ALA A CA 1
ATOM 3074 C C . ALA A 1 399 ? 30.406 3.352 -4.117 1 96.12 399 ALA A C 1
ATOM 3076 O O . ALA A 1 399 ? 31.188 2.564 -4.664 1 96.12 399 ALA A O 1
ATOM 3077 N N . GLY A 1 400 ? 30.375 4.629 -4.387 1 95.25 400 GLY A N 1
ATOM 3078 C CA . GLY A 1 400 ? 31.391 5.23 -5.246 1 95.25 400 GLY A CA 1
ATOM 3079 C C . GLY A 1 400 ? 31.016 5.207 -6.715 1 95.25 400 GLY A C 1
ATOM 3080 O O . GLY A 1 400 ? 31.75 5.727 -7.559 1 95.25 400 GLY A O 1
ATOM 3081 N N . THR A 1 401 ? 29.859 4.672 -7.047 1 94.44 401 THR A N 1
ATOM 3082 C CA . THR A 1 401 ? 29.453 4.551 -8.445 1 94.44 401 THR A CA 1
ATOM 3083 C C . THR A 1 401 ? 28.5 5.676 -8.836 1 94.44 401 THR A C 1
ATOM 3085 O O . THR A 1 401 ? 28.078 5.762 -9.992 1 94.44 401 THR A O 1
ATOM 3088 N N . GLU A 1 402 ? 28.172 6.531 -7.906 1 92.19 402 GLU A N 1
ATOM 3089 C CA . GLU A 1 402 ? 27.156 7.555 -8.133 1 92.19 402 GLU A CA 1
ATOM 3090 C C . GLU A 1 402 ? 27.672 8.648 -9.055 1 92.19 402 GLU A C 1
ATOM 3092 O O . GLU A 1 402 ? 28.859 8.961 -9.055 1 92.19 402 GLU A O 1
ATOM 3097 N N . LYS A 1 403 ? 26.781 9.195 -9.797 1 90.12 403 LYS A N 1
ATOM 3098 C CA . LYS A 1 403 ? 27.031 10.406 -10.578 1 90.12 403 LYS A CA 1
ATOM 3099 C C . LYS A 1 403 ? 26.375 11.625 -9.93 1 90.12 403 LYS A C 1
ATOM 3101 O O . LYS A 1 403 ? 25.188 11.602 -9.609 1 90.12 403 LYS A O 1
ATOM 3106 N N . LYS A 1 404 ? 27.141 12.633 -9.789 1 92.69 404 LYS A N 1
ATOM 3107 C CA . LYS A 1 404 ? 26.656 13.875 -9.211 1 92.69 404 LYS A CA 1
ATOM 3108 C C . LYS A 1 404 ? 26.578 14.984 -10.258 1 92.69 404 LYS A C 1
ATOM 3110 O O . LYS A 1 404 ? 27.375 15 -11.203 1 92.69 404 LYS A O 1
ATOM 3115 N N . ASP A 1 405 ? 25.594 15.742 -10.102 1 89.69 405 ASP A N 1
ATOM 3116 C CA . ASP A 1 405 ? 25.484 16.844 -11.047 1 89.69 405 ASP A CA 1
ATOM 3117 C C . ASP A 1 405 ? 26.344 18.031 -10.617 1 89.69 405 ASP A C 1
ATOM 3119 O O . ASP A 1 405 ? 27.25 17.875 -9.789 1 89.69 405 ASP A O 1
ATOM 3123 N N . ARG A 1 406 ? 26.141 19.203 -11.234 1 88.5 406 ARG A N 1
ATOM 3124 C CA . ARG A 1 406 ? 26.969 20.391 -11.008 1 88.5 406 ARG A CA 1
ATOM 3125 C C . ARG A 1 406 ? 26.828 20.891 -9.578 1 88.5 406 ARG A C 1
ATOM 3127 O O . ARG A 1 406 ? 27.75 21.516 -9.039 1 88.5 406 ARG A O 1
ATOM 3134 N N . SER A 1 407 ? 25.719 20.578 -8.945 1 90.31 407 SER A N 1
ATOM 3135 C CA . SER A 1 407 ? 25.469 21.016 -7.574 1 90.31 407 SER A CA 1
ATOM 3136 C C . SER A 1 407 ? 26.078 20.031 -6.574 1 90.31 407 SER A C 1
ATOM 3138 O O . SER A 1 407 ? 25.969 20.234 -5.359 1 90.31 407 SER A O 1
ATOM 3140 N N . GLY A 1 408 ? 26.656 19 -7.105 1 93.81 408 GLY A N 1
ATOM 3141 C CA . GLY A 1 408 ? 27.297 18.016 -6.25 1 93.81 408 GLY A CA 1
ATOM 3142 C C . GLY A 1 408 ? 26.312 17.016 -5.66 1 93.81 408 GLY A C 1
ATOM 3143 O O . GLY A 1 408 ? 26.625 16.359 -4.66 1 93.81 408 GLY A O 1
ATOM 3144 N N . LYS A 1 409 ? 25.172 16.938 -6.191 1 96 409 LYS A N 1
ATOM 3145 C CA . LYS A 1 409 ? 24.141 16.031 -5.676 1 96 409 LYS A CA 1
ATOM 3146 C C . LYS A 1 409 ? 23.797 14.953 -6.695 1 96 409 LYS A C 1
ATOM 3148 O O . LYS A 1 409 ? 23.938 15.156 -7.902 1 96 409 LYS A O 1
ATOM 3153 N N . ILE A 1 410 ? 23.438 13.773 -6.199 1 95.56 410 ILE A N 1
ATOM 3154 C CA . ILE A 1 410 ? 22.953 12.688 -7.043 1 95.56 410 ILE A CA 1
ATOM 3155 C C . ILE A 1 410 ? 21.594 13.055 -7.621 1 95.56 410 ILE A C 1
ATOM 3157 O O . ILE A 1 410 ? 21.359 12.906 -8.828 1 95.56 410 ILE A O 1
ATOM 3161 N N . LEU A 1 411 ? 20.703 13.5 -6.695 1 95.75 411 LEU A N 1
ATOM 3162 C CA . LEU A 1 411 ? 19.391 14.023 -7.066 1 95.75 411 LEU A CA 1
ATOM 3163 C C . LEU A 1 411 ? 19.406 15.555 -7.102 1 95.75 411 LEU A C 1
ATOM 3165 O O . LEU A 1 411 ? 18.844 16.203 -6.223 1 95.75 411 LEU A O 1
ATOM 3169 N N . GLY A 1 412 ? 19.953 16.125 -8.141 1 91 412 GLY A N 1
ATOM 3170 C CA . GLY A 1 412 ? 20.281 17.547 -8.203 1 91 412 GLY A CA 1
ATOM 3171 C C . GLY A 1 412 ? 19.109 18.422 -8.57 1 91 412 GLY A C 1
ATOM 3172 O O . GLY A 1 412 ? 17.953 18.031 -8.383 1 91 412 GLY A O 1
ATOM 3173 N N . GLU A 1 413 ? 19.359 19.562 -9.117 1 89.44 413 GLU A N 1
ATOM 3174 C CA . GLU A 1 413 ? 18.391 20.641 -9.344 1 89.44 413 GLU A CA 1
ATOM 3175 C C . GLU A 1 413 ? 17.391 20.266 -10.422 1 89.44 413 GLU A C 1
ATOM 3177 O O . GLU A 1 413 ? 16.297 20.828 -10.484 1 89.44 413 GLU A O 1
ATOM 3182 N N . ARG A 1 414 ? 17.719 19.312 -11.211 1 91.19 414 ARG A N 1
ATOM 3183 C CA . ARG A 1 414 ? 16.859 18.969 -12.336 1 91.19 414 ARG A CA 1
ATOM 3184 C C . ARG A 1 414 ? 16.047 17.719 -12.047 1 91.19 414 ARG A C 1
ATOM 3186 O O . ARG A 1 414 ? 15.234 17.281 -12.875 1 91.19 414 ARG A O 1
ATOM 3193 N N . PHE A 1 415 ? 16.328 17.172 -11.008 1 94.81 415 PHE A N 1
ATOM 3194 C CA . PHE A 1 415 ? 15.484 16.047 -10.609 1 94.81 415 PHE A CA 1
ATOM 3195 C C . PHE A 1 415 ? 14.039 16.5 -10.414 1 94.81 415 PHE A C 1
ATOM 3197 O O . PHE A 1 415 ? 13.789 17.578 -9.852 1 94.81 415 PHE A O 1
ATOM 3204 N N . PRO A 1 416 ? 13.102 15.727 -10.844 1 95.75 416 PRO A N 1
ATOM 3205 C CA . PRO A 1 416 ? 13.102 14.375 -11.398 1 95.75 416 PRO A CA 1
ATOM 3206 C C . PRO A 1 416 ? 13.203 14.367 -12.922 1 95.75 416 PRO A C 1
ATOM 3208 O O . PRO A 1 416 ? 13.156 13.305 -13.547 1 95.75 416 PRO A O 1
ATOM 3211 N N . ASN A 1 417 ? 13.25 15.547 -13.562 1 94.75 417 ASN A N 1
ATOM 3212 C CA . ASN A 1 417 ? 13.258 15.617 -15.023 1 94.75 417 ASN A CA 1
ATOM 3213 C C . ASN A 1 417 ? 14.562 15.078 -15.602 1 94.75 417 ASN A C 1
ATOM 3215 O O . ASN A 1 417 ? 14.648 14.812 -16.797 1 94.75 417 ASN A O 1
ATOM 3219 N N . ASP A 1 418 ? 15.555 14.992 -14.789 1 93.62 418 ASP A N 1
ATOM 3220 C CA . ASP A 1 418 ? 16.844 14.414 -15.164 1 93.62 418 ASP A CA 1
ATOM 3221 C C . ASP A 1 418 ? 17.391 13.531 -14.055 1 93.62 418 ASP A C 1
ATOM 3223 O O . ASP A 1 418 ? 17.609 14 -12.93 1 93.62 418 ASP A O 1
ATOM 3227 N N . PHE A 1 419 ? 17.625 12.312 -14.445 1 95.19 419 PHE A N 1
ATOM 3228 C CA . PHE A 1 419 ? 18.062 11.328 -13.469 1 95.19 419 PHE A CA 1
ATOM 3229 C C . PHE A 1 419 ? 19.047 10.344 -14.094 1 95.19 419 PHE A C 1
ATOM 3231 O O . PHE A 1 419 ? 18.875 9.938 -15.242 1 95.19 419 PHE A O 1
ATOM 3238 N N . ARG A 1 420 ? 20.125 10.023 -13.297 1 94.75 420 ARG A N 1
ATOM 3239 C CA . ARG A 1 420 ? 21.047 8.938 -13.633 1 94.75 420 ARG A CA 1
ATOM 3240 C C . ARG A 1 420 ? 21.188 7.965 -12.469 1 94.75 420 ARG A C 1
ATOM 3242 O O . ARG A 1 420 ? 21.281 8.383 -11.305 1 94.75 420 ARG A O 1
ATOM 3249 N N . GLY A 1 421 ? 21.141 6.652 -12.781 1 96.31 421 GLY A N 1
ATOM 3250 C CA . GLY A 1 421 ? 21.312 5.629 -11.758 1 96.31 421 GLY A CA 1
ATOM 3251 C C . GLY A 1 421 ? 20.344 4.469 -11.914 1 96.31 421 GLY A C 1
ATOM 3252 O O . GLY A 1 421 ? 19.594 4.41 -12.883 1 96.31 421 GLY A O 1
ATOM 3253 N N . TRP A 1 422 ? 20.469 3.488 -11.008 1 97.94 422 TRP A N 1
ATOM 3254 C CA . TRP A 1 422 ? 19.516 2.396 -10.945 1 97.94 422 TRP A CA 1
ATOM 3255 C C . TRP A 1 422 ? 18.188 2.879 -10.359 1 97.94 422 TRP A C 1
ATOM 3257 O O . TRP A 1 422 ? 18.172 3.588 -9.352 1 97.94 422 TRP A O 1
ATOM 3267 N N . GLN A 1 423 ? 17.125 2.615 -10.977 1 98.38 423 GLN A N 1
ATOM 3268 C CA . GLN A 1 423 ? 15.781 2.848 -10.445 1 98.38 423 GLN A CA 1
ATOM 3269 C C . GLN A 1 423 ? 14.961 1.562 -10.445 1 98.38 423 GLN A C 1
ATOM 3271 O O . GLN A 1 423 ? 15.273 0.618 -11.172 1 98.38 423 GLN A O 1
ATOM 3276 N N . VAL A 1 424 ? 14.016 1.481 -9.602 1 98.69 424 VAL A N 1
ATOM 3277 C CA . VAL A 1 424 ? 13.016 0.427 -9.719 1 98.69 424 VAL A CA 1
ATOM 3278 C C . VAL A 1 424 ? 12.062 0.742 -10.867 1 98.69 424 VAL A C 1
ATOM 3280 O O . VAL A 1 424 ? 11.062 1.432 -10.688 1 98.69 424 VAL A O 1
ATOM 3283 N N . GLY A 1 425 ? 12.352 0.16 -11.977 1 97.88 425 GLY A N 1
ATOM 3284 C CA . GLY A 1 425 ? 11.68 0.556 -13.203 1 97.88 425 GLY A CA 1
ATOM 3285 C C . GLY A 1 425 ? 10.328 -0.102 -13.383 1 97.88 425 GLY A C 1
ATOM 3286 O O . GLY A 1 425 ? 9.469 0.422 -14.094 1 97.88 425 GLY A O 1
ATOM 3287 N N . LYS A 1 426 ? 10.148 -1.266 -12.852 1 96.62 426 LYS A N 1
ATOM 3288 C CA . LYS A 1 426 ? 8.883 -2 -12.82 1 96.62 426 LYS A CA 1
ATOM 3289 C C . LYS A 1 426 ? 8.625 -2.584 -11.438 1 96.62 426 LYS A C 1
ATOM 3291 O O . LYS A 1 426 ? 9.562 -2.854 -10.68 1 96.62 426 LYS A O 1
ATOM 3296 N N . ILE A 1 427 ? 7.32 -2.676 -11.188 1 96.06 427 ILE A N 1
ATOM 3297 C CA . ILE A 1 427 ? 7.016 -3.127 -9.836 1 96.06 427 ILE A CA 1
ATOM 3298 C C . ILE A 1 427 ? 5.781 -4.023 -9.859 1 96.06 427 ILE A C 1
ATOM 3300 O O . ILE A 1 427 ? 4.844 -3.785 -10.625 1 96.06 427 ILE A O 1
ATOM 3304 N N . SER A 1 428 ? 5.777 -5.125 -9.188 1 95.5 428 SER A N 1
ATOM 3305 C CA . SER A 1 428 ? 4.641 -5.973 -8.836 1 95.5 428 SER A CA 1
ATOM 3306 C C . SER A 1 428 ? 4.504 -6.121 -7.328 1 95.5 428 SER A C 1
ATOM 3308 O O . SER A 1 428 ? 5.035 -5.309 -6.57 1 95.5 428 SER A O 1
ATOM 3310 N N . GLN A 1 429 ? 3.748 -7.078 -6.902 1 96.06 429 GLN A N 1
ATOM 3311 C CA . GLN A 1 429 ? 3.434 -7.18 -5.48 1 96.06 429 GLN A CA 1
ATOM 3312 C C . GLN A 1 429 ? 4.703 -7.309 -4.645 1 96.06 429 GLN A C 1
ATOM 3314 O O . GLN A 1 429 ? 4.957 -6.492 -3.756 1 96.06 429 GLN A O 1
ATOM 3319 N N . GLU A 1 430 ? 5.586 -8.344 -4.992 1 97.69 430 GLU A N 1
ATOM 3320 C CA . GLU A 1 430 ? 6.809 -8.594 -4.234 1 97.69 430 GLU A CA 1
ATOM 3321 C C . GLU A 1 430 ? 8.047 -8.203 -5.039 1 97.69 430 GLU A C 1
ATOM 3323 O O . GLU A 1 430 ? 9.125 -8.031 -4.477 1 97.69 430 GLU A O 1
ATOM 3328 N N . HIS A 1 431 ? 7.906 -8.062 -6.324 1 97.5 431 HIS A N 1
ATOM 3329 C CA . HIS A 1 431 ? 9.031 -7.93 -7.242 1 97.5 431 HIS A CA 1
ATOM 3330 C C . HIS A 1 431 ? 9.336 -6.465 -7.535 1 97.5 431 HIS A C 1
ATOM 3332 O O . HIS A 1 431 ? 8.445 -5.699 -7.891 1 97.5 431 HIS A O 1
ATOM 3338 N N . GLY A 1 432 ? 10.516 -6.102 -7.391 1 98.44 432 GLY A N 1
ATOM 3339 C CA . GLY A 1 432 ? 11.062 -4.887 -7.977 1 98.44 432 GLY A CA 1
ATOM 3340 C C . GLY A 1 432 ? 12.086 -5.156 -9.062 1 98.44 432 GLY A C 1
ATOM 3341 O O . GLY A 1 432 ? 13.039 -5.914 -8.852 1 98.44 432 GLY A O 1
ATOM 3342 N N . ILE A 1 433 ? 11.875 -4.609 -10.242 1 98.56 433 ILE A N 1
ATOM 3343 C CA . ILE A 1 433 ? 12.836 -4.777 -11.328 1 98.56 433 ILE A CA 1
ATOM 3344 C C . ILE A 1 433 ? 13.672 -3.51 -11.477 1 98.56 433 ILE A C 1
ATOM 3346 O O . ILE A 1 433 ? 13.133 -2.436 -11.766 1 98.56 433 ILE A O 1
ATOM 3350 N N . LEU A 1 434 ? 14.93 -3.68 -11.281 1 98.62 434 LEU A N 1
ATOM 3351 C CA . LEU A 1 434 ? 15.859 -2.566 -11.43 1 98.62 434 LEU A CA 1
ATOM 3352 C C . LEU A 1 434 ? 16.219 -2.346 -12.898 1 98.62 434 LEU A C 1
ATOM 3354 O O . LEU A 1 434 ? 16.5 -3.299 -13.625 1 98.62 434 LEU A O 1
ATOM 3358 N N . THR A 1 435 ? 16.156 -1.17 -13.328 1 97.75 435 THR A N 1
ATOM 3359 C CA . THR A 1 435 ? 16.594 -0.74 -14.648 1 97.75 435 THR A CA 1
ATOM 3360 C C . THR A 1 435 ? 17.625 0.376 -14.539 1 97.75 435 THR A C 1
ATOM 3362 O O . THR A 1 435 ? 17.625 1.138 -13.57 1 97.75 435 THR A O 1
ATOM 3365 N N . TRP A 1 436 ? 18.484 0.462 -15.5 1 96.06 436 TRP A N 1
ATOM 3366 C CA . TRP A 1 436 ? 19.578 1.424 -15.469 1 96.06 436 TRP A CA 1
ATOM 3367 C C . TRP A 1 436 ? 19.266 2.625 -16.359 1 96.06 436 TRP A C 1
ATOM 3369 O O . TRP A 1 436 ? 18.938 2.465 -17.531 1 96.06 436 TRP A O 1
ATOM 3379 N N . VAL A 1 437 ? 19.312 3.801 -15.766 1 94.75 437 VAL A N 1
ATOM 3380 C CA . VAL A 1 437 ? 19.234 5.059 -16.5 1 94.75 437 VAL A CA 1
ATOM 3381 C C . VAL A 1 437 ? 20.625 5.691 -16.594 1 94.75 437 VAL A C 1
ATOM 3383 O O . VAL A 1 437 ? 21.125 6.262 -15.617 1 94.75 437 VAL A O 1
ATOM 3386 N N . GLY A 1 438 ? 21.25 5.602 -17.672 1 90.94 438 GLY A N 1
ATOM 3387 C CA . GLY A 1 438 ? 22.594 6.133 -17.844 1 90.94 438 GLY A CA 1
ATOM 3388 C C . GLY A 1 438 ? 22.797 6.812 -19.188 1 90.94 438 GLY A C 1
ATOM 3389 O O . GLY A 1 438 ? 21.922 6.723 -20.062 1 90.94 438 GLY A O 1
ATOM 3390 N N . ASP A 1 439 ? 23.906 7.559 -19.234 1 87.19 439 ASP A N 1
ATOM 3391 C CA . ASP A 1 439 ? 24.281 8.188 -20.5 1 87.19 439 ASP A CA 1
ATOM 3392 C C . ASP A 1 439 ? 24.75 7.148 -21.516 1 87.19 439 ASP A C 1
ATOM 3394 O O . ASP A 1 439 ? 25.109 6.027 -21.141 1 87.19 439 ASP A O 1
ATOM 3398 N N . GLU A 1 440 ? 24.609 7.535 -22.734 1 83.25 440 GLU A N 1
ATOM 3399 C CA . GLU A 1 440 ? 25.062 6.645 -23.797 1 83.25 440 GLU A CA 1
ATOM 3400 C C . GLU A 1 440 ? 26.516 6.215 -23.578 1 83.25 440 GLU A C 1
ATOM 3402 O O . GLU A 1 440 ? 27.359 7.043 -23.25 1 83.25 440 GLU A O 1
ATOM 3407 N N . GLY A 1 441 ? 26.766 4.98 -23.734 1 82.25 441 GLY A N 1
ATOM 3408 C CA . GLY A 1 441 ? 28.125 4.457 -23.625 1 82.25 441 GLY A CA 1
ATOM 3409 C C . GLY A 1 441 ? 28.531 4.145 -22.203 1 82.25 441 GLY A C 1
ATOM 3410 O O . GLY A 1 441 ? 29.562 3.51 -21.969 1 82.25 441 GLY A O 1
ATOM 3411 N N . LYS A 1 442 ? 27.812 4.594 -21.25 1 85.5 442 LYS A N 1
ATOM 3412 C CA . LYS A 1 442 ? 28.156 4.309 -19.859 1 85.5 442 LYS A CA 1
ATOM 3413 C C . LYS A 1 442 ? 27.531 2.994 -19.406 1 85.5 442 LYS A C 1
ATOM 3415 O O . LYS A 1 442 ? 26.328 2.785 -19.562 1 85.5 442 LYS A O 1
ATOM 3420 N N . LYS A 1 443 ? 28.375 2.211 -18.859 1 91.06 443 LYS A N 1
ATOM 3421 C CA . LYS A 1 443 ? 27.938 0.904 -18.375 1 91.06 443 LYS A CA 1
ATOM 3422 C C . LYS A 1 443 ? 27.297 1.014 -17 1 91.06 443 LYS A C 1
ATOM 3424 O O . LYS A 1 443 ? 27.75 1.799 -16.156 1 91.06 443 LYS A O 1
ATOM 3429 N N . ALA A 1 444 ? 26.297 0.25 -16.797 1 94.56 444 ALA A N 1
ATOM 3430 C CA . ALA A 1 444 ? 25.672 0.175 -15.492 1 94.56 444 ALA A CA 1
ATOM 3431 C C . ALA A 1 444 ? 26.609 -0.473 -14.469 1 94.56 444 ALA A C 1
ATOM 3433 O O . ALA A 1 444 ? 27.297 -1.449 -14.781 1 94.56 444 ALA A O 1
ATOM 3434 N N . PRO A 1 445 ? 26.688 0.14 -13.289 1 95.56 445 PRO A N 1
ATOM 3435 C CA . PRO A 1 445 ? 27.391 -0.596 -12.234 1 95.56 445 PRO A CA 1
ATOM 3436 C C . PRO A 1 445 ? 26.859 -2.018 -12.055 1 95.56 445 PRO A C 1
ATOM 3438 O O . PRO A 1 445 ? 25.656 -2.236 -12.086 1 95.56 445 PRO A O 1
ATOM 3441 N N . GLU A 1 446 ? 27.703 -2.877 -11.859 1 95.88 446 GLU A N 1
ATOM 3442 C CA . GLU A 1 446 ? 27.359 -4.297 -11.859 1 95.88 446 GLU A CA 1
ATOM 3443 C C . GLU A 1 446 ? 26.641 -4.695 -10.57 1 95.88 446 GLU A C 1
ATOM 3445 O O . GLU A 1 446 ? 27.016 -4.242 -9.484 1 95.88 446 GLU A O 1
ATOM 3450 N N . LEU A 1 447 ? 25.625 -5.473 -10.711 1 97.88 447 LEU A N 1
ATOM 3451 C CA . LEU A 1 447 ? 24.922 -6.148 -9.633 1 97.88 447 LEU A CA 1
ATOM 3452 C C . LEU A 1 447 ? 24.984 -7.66 -9.797 1 97.88 447 LEU A C 1
ATOM 3454 O O . LEU A 1 447 ? 25 -8.164 -10.922 1 97.88 447 LEU A O 1
ATOM 3458 N N . LYS A 1 448 ? 25.062 -8.32 -8.703 1 98.25 448 LYS A N 1
ATOM 3459 C CA . LYS A 1 448 ? 25.109 -9.781 -8.703 1 98.25 448 LYS A CA 1
ATOM 3460 C C . LYS A 1 448 ? 24.031 -10.359 -7.785 1 98.25 448 LYS A C 1
ATOM 3462 O O . LYS A 1 448 ? 23.594 -9.703 -6.84 1 98.25 448 LYS A O 1
ATOM 3467 N N . VAL A 1 449 ? 23.641 -11.602 -8.109 1 98.38 449 VAL A N 1
ATOM 3468 C CA . VAL A 1 449 ? 22.734 -12.32 -7.227 1 98.38 449 VAL A CA 1
ATOM 3469 C C . VAL A 1 449 ? 23.312 -12.375 -5.816 1 98.38 449 VAL A C 1
ATOM 3471 O O . VAL A 1 449 ? 24.484 -12.719 -5.637 1 98.38 449 VAL A O 1
ATOM 3474 N N . GLY A 1 450 ? 22.5 -11.945 -4.859 1 98.06 450 GLY A N 1
ATOM 3475 C CA . GLY A 1 450 ? 22.953 -11.977 -3.475 1 98.06 450 GLY A CA 1
ATOM 3476 C C . GLY A 1 450 ? 23.344 -10.609 -2.947 1 98.06 450 GLY A C 1
ATOM 3477 O O . GLY A 1 450 ? 23.453 -10.414 -1.735 1 98.06 450 GLY A O 1
ATOM 3478 N N . ASP A 1 451 ? 23.578 -9.664 -3.871 1 98.25 451 ASP A N 1
ATOM 3479 C CA . ASP A 1 451 ? 23.922 -8.312 -3.441 1 98.25 451 ASP A CA 1
ATOM 3480 C C . ASP A 1 451 ? 22.781 -7.684 -2.648 1 98.25 451 ASP A C 1
ATOM 3482 O O . ASP A 1 451 ? 21.609 -7.902 -2.959 1 98.25 451 ASP A O 1
ATOM 3486 N N . ARG A 1 452 ? 23.188 -6.914 -1.648 1 98.12 452 ARG A N 1
ATOM 3487 C CA . ARG A 1 452 ? 22.219 -6.074 -0.932 1 98.12 452 ARG A CA 1
ATOM 3488 C C . ARG A 1 452 ? 22.234 -4.648 -1.466 1 98.12 452 ARG A C 1
ATOM 3490 O O . ARG A 1 452 ? 23.297 -4.117 -1.809 1 98.12 452 ARG A O 1
ATOM 3497 N N . VAL A 1 453 ? 21.078 -4.078 -1.545 1 98.62 453 VAL A N 1
ATOM 3498 C CA . VAL A 1 453 ? 20.953 -2.699 -2.012 1 98.62 453 VAL A CA 1
ATOM 3499 C C . VAL A 1 453 ? 20 -1.928 -1.091 1 98.62 453 VAL A C 1
ATOM 3501 O O . VAL A 1 453 ? 19.219 -2.527 -0.355 1 98.62 453 VAL A O 1
ATOM 3504 N N . ARG A 1 454 ? 20.125 -0.636 -1.07 1 98.69 454 ARG A N 1
ATOM 3505 C CA . ARG A 1 454 ? 19.219 0.248 -0.353 1 98.69 454 ARG A CA 1
ATOM 3506 C C . ARG A 1 454 ? 18.453 1.153 -1.317 1 98.69 454 ARG A C 1
ATOM 3508 O O . ARG A 1 454 ? 19.047 1.718 -2.24 1 98.69 454 ARG A O 1
ATOM 3515 N N . VAL A 1 455 ? 17.156 1.268 -1.089 1 98.88 455 VAL A N 1
ATOM 3516 C CA . VAL A 1 455 ? 16.281 1.982 -2.01 1 98.88 455 VAL A CA 1
ATOM 3517 C C . VAL A 1 455 ? 15.695 3.215 -1.318 1 98.88 455 VAL A C 1
ATOM 3519 O O . VAL A 1 455 ? 15.109 3.109 -0.241 1 98.88 455 VAL A O 1
ATOM 3522 N N . TRP A 1 456 ? 15.938 4.441 -1.898 1 98.88 456 TRP A N 1
ATOM 3523 C CA . TRP A 1 456 ? 15.125 5.594 -1.523 1 98.88 456 TRP A CA 1
ATOM 3524 C C . TRP A 1 456 ? 13.688 5.422 -2.006 1 98.88 456 TRP A C 1
ATOM 3526 O O . TRP A 1 456 ? 13.445 5.211 -3.197 1 98.88 456 TRP A O 1
ATOM 3536 N N . PRO A 1 457 ? 12.758 5.508 -1.122 1 98.81 457 PRO A N 1
ATOM 3537 C CA . PRO A 1 457 ? 11.367 5.352 -1.557 1 98.81 457 PRO A CA 1
ATOM 3538 C C . PRO A 1 457 ? 10.797 6.621 -2.18 1 98.81 457 PRO A C 1
ATOM 3540 O O . PRO A 1 457 ? 11.234 7.727 -1.853 1 98.81 457 PRO A O 1
ATOM 3543 N N . ASN A 1 458 ? 9.781 6.465 -3.068 1 98.56 458 ASN A N 1
ATOM 3544 C CA . ASN A 1 458 ? 9.094 7.613 -3.641 1 98.56 458 ASN A CA 1
ATOM 3545 C C . ASN A 1 458 ? 8.281 8.359 -2.588 1 98.56 458 ASN A C 1
ATOM 3547 O O . ASN A 1 458 ? 8.273 9.594 -2.559 1 98.56 458 ASN A O 1
ATOM 3551 N N . HIS A 1 459 ? 7.637 7.652 -1.745 1 98.31 459 HIS A N 1
ATOM 3552 C CA . HIS A 1 459 ? 6.734 8.219 -0.746 1 98.31 459 HIS A CA 1
ATOM 3553 C C . HIS A 1 459 ? 6.82 7.453 0.57 1 98.31 459 HIS A C 1
ATOM 3555 O O . HIS A 1 459 ? 6.176 6.414 0.733 1 98.31 459 HIS A O 1
ATOM 3561 N N . ALA A 1 460 ? 7.371 8.055 1.526 1 98.62 460 ALA A N 1
ATOM 3562 C CA . ALA A 1 460 ? 7.734 7.414 2.787 1 98.62 460 ALA A CA 1
ATOM 3563 C C . ALA A 1 460 ? 6.492 6.961 3.551 1 98.62 460 ALA A C 1
ATOM 3565 O O . ALA A 1 460 ? 6.473 5.875 4.133 1 98.62 460 ALA A O 1
ATOM 3566 N N . CYS A 1 461 ? 5.438 7.754 3.535 1 97.94 461 CYS A N 1
ATOM 3567 C CA . CYS A 1 461 ? 4.234 7.449 4.305 1 97.94 461 CYS A CA 1
ATOM 3568 C C . CYS A 1 461 ? 3.596 6.152 3.828 1 97.94 461 CYS A C 1
ATOM 3570 O O . CYS A 1 461 ? 3.17 5.328 4.641 1 97.94 461 CYS A O 1
ATOM 3572 N N . ILE A 1 462 ? 3.51 6.004 2.539 1 97.69 462 ILE A N 1
ATOM 3573 C CA . ILE A 1 462 ? 2.861 4.836 1.958 1 97.69 462 ILE A CA 1
ATOM 3574 C C . ILE A 1 462 ? 3.785 3.623 2.074 1 97.69 462 ILE A C 1
ATOM 3576 O O . ILE A 1 462 ? 3.348 2.537 2.465 1 97.69 462 ILE A O 1
ATOM 3580 N N . MET A 1 463 ? 5.031 3.857 1.751 1 98.12 463 MET A N 1
ATOM 3581 C CA . MET A 1 463 ? 6.023 2.789 1.867 1 98.12 463 MET A CA 1
ATOM 3582 C C . MET A 1 463 ? 6.074 2.25 3.293 1 98.12 463 MET A C 1
ATOM 3584 O O . MET A 1 463 ? 6.121 1.036 3.5 1 98.12 463 MET A O 1
ATOM 3588 N N . GLY A 1 464 ? 6.047 3.092 4.277 1 97.94 464 GLY A N 1
ATOM 3589 C CA . GLY A 1 464 ? 6.164 2.697 5.672 1 97.94 464 GLY A CA 1
ATOM 3590 C C . GLY A 1 464 ? 5.074 1.743 6.113 1 97.94 464 GLY A C 1
ATOM 3591 O O . GLY A 1 464 ? 5.289 0.91 6.996 1 97.94 464 GLY A O 1
ATOM 3592 N N . ALA A 1 465 ? 3.982 1.777 5.461 1 97.06 465 ALA A N 1
ATOM 3593 C CA . ALA A 1 465 ? 2.82 0.983 5.852 1 97.06 465 ALA A CA 1
ATOM 3594 C C . ALA A 1 465 ? 3.07 -0.505 5.621 1 97.06 465 ALA A C 1
ATOM 3596 O O . ALA A 1 465 ? 2.361 -1.353 6.168 1 97.06 465 ALA A O 1
ATOM 3597 N N . GLY A 1 466 ? 4.059 -0.803 4.84 1 97.31 466 GLY A N 1
ATOM 3598 C CA . GLY A 1 466 ? 4.379 -2.195 4.574 1 97.31 466 GLY A CA 1
ATOM 3599 C C . GLY A 1 466 ? 5.152 -2.854 5.699 1 97.31 466 GLY A C 1
ATOM 3600 O O . GLY A 1 466 ? 5.316 -4.078 5.719 1 97.31 466 GLY A O 1
ATOM 3601 N N . PHE A 1 467 ? 5.605 -2.1 6.688 1 97.88 467 PHE A N 1
ATOM 3602 C CA . PHE A 1 467 ? 6.496 -2.604 7.723 1 97.88 467 PHE A CA 1
ATOM 3603 C C . PHE A 1 467 ? 5.906 -2.373 9.109 1 97.88 467 PHE A C 1
ATOM 3605 O O . PHE A 1 467 ? 5.148 -1.421 9.312 1 97.88 467 PHE A O 1
ATOM 3612 N N . GLU A 1 468 ? 6.336 -3.211 10.07 1 96.25 468 GLU A N 1
ATOM 3613 C CA . GLU A 1 468 ? 5.816 -3.119 11.43 1 96.25 468 GLU A CA 1
ATOM 3614 C C . GLU A 1 468 ? 6.848 -2.496 12.367 1 96.25 468 GLU A C 1
ATOM 3616 O O . GLU A 1 468 ? 6.555 -2.246 13.539 1 96.25 468 GLU A O 1
ATOM 3621 N N . TYR A 1 469 ? 7.984 -2.318 11.844 1 98.19 469 TYR A N 1
ATOM 3622 C CA . TYR A 1 469 ? 9.047 -1.724 12.648 1 98.19 469 TYR A CA 1
ATOM 3623 C C . TYR A 1 469 ? 10.133 -1.127 11.758 1 98.19 469 TYR A C 1
ATOM 3625 O O . TYR A 1 469 ? 10.227 -1.458 10.578 1 98.19 469 TYR A O 1
ATOM 3633 N N . TYR A 1 470 ? 10.891 -0.243 12.32 1 98.81 470 TYR A N 1
ATOM 3634 C CA . TYR A 1 470 ? 12.055 0.351 11.68 1 98.81 470 TYR A CA 1
ATOM 3635 C C . TYR A 1 470 ? 13.344 -0.145 12.328 1 98.81 470 TYR A C 1
ATOM 3637 O O . TYR A 1 470 ? 13.422 -0.259 13.555 1 98.81 470 TYR A O 1
ATOM 3645 N N . LEU A 1 471 ? 14.281 -0.483 11.539 1 98.94 471 LEU A N 1
ATOM 3646 C CA . LEU A 1 471 ? 15.648 -0.616 12.031 1 98.94 471 LEU A CA 1
ATOM 3647 C C . LEU A 1 471 ? 16.359 0.738 12.055 1 98.94 471 LEU A C 1
ATOM 3649 O O . LEU A 1 471 ? 16.328 1.473 11.062 1 98.94 471 LEU A O 1
ATOM 3653 N N . ILE A 1 472 ? 16.969 1.05 13.195 1 98.88 472 ILE A N 1
ATOM 3654 C CA . ILE A 1 472 ? 17.578 2.363 13.375 1 98.88 472 ILE A CA 1
ATOM 3655 C C . ILE A 1 472 ? 19.094 2.254 13.234 1 98.88 472 ILE A C 1
ATOM 3657 O O . ILE A 1 472 ? 19.734 1.458 13.93 1 98.88 472 ILE A O 1
ATOM 3661 N N . VAL A 1 473 ? 19.609 2.98 12.32 1 98.81 473 VAL A N 1
ATOM 3662 C CA . VAL A 1 473 ? 21.047 3.152 12.234 1 98.81 473 VAL A CA 1
ATOM 3663 C C . VAL A 1 473 ? 21.422 4.594 12.57 1 98.81 473 VAL A C 1
ATOM 3665 O O . VAL A 1 473 ? 20.547 5.453 12.711 1 98.81 473 VAL A O 1
ATOM 3668 N N . ASP A 1 474 ? 22.719 4.879 12.766 1 98.56 474 ASP A N 1
ATOM 3669 C CA . ASP A 1 474 ? 23.203 6.215 13.109 1 98.56 474 ASP A CA 1
ATOM 3670 C C . ASP A 1 474 ? 24.469 6.566 12.336 1 98.56 474 ASP A C 1
ATOM 3672 O O . ASP A 1 474 ? 25.562 6.176 12.734 1 98.56 474 ASP A O 1
ATOM 3676 N N . SER A 1 475 ? 24.312 7.383 11.305 1 96.56 475 SER A N 1
ATOM 3677 C CA . SER A 1 475 ? 25.438 7.703 10.438 1 96.56 475 SER A CA 1
ATOM 3678 C C . SER A 1 475 ? 26.438 8.602 11.156 1 96.56 475 SER A C 1
ATOM 3680 O O . SER A 1 475 ? 27.531 8.867 10.633 1 96.56 475 SER A O 1
ATOM 3682 N N . ASN A 1 476 ? 26.141 9.062 12.383 1 95.56 476 ASN A N 1
ATOM 3683 C CA . ASN A 1 476 ? 27.125 9.766 13.195 1 95.56 476 ASN A CA 1
ATOM 3684 C C . ASN A 1 476 ? 28.219 8.82 13.703 1 95.56 476 ASN A C 1
ATOM 3686 O O . ASN A 1 476 ? 29.297 9.258 14.086 1 95.56 476 ASN A O 1
ATOM 3690 N N . CYS A 1 477 ? 27.859 7.609 13.781 1 95.12 477 CYS A N 1
ATOM 3691 C CA . CYS A 1 477 ? 28.812 6.621 14.242 1 95.12 477 CYS A CA 1
ATOM 3692 C C . CYS A 1 477 ? 29.734 6.184 13.109 1 95.12 477 CYS A C 1
ATOM 3694 O O . CYS A 1 477 ? 29.5 5.16 12.469 1 95.12 477 CYS A O 1
ATOM 3696 N N . ARG A 1 478 ? 30.891 6.828 12.984 1 91.25 478 ARG A N 1
ATOM 3697 C CA . ARG A 1 478 ? 31.812 6.59 11.875 1 91.25 478 ARG A CA 1
ATOM 3698 C C . ARG A 1 478 ? 32.344 5.16 11.906 1 91.25 478 ARG A C 1
ATOM 3700 O O . ARG A 1 478 ? 32.781 4.68 12.953 1 91.25 478 ARG A O 1
ATOM 3707 N N . GLY A 1 479 ? 32.25 4.547 10.852 1 93.12 479 GLY A N 1
ATOM 3708 C CA . GLY A 1 479 ? 32.75 3.182 10.742 1 93.12 479 GLY A CA 1
ATOM 3709 C C . GLY A 1 479 ? 31.703 2.146 11.133 1 93.12 479 GLY A C 1
ATOM 3710 O O . GLY A 1 479 ? 31.922 0.945 10.961 1 93.12 479 GLY A O 1
ATOM 3711 N N . GLN A 1 480 ? 30.625 2.604 11.695 1 96 480 GLN A N 1
ATOM 3712 C CA . GLN A 1 480 ? 29.547 1.707 12.117 1 96 480 GLN A CA 1
ATOM 3713 C C . GLN A 1 480 ? 28.203 2.207 11.641 1 96 480 GLN A C 1
ATOM 3715 O O . GLN A 1 480 ? 27.203 2.086 12.352 1 96 480 GLN A O 1
ATOM 3720 N N . GLU A 1 481 ? 28.188 2.834 10.477 1 96.06 481 GLU A N 1
ATOM 3721 C CA . GLU A 1 481 ? 27 3.492 9.961 1 96.06 481 GLU A CA 1
ATOM 3722 C C . GLU A 1 481 ? 25.922 2.473 9.594 1 96.06 481 GLU A C 1
ATOM 3724 O O . GLU A 1 481 ? 24.734 2.814 9.508 1 96.06 481 GLU A O 1
ATOM 3729 N N . ASP A 1 482 ? 26.328 1.196 9.43 1 97.75 482 ASP A N 1
ATOM 3730 C CA . ASP A 1 482 ? 25.391 0.171 8.992 1 97.75 482 ASP A CA 1
ATOM 3731 C C . ASP A 1 482 ? 24.953 -0.717 10.156 1 97.75 482 ASP A C 1
ATOM 3733 O O . ASP A 1 482 ? 24.25 -1.71 9.961 1 97.75 482 ASP A O 1
ATOM 3737 N N . LYS A 1 483 ? 25.422 -0.394 11.336 1 98.56 483 LYS A N 1
ATOM 3738 C CA . LYS A 1 483 ? 25.078 -1.189 12.516 1 98.56 483 LYS A CA 1
ATOM 3739 C C . LYS A 1 483 ? 23.734 -0.764 13.094 1 98.56 483 LYS A C 1
ATOM 3741 O O . LYS A 1 483 ? 23.5 0.425 13.32 1 98.56 483 LYS A O 1
ATOM 3746 N N . VAL A 1 484 ? 22.859 -1.705 13.289 1 98.81 484 VAL A N 1
ATOM 3747 C CA . VAL A 1 484 ? 21.562 -1.431 13.906 1 98.81 484 VAL A CA 1
ATOM 3748 C C . VAL A 1 484 ? 21.766 -1.028 15.367 1 98.81 484 VAL A C 1
ATOM 3750 O O . VAL A 1 484 ? 22.375 -1.762 16.141 1 98.81 484 VAL A O 1
ATOM 3753 N N . ARG A 1 485 ? 21.203 0.085 15.727 1 98.62 485 ARG A N 1
ATOM 3754 C CA . ARG A 1 485 ? 21.391 0.637 17.062 1 98.62 485 ARG A CA 1
ATOM 3755 C C . ARG A 1 485 ? 20.125 0.495 17.906 1 98.62 485 ARG A C 1
ATOM 3757 O O . ARG A 1 485 ? 20.172 0.519 19.125 1 98.62 485 ARG A O 1
ATOM 3764 N N . ASP A 1 486 ? 19.047 0.397 17.281 1 98.69 486 ASP A N 1
ATOM 3765 C CA . ASP A 1 486 ? 17.75 0.314 17.938 1 98.69 486 ASP A CA 1
ATOM 3766 C C . ASP A 1 486 ? 16.672 -0.205 16.984 1 98.69 486 ASP A C 1
ATOM 3768 O O . ASP A 1 486 ? 16.953 -0.428 15.797 1 98.69 486 ASP A O 1
ATOM 3772 N N . VAL A 1 487 ? 15.555 -0.544 17.469 1 98.75 487 VAL A N 1
ATOM 3773 C CA . VAL A 1 487 ? 14.367 -0.912 16.703 1 98.75 487 VAL A CA 1
ATOM 3774 C C . VAL A 1 487 ? 13.156 -0.143 17.219 1 98.75 487 VAL A C 1
ATOM 3776 O O . VAL A 1 487 ? 12.906 -0.112 18.438 1 98.75 487 VAL A O 1
ATOM 3779 N N . TRP A 1 488 ? 12.477 0.555 16.328 1 98.69 488 TRP A N 1
ATOM 3780 C CA . TRP A 1 488 ? 11.258 1.27 16.688 1 98.69 488 TRP A CA 1
ATOM 3781 C C . TRP A 1 488 ? 10.031 0.6 16.094 1 98.69 488 TRP A C 1
ATOM 3783 O O . TRP A 1 488 ? 9.945 0.434 14.867 1 98.69 488 TRP A O 1
ATOM 3793 N N . CYS A 1 489 ? 9.078 0.216 16.906 1 97.56 489 CYS A N 1
ATOM 3794 C CA . CYS A 1 489 ? 7.844 -0.394 16.422 1 97.56 489 CYS A CA 1
ATOM 3795 C C . CYS A 1 489 ? 6.93 0.647 15.789 1 97.56 489 CYS A C 1
ATOM 3797 O O . CYS A 1 489 ? 6.828 1.772 16.281 1 97.56 489 CYS A O 1
ATOM 3799 N N . ARG A 1 490 ? 6.324 0.329 14.727 1 97.06 490 ARG A N 1
ATOM 3800 C CA . ARG A 1 490 ? 5.406 1.189 13.992 1 97.06 490 ARG A CA 1
ATOM 3801 C C . ARG A 1 490 ? 3.959 0.771 14.219 1 97.06 490 ARG A C 1
ATOM 3803 O O . ARG A 1 490 ? 3.65 -0.422 14.258 1 97.06 490 ARG A O 1
ATOM 3810 N N . TRP A 1 491 ? 3.055 1.709 14.312 1 95.44 491 TRP A N 1
ATOM 3811 C CA . TRP A 1 491 ? 1.632 1.44 14.484 1 95.44 491 TRP A CA 1
ATOM 3812 C C . TRP A 1 491 ? 0.916 1.411 13.141 1 95.44 491 TRP A C 1
ATOM 3814 O O . TRP A 1 491 ? 0.791 2.441 12.469 1 95.44 491 TRP A O 1
ATOM 3824 N N . ASN A 1 492 ? 0.486 0.29 12.703 1 94.5 492 ASN A N 1
ATOM 3825 C CA . ASN A 1 492 ? -0.309 0.156 11.484 1 94.5 492 ASN A CA 1
ATOM 3826 C C . ASN A 1 492 ? -1.783 -0.083 11.805 1 94.5 492 ASN A C 1
ATOM 3828 O O . ASN A 1 492 ? -2.113 -0.666 12.836 1 94.5 492 ASN A O 1
ATOM 3832 N N . GLY A 1 493 ? -2.615 0.411 10.945 1 94.38 493 GLY A N 1
ATOM 3833 C CA . GLY A 1 493 ? -4.043 0.19 11.102 1 94.38 493 GLY A CA 1
ATOM 3834 C C . GLY A 1 493 ? -4.801 1.441 11.508 1 94.38 493 GLY A C 1
ATOM 3835 O O . GLY A 1 493 ? -4.289 2.555 11.359 1 94.38 493 GLY A O 1
ATOM 3836 N N . TRP A 1 494 ? -6.059 1.239 11.922 1 96.81 494 TRP A N 1
ATOM 3837 C CA . TRP A 1 494 ? -6.941 2.371 12.188 1 96.81 494 TRP A CA 1
ATOM 3838 C C . TRP A 1 494 ? -7.508 2.303 13.602 1 96.81 494 TRP A C 1
ATOM 3840 O O . TRP A 1 494 ? -7.719 3.334 14.242 1 96.81 494 TRP A O 1
ATOM 3850 N N . MET B 1 1 ? 4.25 -29.609 21.031 1 34.78 1 MET B N 1
ATOM 3851 C CA . MET B 1 1 ? 4.188 -28.312 21.703 1 34.78 1 MET B CA 1
ATOM 3852 C C . MET B 1 1 ? 3.711 -27.219 20.75 1 34.78 1 MET B C 1
ATOM 3854 O O . MET B 1 1 ? 4.156 -27.156 19.594 1 34.78 1 MET B O 1
ATOM 3858 N N . ALA B 1 2 ? 2.744 -26.703 21.188 1 48.59 2 ALA B N 1
ATOM 3859 C CA . ALA B 1 2 ? 2.113 -25.719 20.312 1 48.59 2 ALA B CA 1
ATOM 3860 C C . ALA B 1 2 ? 3.096 -24.625 19.922 1 48.59 2 ALA B C 1
ATOM 3862 O O . ALA B 1 2 ? 3.838 -24.125 20.781 1 48.59 2 ALA B O 1
ATOM 3863 N N . ASN B 1 3 ? 3.373 -24.422 18.578 1 61.59 3 ASN B N 1
ATOM 3864 C CA . ASN B 1 3 ? 4.18 -23.328 18.047 1 61.59 3 ASN B CA 1
ATOM 3865 C C . ASN B 1 3 ? 3.719 -21.984 18.594 1 61.59 3 ASN B C 1
ATOM 3867 O O . ASN B 1 3 ? 2.551 -21.625 18.453 1 61.59 3 ASN B O 1
ATOM 3871 N N . PRO B 1 4 ? 4.527 -21.375 19.422 1 63.38 4 PRO B N 1
ATOM 3872 C CA . PRO B 1 4 ? 4.145 -20.125 20.078 1 63.38 4 PRO B CA 1
ATOM 3873 C C . PRO B 1 4 ? 3.5 -19.125 19.109 1 63.38 4 PRO B C 1
ATOM 3875 O O . PRO B 1 4 ? 2.566 -18.406 19.5 1 63.38 4 PRO B O 1
ATOM 3878 N N . VAL B 1 5 ? 3.875 -19.219 17.906 1 71.19 5 VAL B N 1
ATOM 3879 C CA . VAL B 1 5 ? 3.332 -18.297 16.922 1 71.19 5 VAL B CA 1
ATOM 3880 C C . VAL B 1 5 ? 1.891 -18.672 16.594 1 71.19 5 VAL B C 1
ATOM 3882 O O . VAL B 1 5 ? 1.025 -17.812 16.469 1 71.19 5 VAL B O 1
ATOM 3885 N N . MET B 1 6 ? 1.633 -19.906 16.562 1 77 6 MET B N 1
ATOM 3886 C CA . MET B 1 6 ? 0.29 -20.391 16.25 1 77 6 MET B CA 1
ATOM 3887 C C . MET B 1 6 ? -0.672 -20.094 17.391 1 77 6 MET B C 1
ATOM 3889 O O . MET B 1 6 ? -1.833 -19.75 17.156 1 77 6 MET B O 1
ATOM 3893 N N . GLU B 1 7 ? -0.141 -20.172 18.547 1 82.06 7 GLU B N 1
ATOM 3894 C CA . GLU B 1 7 ? -0.977 -19.906 19.719 1 82.06 7 GLU B CA 1
ATOM 3895 C C . GLU B 1 7 ? -1.335 -18.422 19.797 1 82.06 7 GLU B C 1
ATOM 3897 O O . GLU B 1 7 ? -2.467 -18.078 20.141 1 82.06 7 GLU B O 1
ATOM 3902 N N . GLU B 1 8 ? -0.391 -17.656 19.469 1 82.62 8 GLU B N 1
ATOM 3903 C CA . GLU B 1 8 ? -0.632 -16.219 19.5 1 82.62 8 GLU B CA 1
ATOM 3904 C C . GLU B 1 8 ? -1.664 -15.812 18.453 1 82.62 8 GLU B C 1
ATOM 3906 O O . GLU B 1 8 ? -2.527 -14.969 18.703 1 82.62 8 GLU B O 1
ATOM 3911 N N . LEU B 1 9 ? -1.592 -16.406 17.328 1 86.19 9 LEU B N 1
ATOM 3912 C CA . LEU B 1 9 ? -2.537 -16.125 16.25 1 86.19 9 LEU B CA 1
ATOM 3913 C C . LEU B 1 9 ? -3.943 -16.578 16.625 1 86.19 9 LEU B C 1
ATOM 3915 O O . LEU B 1 9 ? -4.922 -15.891 16.344 1 86.19 9 LEU B O 1
ATOM 3919 N N . LYS B 1 10 ? -4 -17.75 17.266 1 89.81 10 LYS B N 1
ATOM 3920 C CA . LYS B 1 10 ? -5.293 -18.281 17.688 1 89.81 10 LYS B CA 1
ATOM 3921 C C . LYS B 1 10 ? -5.934 -17.375 18.734 1 89.81 10 LYS B C 1
ATOM 3923 O O . LYS B 1 10 ? -7.141 -17.125 18.688 1 89.81 10 LYS B O 1
ATOM 3928 N N . GLN B 1 11 ? -5.16 -16.938 19.625 1 91 11 GLN B N 1
ATOM 3929 C CA . GLN B 1 11 ? -5.668 -16.047 20.656 1 91 11 GLN B CA 1
ATOM 3930 C C . GLN B 1 11 ? -6.172 -14.742 20.062 1 91 11 GLN B C 1
ATOM 3932 O O . GLN B 1 11 ? -7.227 -14.242 20.453 1 91 11 GLN B O 1
ATOM 3937 N N . LYS B 1 12 ? -5.391 -14.258 19.172 1 92.31 12 LYS B N 1
ATOM 3938 C CA . LYS B 1 12 ? -5.801 -13.039 18.484 1 92.31 12 LYS B CA 1
ATOM 3939 C C . LYS B 1 12 ? -7.113 -13.242 17.734 1 92.31 12 LYS B C 1
ATOM 3941 O O . LYS B 1 12 ? -8.016 -12.406 17.797 1 92.31 12 LYS B O 1
ATOM 3946 N N . GLN B 1 13 ? -7.25 -14.312 17.062 1 96.19 13 GLN B N 1
ATOM 3947 C CA . GLN B 1 13 ? -8.445 -14.617 16.281 1 96.19 13 GLN B CA 1
ATOM 3948 C C . GLN B 1 13 ? -9.664 -14.789 17.188 1 96.19 13 GLN B C 1
ATOM 3950 O O . GLN B 1 13 ? -10.75 -14.305 16.875 1 96.19 13 GLN B O 1
ATOM 3955 N N . ASP B 1 14 ? -9.461 -15.484 18.312 1 97.12 14 ASP B N 1
ATOM 3956 C CA . ASP B 1 14 ? -10.547 -15.688 19.266 1 97.12 14 ASP B CA 1
ATOM 3957 C C . ASP B 1 14 ? -11.039 -14.359 19.828 1 97.12 14 ASP B C 1
ATOM 3959 O O . ASP B 1 14 ? -12.242 -14.156 20 1 97.12 14 ASP B O 1
ATOM 3963 N N . ALA B 1 15 ? -10.117 -13.516 20.109 1 96.19 15 ALA B N 1
ATOM 3964 C CA . ALA B 1 15 ? -10.484 -12.203 20.625 1 96.19 15 ALA B CA 1
ATOM 3965 C C . ALA B 1 15 ? -11.273 -11.406 19.594 1 96.19 15 ALA B C 1
ATOM 3967 O O . ALA B 1 15 ? -12.242 -10.727 19.938 1 96.19 15 ALA B O 1
ATOM 3968 N N . LEU B 1 16 ? -10.867 -11.492 18.344 1 97.75 16 LEU B N 1
ATOM 3969 C CA . LEU B 1 16 ? -11.555 -10.797 17.25 1 97.75 16 LEU B CA 1
ATOM 3970 C C . LEU B 1 16 ? -12.938 -11.383 17.031 1 97.75 16 LEU B C 1
ATOM 3972 O O . LEU B 1 16 ? -13.898 -10.641 16.797 1 97.75 16 LEU B O 1
ATOM 3976 N N . ARG B 1 17 ? -13.039 -12.711 17.109 1 98.44 17 ARG B N 1
ATOM 3977 C CA . ARG B 1 17 ? -14.336 -13.359 16.984 1 98.44 17 ARG B CA 1
ATOM 3978 C C . ARG B 1 17 ? -15.289 -12.906 18.094 1 98.44 17 ARG B C 1
ATOM 3980 O O . ARG B 1 17 ? -16.453 -12.609 17.828 1 98.44 17 ARG B O 1
ATOM 3987 N N . ALA B 1 18 ? -14.781 -12.883 19.281 1 98.25 18 ALA B N 1
ATOM 3988 C CA . ALA B 1 18 ? -15.602 -12.445 20.406 1 98.25 18 ALA B CA 1
ATOM 3989 C C . ALA B 1 18 ? -16.094 -11.016 20.188 1 98.25 18 ALA B C 1
ATOM 3991 O O . ALA B 1 18 ? -17.219 -10.672 20.594 1 98.25 18 ALA B O 1
ATOM 3992 N N . ARG B 1 19 ? -15.328 -10.273 19.578 1 97.25 19 ARG B N 1
ATOM 3993 C CA . ARG B 1 19 ? -15.617 -8.859 19.391 1 97.25 19 ARG B CA 1
ATOM 3994 C C . ARG B 1 19 ? -16.594 -8.648 18.234 1 97.25 19 ARG B C 1
ATOM 3996 O O . ARG B 1 19 ? -17.469 -7.785 18.312 1 97.25 19 ARG B O 1
ATOM 4003 N N . PHE B 1 20 ? -16.484 -9.453 17.156 1 98.44 20 PHE B N 1
ATOM 4004 C CA . PHE B 1 20 ? -17.141 -9.016 15.922 1 98.44 20 PHE B CA 1
ATOM 4005 C C . PHE B 1 20 ? -18.25 -9.984 15.523 1 98.44 20 PHE B C 1
ATOM 4007 O O . PHE B 1 20 ? -19.188 -9.602 14.836 1 98.44 20 PHE B O 1
ATOM 4014 N N . VAL B 1 21 ? -18.094 -11.273 15.844 1 98.56 21 VAL B N 1
ATOM 4015 C CA . VAL B 1 21 ? -19.094 -12.25 15.398 1 98.56 21 VAL B CA 1
ATOM 4016 C C . VAL B 1 21 ? -20.453 -11.891 15.969 1 98.56 21 VAL B C 1
ATOM 4018 O O . VAL B 1 21 ? -20.594 -11.594 17.156 1 98.56 21 VAL B O 1
ATOM 4021 N N . GLY B 1 22 ? -21.391 -11.875 15.141 1 98.31 22 GLY B N 1
ATOM 4022 C CA . GLY B 1 22 ? -22.75 -11.523 15.539 1 98.31 22 GLY B CA 1
ATOM 4023 C C . GLY B 1 22 ? -23.094 -10.078 15.242 1 98.31 22 GLY B C 1
ATOM 4024 O O . GLY B 1 22 ? -24.281 -9.719 15.18 1 98.31 22 GLY B O 1
ATOM 4025 N N . LYS B 1 23 ? -22.125 -9.258 15.039 1 98.25 23 LYS B N 1
ATOM 4026 C CA . LYS B 1 23 ? -22.359 -7.852 14.727 1 98.25 23 LYS B CA 1
ATOM 4027 C C . LYS B 1 23 ? -22.781 -7.676 13.266 1 98.25 23 LYS B C 1
ATOM 4029 O O . LYS B 1 23 ? -22.453 -8.508 12.414 1 98.25 23 LYS B O 1
ATOM 4034 N N . GLN B 1 24 ? -23.516 -6.602 13.047 1 97.75 24 GLN B N 1
ATOM 4035 C CA . GLN B 1 24 ? -23.844 -6.191 11.688 1 97.75 24 GLN B CA 1
ATOM 4036 C C . GLN B 1 24 ? -22.703 -5.359 11.086 1 97.75 24 GLN B C 1
ATOM 4038 O O . GLN B 1 24 ? -21.984 -4.676 11.805 1 97.75 24 GLN B O 1
ATOM 4043 N N . LEU B 1 25 ? -22.547 -5.422 9.75 1 97.88 25 LEU B N 1
ATOM 4044 C CA . LEU B 1 25 ? -21.547 -4.613 9.07 1 97.88 25 LEU B CA 1
ATOM 4045 C C . LEU B 1 25 ? -21.75 -3.133 9.359 1 97.88 25 LEU B C 1
ATOM 4047 O O . LEU B 1 25 ? -20.797 -2.342 9.273 1 97.88 25 LEU B O 1
ATOM 4051 N N . SER B 1 26 ? -22.906 -2.734 9.734 1 95.62 26 SER B N 1
ATOM 4052 C CA . SER B 1 26 ? -23.188 -1.348 10.086 1 95.62 26 SER B CA 1
ATOM 4053 C C . SER B 1 26 ? -22.594 -0.989 11.445 1 95.62 26 SER B C 1
ATOM 4055 O O . SER B 1 26 ? -22.531 0.187 11.812 1 95.62 26 SER B O 1
ATOM 4057 N N . GLU B 1 27 ? -22.094 -1.969 12.18 1 96.06 27 GLU B N 1
ATOM 4058 C CA . GLU B 1 27 ? -21.656 -1.748 13.555 1 96.06 27 GLU B CA 1
ATOM 4059 C C . GLU B 1 27 ? -20.141 -1.899 13.664 1 96.06 27 GLU B C 1
ATOM 4061 O O . GLU B 1 27 ? -19.562 -1.597 14.711 1 96.06 27 GLU B O 1
ATOM 4066 N N . VAL B 1 28 ? -19.562 -2.412 12.656 1 97.38 28 VAL B N 1
ATOM 4067 C CA . VAL B 1 28 ? -18.141 -2.711 12.766 1 97.38 28 VAL B CA 1
ATOM 4068 C C . VAL B 1 28 ? -17.328 -1.441 12.531 1 97.38 28 VAL B C 1
ATOM 4070 O O . VAL B 1 28 ? -17.828 -0.464 11.977 1 97.38 28 VAL B O 1
ATOM 4073 N N . PRO B 1 29 ? -16.078 -1.402 12.953 1 96.5 29 PRO B N 1
ATOM 4074 C CA . PRO B 1 29 ? -15.234 -0.243 12.664 1 96.5 29 PRO B CA 1
ATOM 4075 C C . PRO B 1 29 ? -14.992 -0.045 11.164 1 96.5 29 PRO B C 1
ATOM 4077 O O . PRO B 1 29 ? -15.18 -0.976 10.375 1 96.5 29 PRO B O 1
ATOM 4080 N N . THR B 1 30 ? -14.641 1.145 10.797 1 97.88 30 THR B N 1
ATOM 4081 C CA . THR B 1 30 ? -14.289 1.446 9.414 1 97.88 30 THR B CA 1
ATOM 4082 C C . THR B 1 30 ? -12.914 2.107 9.344 1 97.88 30 THR B C 1
ATOM 4084 O O . THR B 1 30 ? -12.523 2.838 10.25 1 97.88 30 THR B O 1
ATOM 4087 N N . PRO B 1 31 ? -12.188 1.785 8.352 1 98.25 31 PRO B N 1
ATOM 4088 C CA . PRO B 1 31 ? -12.523 0.814 7.309 1 98.25 31 PRO B CA 1
ATOM 4089 C C . PRO B 1 31 ? -12.344 -0.631 7.766 1 98.25 31 PRO B C 1
ATOM 4091 O O . PRO B 1 31 ? -11.555 -0.898 8.68 1 98.25 31 PRO B O 1
ATOM 4094 N N . SER B 1 32 ? -13.117 -1.522 7.211 1 98.62 32 SER B N 1
ATOM 4095 C CA . SER B 1 32 ? -12.992 -2.961 7.422 1 98.62 32 SER B CA 1
ATOM 4096 C C . SER B 1 32 ? -13.125 -3.727 6.109 1 98.62 32 SER B C 1
ATOM 4098 O O . SER B 1 32 ? -13.906 -3.344 5.238 1 98.62 32 SER B O 1
ATOM 4100 N N . VAL B 1 33 ? -12.375 -4.746 5.977 1 98.81 33 VAL B N 1
ATOM 4101 C CA . VAL B 1 33 ? -12.453 -5.582 4.785 1 98.81 33 VAL B CA 1
ATOM 4102 C C . VAL B 1 33 ? -13.336 -6.797 5.066 1 98.81 33 VAL B C 1
ATOM 4104 O O . VAL B 1 33 ? -13.305 -7.359 6.16 1 98.81 33 VAL B O 1
ATOM 4107 N N . VAL B 1 34 ? -14.125 -7.176 4.062 1 98.88 34 VAL B N 1
ATOM 4108 C CA . VAL B 1 34 ? -15.141 -8.211 4.215 1 98.88 34 VAL B CA 1
ATOM 4109 C C . VAL B 1 34 ? -14.969 -9.266 3.125 1 98.88 34 VAL B C 1
ATOM 4111 O O . VAL B 1 34 ? -14.727 -8.938 1.963 1 98.88 34 VAL B O 1
ATOM 4114 N N . LEU B 1 35 ? -15.023 -10.523 3.512 1 98.88 35 LEU B N 1
ATOM 4115 C CA . LEU B 1 35 ? -15.148 -11.633 2.57 1 98.88 35 LEU B CA 1
ATOM 4116 C C . LEU B 1 35 ? -16.531 -12.258 2.641 1 98.88 35 LEU B C 1
ATOM 4118 O O . LEU B 1 35 ? -17.078 -12.445 3.73 1 98.88 35 LEU B O 1
ATOM 4122 N N . ASP B 1 36 ? -17.109 -12.469 1.539 1 98.81 36 ASP B N 1
ATOM 4123 C CA . ASP B 1 36 ? -18.359 -13.227 1.46 1 98.81 36 ASP B CA 1
ATOM 4124 C C . ASP B 1 36 ? -18.078 -14.727 1.302 1 98.81 36 ASP B C 1
ATOM 4126 O O . ASP B 1 36 ? -17.656 -15.172 0.23 1 98.81 36 ASP B O 1
ATOM 4130 N N . LEU B 1 37 ? -18.391 -15.453 2.299 1 98.75 37 LEU B N 1
ATOM 4131 C CA . LEU B 1 37 ? -18.062 -16.875 2.359 1 98.75 37 LEU B CA 1
ATOM 4132 C C . LEU B 1 37 ? -18.688 -17.625 1.189 1 98.75 37 LEU B C 1
ATOM 4134 O O . LEU B 1 37 ? -18.031 -18.438 0.54 1 98.75 37 LEU B O 1
ATOM 4138 N N . LYS B 1 38 ? -19.906 -17.391 0.926 1 98.44 38 LYS B N 1
ATOM 4139 C CA . LYS B 1 38 ? -20.578 -18.062 -0.183 1 98.44 38 LYS B CA 1
ATOM 4140 C C . LYS B 1 38 ? -19.828 -17.844 -1.49 1 98.44 38 LYS B C 1
ATOM 4142 O O . LYS B 1 38 ? -19.547 -18.812 -2.207 1 98.44 38 LYS B O 1
ATOM 4147 N N . GLN B 1 39 ? -19.5 -16.641 -1.749 1 98.31 39 GLN B N 1
ATOM 4148 C CA . GLN B 1 39 ? -18.922 -16.312 -3.047 1 98.31 39 GLN B CA 1
ATOM 4149 C C . GLN B 1 39 ? -17.516 -16.906 -3.186 1 98.31 39 GLN B C 1
ATOM 4151 O O . GLN B 1 39 ? -17.156 -17.438 -4.238 1 98.31 39 GLN B O 1
ATOM 4156 N N . VAL B 1 40 ? -16.672 -16.781 -2.135 1 98.75 40 VAL B N 1
ATOM 4157 C CA . VAL B 1 40 ? -15.32 -17.328 -2.234 1 98.75 40 VAL B CA 1
ATOM 4158 C C . VAL B 1 40 ? -15.391 -18.859 -2.348 1 98.75 40 VAL B C 1
ATOM 4160 O O . VAL B 1 40 ? -14.57 -19.469 -3.033 1 98.75 40 VAL B O 1
ATOM 4163 N N . MET B 1 41 ? -16.344 -19.469 -1.721 1 98.5 41 MET B N 1
ATOM 4164 C CA . MET B 1 41 ? -16.547 -20.922 -1.831 1 98.5 41 MET B CA 1
ATOM 4165 C C . MET B 1 41 ? -16.906 -21.312 -3.26 1 98.5 41 MET B C 1
ATOM 4167 O O . MET B 1 41 ? -16.344 -22.266 -3.807 1 98.5 41 MET B O 1
ATOM 4171 N N . VAL B 1 42 ? -17.812 -20.594 -3.834 1 98.19 42 VAL B N 1
ATOM 4172 C CA . VAL B 1 42 ? -18.25 -20.875 -5.195 1 98.19 42 VAL B CA 1
ATOM 4173 C C . VAL B 1 42 ? -17.078 -20.75 -6.16 1 98.19 42 VAL B C 1
ATOM 4175 O O . VAL B 1 42 ? -16.891 -21.609 -7.031 1 98.19 42 VAL B O 1
ATOM 4178 N N . ASN B 1 43 ? -16.312 -19.688 -5.992 1 98.56 43 ASN B N 1
ATOM 4179 C CA . ASN B 1 43 ? -15.164 -19.453 -6.859 1 98.56 43 ASN B CA 1
ATOM 4180 C C . ASN B 1 43 ? -14.133 -20.578 -6.734 1 98.56 43 ASN B C 1
ATOM 4182 O O . ASN B 1 43 ? -13.578 -21.031 -7.734 1 98.56 43 ASN B O 1
ATOM 4186 N N . CYS B 1 44 ? -13.898 -21.078 -5.535 1 98.56 44 CYS B N 1
ATOM 4187 C CA . CYS B 1 44 ? -12.961 -22.172 -5.297 1 98.56 44 CYS B CA 1
ATOM 4188 C C . CYS B 1 44 ? -13.469 -23.469 -5.902 1 98.56 44 CYS B C 1
ATOM 4190 O O . CYS B 1 44 ? -12.711 -24.188 -6.562 1 98.56 44 CYS B O 1
ATOM 4192 N N . GLU B 1 45 ? -14.734 -23.75 -5.719 1 97.69 45 GLU B N 1
ATOM 4193 C CA . GLU B 1 45 ? -15.32 -24.984 -6.227 1 97.69 45 GLU B CA 1
ATOM 4194 C C . GLU B 1 45 ? -15.273 -25.031 -7.75 1 97.69 45 GLU B C 1
ATOM 4196 O O . GLU B 1 45 ? -14.953 -26.078 -8.328 1 97.69 45 GLU B O 1
ATOM 4201 N N . ARG B 1 46 ? -15.578 -23.922 -8.359 1 96.69 46 ARG B N 1
ATOM 4202 C CA . ARG B 1 46 ? -15.539 -23.844 -9.812 1 96.69 46 ARG B CA 1
ATOM 4203 C C . ARG B 1 46 ? -14.156 -24.203 -10.344 1 96.69 46 ARG B C 1
ATOM 4205 O O . ARG B 1 46 ? -14.031 -24.906 -11.352 1 96.69 46 ARG B O 1
ATOM 4212 N N . MET B 1 47 ? -13.125 -23.734 -9.664 1 97.44 47 MET B N 1
ATOM 4213 C CA . MET B 1 47 ? -11.758 -23.984 -10.102 1 97.44 47 MET B CA 1
ATOM 4214 C C . MET B 1 47 ? -11.391 -25.453 -9.906 1 97.44 47 MET B C 1
ATOM 4216 O O . MET B 1 47 ? -10.797 -26.062 -10.797 1 97.44 47 MET B O 1
ATOM 4220 N N . LEU B 1 48 ? -11.734 -26 -8.758 1 97.38 48 LEU B N 1
ATOM 4221 C CA . LEU B 1 48 ? -11.445 -27.406 -8.469 1 97.38 48 LEU B CA 1
ATOM 4222 C C . LEU B 1 48 ? -12.125 -28.312 -9.484 1 97.38 48 LEU B C 1
ATOM 4224 O O . LEU B 1 48 ? -11.5 -29.234 -10.023 1 97.38 48 LEU B O 1
ATOM 4228 N N . GLU B 1 49 ? -13.375 -28.016 -9.797 1 95.56 49 GLU B N 1
ATOM 4229 C CA . GLU B 1 49 ? -14.141 -28.828 -10.742 1 95.56 49 GLU B CA 1
ATOM 4230 C C . GLU B 1 49 ? -13.539 -28.734 -12.148 1 95.56 49 GLU B C 1
ATOM 4232 O O . GLU B 1 49 ? -13.406 -29.75 -12.828 1 95.56 49 GLU B O 1
ATOM 4237 N N . ALA B 1 50 ? -13.211 -27.531 -12.539 1 95.5 50 ALA B N 1
ATOM 4238 C CA . ALA B 1 50 ? -12.664 -27.344 -13.883 1 95.5 50 ALA B CA 1
ATOM 4239 C C . ALA B 1 50 ? -11.336 -28.078 -14.047 1 95.5 50 ALA B C 1
ATOM 4241 O O . ALA B 1 50 ? -11.109 -28.734 -15.062 1 95.5 50 ALA B O 1
ATOM 4242 N N . ALA B 1 51 ? -10.445 -27.984 -13.07 1 96.12 51 ALA B N 1
ATOM 4243 C CA . ALA B 1 51 ? -9.148 -28.656 -13.133 1 96.12 51 ALA B CA 1
ATOM 4244 C C . ALA B 1 51 ? -9.32 -30.172 -13.18 1 96.12 51 ALA B C 1
ATOM 4246 O O . ALA B 1 51 ? -8.68 -30.844 -13.984 1 96.12 51 ALA B O 1
ATOM 4247 N N . GLU B 1 52 ? -10.203 -30.672 -12.359 1 94.06 52 GLU B N 1
ATOM 4248 C CA . GLU B 1 52 ? -10.461 -32.094 -12.312 1 94.06 52 GLU B CA 1
ATOM 4249 C C . GLU B 1 52 ? -11.031 -32.594 -13.633 1 94.06 52 GLU B C 1
ATOM 4251 O O . GLU B 1 52 ? -10.586 -33.625 -14.156 1 94.06 52 GLU B O 1
ATOM 4256 N N . ASN B 1 53 ? -11.961 -31.875 -14.164 1 92.62 53 ASN B N 1
ATOM 4257 C CA . ASN B 1 53 ? -12.625 -32.281 -15.398 1 92.62 53 ASN B CA 1
ATOM 4258 C C . ASN B 1 53 ? -11.641 -32.344 -16.562 1 92.62 53 ASN B C 1
ATOM 4260 O O . ASN B 1 53 ? -11.797 -33.156 -17.469 1 92.62 53 ASN B O 1
ATOM 4264 N N . LEU B 1 54 ? -10.617 -31.547 -16.5 1 93.56 54 LEU B N 1
ATOM 4265 C CA . LEU B 1 54 ? -9.68 -31.469 -17.609 1 93.56 54 LEU B CA 1
ATOM 4266 C C . LEU B 1 54 ? -8.43 -32.281 -17.312 1 93.56 54 LEU B C 1
ATOM 4268 O O . LEU B 1 54 ? -7.504 -32.344 -18.125 1 93.56 54 LEU B O 1
ATOM 4272 N N . GLY B 1 55 ? -8.422 -32.875 -16.109 1 93.56 55 GLY B N 1
ATOM 4273 C CA . GLY B 1 55 ? -7.266 -33.656 -15.734 1 93.56 55 GLY B CA 1
ATOM 4274 C C . GLY B 1 55 ? -6.016 -32.844 -15.508 1 93.56 55 GLY B C 1
ATOM 4275 O O . GLY B 1 55 ? -4.906 -33.281 -15.789 1 93.56 55 GLY B O 1
ATOM 4276 N N . LEU B 1 56 ? -6.145 -31.641 -15.148 1 96.62 56 LEU B N 1
ATOM 4277 C CA . LEU B 1 56 ? -5.031 -30.75 -14.852 1 96.62 56 LEU B CA 1
ATOM 4278 C C . LEU B 1 56 ? -4.719 -30.75 -13.359 1 96.62 56 LEU B C 1
ATOM 4280 O O . LEU B 1 56 ? -5.633 -30.797 -12.531 1 96.62 56 LEU B O 1
ATOM 4284 N N . GLN B 1 57 ? -3.463 -30.828 -13.047 1 97.75 57 GLN B N 1
ATOM 4285 C CA . GLN B 1 57 ? -3.061 -30.609 -11.656 1 97.75 57 GLN B CA 1
ATOM 4286 C C . GLN B 1 57 ? -3.348 -29.172 -11.219 1 97.75 57 GLN B C 1
ATOM 4288 O O . GLN B 1 57 ? -3.188 -28.234 -12.008 1 97.75 57 GLN B O 1
ATOM 4293 N N . TRP B 1 58 ? -3.801 -29.016 -9.984 1 98.19 58 TRP B N 1
ATOM 4294 C CA . TRP B 1 58 ? -4.168 -27.703 -9.445 1 98.19 58 TRP B CA 1
ATOM 4295 C C . TRP B 1 58 ? -3.193 -27.281 -8.352 1 98.19 58 TRP B C 1
ATOM 4297 O O . TRP B 1 58 ? -2.908 -28.047 -7.426 1 98.19 58 TRP B O 1
ATOM 4307 N N . ARG B 1 59 ? -2.641 -26.109 -8.484 1 98.75 59 ARG B N 1
ATOM 4308 C CA . ARG B 1 59 ? -1.795 -25.5 -7.461 1 98.75 59 ARG B CA 1
ATOM 4309 C C . ARG B 1 59 ? -2.334 -24.141 -7.035 1 98.75 59 ARG B C 1
ATOM 4311 O O . ARG B 1 59 ? -2.365 -23.203 -7.836 1 98.75 59 ARG B O 1
ATOM 4318 N N . ALA B 1 60 ? -2.727 -23.984 -5.82 1 98.81 60 ALA B N 1
ATOM 4319 C CA . ALA B 1 60 ? -3.369 -22.766 -5.32 1 98.81 60 ALA B CA 1
ATOM 4320 C C . ALA B 1 60 ? -2.332 -21.75 -4.836 1 98.81 60 ALA B C 1
ATOM 4322 O O . ALA B 1 60 ? -1.454 -22.094 -4.039 1 98.81 60 ALA B O 1
ATOM 4323 N N . HIS B 1 61 ? -2.379 -20.562 -5.367 1 98.81 61 HIS B N 1
ATOM 4324 C CA . HIS B 1 61 ? -1.586 -19.453 -4.832 1 98.81 61 HIS B CA 1
ATOM 4325 C C . HIS B 1 61 ? -2.344 -18.719 -3.734 1 98.81 61 HIS B C 1
ATOM 4327 O O . HIS B 1 61 ? -3.453 -18.234 -3.961 1 98.81 61 HIS B O 1
ATOM 4333 N N . ILE B 1 62 ? -1.786 -18.547 -2.555 1 98.75 62 ILE B N 1
ATOM 4334 C CA . ILE B 1 62 ? -2.553 -18.031 -1.428 1 98.75 62 ILE B CA 1
ATOM 4335 C C . ILE B 1 62 ? -2.121 -16.594 -1.126 1 98.75 62 ILE B C 1
ATOM 4337 O O . ILE B 1 62 ? -2.445 -16.047 -0.067 1 98.75 62 ILE B O 1
ATOM 4341 N N . LYS B 1 63 ? -1.424 -15.93 -2.045 1 97.62 63 LYS B N 1
ATOM 4342 C CA . LYS B 1 63 ? -0.812 -14.617 -1.858 1 97.62 63 LYS B CA 1
ATOM 4343 C C . LYS B 1 63 ? -1.874 -13.539 -1.645 1 97.62 63 LYS B C 1
ATOM 4345 O O . LYS B 1 63 ? -1.575 -12.461 -1.134 1 97.62 63 LYS B O 1
ATOM 4350 N N . THR B 1 64 ? -3.092 -13.773 -2.105 1 97.94 64 THR B N 1
ATOM 4351 C CA . THR B 1 64 ? -4.125 -12.742 -2.053 1 97.94 64 THR B CA 1
ATOM 4352 C C . THR B 1 64 ? -4.699 -12.625 -0.645 1 97.94 64 THR B C 1
ATOM 4354 O O . THR B 1 64 ? -4.656 -11.547 -0.039 1 97.94 64 THR B O 1
ATOM 4357 N N . HIS B 1 65 ? -5.137 -13.734 -0.124 1 98.56 65 HIS B N 1
ATOM 4358 C CA . HIS B 1 65 ? -5.902 -13.688 1.118 1 98.56 65 HIS B CA 1
ATOM 4359 C C . HIS B 1 65 ? -5.016 -14 2.32 1 98.56 65 HIS B C 1
ATOM 4361 O O . HIS B 1 65 ? -5.25 -13.484 3.418 1 98.56 65 HIS B O 1
ATOM 4367 N N . LYS B 1 66 ? -4.098 -14.93 2.156 1 98.19 66 LYS B N 1
ATOM 4368 C CA . LYS B 1 66 ? -3.119 -15.258 3.191 1 98.19 66 LYS B CA 1
ATOM 4369 C C . LYS B 1 66 ? -3.809 -15.742 4.465 1 98.19 66 LYS B C 1
ATOM 4371 O O . LYS B 1 66 ? -3.477 -15.297 5.562 1 98.19 66 LYS B O 1
ATOM 4376 N N . THR B 1 67 ? -4.734 -16.625 4.336 1 98.25 67 THR B N 1
ATOM 4377 C CA . THR B 1 67 ? -5.461 -17.188 5.473 1 98.25 67 THR B CA 1
ATOM 4378 C C . THR B 1 67 ? -5.484 -18.703 5.395 1 98.25 67 THR B C 1
ATOM 4380 O O . THR B 1 67 ? -5.484 -19.281 4.301 1 98.25 67 THR B O 1
ATOM 4383 N N . THR B 1 68 ? -5.543 -19.328 6.512 1 97.88 68 THR B N 1
ATOM 4384 C CA . THR B 1 68 ? -5.68 -20.781 6.586 1 97.88 68 THR B CA 1
ATOM 4385 C C . THR B 1 68 ? -7.051 -21.219 6.078 1 97.88 68 THR B C 1
ATOM 4387 O O . THR B 1 68 ? -7.152 -22.188 5.32 1 97.88 68 THR B O 1
ATOM 4390 N N . GLU B 1 69 ? -8.062 -20.5 6.465 1 98.31 69 GLU B N 1
ATOM 4391 C CA . GLU B 1 69 ? -9.445 -20.859 6.191 1 98.31 69 GLU B CA 1
ATOM 4392 C C . GLU B 1 69 ? -9.727 -20.859 4.691 1 98.31 69 GLU B C 1
ATOM 4394 O O . GLU B 1 69 ? -10.297 -21.828 4.164 1 98.31 69 GLU B O 1
ATOM 4399 N N . LEU B 1 70 ? -9.32 -19.859 4 1 98.81 70 LEU B N 1
ATOM 4400 C CA . LEU B 1 70 ? -9.586 -19.797 2.568 1 98.81 70 LEU B CA 1
ATOM 4401 C C . LEU B 1 70 ? -8.711 -20.781 1.807 1 98.81 70 LEU B C 1
ATOM 4403 O O . LEU B 1 70 ? -9.109 -21.297 0.76 1 98.81 70 LEU B O 1
ATOM 4407 N N . THR B 1 71 ? -7.516 -21.062 2.33 1 98.88 71 THR B N 1
ATOM 4408 C CA . THR B 1 71 ? -6.664 -22.094 1.738 1 98.88 71 THR B CA 1
ATOM 4409 C C . THR B 1 71 ? -7.367 -23.438 1.727 1 98.88 71 THR B C 1
ATOM 4411 O O . THR B 1 71 ? -7.309 -24.172 0.733 1 98.88 71 THR B O 1
ATOM 4414 N N . ARG B 1 72 ? -8.062 -23.781 2.793 1 98.56 72 ARG B N 1
ATOM 4415 C CA . ARG B 1 72 ? -8.812 -25.031 2.865 1 98.56 72 ARG B CA 1
ATOM 4416 C C . ARG B 1 72 ? -9.836 -25.125 1.737 1 98.56 72 ARG B C 1
ATOM 4418 O O . ARG B 1 72 ? -10.023 -26.188 1.146 1 98.56 72 ARG B O 1
ATOM 4425 N N . LEU B 1 73 ? -10.43 -23.984 1.487 1 98.69 73 LEU B N 1
ATOM 4426 C CA . LEU B 1 73 ? -11.43 -23.953 0.421 1 98.69 73 LEU B CA 1
ATOM 4427 C C . LEU B 1 73 ? -10.773 -24.141 -0.942 1 98.69 73 LEU B C 1
ATOM 4429 O O . LEU B 1 73 ? -11.344 -24.781 -1.826 1 98.69 73 LEU B O 1
ATOM 4433 N N . GLN B 1 74 ? -9.57 -23.641 -1.112 1 98.75 74 GLN B N 1
ATOM 4434 C CA . GLN B 1 74 ? -8.883 -23.703 -2.396 1 98.75 74 GLN B CA 1
ATOM 4435 C C . GLN B 1 74 ? -8.461 -25.141 -2.727 1 98.75 74 GLN B C 1
ATOM 4437 O O . GLN B 1 74 ? -8.406 -25.516 -3.896 1 98.75 74 GLN B O 1
ATOM 4442 N N . VAL B 1 75 ? -8.125 -25.922 -1.7 1 98.31 75 VAL B N 1
ATOM 4443 C CA . VAL B 1 75 ? -7.527 -27.234 -1.975 1 98.31 75 VAL B CA 1
ATOM 4444 C C . VAL B 1 75 ? -8.586 -28.328 -1.829 1 98.31 75 VAL B C 1
ATOM 4446 O O . VAL B 1 75 ? -8.352 -29.469 -2.213 1 98.31 75 VAL B O 1
ATOM 4449 N N . GLY B 1 76 ? -9.734 -28 -1.276 1 96.88 76 GLY B N 1
ATOM 4450 C CA . GLY B 1 76 ? -10.836 -28.953 -1.172 1 96.88 76 GLY B CA 1
ATOM 4451 C C . GLY B 1 76 ? -10.57 -30.062 -0.175 1 96.88 76 GLY B C 1
ATOM 4452 O O . GLY B 1 76 ? -9.594 -30.016 0.575 1 96.88 76 GLY B O 1
ATOM 4453 N N . ASN B 1 77 ? -11.414 -31.031 -0.159 1 91.12 77 ASN B N 1
ATOM 4454 C CA . ASN B 1 77 ? -11.391 -32.062 0.878 1 91.12 77 ASN B CA 1
ATOM 4455 C C . ASN B 1 77 ? -11.078 -33.438 0.297 1 91.12 77 ASN B C 1
ATOM 4457 O O . ASN B 1 77 ? -11.148 -34.438 1.004 1 91.12 77 ASN B O 1
ATOM 4461 N N . HIS B 1 78 ? -10.688 -33.406 -0.86 1 88.69 78 HIS B N 1
ATOM 4462 C CA . HIS B 1 78 ? -10.359 -34.688 -1.44 1 88.69 78 HIS B CA 1
ATOM 4463 C C . HIS B 1 78 ? -9.117 -35.281 -0.793 1 88.69 78 HIS B C 1
ATOM 4465 O O . HIS B 1 78 ? -8.102 -34.625 -0.655 1 88.69 78 HIS B O 1
ATOM 4471 N N . LEU B 1 79 ? -9.172 -36.531 -0.534 1 85.31 79 LEU B N 1
ATOM 4472 C CA . LEU B 1 79 ? -8.109 -37.156 0.246 1 85.31 79 LEU B CA 1
ATOM 4473 C C . LEU B 1 79 ? -6.969 -37.625 -0.659 1 85.31 79 LEU B C 1
ATOM 4475 O O . LEU B 1 79 ? -5.836 -37.781 -0.2 1 85.31 79 LEU B O 1
ATOM 4479 N N . THR B 1 80 ? -7.246 -37.781 -1.893 1 89.69 80 THR B N 1
ATOM 4480 C CA . THR B 1 80 ? -6.219 -38.344 -2.746 1 89.69 80 THR B CA 1
ATOM 4481 C C . THR B 1 80 ? -5.566 -37.281 -3.619 1 89.69 80 THR B C 1
ATOM 4483 O O . THR B 1 80 ? -4.516 -37.531 -4.219 1 89.69 80 THR B O 1
ATOM 4486 N N . ILE B 1 81 ? -6.148 -36.156 -3.766 1 93.75 81 ILE B N 1
ATOM 4487 C CA . ILE B 1 81 ? -5.57 -35.062 -4.555 1 93.75 81 ILE B CA 1
ATOM 4488 C C . ILE B 1 81 ? -4.535 -34.312 -3.717 1 93.75 81 ILE B C 1
ATOM 4490 O O . ILE B 1 81 ? -4.828 -33.875 -2.604 1 93.75 81 ILE B O 1
ATOM 4494 N N . PRO B 1 82 ? -3.336 -34.219 -4.164 1 97.06 82 PRO B N 1
ATOM 4495 C CA . PRO B 1 82 ? -2.303 -33.5 -3.396 1 97.06 82 PRO B CA 1
ATOM 4496 C C . PRO B 1 82 ? -2.67 -32.062 -3.1 1 97.06 82 PRO B C 1
ATOM 4498 O O . PRO B 1 82 ? -3.434 -31.438 -3.848 1 97.06 82 PRO B O 1
ATOM 4501 N N . VAL B 1 83 ? -2.162 -31.578 -1.979 1 98.56 83 VAL B N 1
ATOM 4502 C CA . VAL B 1 83 ? -2.266 -30.156 -1.625 1 98.56 83 VAL B CA 1
ATOM 4503 C C . VAL B 1 83 ? -1.015 -29.422 -2.092 1 98.56 83 VAL B C 1
ATOM 4505 O O . VAL B 1 83 ? 0.042 -29.516 -1.464 1 98.56 83 VAL B O 1
ATOM 4508 N N . LEU B 1 84 ? -1.157 -28.734 -3.195 1 98.81 84 LEU B N 1
ATOM 4509 C CA . LEU B 1 84 ? -0.065 -27.969 -3.777 1 98.81 84 LEU B CA 1
ATOM 4510 C C . LEU B 1 84 ? -0.325 -26.469 -3.641 1 98.81 84 LEU B C 1
ATOM 4512 O O . LEU B 1 84 ? -1.328 -25.953 -4.148 1 98.81 84 LEU B O 1
ATOM 4516 N N . LEU B 1 85 ? 0.568 -25.812 -2.928 1 98.94 85 LEU B N 1
ATOM 4517 C CA . LEU B 1 85 ? 0.364 -24.406 -2.645 1 98.94 85 LEU B CA 1
ATOM 4518 C C . LEU B 1 85 ? 1.513 -23.562 -3.197 1 98.94 85 LEU B C 1
ATOM 4520 O O . LEU B 1 85 ? 2.635 -24.062 -3.338 1 98.94 85 LEU B O 1
ATOM 4524 N N . ILE B 1 86 ? 1.201 -22.359 -3.578 1 98.88 86 ILE B N 1
ATOM 4525 C CA . ILE B 1 86 ? 2.182 -21.328 -3.885 1 98.88 86 ILE B CA 1
ATOM 4526 C C . ILE B 1 86 ? 2.088 -20.203 -2.854 1 98.88 86 ILE B C 1
ATOM 4528 O O . ILE B 1 86 ? 0.989 -19.781 -2.49 1 98.88 86 ILE B O 1
ATOM 4532 N N . VAL B 1 87 ? 3.23 -19.75 -2.359 1 98.69 87 VAL B N 1
ATOM 4533 C CA . VAL B 1 87 ? 3.324 -18.609 -1.471 1 98.69 87 VAL B CA 1
ATOM 4534 C C . VAL B 1 87 ? 4.242 -17.547 -2.086 1 98.69 87 VAL B C 1
ATOM 4536 O O . VAL B 1 87 ? 5.148 -17.875 -2.854 1 98.69 87 VAL B O 1
ATOM 4539 N N . SER B 1 88 ? 3.977 -16.281 -1.724 1 97.62 88 SER B N 1
ATOM 4540 C CA . SER B 1 88 ? 4.801 -15.195 -2.252 1 97.62 88 SER B CA 1
ATOM 4541 C C . SER B 1 88 ? 5.859 -14.758 -1.243 1 97.62 88 SER B C 1
ATOM 4543 O O . SER B 1 88 ? 6.836 -14.102 -1.604 1 97.62 88 SER B O 1
ATOM 4545 N N . THR B 1 89 ? 5.621 -15.062 0.045 1 97.94 89 THR B N 1
ATOM 4546 C CA . THR B 1 89 ? 6.566 -14.703 1.097 1 97.94 89 THR B CA 1
ATOM 4547 C C . THR B 1 89 ? 6.902 -15.914 1.962 1 97.94 89 THR B C 1
ATOM 4549 O O . THR B 1 89 ? 6.137 -16.875 2.012 1 97.94 89 THR B O 1
ATOM 4552 N N . ILE B 1 90 ? 8.031 -15.844 2.646 1 98.19 90 ILE B N 1
ATOM 4553 C CA . ILE B 1 90 ? 8.461 -16.922 3.525 1 98.19 90 ILE B CA 1
ATOM 4554 C C . ILE B 1 90 ? 7.516 -17.016 4.723 1 98.19 90 ILE B C 1
ATOM 4556 O O . ILE B 1 90 ? 7.223 -18.109 5.203 1 98.19 90 ILE B O 1
ATOM 4560 N N . LEU B 1 91 ? 7 -15.875 5.141 1 97.12 91 LEU B N 1
ATOM 4561 C CA . LEU B 1 91 ? 6.066 -15.852 6.262 1 97.12 91 LEU B CA 1
ATOM 4562 C C . LEU B 1 91 ? 4.809 -16.641 5.941 1 97.12 91 LEU B C 1
ATOM 4564 O O . LEU B 1 91 ? 4.266 -17.344 6.809 1 97.12 91 LEU B O 1
ATOM 4568 N N . GLU B 1 92 ? 4.324 -16.562 4.754 1 98 92 GLU B N 1
ATOM 4569 C CA . GLU B 1 92 ? 3.182 -17.375 4.336 1 98 92 GLU B CA 1
ATOM 4570 C C . GLU B 1 92 ? 3.486 -18.859 4.438 1 98 92 GLU B C 1
ATOM 4572 O O . GLU B 1 92 ? 2.65 -19.641 4.898 1 98 92 GLU B O 1
ATOM 4577 N N . ALA B 1 93 ? 4.668 -19.219 3.961 1 98.62 93 ALA B N 1
ATOM 4578 C CA . ALA B 1 93 ? 5.078 -20.625 4.035 1 98.62 93 ALA B CA 1
ATOM 4579 C C . ALA B 1 93 ? 5.094 -21.109 5.48 1 98.62 93 ALA B C 1
ATOM 4581 O O . ALA B 1 93 ? 4.59 -22.203 5.777 1 98.62 93 ALA B O 1
ATOM 4582 N N . GLU B 1 94 ? 5.629 -20.297 6.316 1 97.75 94 GLU B N 1
ATOM 4583 C CA . GLU B 1 94 ? 5.723 -20.641 7.73 1 97.75 94 GLU B CA 1
ATOM 4584 C C . GLU B 1 94 ? 4.34 -20.766 8.359 1 97.75 94 GLU B C 1
ATOM 4586 O O . GLU B 1 94 ? 4.07 -21.719 9.094 1 97.75 94 GLU B O 1
ATOM 4591 N N . ASN B 1 95 ? 3.494 -19.844 8.016 1 97.06 95 ASN B N 1
ATOM 4592 C CA . ASN B 1 95 ? 2.189 -19.797 8.672 1 97.06 95 ASN B CA 1
ATOM 4593 C C . ASN B 1 95 ? 1.243 -20.859 8.125 1 97.06 95 ASN B C 1
ATOM 4595 O O . ASN B 1 95 ? 0.301 -21.266 8.805 1 97.06 95 ASN B O 1
ATOM 4599 N N . ILE B 1 96 ? 1.492 -21.344 6.891 1 98 96 ILE B N 1
ATOM 4600 C CA . ILE B 1 96 ? 0.589 -22.328 6.312 1 98 96 ILE B CA 1
ATOM 4601 C C . ILE B 1 96 ? 1.084 -23.734 6.641 1 98 96 ILE B C 1
ATOM 4603 O O . ILE B 1 96 ? 0.365 -24.719 6.438 1 98 96 ILE B O 1
ATOM 4607 N N . THR B 1 97 ? 2.309 -23.906 7.137 1 98.25 97 THR B N 1
ATOM 4608 C CA . THR B 1 97 ? 2.959 -25.188 7.402 1 98.25 97 THR B CA 1
ATOM 4609 C C . THR B 1 97 ? 2.121 -26.031 8.359 1 98.25 97 THR B C 1
ATOM 4611 O O . THR B 1 97 ? 1.938 -27.234 8.133 1 98.25 97 THR B O 1
ATOM 4614 N N . PRO B 1 98 ? 1.495 -25.438 9.461 1 97.12 98 PRO B N 1
ATOM 4615 C CA . PRO B 1 98 ? 0.662 -26.266 10.344 1 97.12 98 PRO B CA 1
ATOM 4616 C C . PRO B 1 98 ? -0.505 -26.922 9.617 1 97.12 98 PRO B C 1
ATOM 4618 O O . PRO B 1 98 ? -0.834 -28.078 9.883 1 97.12 98 PRO B O 1
ATOM 4621 N N . LEU B 1 99 ? -1.102 -26.219 8.68 1 97.38 99 LEU B N 1
ATOM 4622 C CA . LEU B 1 99 ? -2.188 -26.797 7.898 1 97.38 99 LEU B CA 1
ATOM 4623 C C . LEU B 1 99 ? -1.677 -27.938 7.016 1 97.38 99 LEU B C 1
ATOM 4625 O O . LEU B 1 99 ? -2.336 -28.969 6.883 1 97.38 99 LEU B O 1
ATOM 4629 N N . LEU B 1 100 ? -0.552 -27.75 6.398 1 98.5 100 LEU B N 1
ATOM 4630 C CA . LEU B 1 100 ? 0.037 -28.781 5.551 1 98.5 100 LEU B CA 1
ATOM 4631 C C . LEU B 1 100 ? 0.343 -30.031 6.359 1 98.5 100 LEU B C 1
ATOM 4633 O O . LEU B 1 100 ? 0.117 -31.156 5.887 1 98.5 100 LEU B O 1
ATOM 4637 N N . LYS B 1 101 ? 0.822 -29.859 7.527 1 97.88 101 LYS B N 1
ATOM 4638 C CA . LYS B 1 101 ? 1.089 -30.984 8.406 1 97.88 101 LYS B CA 1
ATOM 4639 C C . LYS B 1 101 ? -0.201 -31.719 8.766 1 97.88 101 LYS B C 1
ATOM 4641 O O . LYS B 1 101 ? -0.208 -32.938 8.898 1 97.88 101 LYS B O 1
ATOM 4646 N N . GLU B 1 102 ? -1.2 -30.953 8.977 1 96.81 102 GLU B N 1
ATOM 4647 C CA . GLU B 1 102 ? -2.506 -31.562 9.195 1 96.81 102 GLU B CA 1
ATOM 4648 C C . GLU B 1 102 ? -2.895 -32.469 8.031 1 96.81 102 GLU B C 1
ATOM 4650 O O . GLU B 1 102 ? -3.357 -33.594 8.242 1 96.81 102 GLU B O 1
ATOM 4655 N N . TYR B 1 103 ? -2.723 -32.031 6.844 1 97.94 103 TYR B N 1
ATOM 4656 C CA . TYR B 1 103 ? -3.053 -32.812 5.668 1 97.94 103 TYR B CA 1
ATOM 4657 C C . TYR B 1 103 ? -2.133 -34.031 5.547 1 97.94 103 TYR B C 1
ATOM 4659 O O . TYR B 1 103 ? -2.574 -35.125 5.18 1 97.94 103 TYR B O 1
ATOM 4667 N N . GLN B 1 104 ? -0.886 -33.844 5.891 1 97.25 104 GLN B N 1
ATOM 4668 C CA . GLN B 1 104 ? 0.046 -34.969 5.887 1 97.25 104 GLN B CA 1
ATOM 4669 C C . GLN B 1 104 ? -0.397 -36.062 6.863 1 97.25 104 GLN B C 1
ATOM 4671 O O . GLN B 1 104 ? -0.259 -37.25 6.578 1 97.25 104 GLN B O 1
ATOM 4676 N N . SER B 1 105 ? -0.859 -35.625 7.973 1 96.5 105 SER B N 1
ATOM 4677 C CA . SER B 1 105 ? -1.299 -36.594 8.984 1 96.5 105 SER B CA 1
ATOM 4678 C C . SER B 1 105 ? -2.475 -37.406 8.492 1 96.5 105 SER B C 1
ATOM 4680 O O . SER B 1 105 ? -2.754 -38.5 9.031 1 96.5 105 SER B O 1
ATOM 4682 N N . LYS B 1 106 ? -3.088 -36.969 7.488 1 95.81 106 LYS B N 1
ATOM 4683 C CA . LYS B 1 106 ? -4.199 -37.688 6.879 1 95.81 106 LYS B CA 1
ATOM 4684 C C . LYS B 1 106 ? -3.762 -38.375 5.586 1 95.81 106 LYS B C 1
ATOM 4686 O O . LYS B 1 106 ? -4.594 -38.688 4.727 1 95.81 106 LYS B O 1
ATOM 4691 N N . ASP B 1 107 ? -2.496 -38.438 5.344 1 95.44 107 ASP B N 1
ATOM 4692 C CA . ASP B 1 107 ? -1.849 -39.156 4.25 1 95.44 107 ASP B CA 1
ATOM 4693 C C . ASP B 1 107 ? -2.062 -38.438 2.918 1 95.44 107 ASP B C 1
ATOM 4695 O O . ASP B 1 107 ? -2.117 -39.062 1.866 1 95.44 107 ASP B O 1
ATOM 4699 N N . ARG B 1 108 ? -2.316 -37.125 2.994 1 96.5 108 ARG B N 1
ATOM 4700 C CA . ARG B 1 108 ? -2.379 -36.344 1.773 1 96.5 108 ARG B CA 1
ATOM 4701 C C . ARG B 1 108 ? -1.009 -35.781 1.422 1 96.5 108 ARG B C 1
ATOM 4703 O O . ARG B 1 108 ? -0.305 -35.25 2.291 1 96.5 108 ARG B O 1
ATOM 4710 N N . HIS B 1 109 ? -0.564 -35.969 0.209 1 97.38 109 HIS B N 1
ATOM 4711 C CA . HIS B 1 109 ? 0.694 -35.375 -0.238 1 97.38 109 HIS B CA 1
ATOM 4712 C C . HIS B 1 109 ? 0.621 -33.844 -0.247 1 97.38 109 HIS B C 1
ATOM 4714 O O . HIS B 1 109 ? -0.394 -33.281 -0.65 1 97.38 109 HIS B O 1
ATOM 4720 N N . VAL B 1 110 ? 1.679 -33.188 0.247 1 98.44 110 VAL B N 1
ATOM 4721 C CA . VAL B 1 110 ? 1.667 -31.719 0.322 1 98.44 110 VAL B CA 1
ATOM 4722 C C . VAL B 1 110 ? 2.945 -31.156 -0.297 1 98.44 110 VAL B C 1
ATOM 4724 O O . VAL B 1 110 ? 3.982 -31.828 -0.309 1 98.44 110 VAL B O 1
ATOM 4727 N N . ASN B 1 111 ? 2.904 -30 -0.82 1 98.81 111 ASN B N 1
ATOM 4728 C CA . ASN B 1 111 ? 4.043 -29.234 -1.315 1 98.81 111 ASN B CA 1
ATOM 4729 C C . ASN B 1 111 ? 3.766 -27.734 -1.297 1 98.81 111 ASN B C 1
ATOM 4731 O O . ASN B 1 111 ? 2.672 -27.297 -1.656 1 98.81 111 ASN B O 1
ATOM 4735 N N . VAL B 1 112 ? 4.711 -26.938 -0.87 1 98.94 112 VAL B N 1
ATOM 4736 C CA . VAL B 1 112 ? 4.594 -25.484 -0.91 1 98.94 112 VAL B CA 1
ATOM 4737 C C . VAL B 1 112 ? 5.734 -24.891 -1.735 1 98.94 112 VAL B C 1
ATOM 4739 O O . VAL B 1 112 ? 6.898 -25.266 -1.547 1 98.94 112 VAL B O 1
ATOM 4742 N N . LEU B 1 113 ? 5.395 -24.031 -2.697 1 98.94 113 LEU B N 1
ATOM 4743 C CA . LEU B 1 113 ? 6.34 -23.375 -3.594 1 98.94 113 LEU B CA 1
ATOM 4744 C C . LEU B 1 113 ? 6.492 -21.906 -3.238 1 98.94 113 LEU B C 1
ATOM 4746 O O . LEU B 1 113 ? 5.504 -21.172 -3.191 1 98.94 113 LEU B O 1
ATOM 4750 N N . LEU B 1 114 ? 7.684 -21.438 -2.924 1 98.75 114 LEU B N 1
ATOM 4751 C CA . LEU B 1 114 ? 7.949 -20 -2.91 1 98.75 114 LEU B CA 1
ATOM 4752 C C . LEU B 1 114 ? 8.031 -19.453 -4.328 1 98.75 114 LEU B C 1
ATOM 4754 O O . LEU B 1 114 ? 8.922 -19.828 -5.094 1 98.75 114 LEU B O 1
ATOM 4758 N N . SER B 1 115 ? 7.094 -18.641 -4.684 1 96.31 115 SER B N 1
ATOM 4759 C CA . SER B 1 115 ? 6.961 -18.188 -6.066 1 96.31 115 SER B CA 1
ATOM 4760 C C . SER B 1 115 ? 7.785 -16.922 -6.316 1 96.31 115 SER B C 1
ATOM 4762 O O . SER B 1 115 ? 7.27 -15.938 -6.844 1 96.31 115 SER B O 1
ATOM 4764 N N . PHE B 1 116 ? 8.969 -16.859 -5.938 1 97.88 116 PHE B N 1
ATOM 4765 C CA . PHE B 1 116 ? 9.992 -15.844 -6.133 1 97.88 116 PHE B CA 1
ATOM 4766 C C . PHE B 1 116 ? 11.359 -16.484 -6.352 1 97.88 116 PHE B C 1
ATOM 4768 O O . PHE B 1 116 ? 11.734 -17.422 -5.641 1 97.88 116 PHE B O 1
ATOM 4775 N N . PRO B 1 117 ? 12.109 -16.016 -7.395 1 98.56 117 PRO B N 1
ATOM 4776 C CA . PRO B 1 117 ? 13.453 -16.609 -7.527 1 98.56 117 PRO B CA 1
ATOM 4777 C C . PRO B 1 117 ? 14.227 -16.594 -6.215 1 98.56 117 PRO B C 1
ATOM 4779 O O . PRO B 1 117 ? 14.273 -15.57 -5.523 1 98.56 117 PRO B O 1
ATOM 4782 N N . LEU B 1 118 ? 14.844 -17.703 -5.906 1 98.75 118 LEU B N 1
ATOM 4783 C CA . LEU B 1 118 ? 15.43 -17.938 -4.59 1 98.75 118 LEU B CA 1
ATOM 4784 C C . LEU B 1 118 ? 16.547 -16.922 -4.309 1 98.75 118 LEU B C 1
ATOM 4786 O O . LEU B 1 118 ? 17.344 -16.625 -5.191 1 98.75 118 LEU B O 1
ATOM 4790 N N . PHE B 1 119 ? 16.594 -16.422 -3.098 1 98.19 119 PHE B N 1
ATOM 4791 C CA . PHE B 1 119 ? 17.609 -15.461 -2.686 1 98.19 119 PHE B CA 1
ATOM 4792 C C . PHE B 1 119 ? 18.25 -15.875 -1.369 1 98.19 119 PHE B C 1
ATOM 4794 O O . PHE B 1 119 ? 17.688 -16.688 -0.626 1 98.19 119 PHE B O 1
ATOM 4801 N N . ALA B 1 120 ? 19.312 -15.383 -1.044 1 97.19 120 ALA B N 1
ATOM 4802 C CA . ALA B 1 120 ? 20.203 -15.875 -0.004 1 97.19 120 ALA B CA 1
ATOM 4803 C C . ALA B 1 120 ? 19.531 -15.828 1.366 1 97.19 120 ALA B C 1
ATOM 4805 O O . ALA B 1 120 ? 19.578 -16.812 2.117 1 97.19 120 ALA B O 1
ATOM 4806 N N . SER B 1 121 ? 18.891 -14.758 1.738 1 97.12 121 SER B N 1
ATOM 4807 C CA . SER B 1 121 ? 18.391 -14.562 3.094 1 97.12 121 SER B CA 1
ATOM 4808 C C . SER B 1 121 ? 17.156 -15.422 3.361 1 97.12 121 SER B C 1
ATOM 4810 O O . SER B 1 121 ? 16.719 -15.539 4.504 1 97.12 121 SER B O 1
ATOM 4812 N N . ALA B 1 122 ? 16.656 -16.078 2.379 1 97.88 122 ALA B N 1
ATOM 4813 C CA . ALA B 1 122 ? 15.492 -16.922 2.531 1 97.88 122 ALA B CA 1
ATOM 4814 C C . ALA B 1 122 ? 15.883 -18.297 3.07 1 97.88 122 ALA B C 1
ATOM 4816 O O . ALA B 1 122 ? 15.039 -19.047 3.574 1 97.88 122 ALA B O 1
ATOM 4817 N N . VAL B 1 123 ? 17.094 -18.719 2.957 1 98.25 123 VAL B N 1
ATOM 4818 C CA . VAL B 1 123 ? 17.594 -20.078 3.064 1 98.25 123 VAL B CA 1
ATOM 4819 C C . VAL B 1 123 ? 17.281 -20.641 4.453 1 98.25 123 VAL B C 1
ATOM 4821 O O . VAL B 1 123 ? 16.656 -21.688 4.586 1 98.25 123 VAL B O 1
ATOM 4824 N N . PRO B 1 124 ? 17.641 -19.922 5.547 1 98 124 PRO B N 1
ATOM 4825 C CA . PRO B 1 124 ? 17.438 -20.547 6.859 1 98 124 PRO B CA 1
ATOM 4826 C C . PRO B 1 124 ? 15.961 -20.828 7.156 1 98 124 PRO B C 1
ATOM 4828 O O . PRO B 1 124 ? 15.625 -21.906 7.645 1 98 124 PRO B O 1
ATOM 4831 N N . ARG B 1 125 ? 15.148 -19.891 6.809 1 98 125 ARG B N 1
ATOM 4832 C CA . ARG B 1 125 ? 13.734 -20.031 7.129 1 98 125 ARG B CA 1
ATOM 4833 C C . ARG B 1 125 ? 13.07 -21.062 6.227 1 98 125 ARG B C 1
ATOM 4835 O O . ARG B 1 125 ? 12.234 -21.844 6.68 1 98 125 ARG B O 1
ATOM 4842 N N . LEU B 1 126 ? 13.445 -21.109 4.973 1 98.69 126 LEU B N 1
ATOM 4843 C CA . LEU B 1 126 ? 12.898 -22.109 4.062 1 98.69 126 LEU B CA 1
ATOM 4844 C C . LEU B 1 126 ? 13.398 -23.516 4.426 1 98.69 126 LEU B C 1
ATOM 4846 O O . LEU B 1 126 ? 12.672 -24.5 4.266 1 98.69 126 LEU B O 1
ATOM 4850 N N . ALA B 1 127 ? 14.648 -23.594 4.867 1 98.81 127 ALA B N 1
ATOM 4851 C CA . ALA B 1 127 ? 15.172 -24.875 5.328 1 98.81 127 ALA B CA 1
ATOM 4852 C C . ALA B 1 127 ? 14.359 -25.406 6.5 1 98.81 127 ALA B C 1
ATOM 4854 O O . ALA B 1 127 ? 14.102 -26.609 6.586 1 98.81 127 ALA B O 1
ATOM 4855 N N . ALA B 1 128 ? 13.961 -24.516 7.359 1 98.56 128 ALA B N 1
ATOM 4856 C CA . ALA B 1 128 ? 13.125 -24.922 8.484 1 98.56 128 ALA B CA 1
ATOM 4857 C C . ALA B 1 128 ? 11.781 -25.469 8.008 1 98.56 128 ALA B C 1
ATOM 4859 O O . ALA B 1 128 ? 11.289 -26.469 8.531 1 98.56 128 ALA B O 1
ATOM 4860 N N . VAL B 1 129 ? 11.18 -24.844 7.012 1 98.69 129 VAL B N 1
ATOM 4861 C CA . VAL B 1 129 ? 9.922 -25.297 6.43 1 98.69 129 VAL B CA 1
ATOM 4862 C C . VAL B 1 129 ? 10.125 -26.672 5.797 1 98.69 129 VAL B C 1
ATOM 4864 O O . VAL B 1 129 ? 9.312 -27.594 6.004 1 98.69 129 VAL B O 1
ATOM 4867 N N . SER B 1 130 ? 11.195 -26.812 5.078 1 98.81 130 SER B N 1
ATOM 4868 C CA . SER B 1 130 ? 11.531 -28.078 4.438 1 98.81 130 SER B CA 1
ATOM 4869 C C . SER B 1 130 ? 11.688 -29.188 5.465 1 98.81 130 SER B C 1
ATOM 4871 O O . SER B 1 130 ? 11.195 -30.297 5.262 1 98.81 130 SER B O 1
ATOM 4873 N N . SER B 1 131 ? 12.359 -28.906 6.535 1 98.69 131 SER B N 1
ATOM 4874 C CA . SER B 1 131 ? 12.57 -29.875 7.598 1 98.69 131 SER B CA 1
ATOM 4875 C C . SER B 1 131 ? 11.25 -30.328 8.211 1 98.69 131 SER B C 1
ATOM 4877 O O . SER B 1 131 ? 11.07 -31.5 8.531 1 98.69 131 SER B O 1
ATOM 4879 N N . GLN B 1 132 ? 10.391 -29.438 8.398 1 98.19 132 GLN B N 1
ATOM 4880 C CA . GLN B 1 132 ? 9.109 -29.734 9.031 1 98.19 132 GLN B CA 1
ATOM 4881 C C . GLN B 1 132 ? 8.219 -30.562 8.109 1 98.19 132 GLN B C 1
ATOM 4883 O O . GLN B 1 132 ? 7.512 -31.453 8.57 1 98.19 132 GLN B O 1
ATOM 4888 N N . LEU B 1 133 ? 8.234 -30.312 6.793 1 98.62 133 LEU B N 1
ATOM 4889 C CA . LEU B 1 133 ? 7.309 -30.953 5.863 1 98.62 133 LEU B CA 1
ATOM 4890 C C . LEU B 1 133 ? 7.879 -32.281 5.352 1 98.62 133 LEU B C 1
ATOM 4892 O O . LEU B 1 133 ? 7.137 -33.125 4.875 1 98.62 133 LEU B O 1
ATOM 4896 N N . GLY B 1 134 ? 9.242 -32.375 5.348 1 98.31 134 GLY B N 1
ATOM 4897 C CA . GLY B 1 134 ? 9.875 -33.594 4.898 1 98.31 134 GLY B CA 1
ATOM 4898 C C . GLY B 1 134 ? 10.086 -33.656 3.398 1 98.31 134 GLY B C 1
ATOM 4899 O O . GLY B 1 134 ? 10.047 -32.625 2.725 1 98.31 134 GLY B O 1
ATOM 4900 N N . PRO B 1 135 ? 10.391 -34.844 2.924 1 97.31 135 PRO B N 1
ATOM 4901 C CA . PRO B 1 135 ? 10.664 -34.969 1.493 1 97.31 135 PRO B CA 1
ATOM 4902 C C . PRO B 1 135 ? 9.523 -34.5 0.614 1 97.31 135 PRO B C 1
ATOM 4904 O O . PRO B 1 135 ? 8.352 -34.719 0.937 1 97.31 135 PRO B O 1
ATOM 4907 N N . ASP B 1 136 ? 9.844 -33.75 -0.352 1 97.19 136 ASP B N 1
ATOM 4908 C CA . ASP B 1 136 ? 8.922 -33.25 -1.374 1 97.19 136 ASP B CA 1
ATOM 4909 C C . ASP B 1 136 ? 8.062 -32.094 -0.842 1 97.19 136 ASP B C 1
ATOM 4911 O O . ASP B 1 136 ? 7.184 -31.594 -1.543 1 97.19 136 ASP B O 1
ATOM 4915 N N . GLY B 1 137 ? 8.352 -31.672 0.327 1 98.62 137 GLY B N 1
ATOM 4916 C CA . GLY B 1 137 ? 7.496 -30.703 0.971 1 98.62 137 GLY B CA 1
ATOM 4917 C C . GLY B 1 137 ? 7.742 -29.281 0.482 1 98.62 137 GLY B C 1
ATOM 4918 O O . GLY B 1 137 ? 6.855 -28.422 0.565 1 98.62 137 GLY B O 1
ATOM 4919 N N . LEU B 1 138 ? 8.945 -28.984 -0.019 1 98.88 138 LEU B N 1
ATOM 4920 C CA . LEU B 1 138 ? 9.312 -27.625 -0.404 1 98.88 138 LEU B CA 1
ATOM 4921 C C . LEU B 1 138 ? 9.742 -27.578 -1.864 1 98.88 138 LEU B C 1
ATOM 4923 O O . LEU B 1 138 ? 10.531 -28.406 -2.312 1 98.88 138 LEU B O 1
ATOM 4927 N N . SER B 1 139 ? 9.211 -26.688 -2.58 1 98.94 139 SER B N 1
ATOM 4928 C CA . SER B 1 139 ? 9.68 -26.328 -3.914 1 98.94 139 SER B CA 1
ATOM 4929 C C . SER B 1 139 ? 10.195 -24.891 -3.945 1 98.94 139 SER B C 1
ATOM 49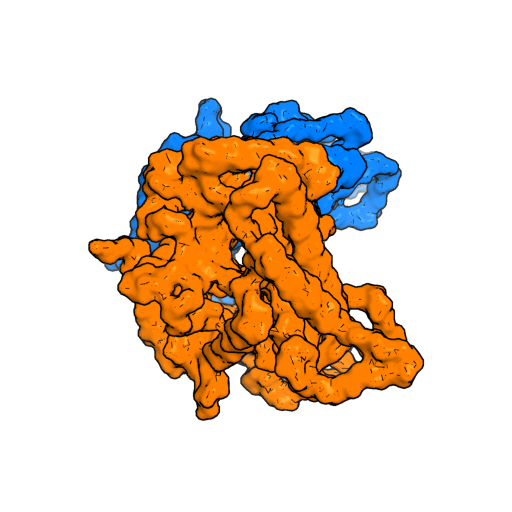31 O O . SER B 1 139 ? 9.711 -24.031 -3.207 1 98.94 139 SER B O 1
ATOM 4933 N N . VAL B 1 140 ? 11.195 -24.625 -4.734 1 98.81 140 VAL B N 1
ATOM 4934 C CA . VAL B 1 140 ? 11.742 -23.281 -4.934 1 98.81 140 VAL B CA 1
ATOM 4935 C C . VAL B 1 140 ? 11.852 -22.984 -6.43 1 98.81 140 VAL B C 1
ATOM 4937 O O . VAL B 1 140 ? 11.742 -23.891 -7.258 1 98.81 140 VAL B O 1
ATOM 4940 N N . MET B 1 141 ? 12.016 -21.75 -6.738 1 98.44 141 MET B N 1
ATOM 4941 C CA . MET B 1 141 ? 12.125 -21.281 -8.117 1 98.44 141 MET B CA 1
ATOM 4942 C C . MET B 1 141 ? 13.539 -20.797 -8.422 1 98.44 141 MET B C 1
ATOM 4944 O O . MET B 1 141 ? 14.109 -20.031 -7.648 1 98.44 141 MET B O 1
ATOM 4948 N N . ILE B 1 142 ? 14.07 -21.25 -9.57 1 98.75 142 ILE B N 1
ATOM 4949 C CA . ILE B 1 142 ? 15.414 -20.891 -9.984 1 98.75 142 ILE B CA 1
ATOM 4950 C C . ILE B 1 142 ? 15.391 -20.328 -11.406 1 98.75 142 ILE B C 1
ATOM 4952 O O . ILE B 1 142 ? 14.734 -20.891 -12.289 1 98.75 142 ILE B O 1
ATOM 4956 N N . ASP B 1 143 ? 16.047 -19.172 -11.641 1 98.5 143 ASP B N 1
ATOM 4957 C CA . ASP B 1 143 ? 16.141 -18.656 -13 1 98.5 143 ASP B CA 1
ATOM 4958 C C . ASP B 1 143 ? 17.547 -18.125 -13.297 1 98.5 143 ASP B C 1
ATOM 4960 O O . ASP B 1 143 ? 17.766 -17.438 -14.289 1 98.5 143 ASP B O 1
ATOM 4964 N N . HIS B 1 144 ? 18.469 -18.469 -12.352 1 98.5 144 HIS B N 1
ATOM 4965 C CA . HIS B 1 144 ? 19.859 -18.047 -12.484 1 98.5 144 HIS B CA 1
ATOM 4966 C C . HIS B 1 144 ? 20.812 -19.047 -11.836 1 98.5 144 HIS B C 1
ATOM 4968 O O . HIS B 1 144 ? 20.516 -19.578 -10.766 1 98.5 144 HIS B O 1
ATOM 4974 N N . VAL B 1 145 ? 22 -19.266 -12.414 1 98.31 145 VAL B N 1
ATOM 4975 C CA . VAL B 1 145 ? 22.938 -20.281 -11.961 1 98.31 145 VAL B CA 1
ATOM 4976 C C . VAL B 1 145 ? 23.453 -19.922 -10.562 1 98.31 145 VAL B C 1
ATOM 4978 O O . VAL B 1 145 ? 23.719 -20.812 -9.75 1 98.31 145 VAL B O 1
ATOM 4981 N N . ASP B 1 146 ? 23.531 -18.609 -10.273 1 98.44 146 ASP B N 1
ATOM 4982 C CA . ASP B 1 146 ? 24.109 -18.156 -9.023 1 98.44 146 ASP B CA 1
ATOM 4983 C C . ASP B 1 146 ? 23.172 -18.391 -7.848 1 98.44 146 ASP B C 1
ATOM 4985 O O . ASP B 1 146 ? 23.516 -18.141 -6.695 1 98.44 146 ASP B O 1
ATOM 4989 N N . GLN B 1 147 ? 22.016 -18.953 -8.039 1 98.69 147 GLN B N 1
ATOM 4990 C CA . GLN B 1 147 ? 21.062 -19.281 -6.992 1 98.69 147 GLN B CA 1
ATOM 4991 C C . GLN B 1 147 ? 21.297 -20.703 -6.461 1 98.69 147 GLN B C 1
ATOM 4993 O O . GLN B 1 147 ? 20.781 -21.062 -5.398 1 98.69 147 GLN B O 1
ATOM 4998 N N . LEU B 1 148 ? 22.031 -21.547 -7.141 1 98.5 148 LEU B N 1
ATOM 4999 C CA . LEU B 1 148 ? 22.172 -22.969 -6.859 1 98.5 148 LEU B CA 1
ATOM 5000 C C . LEU B 1 148 ? 22.812 -23.203 -5.496 1 98.5 148 LEU B C 1
ATOM 5002 O O . LEU B 1 148 ? 22.422 -24.109 -4.77 1 98.5 148 LEU B O 1
ATOM 5006 N N . PRO B 1 149 ? 23.812 -22.359 -5.152 1 98.44 149 PRO B N 1
ATOM 5007 C CA . PRO B 1 149 ? 24.375 -22.531 -3.809 1 98.44 149 PRO B CA 1
ATOM 5008 C C . PRO B 1 149 ? 23.312 -22.422 -2.713 1 98.44 149 PRO B C 1
ATOM 5010 O O . PRO B 1 149 ? 23.422 -23.078 -1.67 1 98.44 149 PRO B O 1
ATOM 5013 N N . TYR B 1 150 ? 22.281 -21.656 -2.916 1 98.69 150 TYR B N 1
ATOM 5014 C CA . TYR B 1 150 ? 21.219 -21.5 -1.931 1 98.69 150 TYR B CA 1
ATOM 5015 C C . TYR B 1 150 ? 20.375 -22.766 -1.84 1 98.69 150 TYR B C 1
ATOM 5017 O O . TYR B 1 150 ? 19.938 -23.156 -0.753 1 98.69 150 TYR B O 1
ATOM 5025 N N . VAL B 1 151 ? 20.156 -23.422 -2.955 1 98.81 151 VAL B N 1
ATOM 5026 C CA . VAL B 1 151 ? 19.422 -24.688 -2.971 1 98.81 151 VAL B CA 1
ATOM 5027 C C . VAL B 1 151 ? 20.203 -25.734 -2.18 1 98.81 151 VAL B C 1
ATOM 5029 O O . VAL B 1 151 ? 19.641 -26.453 -1.354 1 98.81 151 VAL B O 1
ATOM 5032 N N . LYS B 1 152 ? 21.469 -25.797 -2.48 1 98.75 152 LYS B N 1
ATOM 5033 C CA . LYS B 1 152 ? 22.328 -26.75 -1.777 1 98.75 152 LYS B CA 1
ATOM 5034 C C . LYS B 1 152 ? 22.312 -26.5 -0.272 1 98.75 152 LYS B C 1
ATOM 5036 O O . LYS B 1 152 ? 22.281 -27.438 0.519 1 98.75 152 LYS B O 1
ATOM 5041 N N . ALA B 1 153 ? 22.312 -25.25 0.073 1 98.75 153 ALA B N 1
ATOM 5042 C CA . ALA B 1 153 ? 22.281 -24.891 1.486 1 98.75 153 ALA B CA 1
ATOM 5043 C C . ALA B 1 153 ? 20.984 -25.344 2.146 1 98.75 153 ALA B C 1
ATOM 5045 O O . ALA B 1 153 ? 21 -25.797 3.295 1 98.75 153 ALA B O 1
ATOM 5046 N N . ILE B 1 154 ? 19.859 -25.219 1.462 1 98.81 154 ILE B N 1
ATOM 5047 C CA . ILE B 1 154 ? 18.578 -25.688 1.988 1 98.81 154 ILE B CA 1
ATOM 5048 C C . ILE B 1 154 ? 18.641 -27.203 2.195 1 98.81 154 ILE B C 1
ATOM 5050 O O . ILE B 1 154 ? 18.219 -27.703 3.24 1 98.81 154 ILE B O 1
ATOM 5054 N N . HIS B 1 155 ? 19.203 -27.906 1.252 1 98.75 155 HIS B N 1
ATOM 5055 C CA . HIS B 1 155 ? 19.359 -29.359 1.362 1 98.75 155 HIS B CA 1
ATOM 5056 C C . HIS B 1 155 ? 20.203 -29.734 2.57 1 98.75 155 HIS B C 1
ATOM 5058 O O . HIS B 1 155 ? 19.828 -30.578 3.369 1 98.75 155 HIS B O 1
ATOM 5064 N N . THR B 1 156 ? 21.312 -29.062 2.654 1 98.56 156 THR B N 1
ATOM 5065 C CA . THR B 1 156 ? 22.25 -29.375 3.725 1 98.56 156 THR B CA 1
ATOM 5066 C C . THR B 1 156 ? 21.609 -29.125 5.09 1 98.56 156 THR B C 1
ATOM 5068 O O . THR B 1 156 ? 21.766 -29.938 6.008 1 98.56 156 THR B O 1
ATOM 5071 N N . SER B 1 157 ? 20.891 -28.094 5.211 1 98.38 157 SER B N 1
ATOM 5072 C CA . SER B 1 157 ? 20.328 -27.688 6.488 1 98.38 157 SER B CA 1
ATOM 5073 C C . SER B 1 157 ? 19.094 -28.531 6.828 1 98.38 157 SER B C 1
ATOM 5075 O O . SER B 1 157 ? 18.844 -28.844 7.992 1 98.38 157 SER B O 1
ATOM 5077 N N . SER B 1 158 ? 18.281 -28.844 5.859 1 98.31 158 SER B N 1
ATOM 5078 C CA . SER B 1 158 ? 17 -29.5 6.113 1 98.31 158 SER B CA 1
ATOM 5079 C C . SER B 1 158 ? 17.141 -31.016 6.035 1 98.31 158 SER B C 1
ATOM 5081 O O . SER B 1 158 ? 16.297 -31.734 6.582 1 98.31 158 SER B O 1
ATOM 5083 N N . GLY B 1 159 ? 18.094 -31.484 5.219 1 98 159 GLY B N 1
ATOM 5084 C CA . GLY B 1 159 ? 18.25 -32.906 4.969 1 98 159 GLY B CA 1
ATOM 5085 C C . GLY B 1 159 ? 17.406 -33.406 3.811 1 98 159 GLY B C 1
ATOM 5086 O O . GLY B 1 159 ? 17.422 -34.594 3.496 1 98 159 GLY B O 1
ATOM 5087 N N . HIS B 1 160 ? 16.703 -32.562 3.197 1 98.44 160 HIS B N 1
ATOM 5088 C CA . HIS B 1 160 ? 15.836 -32.938 2.098 1 98.44 160 HIS B CA 1
ATOM 5089 C C . HIS B 1 160 ? 16.109 -32.125 0.852 1 98.44 160 HIS B C 1
ATOM 5091 O O . HIS B 1 160 ? 16.203 -30.891 0.932 1 98.44 160 HIS B O 1
ATOM 5097 N N . PRO B 1 161 ? 16.281 -32.719 -0.293 1 98.56 161 PRO B N 1
ATOM 5098 C CA . PRO B 1 161 ? 16.422 -31.938 -1.521 1 98.56 161 PRO B CA 1
ATOM 5099 C C . PRO B 1 161 ? 15.133 -31.188 -1.9 1 98.56 161 PRO B C 1
ATOM 5101 O O . PRO B 1 161 ? 14.086 -31.828 -2.074 1 98.56 161 PRO B O 1
ATOM 5104 N N . PRO B 1 162 ? 15.203 -29.938 -2.049 1 98.69 162 PRO B N 1
ATOM 5105 C CA . PRO B 1 162 ? 14.016 -29.234 -2.529 1 98.69 162 PRO B CA 1
ATOM 5106 C C . PRO B 1 162 ? 13.68 -29.547 -3.984 1 98.69 162 PRO B C 1
ATOM 5108 O O . PRO B 1 162 ? 14.578 -29.891 -4.762 1 98.69 162 PRO B O 1
ATOM 5111 N N . ARG B 1 163 ? 12.438 -29.547 -4.301 1 98.69 163 ARG B N 1
ATOM 5112 C CA . ARG B 1 163 ? 12.031 -29.562 -5.703 1 98.69 163 ARG B CA 1
ATOM 5113 C C . ARG B 1 163 ? 12.266 -28.203 -6.359 1 98.69 163 ARG B C 1
ATOM 5115 O O . ARG B 1 163 ? 12.102 -27.156 -5.719 1 98.69 163 ARG B O 1
ATOM 5122 N N . VAL B 1 164 ? 12.656 -28.203 -7.621 1 98.81 164 VAL B N 1
ATOM 5123 C CA . VAL B 1 164 ? 13.047 -26.953 -8.273 1 98.81 164 VAL B CA 1
ATOM 5124 C C . VAL B 1 164 ? 12.211 -26.734 -9.531 1 98.81 164 VAL B C 1
ATOM 5126 O O . VAL B 1 164 ? 12.133 -27.625 -10.391 1 98.81 164 VAL B O 1
ATOM 5129 N N . PHE B 1 165 ? 11.523 -25.656 -9.594 1 98.88 165 PHE B N 1
ATOM 5130 C CA . PHE B 1 165 ? 10.969 -25.141 -10.844 1 98.88 165 PHE B CA 1
ATOM 5131 C C . PHE B 1 165 ? 11.938 -24.172 -11.508 1 98.88 165 PHE B C 1
ATOM 5133 O O . PHE B 1 165 ? 12.477 -23.281 -10.859 1 98.88 165 PHE B O 1
ATOM 5140 N N . ILE B 1 166 ? 12.188 -24.344 -12.766 1 98.75 166 ILE B N 1
ATOM 5141 C CA . ILE B 1 166 ? 12.828 -23.266 -13.531 1 98.75 166 ILE B CA 1
ATOM 5142 C C . ILE B 1 166 ? 11.797 -22.203 -13.906 1 98.75 166 ILE B C 1
ATOM 5144 O O . ILE B 1 166 ? 10.773 -22.516 -14.516 1 98.75 166 ILE B O 1
ATOM 5148 N N . LYS B 1 167 ? 12.023 -21 -13.477 1 98.62 167 LYS B N 1
ATOM 5149 C CA . LYS B 1 167 ? 11.156 -19.891 -13.867 1 98.62 167 LYS B CA 1
ATOM 5150 C C . LYS B 1 167 ? 11.469 -19.422 -15.281 1 98.62 167 LYS B C 1
ATOM 5152 O O . LYS B 1 167 ? 12.594 -19.016 -15.578 1 98.62 167 LYS B O 1
ATOM 5157 N N . ILE B 1 168 ? 10.461 -19.438 -16.141 1 97.69 168 ILE B N 1
ATOM 5158 C CA . ILE B 1 168 ? 10.617 -19.094 -17.562 1 97.69 168 ILE B CA 1
ATOM 5159 C C . ILE B 1 168 ? 9.938 -17.75 -17.844 1 97.69 168 ILE B C 1
ATOM 5161 O O . ILE B 1 168 ? 8.797 -17.531 -17.422 1 97.69 168 ILE B O 1
ATOM 5165 N N . ASP B 1 169 ? 10.641 -16.875 -18.438 1 95.06 169 ASP B N 1
ATOM 5166 C CA . ASP B 1 169 ? 10.047 -15.609 -18.875 1 95.06 169 ASP B CA 1
ATOM 5167 C C . ASP B 1 169 ? 9.273 -15.797 -20.188 1 95.06 169 ASP B C 1
ATOM 5169 O O . ASP B 1 169 ? 9.852 -16.188 -21.203 1 95.06 169 ASP B O 1
ATOM 5173 N N . VAL B 1 170 ? 8.055 -15.516 -20.203 1 92.19 170 VAL B N 1
ATOM 5174 C CA . VAL B 1 170 ? 7.219 -15.641 -21.406 1 92.19 170 VAL B CA 1
ATOM 5175 C C . VAL B 1 170 ? 6.969 -14.266 -22 1 92.19 170 VAL B C 1
ATOM 5177 O O . VAL B 1 170 ? 5.828 -13.914 -22.312 1 92.19 170 VAL B O 1
ATOM 5180 N N . ASN B 1 171 ? 7.941 -13.453 -21.969 1 84.81 171 ASN B N 1
ATOM 5181 C CA . ASN B 1 171 ? 7.973 -12.109 -22.547 1 84.81 171 ASN B CA 1
ATOM 5182 C C . ASN B 1 171 ? 7.184 -11.125 -21.688 1 84.81 171 ASN B C 1
ATOM 5184 O O . ASN B 1 171 ? 6.629 -10.156 -22.203 1 84.81 171 ASN B O 1
ATOM 5188 N N . TYR B 1 172 ? 6.988 -11.508 -20.469 1 84.56 172 TYR B N 1
ATOM 5189 C CA . TYR B 1 172 ? 6.387 -10.602 -19.5 1 84.56 172 TYR B CA 1
ATOM 5190 C C . TYR B 1 172 ? 7.434 -9.664 -18.906 1 84.56 172 TYR B C 1
ATOM 5192 O O . TYR B 1 172 ? 7.145 -8.5 -18.625 1 84.56 172 TYR B O 1
ATOM 5200 N N . GLY B 1 173 ? 8.633 -10.172 -18.688 1 88.19 173 GLY B N 1
ATOM 5201 C CA . GLY B 1 173 ? 9.758 -9.352 -18.281 1 88.19 173 GLY B CA 1
ATOM 5202 C C . GLY B 1 173 ? 9.781 -9.07 -16.797 1 88.19 173 GLY B C 1
ATOM 5203 O O . GLY B 1 173 ? 10.383 -8.086 -16.359 1 88.19 173 GLY B O 1
ATOM 5204 N N . ARG B 1 174 ? 9.109 -9.812 -15.992 1 88.5 174 ARG B N 1
ATOM 5205 C CA . ARG B 1 174 ? 9.18 -9.664 -14.539 1 88.5 174 ARG B CA 1
ATOM 5206 C C . ARG B 1 174 ? 10.289 -10.531 -13.953 1 88.5 174 ARG B C 1
ATOM 5208 O O . ARG B 1 174 ? 11.148 -10.031 -13.227 1 88.5 174 ARG B O 1
ATOM 5215 N N . ALA B 1 175 ? 10.242 -11.781 -14.18 1 94.12 175 ALA B N 1
ATOM 5216 C CA . ALA B 1 175 ? 11.258 -12.734 -13.734 1 94.12 175 ALA B CA 1
ATOM 5217 C C . ALA B 1 175 ? 11.312 -13.953 -14.656 1 94.12 175 ALA B C 1
ATOM 5219 O O . ALA B 1 175 ? 10.352 -14.242 -15.367 1 94.12 175 ALA B O 1
ATOM 5220 N N . GLY B 1 176 ? 12.5 -14.578 -14.625 1 97.25 176 GLY B N 1
ATOM 5221 C CA . GLY B 1 176 ? 12.641 -15.82 -15.359 1 97.25 176 GLY B CA 1
ATOM 5222 C C . GLY B 1 176 ? 13.68 -15.742 -16.469 1 97.25 176 GLY B C 1
ATOM 5223 O O . GLY B 1 176 ? 13.898 -14.672 -17.047 1 97.25 176 GLY B O 1
ATOM 5224 N N . VAL B 1 177 ? 14.195 -16.812 -16.828 1 97 177 VAL B N 1
ATOM 5225 C CA . VAL B 1 177 ? 15.164 -16.938 -17.922 1 97 177 VAL B CA 1
ATOM 5226 C C . VAL B 1 177 ? 14.422 -17.156 -19.234 1 97 177 VAL B C 1
ATOM 5228 O O . VAL B 1 177 ? 13.359 -17.781 -19.266 1 97 177 VAL B O 1
ATOM 5231 N N . LYS B 1 178 ? 14.945 -16.672 -20.266 1 94.75 178 LYS B N 1
ATOM 5232 C CA . LYS B 1 178 ? 14.391 -16.906 -21.594 1 94.75 178 LYS B CA 1
ATOM 5233 C C . LYS B 1 178 ? 14.938 -18.203 -22.172 1 94.75 178 LYS B C 1
ATOM 5235 O O . LYS B 1 178 ? 16.141 -18.453 -22.141 1 94.75 178 LYS B O 1
ATOM 5240 N N . THR B 1 179 ? 14.055 -18.938 -22.719 1 95.25 179 THR B N 1
ATOM 5241 C CA . THR B 1 179 ? 14.422 -20.266 -23.219 1 95.25 179 THR B CA 1
ATOM 5242 C C . THR B 1 179 ? 15.406 -20.141 -24.375 1 95.25 179 THR B C 1
ATOM 5244 O O . THR B 1 179 ? 16.25 -21.031 -24.578 1 95.25 179 THR B O 1
ATOM 5247 N N . ASP B 1 180 ? 15.336 -19.078 -25.109 1 92.5 180 ASP B N 1
ATOM 5248 C CA . ASP B 1 180 ? 16.188 -18.906 -26.281 1 92.5 180 ASP B CA 1
ATOM 5249 C C . ASP B 1 180 ? 17.453 -18.109 -25.922 1 92.5 180 ASP B C 1
ATOM 5251 O O . ASP B 1 180 ? 18.25 -17.766 -26.812 1 92.5 180 ASP B O 1
ATOM 5255 N N . SER B 1 181 ? 17.641 -17.828 -24.703 1 92.75 181 SER B N 1
ATOM 5256 C CA . SER B 1 181 ? 18.844 -17.125 -24.25 1 92.75 181 SER B CA 1
ATOM 5257 C C . SER B 1 181 ? 20 -18.109 -24.031 1 92.75 181 SER B C 1
ATOM 5259 O O . SER B 1 181 ? 19.781 -19.297 -23.859 1 92.75 181 SER B O 1
ATOM 5261 N N . PRO B 1 182 ? 21.25 -17.594 -24.078 1 93.12 182 PRO B N 1
ATOM 5262 C CA . PRO B 1 182 ? 22.375 -18.469 -23.781 1 93.12 182 PRO B CA 1
ATOM 5263 C C . PRO B 1 182 ? 22.391 -18.938 -22.328 1 93.12 182 PRO B C 1
ATOM 5265 O O . PRO B 1 182 ? 23.031 -19.938 -22 1 93.12 182 PRO B O 1
ATOM 5268 N N . GLU B 1 183 ? 21.703 -18.219 -21.469 1 95.56 183 GLU B N 1
ATOM 5269 C CA . GLU B 1 183 ? 21.672 -18.531 -20.047 1 95.56 183 GLU B CA 1
ATOM 5270 C C . GLU B 1 183 ? 20.906 -19.812 -19.781 1 95.56 183 GLU B C 1
ATOM 5272 O O . GLU B 1 183 ? 21.219 -20.562 -18.844 1 95.56 183 GLU B O 1
ATOM 5277 N N . TYR B 1 184 ? 19.938 -20.156 -20.609 1 97.12 184 TYR B N 1
ATOM 5278 C CA . TYR B 1 184 ? 19.031 -21.266 -20.328 1 97.12 184 TYR B CA 1
ATOM 5279 C C . TYR B 1 184 ? 19.75 -22.609 -20.406 1 97.12 184 TYR B C 1
ATOM 5281 O O . TYR B 1 184 ? 19.703 -23.406 -19.469 1 97.12 184 TYR B O 1
ATOM 5289 N N . PRO B 1 185 ? 20.5 -22.875 -21.5 1 97.25 185 PRO B N 1
ATOM 5290 C CA . PRO B 1 185 ? 21.219 -24.156 -21.547 1 97.25 185 PRO B CA 1
ATOM 5291 C C . PRO B 1 185 ? 22.203 -24.312 -20.391 1 97.25 185 PRO B C 1
ATOM 5293 O O . PRO B 1 185 ? 22.359 -25.422 -19.859 1 97.25 185 PRO B O 1
ATOM 5296 N N . SER B 1 186 ? 22.844 -23.234 -20.078 1 97.12 186 SER B N 1
ATOM 5297 C CA . SER B 1 186 ? 23.797 -23.281 -18.969 1 97.12 186 SER B CA 1
ATOM 5298 C C . SER B 1 186 ? 23.094 -23.609 -17.656 1 97.12 186 SER B C 1
ATOM 5300 O O . SER B 1 186 ? 23.609 -24.391 -16.844 1 97.12 186 SER B O 1
ATOM 5302 N N . LEU B 1 187 ? 21.984 -23.047 -17.453 1 98.31 187 LEU B N 1
ATOM 5303 C CA . LEU B 1 187 ? 21.203 -23.312 -16.25 1 98.31 187 LEU B CA 1
ATOM 5304 C C . LEU B 1 187 ? 20.75 -24.766 -16.203 1 98.31 187 LEU B C 1
ATOM 5306 O O . LEU B 1 187 ? 20.844 -25.422 -15.156 1 98.31 187 LEU B O 1
ATOM 5310 N N . VAL B 1 188 ? 20.281 -25.297 -17.312 1 98.38 188 VAL B N 1
ATOM 5311 C CA . VAL B 1 188 ? 19.828 -26.672 -17.406 1 98.38 188 VAL B CA 1
ATOM 5312 C C . VAL B 1 188 ? 20.969 -27.625 -17.062 1 98.38 188 VAL B C 1
ATOM 5314 O O . VAL B 1 188 ? 20.781 -28.578 -16.297 1 98.38 188 VAL B O 1
ATOM 5317 N N . ASP B 1 189 ? 22.141 -27.328 -17.609 1 98.12 189 ASP B N 1
ATOM 5318 C CA . ASP B 1 189 ? 23.312 -28.188 -17.375 1 98.12 189 ASP B CA 1
ATOM 5319 C C . ASP B 1 189 ? 23.625 -28.297 -15.891 1 98.12 189 ASP B C 1
ATOM 5321 O O . ASP B 1 189 ? 23.828 -29.391 -15.367 1 98.12 189 ASP B O 1
ATOM 5325 N N . VAL B 1 190 ? 23.609 -27.188 -15.25 1 98.19 190 VAL B N 1
ATOM 5326 C CA . VAL B 1 190 ? 24.016 -27.188 -13.844 1 98.19 190 VAL B CA 1
ATOM 5327 C C . VAL B 1 190 ? 22.922 -27.828 -12.992 1 98.19 190 VAL B C 1
ATOM 5329 O O . VAL B 1 190 ? 23.203 -28.484 -11.992 1 98.19 190 VAL B O 1
ATOM 5332 N N . LEU B 1 191 ? 21.703 -27.641 -13.328 1 98.56 191 LEU B N 1
ATOM 5333 C CA . LEU B 1 191 ? 20.594 -28.234 -12.594 1 98.56 191 LEU B CA 1
ATOM 5334 C C . LEU B 1 191 ? 20.594 -29.75 -12.719 1 98.56 191 LEU B C 1
ATOM 5336 O O . LEU B 1 191 ? 20.391 -30.469 -11.734 1 98.56 191 LEU B O 1
ATOM 5340 N N . LEU B 1 192 ? 20.844 -30.25 -13.914 1 98.25 192 LEU B N 1
ATOM 5341 C CA . LEU B 1 192 ? 20.906 -31.688 -14.141 1 98.25 192 LEU B CA 1
ATOM 5342 C C . LEU B 1 192 ? 22.062 -32.312 -13.383 1 98.25 192 LEU B C 1
ATOM 5344 O O . LEU B 1 192 ? 21.938 -33.406 -12.82 1 98.25 192 LEU B O 1
ATOM 5348 N N . ALA B 1 193 ? 23.156 -31.625 -13.391 1 98.06 193 ALA B N 1
ATOM 5349 C CA . ALA B 1 193 ? 24.312 -32.094 -12.625 1 98.06 193 ALA B CA 1
ATOM 5350 C C . ALA B 1 193 ? 23.984 -32.156 -11.133 1 98.06 193 ALA B C 1
ATOM 5352 O O . ALA B 1 193 ? 24.344 -33.125 -10.461 1 98.06 193 ALA B O 1
ATOM 5353 N N . ALA B 1 194 ? 23.359 -31.109 -10.641 1 98.19 194 ALA B N 1
ATOM 5354 C CA . ALA B 1 194 ? 22.969 -31.031 -9.234 1 98.19 194 ALA B CA 1
ATOM 5355 C C . ALA B 1 194 ? 22 -32.125 -8.875 1 98.19 194 ALA B C 1
ATOM 5357 O O . ALA B 1 194 ? 22.062 -32.719 -7.781 1 98.19 194 ALA B O 1
ATOM 5358 N N . GLU B 1 195 ? 21.078 -32.406 -9.734 1 98.06 195 GLU B N 1
ATOM 5359 C CA . GLU B 1 195 ? 20.109 -33.469 -9.516 1 98.06 195 GLU B CA 1
ATOM 5360 C C . GLU B 1 195 ? 20.797 -34.812 -9.414 1 98.06 195 GLU B C 1
ATOM 5362 O O . GLU B 1 195 ? 20.438 -35.656 -8.578 1 98.06 195 GLU B O 1
ATOM 5367 N N . ARG B 1 196 ? 21.781 -35.062 -10.227 1 97.19 196 ARG B N 1
ATOM 5368 C CA . ARG B 1 196 ? 22.547 -36.312 -10.195 1 97.19 196 ARG B CA 1
ATOM 5369 C C . ARG B 1 196 ? 23.281 -36.438 -8.875 1 97.19 196 ARG B C 1
ATOM 5371 O O . ARG B 1 196 ? 23.438 -37.562 -8.359 1 97.19 196 ARG B O 1
ATOM 5378 N N . GLU B 1 197 ? 23.672 -35.281 -8.391 1 97.81 197 GLU B N 1
ATOM 5379 C CA . GLU B 1 197 ? 24.375 -35.312 -7.105 1 97.81 197 GLU B CA 1
ATOM 5380 C C . GLU B 1 197 ? 23.406 -35.531 -5.949 1 97.81 197 GLU B C 1
ATOM 5382 O O . GLU B 1 197 ? 23.828 -35.844 -4.836 1 97.81 197 GLU B O 1
ATOM 5387 N N . GLY B 1 198 ? 22.156 -35.219 -6.117 1 97.5 198 GLY B N 1
ATOM 5388 C CA . GLY B 1 198 ? 21.125 -35.656 -5.184 1 97.5 198 GLY B CA 1
ATOM 5389 C C . GLY B 1 198 ? 20.688 -34.562 -4.227 1 97.5 198 GLY B C 1
ATOM 5390 O O . GLY B 1 198 ? 20.016 -34.812 -3.234 1 97.5 198 GLY B O 1
ATOM 5391 N N . TRP B 1 199 ? 21.047 -33.281 -4.48 1 97.25 199 TRP B N 1
ATOM 5392 C CA . TRP B 1 199 ? 20.703 -32.281 -3.49 1 97.25 199 TRP B CA 1
ATOM 5393 C C . TRP B 1 199 ? 19.594 -31.375 -3.994 1 97.25 199 TRP B C 1
ATOM 5395 O O . TRP B 1 199 ? 19.219 -30.406 -3.332 1 97.25 199 TRP B O 1
ATOM 5405 N N . LEU B 1 200 ? 19.047 -31.672 -5.164 1 98.44 200 LEU B N 1
ATOM 5406 C CA . LEU B 1 200 ? 17.797 -31.094 -5.629 1 98.44 200 LEU B CA 1
ATOM 5407 C C . LEU B 1 200 ? 17.062 -32.062 -6.551 1 98.44 200 LEU B C 1
ATOM 5409 O O . LEU B 1 200 ? 17.625 -33.062 -6.984 1 98.44 200 LEU B O 1
ATOM 5413 N N . VAL B 1 201 ? 15.789 -31.844 -6.715 1 98.38 201 VAL B N 1
ATOM 5414 C CA . VAL B 1 201 ? 14.984 -32.562 -7.695 1 98.38 201 VAL B CA 1
ATOM 5415 C C . VAL B 1 201 ? 14.461 -31.578 -8.742 1 98.38 201 VAL B C 1
ATOM 5417 O O . VAL B 1 201 ? 13.688 -30.672 -8.422 1 98.38 201 VAL B O 1
ATOM 5420 N N . LEU B 1 202 ? 14.938 -31.672 -9.984 1 98.56 202 LEU B N 1
ATOM 5421 C CA . LEU B 1 202 ? 14.375 -30.844 -11.047 1 98.56 202 LEU B CA 1
ATOM 5422 C C . LEU B 1 202 ? 12.922 -31.234 -11.32 1 98.56 202 LEU B C 1
ATOM 5424 O O . LEU B 1 202 ? 12.664 -32.281 -11.93 1 98.56 202 LEU B O 1
ATOM 5428 N N . HIS B 1 203 ? 11.977 -30.406 -10.922 1 98.25 203 HIS B N 1
ATOM 5429 C CA . HIS B 1 203 ? 10.555 -30.719 -10.82 1 98.25 203 HIS B CA 1
ATOM 5430 C C . HIS B 1 203 ? 9.812 -30.281 -12.078 1 98.25 203 HIS B C 1
ATOM 5432 O O . HIS B 1 203 ? 8.867 -30.938 -12.508 1 98.25 203 HIS B O 1
ATOM 5438 N N . GLY B 1 204 ? 10.18 -29.156 -12.586 1 98.44 204 GLY B N 1
ATOM 5439 C CA . GLY B 1 204 ? 9.43 -28.703 -13.75 1 98.44 204 GLY B CA 1
ATOM 5440 C C . GLY B 1 204 ? 9.75 -27.281 -14.148 1 98.44 204 GLY B C 1
ATOM 5441 O O . GLY B 1 204 ? 10.836 -26.781 -13.859 1 98.44 204 GLY B O 1
ATOM 5442 N N . LEU B 1 205 ? 8.836 -26.734 -15.031 1 98.56 205 LEU B N 1
ATOM 5443 C CA . LEU B 1 205 ? 8.898 -25.375 -15.562 1 98.56 205 LEU B CA 1
ATOM 5444 C C . LEU B 1 205 ? 7.727 -24.531 -15.07 1 98.56 205 LEU B C 1
ATOM 5446 O O . LEU B 1 205 ? 6.594 -25.016 -15.008 1 98.56 205 LEU B O 1
ATOM 5450 N N . TYR B 1 206 ? 8.023 -23.328 -14.648 1 98.5 206 TYR B N 1
ATOM 5451 C CA . TYR B 1 206 ? 7.004 -22.406 -14.133 1 98.5 206 TYR B CA 1
ATOM 5452 C C . TYR B 1 206 ? 6.934 -21.141 -14.977 1 98.5 206 TYR B C 1
ATOM 5454 O O . TYR B 1 206 ? 7.949 -20.484 -15.219 1 98.5 206 TYR B O 1
ATOM 5462 N N . THR B 1 207 ? 5.742 -20.828 -15.422 1 97.19 207 THR B N 1
ATOM 5463 C CA . THR B 1 207 ? 5.516 -19.578 -16.156 1 97.19 207 THR B CA 1
ATOM 5464 C C . THR B 1 207 ? 4.414 -18.766 -15.484 1 97.19 207 THR B C 1
ATOM 5466 O O . THR B 1 207 ? 3.6 -19.297 -14.734 1 97.19 207 THR B O 1
ATOM 5469 N N . HIS B 1 208 ? 4.488 -17.531 -15.648 1 92.38 208 HIS B N 1
ATOM 5470 C CA . HIS B 1 208 ? 3.471 -16.594 -15.211 1 92.38 208 HIS B CA 1
ATOM 5471 C C . HIS B 1 208 ? 3.33 -15.438 -16.203 1 92.38 208 HIS B C 1
ATOM 5473 O O . HIS B 1 208 ? 4.285 -14.695 -16.438 1 92.38 208 HIS B O 1
ATOM 5479 N N . ALA B 1 209 ? 2.133 -15.312 -16.734 1 89.25 209 ALA B N 1
ATOM 5480 C CA . ALA B 1 209 ? 1.873 -14.25 -17.703 1 89.25 209 ALA B CA 1
ATOM 5481 C C . ALA B 1 209 ? 1.053 -13.125 -17.078 1 89.25 209 ALA B C 1
ATOM 5483 O O . ALA B 1 209 ? -0.134 -12.969 -17.391 1 89.25 209 ALA B O 1
ATOM 5484 N N . GLY B 1 210 ? 1.718 -12.266 -16.406 1 84.38 210 GLY B N 1
ATOM 5485 C CA . GLY B 1 210 ? 1.052 -11.141 -15.773 1 84.38 210 GLY B CA 1
ATOM 5486 C C . GLY B 1 210 ? 0.376 -10.219 -16.766 1 84.38 210 GLY B C 1
ATOM 5487 O O . GLY B 1 210 ? -0.6 -9.539 -16.438 1 84.38 210 GLY B O 1
ATOM 5488 N N . GLN B 1 211 ? 0.769 -10.164 -18.016 1 83.44 211 GLN B N 1
ATOM 5489 C CA . GLN B 1 211 ? 0.21 -9.32 -19.062 1 83.44 211 GLN B CA 1
ATOM 5490 C C . GLN B 1 211 ? -1.23 -9.711 -19.375 1 83.44 211 GLN B C 1
ATOM 5492 O O . GLN B 1 211 ? -1.961 -8.953 -20.016 1 83.44 211 GLN B O 1
ATOM 5497 N N . SER B 1 212 ? -1.575 -10.844 -18.828 1 85.25 212 SER B N 1
ATOM 5498 C CA . SER B 1 212 ? -2.939 -11.312 -19.047 1 85.25 212 SER B CA 1
ATOM 5499 C C . SER B 1 212 ? -3.953 -10.414 -18.344 1 85.25 212 SER B C 1
ATOM 5501 O O . SER B 1 212 ? -5.141 -10.445 -18.672 1 85.25 212 SER B O 1
ATOM 5503 N N . TYR B 1 213 ? -3.525 -9.656 -17.422 1 87.69 213 TYR B N 1
ATOM 5504 C CA . TYR B 1 213 ? -4.402 -8.688 -16.766 1 87.69 213 TYR B CA 1
ATOM 5505 C C . TYR B 1 213 ? -4.891 -7.637 -17.75 1 87.69 213 TYR B C 1
ATOM 5507 O O . TYR B 1 213 ? -5.855 -6.918 -17.484 1 87.69 213 TYR B O 1
ATOM 5515 N N . GLY B 1 214 ? -4.277 -7.566 -18.891 1 89 214 GLY B N 1
ATOM 5516 C CA . GLY B 1 214 ? -4.672 -6.66 -19.953 1 89 214 GLY B CA 1
ATOM 5517 C C . GLY B 1 214 ? -5.668 -7.273 -20.922 1 89 214 GLY B C 1
ATOM 5518 O O . GLY B 1 214 ? -6.121 -6.609 -21.859 1 89 214 GLY B O 1
ATOM 5519 N N . ALA B 1 215 ? -6.02 -8.531 -20.688 1 90.12 215 ALA B N 1
ATOM 5520 C CA . ALA B 1 215 ? -7.023 -9.172 -21.547 1 90.12 215 ALA B CA 1
ATOM 5521 C C . ALA B 1 215 ? -8.352 -8.414 -21.469 1 90.12 215 ALA B C 1
ATOM 5523 O O . ALA B 1 215 ? -8.68 -7.809 -20.453 1 90.12 215 ALA B O 1
ATOM 5524 N N . ARG B 1 216 ? -9.18 -8.516 -22.547 1 92.81 216 ARG B N 1
ATOM 5525 C CA . ARG B 1 216 ? -10.469 -7.832 -22.594 1 92.81 216 ARG B CA 1
ATOM 5526 C C . ARG B 1 216 ? -11.555 -8.742 -23.156 1 92.81 216 ARG B C 1
ATOM 5528 O O . ARG B 1 216 ? -12.711 -8.336 -23.266 1 92.81 216 ARG B O 1
ATOM 5535 N N . LYS B 1 217 ? -11.156 -9.93 -23.5 1 91.19 217 LYS B N 1
ATOM 5536 C CA . LYS B 1 217 ? -12.086 -10.984 -23.891 1 91.19 217 LYS B CA 1
ATOM 5537 C C . LYS B 1 217 ? -11.531 -12.367 -23.547 1 91.19 217 LYS B C 1
ATOM 5539 O O . LYS B 1 217 ? -10.32 -12.523 -23.391 1 91.19 217 LYS B O 1
ATOM 5544 N N . LEU B 1 218 ? -12.398 -13.297 -23.5 1 91.25 218 LEU B N 1
ATOM 5545 C CA . LEU B 1 218 ? -12.047 -14.672 -23.172 1 91.25 218 LEU B CA 1
ATOM 5546 C C . LEU B 1 218 ? -10.969 -15.203 -24.109 1 91.25 218 LEU B C 1
ATOM 5548 O O . LEU B 1 218 ? -10 -15.828 -23.656 1 91.25 218 LEU B O 1
ATOM 5552 N N . GLY B 1 219 ? -11.109 -14.93 -25.375 1 90.19 219 GLY B N 1
ATOM 5553 C CA . GLY B 1 219 ? -10.148 -15.398 -26.359 1 90.19 219 GLY B CA 1
ATOM 5554 C C . GLY B 1 219 ? -8.734 -14.898 -26.094 1 90.19 219 GLY B C 1
ATOM 5555 O O . GLY B 1 219 ? -7.766 -15.641 -26.266 1 90.19 219 GLY B O 1
ATOM 5556 N N . ASP B 1 220 ? -8.633 -13.594 -25.672 1 91.38 220 ASP B N 1
ATOM 5557 C CA . ASP B 1 220 ? -7.332 -13.023 -25.328 1 91.38 220 ASP B CA 1
ATOM 5558 C C . ASP B 1 220 ? -6.645 -13.82 -24.234 1 91.38 220 ASP B C 1
ATOM 5560 O O . ASP B 1 220 ? -5.48 -14.211 -24.375 1 91.38 220 ASP B O 1
ATOM 5564 N N . ALA B 1 221 ? -7.383 -14.078 -23.172 1 94.25 221 ALA B N 1
ATOM 5565 C CA . ALA B 1 221 ? -6.844 -14.781 -22.016 1 94.25 221 ALA B CA 1
ATOM 5566 C C . ALA B 1 221 ? -6.473 -16.219 -22.375 1 94.25 221 ALA B C 1
ATOM 5568 O O . ALA B 1 221 ? -5.453 -16.734 -21.906 1 94.25 221 ALA B O 1
ATOM 5569 N N . MET B 1 222 ? -7.238 -16.844 -23.172 1 93.38 222 MET B N 1
ATOM 5570 C CA . MET B 1 222 ? -7.004 -18.234 -23.562 1 93.38 222 MET B CA 1
ATOM 5571 C C . MET B 1 222 ? -5.746 -18.359 -24.422 1 93.38 222 MET B C 1
ATOM 5573 O O . MET B 1 222 ? -4.988 -19.312 -24.297 1 93.38 222 MET B O 1
ATOM 5577 N N . HIS B 1 223 ? -5.562 -17.391 -25.297 1 94.19 223 HIS B N 1
ATOM 5578 C CA . HIS B 1 223 ? -4.348 -17.375 -26.109 1 94.19 223 HIS B CA 1
ATOM 5579 C C . HIS B 1 223 ? -3.107 -17.203 -25.234 1 94.19 223 HIS B C 1
ATOM 5581 O O . HIS B 1 223 ? -2.055 -17.781 -25.531 1 94.19 223 HIS B O 1
ATOM 5587 N N . VAL B 1 224 ? -3.27 -16.406 -24.234 1 95.69 224 VAL B N 1
ATOM 5588 C CA . VAL B 1 224 ? -2.146 -16.219 -23.312 1 95.69 224 VAL B CA 1
ATOM 5589 C C . VAL B 1 224 ? -1.875 -17.516 -22.562 1 95.69 224 VAL B C 1
ATOM 5591 O O . VAL B 1 224 ? -0.719 -17.891 -22.359 1 95.69 224 VAL B O 1
ATOM 5594 N N . LEU B 1 225 ? -2.904 -18.203 -22.125 1 95.75 225 LEU B N 1
ATOM 5595 C CA . LEU B 1 225 ? -2.746 -19.5 -21.469 1 95.75 225 LEU B CA 1
ATOM 5596 C C . LEU B 1 225 ? -2.002 -20.469 -22.375 1 95.75 225 LEU B C 1
ATOM 5598 O O . LEU B 1 225 ? -1.076 -21.156 -21.922 1 95.75 225 LEU B O 1
ATOM 5602 N N . HIS B 1 226 ? -2.453 -20.484 -23.578 1 95 226 HIS B N 1
ATOM 5603 C CA . HIS B 1 226 ? -1.824 -21.344 -24.578 1 95 226 HIS B CA 1
ATOM 5604 C C . HIS B 1 226 ? -0.342 -21.016 -24.734 1 95 226 HIS B C 1
ATOM 5606 O O . HIS B 1 226 ? 0.496 -21.922 -24.75 1 95 226 HIS B O 1
ATOM 5612 N N . ALA B 1 227 ? -0.048 -19.797 -24.844 1 95.56 227 ALA B N 1
ATOM 5613 C CA . ALA B 1 227 ? 1.339 -19.359 -24.984 1 95.56 227 ALA B CA 1
ATOM 5614 C C . ALA B 1 227 ? 2.168 -19.766 -23.766 1 95.56 227 ALA B C 1
ATOM 5616 O O . ALA B 1 227 ? 3.336 -20.141 -23.906 1 95.56 227 ALA B O 1
ATOM 5617 N N . GLU B 1 228 ? 1.605 -19.656 -22.594 1 96.81 228 GLU B N 1
ATOM 5618 C CA . GLU B 1 228 ? 2.291 -20.094 -21.375 1 96.81 228 GLU B CA 1
ATOM 5619 C C . GLU B 1 228 ? 2.682 -21.562 -21.453 1 96.81 228 GLU B C 1
ATOM 5621 O O . GLU B 1 228 ? 3.828 -21.922 -21.172 1 96.81 228 GLU B O 1
ATOM 5626 N N . PHE B 1 229 ? 1.764 -22.375 -21.875 1 97 229 PHE B N 1
ATOM 5627 C CA . PHE B 1 229 ? 2.029 -23.812 -21.984 1 97 229 PHE B CA 1
ATOM 5628 C C . PHE B 1 229 ? 3.084 -24.078 -23.047 1 97 229 PHE B C 1
ATOM 5630 O O . PHE B 1 229 ? 3.971 -24.922 -22.844 1 97 229 PHE B O 1
ATOM 5637 N N . ILE B 1 230 ? 2.984 -23.375 -24.141 1 96.81 230 ILE B N 1
ATOM 5638 C CA . ILE B 1 230 ? 3.932 -23.578 -25.234 1 96.81 230 ILE B CA 1
ATOM 5639 C C . ILE B 1 230 ? 5.344 -23.234 -24.75 1 96.81 230 ILE B C 1
ATOM 5641 O O . ILE B 1 230 ? 6.289 -23.984 -25.016 1 96.81 230 ILE B O 1
ATOM 5645 N N . HIS B 1 231 ? 5.48 -22.141 -24.062 1 97.12 231 HIS B N 1
ATOM 5646 C CA . HIS B 1 231 ? 6.785 -21.734 -23.562 1 97.12 231 HIS B CA 1
ATOM 5647 C C . HIS B 1 231 ? 7.328 -22.766 -22.578 1 97.12 231 HIS B C 1
ATOM 5649 O O . HIS B 1 231 ? 8.508 -23.109 -22.625 1 97.12 231 HIS B O 1
ATOM 5655 N N . ALA B 1 232 ? 6.48 -23.219 -21.688 1 98 232 ALA B N 1
ATOM 5656 C CA . ALA B 1 232 ? 6.898 -24.234 -20.719 1 98 232 ALA B CA 1
ATOM 5657 C C . ALA B 1 232 ? 7.305 -25.531 -21.406 1 98 232 ALA B C 1
ATOM 5659 O O . ALA B 1 232 ? 8.328 -26.125 -21.062 1 98 232 ALA B O 1
ATOM 5660 N N . HIS B 1 233 ? 6.516 -25.922 -22.359 1 97.88 233 HIS B N 1
ATOM 5661 C CA . HIS B 1 233 ? 6.785 -27.156 -23.094 1 97.88 233 HIS B CA 1
ATOM 5662 C C . HIS B 1 233 ? 8.094 -27.078 -23.859 1 97.88 233 HIS B C 1
ATOM 5664 O O . HIS B 1 233 ? 8.898 -28 -23.844 1 97.88 233 HIS B O 1
ATOM 5670 N N . ASN B 1 234 ? 8.273 -25.938 -24.547 1 97.19 234 ASN B N 1
ATOM 5671 C CA . ASN B 1 234 ? 9.516 -25.734 -25.281 1 97.19 234 ASN B CA 1
ATOM 5672 C C . ASN B 1 234 ? 10.734 -25.812 -24.375 1 97.19 234 ASN B C 1
ATOM 5674 O O . ASN B 1 234 ? 11.742 -26.422 -24.734 1 97.19 234 ASN B O 1
ATOM 5678 N N . ALA B 1 235 ? 10.609 -25.219 -23.234 1 98.19 235 ALA B N 1
ATOM 5679 C CA . ALA B 1 235 ? 11.695 -25.281 -22.266 1 98.19 235 ALA B CA 1
ATOM 5680 C C . ALA B 1 235 ? 11.938 -26.703 -21.797 1 98.19 235 ALA B C 1
ATOM 5682 O O . ALA B 1 235 ? 13.086 -27.141 -21.656 1 98.19 235 ALA B O 1
ATOM 5683 N N . ALA B 1 236 ? 10.883 -27.422 -21.562 1 98.12 236 ALA B N 1
ATOM 5684 C CA . ALA B 1 236 ? 10.969 -28.797 -21.109 1 98.12 236 ALA B CA 1
ATOM 5685 C C . ALA B 1 236 ? 11.617 -29.688 -22.156 1 98.12 236 ALA B C 1
ATOM 5687 O O . ALA B 1 236 ? 12.398 -30.594 -21.828 1 98.12 236 ALA B O 1
ATOM 5688 N N . MET B 1 237 ? 11.305 -29.438 -23.375 1 96.94 237 MET B N 1
ATOM 5689 C CA . MET B 1 237 ? 11.875 -30.219 -24.469 1 96.94 237 MET B CA 1
ATOM 5690 C C . MET B 1 237 ? 13.391 -30.094 -24.484 1 96.94 237 MET B C 1
ATOM 5692 O O . MET B 1 237 ? 14.102 -31.078 -24.75 1 96.94 237 MET B O 1
ATOM 5696 N N . LYS B 1 238 ? 13.844 -28.953 -24.219 1 96.5 238 LYS B N 1
ATOM 5697 C CA . LYS B 1 238 ? 15.281 -28.719 -24.203 1 96.5 238 LYS B CA 1
ATOM 5698 C C . LYS B 1 238 ? 15.945 -29.5 -23.062 1 96.5 238 LYS B C 1
ATOM 5700 O O . LYS B 1 238 ? 17.094 -29.953 -23.203 1 96.5 238 LYS B O 1
ATOM 5705 N N . ILE B 1 239 ? 15.297 -29.641 -21.953 1 97.62 239 ILE B N 1
ATOM 5706 C CA . ILE B 1 239 ? 15.797 -30.453 -20.859 1 97.62 239 ILE B CA 1
ATOM 5707 C C . ILE B 1 239 ? 15.867 -31.922 -21.312 1 97.62 239 ILE B C 1
ATOM 5709 O O . ILE B 1 239 ? 16.875 -32.594 -21.078 1 97.62 239 ILE B O 1
ATOM 5713 N N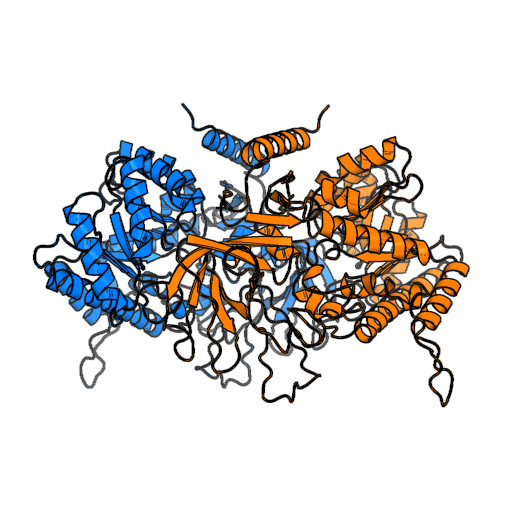 . ARG B 1 240 ? 14.836 -32.406 -21.953 1 95.69 240 ARG B N 1
ATOM 5714 C CA . ARG B 1 240 ? 14.75 -33.812 -22.375 1 95.69 240 ARG B CA 1
ATOM 5715 C C . ARG B 1 240 ? 15.797 -34.125 -23.438 1 95.69 240 ARG B C 1
ATOM 5717 O O . ARG B 1 240 ? 16.266 -35.25 -23.547 1 95.69 240 ARG B O 1
ATOM 5724 N N . GLU B 1 241 ? 16.062 -33.125 -24.203 1 95.62 241 GLU B N 1
ATOM 5725 C CA . GLU B 1 241 ? 17.141 -33.281 -25.172 1 95.62 241 GLU B CA 1
ATOM 5726 C C . GLU B 1 241 ? 18.453 -33.656 -24.5 1 95.62 241 GLU B C 1
ATOM 5728 O O . GLU B 1 241 ? 19.219 -34.469 -25.016 1 95.62 241 GLU B O 1
ATOM 5733 N N . LYS B 1 242 ? 18.656 -33.125 -23.391 1 95.5 242 LYS B N 1
ATOM 5734 C CA . LYS B 1 242 ? 19.891 -33.344 -22.641 1 95.5 242 LYS B CA 1
ATOM 5735 C C . LYS B 1 242 ? 19.766 -34.594 -21.734 1 95.5 242 LYS B C 1
ATOM 5737 O O . LYS B 1 242 ? 20.75 -35.219 -21.406 1 95.5 242 LYS B O 1
ATOM 5742 N N . SER B 1 243 ? 18.594 -34.812 -21.359 1 96.06 243 SER B N 1
ATOM 5743 C CA . SER B 1 243 ? 18.297 -35.938 -20.484 1 96.06 243 SER B CA 1
ATOM 5744 C C . SER B 1 243 ? 17.016 -36.625 -20.891 1 96.06 243 SER B C 1
ATOM 5746 O O . SER B 1 243 ? 15.977 -36.469 -20.25 1 96.06 243 SER B O 1
ATOM 5748 N N . PRO B 1 244 ? 16.984 -37.5 -21.812 1 93.25 244 PRO B N 1
ATOM 5749 C CA . PRO B 1 244 ? 15.797 -38.125 -22.406 1 93.25 244 PRO B CA 1
ATOM 5750 C C . PRO B 1 244 ? 15.039 -39 -21.422 1 93.25 244 PRO B C 1
ATOM 5752 O O . PRO B 1 244 ? 13.82 -39.156 -21.531 1 93.25 244 PRO B O 1
ATOM 5755 N N . ASP B 1 245 ? 15.773 -39.531 -20.484 1 92.12 245 ASP B N 1
ATOM 5756 C CA . ASP B 1 245 ? 15.148 -40.469 -19.547 1 92.12 245 ASP B CA 1
ATOM 5757 C C . ASP B 1 245 ? 14.734 -39.75 -18.25 1 92.12 245 ASP B C 1
ATOM 5759 O O . ASP B 1 245 ? 14.453 -40.406 -17.234 1 92.12 245 ASP B O 1
ATOM 5763 N N . HIS B 1 246 ? 14.766 -38.438 -18.328 1 93.19 246 HIS B N 1
ATOM 5764 C CA . HIS B 1 246 ? 14.391 -37.688 -17.141 1 93.19 246 HIS B CA 1
ATOM 5765 C C . HIS B 1 246 ? 12.969 -38 -16.703 1 93.19 246 HIS B C 1
ATOM 5767 O O . HIS B 1 246 ? 12.109 -38.281 -17.531 1 93.19 246 HIS B O 1
ATOM 5773 N N . ALA B 1 247 ? 12.695 -37.969 -15.422 1 90.06 247 ALA B N 1
ATOM 5774 C CA . ALA B 1 247 ? 11.359 -38.125 -14.859 1 90.06 247 ALA B CA 1
ATOM 5775 C C . ALA B 1 247 ? 10.391 -37.094 -15.414 1 90.06 247 ALA B C 1
ATOM 5777 O O . ALA B 1 247 ? 10.82 -36.094 -15.992 1 90.06 247 ALA B O 1
ATOM 5778 N N . PRO B 1 248 ? 9.117 -37.312 -15.242 1 92.06 248 PRO B N 1
ATOM 5779 C CA . PRO B 1 248 ? 8.117 -36.375 -15.742 1 92.06 248 PRO B CA 1
ATOM 5780 C C . PRO B 1 248 ? 8.32 -34.969 -15.203 1 92.06 248 PRO B C 1
ATOM 5782 O O . PRO B 1 248 ? 8.586 -34.781 -14.016 1 92.06 248 PRO B O 1
ATOM 5785 N N . LEU B 1 249 ? 8.25 -34.062 -16.109 1 97.94 249 LEU B N 1
ATOM 5786 C CA . LEU B 1 249 ? 8.367 -32.656 -15.758 1 97.94 249 LEU B CA 1
ATOM 5787 C C . LEU B 1 249 ? 6.988 -31.984 -15.68 1 97.94 249 LEU B C 1
ATOM 5789 O O . LEU B 1 249 ? 6.121 -32.25 -16.516 1 97.94 249 LEU B O 1
ATOM 5793 N N . VAL B 1 250 ? 6.77 -31.188 -14.664 1 98.69 250 VAL B N 1
ATOM 5794 C CA . VAL B 1 250 ? 5.539 -30.422 -14.5 1 98.69 250 VAL B CA 1
ATOM 5795 C C . VAL B 1 250 ? 5.617 -29.141 -15.305 1 98.69 250 VAL B C 1
ATOM 5797 O O . VAL B 1 250 ? 6.594 -28.391 -15.203 1 98.69 250 VAL B O 1
ATOM 5800 N N . LEU B 1 251 ? 4.672 -28.875 -16.156 1 98.69 251 LEU B N 1
ATOM 5801 C CA . LEU B 1 251 ? 4.473 -27.594 -16.812 1 98.69 251 LEU B CA 1
ATOM 5802 C C . LEU B 1 251 ? 3.438 -26.766 -16.062 1 98.69 251 LEU B C 1
ATOM 5804 O O . LEU B 1 251 ? 2.232 -26.953 -16.25 1 98.69 251 LEU B O 1
ATOM 5808 N N . SER B 1 252 ? 3.916 -25.875 -15.219 1 98.75 252 SER B N 1
ATOM 5809 C CA . SER B 1 252 ? 3.037 -25.078 -14.367 1 98.75 252 SER B CA 1
ATOM 5810 C C . SER B 1 252 ? 2.779 -23.703 -14.961 1 98.75 252 SER B C 1
ATOM 5812 O O . SER B 1 252 ? 3.711 -22.922 -15.148 1 98.75 252 SER B O 1
ATOM 5814 N N . VAL B 1 253 ? 1.516 -23.406 -15.266 1 98.06 253 VAL B N 1
ATOM 5815 C CA . VAL B 1 253 ? 1.161 -22.156 -15.914 1 98.06 253 VAL B CA 1
ATOM 5816 C C . VAL B 1 253 ? -0.01 -21.5 -15.172 1 98.06 253 VAL B C 1
ATOM 5818 O O . VAL B 1 253 ? -0.77 -22.188 -14.484 1 98.06 253 VAL B O 1
ATOM 5821 N N . GLY B 1 254 ? 0.062 -20.172 -15.273 1 96.62 254 GLY B N 1
ATOM 5822 C CA . GLY B 1 254 ? -1.192 -19.609 -14.797 1 96.62 254 GLY B CA 1
ATOM 5823 C C . GLY B 1 254 ? -1.041 -18.219 -14.227 1 96.62 254 GLY B C 1
ATOM 5824 O O . GLY B 1 254 ? 0.039 -17.844 -13.766 1 96.62 254 GLY B O 1
ATOM 5825 N N . ALA B 1 255 ? -1.98 -17.453 -14.273 1 95.56 255 ALA B N 1
ATOM 5826 C CA . ALA B 1 255 ? -2.527 -16.266 -13.633 1 95.56 255 ALA B CA 1
ATOM 5827 C C . ALA B 1 255 ? -4.047 -16.344 -13.531 1 95.56 255 ALA B C 1
ATOM 5829 O O . ALA B 1 255 ? -4.68 -17.156 -14.211 1 95.56 255 ALA B O 1
ATOM 5830 N N . THR B 1 256 ? -4.586 -15.594 -12.695 1 96.69 256 THR B N 1
ATOM 5831 C CA . THR B 1 256 ? -6.027 -15.734 -12.516 1 96.69 256 THR B CA 1
ATOM 5832 C C . THR B 1 256 ? -6.75 -15.578 -13.852 1 96.69 256 THR B C 1
ATOM 5834 O O . THR B 1 256 ? -7.566 -16.422 -14.227 1 96.69 256 THR B O 1
ATOM 5837 N N . PRO B 1 257 ? -6.434 -14.562 -14.711 1 96.56 257 PRO B N 1
ATOM 5838 C CA . PRO B 1 257 ? -7.176 -14.461 -15.969 1 96.56 257 PRO B CA 1
ATOM 5839 C C . PRO B 1 257 ? -6.941 -15.648 -16.891 1 96.56 257 PRO B C 1
ATOM 5841 O O . PRO B 1 257 ? -7.871 -16.109 -17.562 1 96.56 257 PRO B O 1
ATOM 5844 N N . THR B 1 258 ? -5.723 -16.203 -16.953 1 96.81 258 THR B N 1
ATOM 5845 C CA . THR B 1 258 ? -5.426 -17.297 -17.859 1 96.81 258 THR B CA 1
ATOM 5846 C C . THR B 1 258 ? -5.941 -18.625 -17.297 1 96.81 258 THR B C 1
ATOM 5848 O O . THR B 1 258 ? -6.645 -19.375 -17.984 1 96.81 258 THR B O 1
ATOM 5851 N N . ALA B 1 259 ? -5.715 -18.844 -16.047 1 97.38 259 ALA B N 1
ATOM 5852 C CA . ALA B 1 259 ? -6.062 -20.094 -15.398 1 97.38 259 ALA B CA 1
ATOM 5853 C C . ALA B 1 259 ? -7.574 -20.328 -15.414 1 97.38 259 ALA B C 1
ATOM 5855 O O . ALA B 1 259 ? -8.039 -21.438 -15.617 1 97.38 259 ALA B O 1
ATOM 5856 N N . THR B 1 260 ? -8.359 -19.281 -15.234 1 96.31 260 THR B N 1
ATOM 5857 C CA . THR B 1 260 ? -9.797 -19.453 -15.055 1 96.31 260 THR B CA 1
ATOM 5858 C C . THR B 1 260 ? -10.484 -19.625 -16.406 1 96.31 260 THR B C 1
ATOM 5860 O O . THR B 1 260 ? -11.68 -19.938 -16.453 1 96.31 260 THR B O 1
ATOM 5863 N N . THR B 1 261 ? -9.742 -19.484 -17.516 1 95.12 261 THR B N 1
ATOM 5864 C CA . THR B 1 261 ? -10.32 -19.734 -18.828 1 95.12 261 THR B CA 1
ATOM 5865 C C . THR B 1 261 ? -10.719 -21.203 -18.969 1 95.12 261 THR B C 1
ATOM 5867 O O . THR B 1 261 ? -11.562 -21.531 -19.812 1 95.12 261 THR B O 1
ATOM 5870 N N . ILE B 1 262 ? -10.18 -22.062 -18.188 1 95.06 262 ILE B N 1
ATOM 5871 C CA . ILE B 1 262 ? -10.469 -23.484 -18.297 1 95.06 262 ILE B CA 1
ATOM 5872 C C . ILE B 1 262 ? -11.898 -23.75 -17.828 1 95.06 262 ILE B C 1
ATOM 5874 O O . ILE B 1 262 ? -12.406 -24.859 -18 1 95.06 262 ILE B O 1
ATOM 5878 N N . GLN B 1 263 ? -12.547 -22.719 -17.25 1 93.81 263 GLN B N 1
ATOM 5879 C CA . GLN B 1 263 ? -13.938 -22.828 -16.828 1 93.81 263 GLN B CA 1
ATOM 5880 C C . GLN B 1 263 ? -14.898 -22.578 -17.984 1 93.81 263 GLN B C 1
ATOM 5882 O O . GLN B 1 263 ? -16.109 -22.625 -17.812 1 93.81 263 GLN B O 1
ATOM 5887 N N . SER B 1 264 ? -14.398 -22.328 -19.109 1 88.12 264 SER B N 1
ATOM 5888 C CA . SER B 1 264 ? -15.219 -22.094 -20.297 1 88.12 264 SER B CA 1
ATOM 5889 C C . SER B 1 264 ? -16.188 -23.25 -20.516 1 88.12 264 SER B C 1
ATOM 5891 O O . SER B 1 264 ? -15.828 -24.422 -20.375 1 88.12 264 SER B O 1
ATOM 5893 N N . PRO B 1 265 ? -17.375 -22.891 -20.891 1 78.31 265 PRO B N 1
ATOM 5894 C CA . PRO B 1 265 ? -18.375 -23.922 -21.141 1 78.31 265 PRO B CA 1
ATOM 5895 C C . PRO B 1 265 ? -17.969 -24.875 -22.266 1 78.31 265 PRO B C 1
ATOM 5897 O O . PRO B 1 265 ? -18.453 -26.016 -22.312 1 78.31 265 PRO B O 1
ATOM 5900 N N . TRP B 1 266 ? -17.156 -24.391 -23.156 1 76.38 266 TRP B N 1
ATOM 5901 C CA . TRP B 1 266 ? -16.703 -25.266 -24.234 1 76.38 266 TRP B CA 1
ATOM 5902 C C . TRP B 1 266 ? -15.875 -26.422 -23.688 1 76.38 266 TRP B C 1
ATOM 5904 O O . TRP B 1 266 ? -15.875 -27.516 -24.266 1 76.38 266 TRP B O 1
ATOM 5914 N N . PHE B 1 267 ? -15.188 -26.141 -22.688 1 74.44 267 PHE B N 1
ATOM 5915 C CA . PHE B 1 267 ? -14.414 -27.203 -22.062 1 74.44 267 PHE B CA 1
ATOM 5916 C C . PHE B 1 267 ? -15.328 -28.156 -21.281 1 74.44 267 PHE B C 1
ATOM 5918 O O . PHE B 1 267 ? -15.055 -29.359 -21.203 1 74.44 267 PHE B O 1
ATOM 5925 N N . THR B 1 268 ? -16.5 -27.531 -20.781 1 65.19 268 THR B N 1
ATOM 5926 C CA . THR B 1 268 ? -17.359 -28.312 -19.906 1 65.19 268 THR B CA 1
ATOM 5927 C C . THR B 1 268 ? -18.469 -29 -20.703 1 65.19 268 THR B C 1
ATOM 5929 O O . THR B 1 268 ? -19.188 -29.844 -20.172 1 65.19 268 THR B O 1
ATOM 5932 N N . GLY B 1 269 ? -18.484 -28.812 -21.969 1 61.06 269 GLY B N 1
ATOM 5933 C CA . GLY B 1 269 ? -19.469 -29.438 -22.844 1 61.06 269 GLY B CA 1
ATOM 5934 C C . GLY B 1 269 ? -20.828 -28.766 -22.797 1 61.06 269 GLY B C 1
ATOM 5935 O O . GLY B 1 269 ? -21.812 -29.328 -23.297 1 61.06 269 GLY B O 1
ATOM 5936 N N . GLU B 1 270 ? -21.016 -27.656 -22 1 52.47 270 GLU B N 1
ATOM 5937 C CA . GLU B 1 270 ? -22.328 -27.016 -21.859 1 52.47 270 GLU B CA 1
ATOM 5938 C C . GLU B 1 270 ? -22.625 -26.109 -23.031 1 52.47 270 GLU B C 1
ATOM 5940 O O . GLU B 1 270 ? -23.75 -25.609 -23.172 1 52.47 270 GLU B O 1
ATOM 5945 N N . CYS B 1 271 ? -21.75 -25.625 -23.75 1 50.91 271 CYS B N 1
ATOM 5946 C CA . CYS B 1 271 ? -22.047 -24.734 -24.859 1 50.91 271 CYS B CA 1
ATOM 5947 C C . CYS B 1 271 ? -22.531 -25.516 -26.078 1 50.91 271 CYS B C 1
ATOM 5949 O O . CYS B 1 271 ? -21.859 -26.422 -26.547 1 50.91 271 CYS B O 1
ATOM 5951 N N . ASP B 1 272 ? -23.906 -25.578 -26.125 1 42.94 272 ASP B N 1
ATOM 5952 C CA . ASP B 1 272 ? -24.5 -26.047 -27.391 1 42.94 272 ASP B CA 1
ATOM 5953 C C . ASP B 1 272 ? -24.047 -25.172 -28.562 1 42.94 272 ASP B C 1
ATOM 5955 O O . ASP B 1 272 ? -24.875 -24.516 -29.203 1 42.94 272 ASP B O 1
ATOM 5959 N N . VAL B 1 273 ? -23.203 -24.25 -28.328 1 41.09 273 VAL B N 1
ATOM 5960 C CA . VAL B 1 273 ? -23.031 -23.375 -29.484 1 41.09 273 VAL B CA 1
ATOM 5961 C C . VAL B 1 273 ? -22.672 -24.219 -30.719 1 41.09 273 VAL B C 1
ATOM 5963 O O . VAL B 1 273 ? -21.719 -25 -30.672 1 41.09 273 VAL B O 1
ATOM 5966 N N . PRO B 1 274 ? -23.656 -24.344 -31.484 1 39.28 274 PRO B N 1
ATOM 5967 C CA . PRO B 1 274 ? -23.359 -24.984 -32.75 1 39.28 274 PRO B CA 1
ATOM 5968 C C . PRO B 1 274 ? -22.062 -24.469 -33.375 1 39.28 274 PRO B C 1
ATOM 5970 O O . PRO B 1 274 ? -21.875 -23.25 -33.5 1 39.28 274 PRO B O 1
ATOM 5973 N N . THR B 1 275 ? -21 -25.016 -33.125 1 38.25 275 THR B N 1
ATOM 5974 C CA . THR B 1 275 ? -19.75 -24.719 -33.812 1 38.25 275 THR B CA 1
ATOM 5975 C C . THR B 1 275 ? -19.953 -24.641 -35.312 1 38.25 275 THR B C 1
ATOM 5977 O O . THR B 1 275 ? -18.984 -24.641 -36.094 1 38.25 275 THR B O 1
ATOM 5980 N N . ALA B 1 276 ? -21.156 -25.031 -35.688 1 34.88 276 ALA B N 1
ATOM 5981 C CA . ALA B 1 276 ? -21.188 -25.172 -37.125 1 34.88 276 ALA B CA 1
ATOM 5982 C C . ALA B 1 276 ? -21.031 -23.828 -37.812 1 34.88 276 ALA B C 1
ATOM 5984 O O . ALA B 1 276 ? -21.938 -23 -37.781 1 34.88 276 ALA B O 1
ATOM 5985 N N . ASN B 1 277 ? -20.031 -22.969 -37.688 1 33.25 277 ASN B N 1
ATOM 5986 C CA . ASN B 1 277 ? -20.047 -21.953 -38.75 1 33.25 277 ASN B CA 1
ATOM 5987 C C . ASN B 1 277 ? -20.219 -22.562 -40.125 1 33.25 277 ASN B C 1
ATOM 5989 O O . ASN B 1 277 ? -19.891 -23.734 -40.344 1 33.25 277 ASN B O 1
ATOM 5993 N N . SER B 1 278 ? -21.094 -22.078 -40.906 1 33.72 278 SER B N 1
ATOM 5994 C CA . SER B 1 278 ? -21.328 -22.547 -42.25 1 33.72 278 SER B CA 1
ATOM 5995 C C . SER B 1 278 ? -20.047 -23.125 -42.875 1 33.72 278 SER B C 1
ATOM 5997 O O . SER B 1 278 ? -20.062 -24.219 -43.438 1 33.72 278 SER B O 1
ATOM 5999 N N . GLN B 1 279 ? -19.203 -22.297 -43.5 1 30.14 279 GLN B N 1
ATOM 6000 C CA . GLN B 1 279 ? -18.094 -22.359 -44.469 1 30.14 279 GLN B CA 1
ATOM 6001 C C . GLN B 1 279 ? -16.781 -22.656 -43.75 1 30.14 279 GLN B C 1
ATOM 6003 O O . GLN B 1 279 ? -16.234 -21.797 -43.062 1 30.14 279 GLN B O 1
ATOM 6008 N N . GLY B 1 280 ? -16.156 -24.016 -43.375 1 35.66 280 GLY B N 1
ATOM 6009 C CA . GLY B 1 280 ? -15.055 -24.812 -42.844 1 35.66 280 GLY B CA 1
ATOM 6010 C C . GLY B 1 280 ? -15.039 -24.859 -41.312 1 35.66 280 GLY B C 1
ATOM 6011 O O . GLY B 1 280 ? -15.406 -23.891 -40.656 1 35.66 280 GLY B O 1
ATOM 6012 N N . SER B 1 281 ? -15.406 -25.969 -40.625 1 40.59 281 SER B N 1
ATOM 6013 C CA . SER B 1 281 ? -15.609 -26.344 -39.219 1 40.59 281 SER B CA 1
ATOM 6014 C C . SER B 1 281 ? -14.508 -25.797 -38.344 1 40.59 281 SER B C 1
ATOM 6016 O O . SER B 1 281 ? -13.367 -26.234 -38.375 1 40.59 281 SER B O 1
ATOM 6018 N N . MET B 1 282 ? -14.297 -24.594 -38.219 1 44.94 282 MET B N 1
ATOM 6019 C CA . MET B 1 282 ? -13.25 -24.109 -37.312 1 44.94 282 MET B CA 1
ATOM 6020 C C . MET B 1 282 ? -13.438 -24.672 -35.906 1 44.94 282 MET B C 1
ATOM 6022 O O . MET B 1 282 ? -14.461 -24.438 -35.281 1 44.94 282 MET B O 1
ATOM 6026 N N . ARG B 1 283 ? -12.859 -25.844 -35.594 1 57.53 283 ARG B N 1
ATOM 6027 C CA . ARG B 1 283 ? -12.719 -26.422 -34.25 1 57.53 283 ARG B CA 1
ATOM 6028 C C . ARG B 1 283 ? -12.469 -25.344 -33.188 1 57.53 283 ARG B C 1
ATOM 6030 O O . ARG B 1 283 ? -11.656 -24.438 -33.406 1 57.53 283 ARG B O 1
ATOM 6037 N N . PRO B 1 284 ? -13.352 -25.359 -32.156 1 75.75 284 PRO B N 1
ATOM 6038 C CA . PRO B 1 284 ? -13.102 -24.375 -31.094 1 75.75 284 PRO B CA 1
ATOM 6039 C C . PRO B 1 284 ? -11.672 -24.453 -30.562 1 75.75 284 PRO B C 1
ATOM 6041 O O . PRO B 1 284 ? -11.062 -25.531 -30.547 1 75.75 284 PRO B O 1
ATOM 6044 N N . PHE B 1 285 ? -11.102 -23.344 -30.516 1 80 285 PHE B N 1
ATOM 6045 C CA . PHE B 1 285 ? -9.75 -23.219 -29.984 1 80 285 PHE B CA 1
ATOM 6046 C C . PHE B 1 285 ? -9.578 -24.109 -28.75 1 80 285 PHE B C 1
ATOM 6048 O O . PHE B 1 285 ? -8.516 -24.688 -28.547 1 80 285 PHE B O 1
ATOM 6055 N N . GLU B 1 286 ? -10.633 -24.375 -28.062 1 85 286 GLU B N 1
ATOM 6056 C CA . GLU B 1 286 ? -10.625 -25.219 -26.859 1 85 286 GLU B CA 1
ATOM 6057 C C . GLU B 1 286 ? -10.344 -26.672 -27.203 1 85 286 GLU B C 1
ATOM 6059 O O . GLU B 1 286 ? -9.672 -27.375 -26.453 1 85 286 GLU B O 1
ATOM 6064 N N . GLU B 1 287 ? -10.836 -27.062 -28.266 1 85.5 287 GLU B N 1
ATOM 6065 C CA . GLU B 1 287 ? -10.602 -28.438 -28.688 1 85.5 287 GLU B CA 1
ATOM 6066 C C . GLU B 1 287 ? -9.141 -28.656 -29.078 1 85.5 287 GLU B C 1
ATOM 6068 O O . GLU B 1 287 ? -8.562 -29.703 -28.781 1 85.5 287 GLU B O 1
ATOM 6073 N N . GLU B 1 288 ? -8.672 -27.672 -29.703 1 86.81 288 GLU B N 1
ATOM 6074 C CA . GLU B 1 288 ? -7.254 -27.719 -30.047 1 86.81 288 GLU B CA 1
ATOM 6075 C C . GLU B 1 288 ? -6.383 -27.781 -28.797 1 86.81 288 GLU B C 1
ATOM 6077 O O . GLU B 1 288 ? -5.414 -28.547 -28.75 1 86.81 288 GLU B O 1
ATOM 6082 N N . LEU B 1 289 ? -6.73 -27.094 -27.875 1 90.69 289 LEU B N 1
ATOM 6083 C CA . LEU B 1 289 ? -5.992 -27.078 -26.609 1 90.69 289 LEU B CA 1
ATOM 6084 C C . LEU B 1 289 ? -6.066 -28.422 -25.922 1 90.69 289 LEU B C 1
ATOM 6086 O O . LEU B 1 289 ? -5.047 -28.953 -25.469 1 90.69 289 LEU B O 1
ATOM 6090 N N . LYS B 1 290 ? -7.211 -28.984 -25.906 1 89.88 290 LYS B N 1
ATOM 6091 C CA . LYS B 1 290 ? -7.398 -30.281 -25.266 1 89.88 290 LYS B CA 1
ATOM 6092 C C . LYS B 1 290 ? -6.555 -31.359 -25.922 1 89.88 290 LYS B C 1
ATOM 6094 O O . LYS B 1 290 ? -5.988 -32.219 -25.25 1 89.88 290 LYS B O 1
ATOM 6099 N N . GLU B 1 291 ? -6.555 -31.281 -27.203 1 91.5 291 GLU B N 1
ATOM 6100 C CA . GLU B 1 291 ? -5.762 -32.25 -27.938 1 91.5 291 GLU B CA 1
ATOM 6101 C C . GLU B 1 291 ? -4.273 -32.094 -27.641 1 91.5 291 GLU B C 1
ATOM 6103 O O . GLU B 1 291 ? -3.568 -33.062 -27.438 1 91.5 291 GLU B O 1
ATOM 6108 N N . LEU B 1 292 ? -3.916 -30.906 -27.688 1 94.06 292 LEU B N 1
ATOM 6109 C CA . LEU B 1 292 ? -2.516 -30.609 -27.406 1 94.06 292 LEU B CA 1
ATOM 6110 C C . LEU B 1 292 ? -2.139 -31.031 -26 1 94.06 292 LEU B C 1
ATOM 6112 O O . LEU B 1 292 ? -1.095 -31.656 -25.781 1 94.06 292 LEU B O 1
ATOM 6116 N N . TRP B 1 293 ? -2.924 -30.734 -25.031 1 95.5 293 TRP B N 1
ATOM 6117 C CA . TRP B 1 293 ? -2.691 -31.078 -23.625 1 95.5 293 TRP B CA 1
ATOM 6118 C C . TRP B 1 293 ? -2.654 -32.594 -23.453 1 95.5 293 TRP B C 1
ATOM 6120 O O . TRP B 1 293 ? -1.774 -33.125 -22.766 1 95.5 293 TRP B O 1
ATOM 6130 N N . GLY B 1 294 ? -3.584 -33.25 -24.078 1 94.94 294 GLY B N 1
ATOM 6131 C CA . GLY B 1 294 ? -3.598 -34.719 -24.031 1 94.94 294 GLY B CA 1
ATOM 6132 C C . GLY B 1 294 ? -2.342 -35.344 -24.609 1 94.94 294 GLY B C 1
ATOM 6133 O O . GLY B 1 294 ? -1.83 -36.312 -24.078 1 94.94 294 GLY B O 1
ATOM 6134 N N . GLY B 1 295 ? -1.919 -34.75 -25.672 1 96.12 295 GLY B N 1
ATOM 6135 C CA . GLY B 1 295 ? -0.677 -35.219 -26.266 1 96.12 295 GLY B CA 1
ATOM 6136 C C . GLY B 1 295 ? 0.518 -35.094 -25.344 1 96.12 295 GLY B C 1
ATOM 6137 O O . GLY B 1 295 ? 1.308 -36.031 -25.219 1 96.12 295 GLY B O 1
ATOM 6138 N N . TRP B 1 296 ? 0.615 -33.969 -24.719 1 96.81 296 TRP B N 1
ATOM 6139 C CA . TRP B 1 296 ? 1.732 -33.719 -23.812 1 96.81 296 TRP B CA 1
ATOM 6140 C C . TRP B 1 296 ? 1.659 -34.625 -22.594 1 96.81 296 TRP B C 1
ATOM 6142 O O . TRP B 1 296 ? 2.686 -35.125 -22.109 1 96.81 296 TRP B O 1
ATOM 6152 N N . GLN B 1 297 ? 0.477 -34.875 -22.141 1 95.75 297 GLN B N 1
ATOM 6153 C CA . GLN B 1 297 ? 0.301 -35.781 -21.016 1 95.75 297 GLN B CA 1
ATOM 6154 C C . GLN B 1 297 ? 0.722 -37.188 -21.391 1 95.75 297 GLN B C 1
ATOM 6156 O O . GLN B 1 297 ? 1.349 -37.906 -20.578 1 95.75 297 GLN B O 1
ATOM 6161 N N . LYS B 1 298 ? 0.448 -37.594 -22.594 1 95.19 298 LYS B N 1
ATOM 6162 C CA . LYS B 1 298 ? 0.846 -38.938 -23.078 1 95.19 298 LYS B CA 1
ATOM 6163 C C . LYS B 1 298 ? 2.363 -39.031 -23.203 1 95.19 298 LYS B C 1
ATOM 6165 O O . LYS B 1 298 ? 2.93 -40.125 -23.031 1 95.19 298 LYS B O 1
ATOM 6170 N N . GLU B 1 299 ? 2.926 -37.875 -23.469 1 94.38 299 GLU B N 1
ATOM 6171 C CA . GLU B 1 299 ? 4.379 -37.844 -23.562 1 94.38 299 GLU B CA 1
ATOM 6172 C C . GLU B 1 299 ? 5.031 -37.875 -22.188 1 94.38 299 GLU B C 1
ATOM 6174 O O . GLU B 1 299 ? 6.254 -37.938 -22.062 1 94.38 299 GLU B O 1
ATOM 6179 N N . GLY B 1 300 ? 4.191 -37.75 -21.156 1 94.19 300 GLY B N 1
ATOM 6180 C CA . GLY B 1 300 ? 4.711 -37.906 -19.797 1 94.19 300 GLY B CA 1
ATOM 6181 C C . GLY B 1 300 ? 4.82 -36.594 -19.047 1 94.19 300 GLY B C 1
ATOM 6182 O O . GLY B 1 300 ? 5.418 -36.531 -17.984 1 94.19 300 GLY B O 1
ATOM 6183 N N . TYR B 1 301 ? 4.34 -35.531 -19.562 1 97.44 301 TYR B N 1
ATOM 6184 C CA . TYR B 1 301 ? 4.344 -34.25 -18.844 1 97.44 301 TYR B CA 1
ATOM 6185 C C . TYR B 1 301 ? 3.141 -34.156 -17.922 1 97.44 301 TYR B C 1
ATOM 6187 O O . TYR B 1 301 ? 2.074 -34.688 -18.203 1 97.44 301 TYR B O 1
ATOM 6195 N N . VAL B 1 302 ? 3.307 -33.531 -16.797 1 98.06 302 VAL B N 1
ATOM 6196 C CA . VAL B 1 302 ? 2.203 -33.156 -15.922 1 98.06 302 VAL B CA 1
ATOM 6197 C C . VAL B 1 302 ? 1.809 -31.703 -16.172 1 98.06 302 VAL B C 1
ATOM 6199 O O . VAL B 1 302 ? 2.645 -30.797 -16.078 1 98.06 302 VAL B O 1
ATOM 6202 N N . LEU B 1 303 ? 0.617 -31.469 -16.562 1 98.31 303 LEU B N 1
ATOM 6203 C CA . LEU B 1 303 ? 0.128 -30.109 -16.797 1 98.31 303 LEU B CA 1
ATOM 6204 C C . LEU B 1 303 ? -0.523 -29.547 -15.531 1 98.31 303 LEU B C 1
ATOM 6206 O O . LEU B 1 303 ? -1.45 -30.141 -14.984 1 98.31 303 LEU B O 1
ATOM 6210 N N . GLU B 1 304 ? -0.029 -28.438 -15.062 1 98.62 304 GLU B N 1
ATOM 6211 C CA . GLU B 1 304 ? -0.49 -27.812 -13.828 1 98.62 304 GLU B CA 1
ATOM 6212 C C . GLU B 1 304 ? -0.959 -26.375 -14.086 1 98.62 304 GLU B C 1
ATOM 6214 O O . GLU B 1 304 ? -0.329 -25.641 -14.844 1 98.62 304 GLU B O 1
ATOM 6219 N N . ILE B 1 305 ? -2.064 -26.031 -13.492 1 98.06 305 ILE B N 1
ATOM 6220 C CA . ILE B 1 305 ? -2.584 -24.672 -13.539 1 98.06 305 ILE B CA 1
ATOM 6221 C C . ILE B 1 305 ? -2.561 -24.062 -12.141 1 98.06 305 ILE B C 1
ATOM 6223 O O . ILE B 1 305 ? -2.781 -24.75 -11.148 1 98.06 305 ILE B O 1
ATOM 6227 N N . HIS B 1 306 ? -2.236 -22.781 -12.078 1 98.62 306 HIS B N 1
ATOM 6228 C CA . HIS B 1 306 ? -2.205 -22.094 -10.789 1 98.62 306 HIS B CA 1
ATOM 6229 C C . HIS B 1 306 ? -2.83 -20.703 -10.883 1 98.62 306 HIS B C 1
ATOM 6231 O O . HIS B 1 306 ? -2.857 -20.109 -11.961 1 98.62 306 HIS B O 1
ATOM 6237 N N . ALA B 1 307 ? -3.348 -20.172 -9.852 1 98.31 307 ALA B N 1
ATOM 6238 C CA . ALA B 1 307 ? -3.977 -18.844 -9.766 1 98.31 307 ALA B CA 1
ATOM 6239 C C . ALA B 1 307 ? -4.062 -18.375 -8.32 1 98.31 307 ALA B C 1
ATOM 6241 O O . ALA B 1 307 ? -4.102 -19.188 -7.391 1 98.31 307 ALA B O 1
ATOM 6242 N N . GLY B 1 308 ? -4.117 -17.016 -8.148 1 97.94 308 GLY B N 1
ATOM 6243 C CA . GLY B 1 308 ? -4.082 -16.5 -6.793 1 97.94 308 GLY B CA 1
ATOM 6244 C C . GLY B 1 308 ? -5.32 -15.695 -6.43 1 97.94 308 GLY B C 1
ATOM 6245 O O . GLY B 1 308 ? -6.004 -16.016 -5.453 1 97.94 308 GLY B O 1
ATOM 6246 N N . VAL B 1 309 ? -5.766 -14.773 -7.207 1 98.44 309 VAL B N 1
ATOM 6247 C CA . VAL B 1 309 ? -6.801 -13.812 -6.828 1 98.44 309 VAL B CA 1
ATOM 6248 C C . VAL B 1 309 ? -8.18 -14.375 -7.172 1 98.44 309 VAL B C 1
ATOM 6250 O O . VAL B 1 309 ? -9.203 -13.836 -6.742 1 98.44 309 VAL B O 1
ATOM 6253 N N . TYR B 1 310 ? -8.344 -15.508 -7.777 1 98.5 310 TYR B N 1
ATOM 6254 C CA . TYR B 1 310 ? -9.562 -16.078 -8.344 1 98.5 310 TYR B CA 1
ATOM 6255 C C . TYR B 1 310 ? -10.609 -16.297 -7.258 1 98.5 310 TYR B C 1
ATOM 6257 O O . TYR B 1 310 ? -11.812 -16.266 -7.531 1 98.5 310 TYR B O 1
ATOM 6265 N N . PRO B 1 311 ? -10.18 -16.578 -5.965 1 98.81 311 PRO B N 1
ATOM 6266 C CA . PRO B 1 311 ? -11.234 -16.766 -4.977 1 98.81 311 PRO B CA 1
ATOM 6267 C C . PRO B 1 311 ? -12.008 -15.484 -4.68 1 98.81 311 PRO B C 1
ATOM 6269 O O . PRO B 1 311 ? -13.219 -15.523 -4.453 1 98.81 311 PRO B O 1
ATOM 6272 N N . THR B 1 312 ? -11.32 -14.398 -4.676 1 98.81 312 THR B N 1
ATOM 6273 C CA . THR B 1 312 ? -11.914 -13.133 -4.25 1 98.81 312 THR B CA 1
ATOM 6274 C C . THR B 1 312 ? -12.328 -12.297 -5.453 1 98.81 312 THR B C 1
ATOM 6276 O O . THR B 1 312 ? -13.352 -11.609 -5.422 1 98.81 312 THR B O 1
ATOM 6279 N N . LEU B 1 313 ? -11.477 -12.391 -6.465 1 98.56 313 LEU B N 1
ATOM 6280 C CA . LEU B 1 313 ? -11.602 -11.523 -7.633 1 98.56 313 LEU B CA 1
ATOM 6281 C C . LEU B 1 313 ? -11.578 -10.055 -7.223 1 98.56 313 LEU B C 1
ATOM 6283 O O . LEU B 1 313 ? -11.18 -9.719 -6.105 1 98.56 313 LEU B O 1
ATOM 6287 N N . ASP B 1 314 ? -11.75 -9.148 -8.172 1 98.75 314 ASP B N 1
ATOM 6288 C CA . ASP B 1 314 ? -11.734 -7.695 -8 1 98.75 314 ASP B CA 1
ATOM 6289 C C . ASP B 1 314 ? -12.062 -6.98 -9.312 1 98.75 314 ASP B C 1
ATOM 6291 O O . ASP B 1 314 ? -12.453 -7.621 -10.289 1 98.75 314 ASP B O 1
ATOM 6295 N N . LEU B 1 315 ? -11.914 -5.672 -9.312 1 98.62 315 LEU B N 1
ATOM 6296 C CA . LEU B 1 315 ? -12.312 -4.902 -10.484 1 98.62 315 LEU B CA 1
ATOM 6297 C C . LEU B 1 315 ? -11.344 -5.145 -11.641 1 98.62 315 LEU B C 1
ATOM 6299 O O . LEU B 1 315 ? -11.758 -5.137 -12.805 1 98.62 315 LEU B O 1
ATOM 6303 N N . GLN B 1 316 ? -10.078 -5.34 -11.352 1 98.25 316 GLN B N 1
ATOM 6304 C CA . GLN B 1 316 ? -9.125 -5.668 -12.406 1 98.25 316 GLN B CA 1
ATOM 6305 C C . GLN B 1 316 ? -9.492 -6.98 -13.094 1 98.25 316 GLN B C 1
ATOM 6307 O O . GLN B 1 316 ? -9.414 -7.09 -14.32 1 98.25 316 GLN B O 1
ATOM 6312 N N . GLN B 1 317 ? -9.883 -7.957 -12.312 1 98.12 317 GLN B N 1
ATOM 6313 C CA . GLN B 1 317 ? -10.25 -9.25 -12.883 1 98.12 317 GLN B CA 1
ATOM 6314 C C . GLN B 1 317 ? -11.5 -9.141 -13.75 1 98.12 317 GLN B C 1
ATOM 6316 O O . GLN B 1 317 ? -11.547 -9.688 -14.844 1 98.12 317 GLN B O 1
ATOM 6321 N N . VAL B 1 318 ? -12.508 -8.422 -13.234 1 98 318 VAL B N 1
ATOM 6322 C CA . VAL B 1 318 ? -13.742 -8.242 -14 1 98 318 VAL B CA 1
ATOM 6323 C C . VAL B 1 318 ? -13.438 -7.547 -15.32 1 98 318 VAL B C 1
ATOM 6325 O O . VAL B 1 318 ? -14 -7.902 -16.359 1 98 318 VAL B O 1
ATOM 6328 N N . ALA B 1 319 ? -12.531 -6.633 -15.297 1 97.12 319 ALA B N 1
ATOM 6329 C CA . ALA B 1 319 ? -12.18 -5.832 -16.469 1 97.12 319 ALA B CA 1
ATOM 6330 C C . ALA B 1 319 ? -11.531 -6.695 -17.547 1 97.12 319 ALA B C 1
ATOM 6332 O O . ALA B 1 319 ? -11.469 -6.301 -18.719 1 97.12 319 ALA B O 1
ATOM 6333 N N . THR B 1 320 ? -11.016 -7.879 -17.188 1 96.5 320 THR B N 1
ATOM 6334 C CA . THR B 1 320 ? -10.305 -8.719 -18.156 1 96.5 320 THR B CA 1
ATOM 6335 C C . THR B 1 320 ? -11.289 -9.406 -19.094 1 96.5 320 THR B C 1
ATOM 6337 O O . THR B 1 320 ? -10.93 -9.781 -20.219 1 96.5 320 THR B O 1
ATOM 6340 N N . HIS B 1 321 ? -12.492 -9.688 -18.547 1 95 321 HIS B N 1
ATOM 6341 C CA . HIS B 1 321 ? -13.477 -10.469 -19.281 1 95 321 HIS B CA 1
ATOM 6342 C C . HIS B 1 321 ? -12.898 -11.805 -19.734 1 95 321 HIS B C 1
ATOM 6344 O O . HIS B 1 321 ? -13.148 -12.258 -20.844 1 95 321 HIS B O 1
ATOM 6350 N N . ALA B 1 322 ? -12.133 -12.367 -18.828 1 95.25 322 ALA B N 1
ATOM 6351 C CA . ALA B 1 322 ? -11.406 -13.602 -19.141 1 95.25 322 ALA B CA 1
ATOM 6352 C C . ALA B 1 322 ? -12.328 -14.812 -19.078 1 95.25 322 ALA B C 1
ATOM 6354 O O . ALA B 1 322 ? -11.914 -15.93 -19.391 1 95.25 322 ALA B O 1
ATOM 6355 N N . ARG B 1 323 ? -13.508 -14.648 -18.656 1 94.12 323 ARG B N 1
ATOM 6356 C CA . ARG B 1 323 ? -14.555 -15.664 -18.594 1 94.12 323 ARG B CA 1
ATOM 6357 C C . ARG B 1 323 ? -15.875 -15.117 -19.141 1 94.12 323 ARG B C 1
ATOM 6359 O O . ARG B 1 323 ? -16.016 -13.906 -19.328 1 94.12 323 ARG B O 1
ATOM 6366 N N . HIS B 1 324 ? -16.781 -16.078 -19.375 1 90.5 324 HIS B N 1
ATOM 6367 C CA . HIS B 1 324 ? -18.125 -15.648 -19.703 1 90.5 324 HIS B CA 1
ATOM 6368 C C . HIS B 1 324 ? -18.719 -14.75 -18.625 1 90.5 324 HIS B C 1
ATOM 6370 O O . HIS B 1 324 ? -18.438 -14.945 -17.438 1 90.5 324 HIS B O 1
ATOM 6376 N N . ILE B 1 325 ? -19.5 -13.805 -19.016 1 90.44 325 ILE B N 1
ATOM 6377 C CA . ILE B 1 325 ? -20.078 -12.781 -18.156 1 90.44 325 ILE B CA 1
ATOM 6378 C C . ILE B 1 325 ? -20.844 -13.438 -17.016 1 90.44 325 ILE B C 1
ATOM 6380 O O . ILE B 1 325 ? -20.984 -12.867 -15.93 1 90.44 325 ILE B O 1
ATOM 6384 N N . GLY B 1 326 ? -21.344 -14.641 -17.219 1 90.94 326 GLY B N 1
ATOM 6385 C CA . GLY B 1 326 ? -22.062 -15.375 -16.188 1 90.94 326 GLY B CA 1
ATOM 6386 C C . GLY B 1 326 ? -21.141 -15.945 -15.117 1 90.94 326 GLY B C 1
ATOM 6387 O O . GLY B 1 326 ? -21.609 -16.344 -14.039 1 90.94 326 GLY B O 1
ATOM 6388 N N . LEU B 1 327 ? -19.828 -15.914 -15.383 1 93.06 327 LEU B N 1
ATOM 6389 C CA . LEU B 1 327 ? -18.859 -16.5 -14.461 1 93.06 327 LEU B CA 1
ATOM 6390 C C . LEU B 1 327 ? -17.891 -15.453 -13.938 1 93.06 327 LEU B C 1
ATOM 6392 O O . LEU B 1 327 ? -17.109 -15.727 -13.031 1 93.06 327 LEU B O 1
ATOM 6396 N N . LEU B 1 328 ? -18 -14.258 -14.5 1 96.25 328 LEU B N 1
ATOM 6397 C CA . LEU B 1 328 ? -17.109 -13.172 -14.086 1 96.25 328 LEU B CA 1
ATOM 6398 C C . LEU B 1 328 ? -17.797 -11.82 -14.227 1 96.25 328 LEU B C 1
ATOM 6400 O O . LEU B 1 328 ? -17.812 -11.242 -15.312 1 96.25 328 LEU B O 1
ATOM 6404 N N . SER B 1 329 ? -18.312 -11.359 -13.25 1 96.75 329 SER B N 1
ATOM 6405 C CA . SER B 1 329 ? -18.969 -10.062 -13.109 1 96.75 329 SER B CA 1
ATOM 6406 C C . SER B 1 329 ? -18.828 -9.523 -11.695 1 96.75 329 SER B C 1
ATOM 6408 O O . SER B 1 329 ? -18.109 -10.094 -10.875 1 96.75 329 SER B O 1
ATOM 6410 N N . GLU B 1 330 ? -19.453 -8.383 -11.422 1 97.75 330 GLU B N 1
ATOM 6411 C CA . GLU B 1 330 ? -19.422 -7.82 -10.07 1 97.75 330 GLU B CA 1
ATOM 6412 C C . GLU B 1 330 ? -20.031 -8.789 -9.062 1 97.75 330 GLU B C 1
ATOM 6414 O O . GLU B 1 330 ? -19.672 -8.773 -7.883 1 97.75 330 GLU B O 1
ATOM 6419 N N . GLU B 1 331 ? -20.875 -9.703 -9.523 1 97.12 331 GLU B N 1
ATOM 6420 C CA . GLU B 1 331 ? -21.562 -10.648 -8.648 1 97.12 331 GLU B CA 1
ATOM 6421 C C . GLU B 1 331 ? -20.609 -11.734 -8.156 1 97.12 331 GLU B C 1
ATOM 6423 O O . GLU B 1 331 ? -20.906 -12.438 -7.188 1 97.12 331 GLU B O 1
ATOM 6428 N N . ASP B 1 332 ? -19.516 -11.852 -8.82 1 98.06 332 ASP B N 1
ATOM 6429 C CA . ASP B 1 332 ? -18.562 -12.914 -8.5 1 98.06 332 ASP B CA 1
ATOM 6430 C C . ASP B 1 332 ? -17.453 -12.406 -7.574 1 98.06 332 ASP B C 1
ATOM 6432 O O . ASP B 1 332 ? -16.625 -13.18 -7.098 1 98.06 332 ASP B O 1
ATOM 6436 N N . ILE B 1 333 ? -17.438 -11.094 -7.34 1 98.69 333 ILE B N 1
ATOM 6437 C CA . ILE B 1 333 ? -16.422 -10.531 -6.449 1 98.69 333 ILE B CA 1
ATOM 6438 C C . ILE B 1 333 ? -16.766 -10.891 -5 1 98.69 333 ILE B C 1
ATOM 6440 O O . ILE B 1 333 ? -17.844 -10.57 -4.516 1 98.69 333 ILE B O 1
ATOM 6444 N N . GLY B 1 334 ? -15.852 -11.523 -4.312 1 98.81 334 GLY B N 1
ATOM 6445 C CA . GLY B 1 334 ? -16.109 -12.016 -2.969 1 98.81 334 GLY B CA 1
ATOM 6446 C C . GLY B 1 334 ? -15.5 -11.148 -1.885 1 98.81 334 GLY B C 1
ATOM 6447 O O . GLY B 1 334 ? -15.531 -11.508 -0.706 1 98.81 334 GLY B O 1
ATOM 6448 N N . ILE B 1 335 ? -14.977 -10 -2.242 1 98.94 335 ILE B N 1
ATOM 6449 C CA . ILE B 1 335 ? -14.266 -9.164 -1.283 1 98.94 335 ILE B CA 1
ATOM 6450 C C . ILE B 1 335 ? -14.703 -7.707 -1.435 1 98.94 335 ILE B C 1
ATOM 6452 O O . ILE B 1 335 ? -15.016 -7.258 -2.539 1 98.94 335 ILE B O 1
ATOM 6456 N N . SER B 1 336 ? -14.773 -6.949 -0.355 1 98.88 336 SER B N 1
ATOM 6457 C CA . SER B 1 336 ? -15.109 -5.531 -0.37 1 98.88 336 SER B CA 1
ATOM 6458 C C . SER B 1 336 ? -14.617 -4.832 0.894 1 98.88 336 SER B C 1
ATOM 6460 O O . SER B 1 336 ? -14.219 -5.492 1.855 1 98.88 336 SER B O 1
ATOM 6462 N N . VAL B 1 337 ? -14.594 -3.5 0.899 1 98.94 337 VAL B N 1
ATOM 6463 C CA . VAL B 1 337 ? -14.203 -2.691 2.049 1 98.94 337 VAL B CA 1
ATOM 6464 C C . VAL B 1 337 ? -15.398 -1.863 2.529 1 98.94 337 VAL B C 1
ATOM 6466 O O . VAL B 1 337 ? -16 -1.131 1.747 1 98.94 337 VAL B O 1
ATOM 6469 N N . VAL B 1 338 ? -15.703 -1.995 3.793 1 98.81 338 VAL B N 1
ATOM 6470 C CA . VAL B 1 338 ? -16.703 -1.13 4.418 1 98.81 338 VAL B CA 1
ATOM 6471 C C . VAL B 1 338 ? -16.047 0.189 4.832 1 98.81 338 VAL B C 1
ATOM 6473 O O . VAL B 1 338 ? -15 0.195 5.48 1 98.81 338 VAL B O 1
ATOM 6476 N N . ALA B 1 339 ? -16.625 1.271 4.418 1 98.75 339 ALA B N 1
ATOM 6477 C CA . ALA B 1 339 ? -16.156 2.613 4.77 1 98.75 339 ALA B CA 1
ATOM 6478 C C . ALA B 1 339 ? -17.328 3.486 5.23 1 98.75 339 ALA B C 1
ATOM 6480 O O . ALA B 1 339 ? -18.469 3.041 5.258 1 98.75 339 ALA B O 1
ATOM 6481 N N . GLU B 1 340 ? -16.969 4.637 5.645 1 98.56 340 GLU B N 1
ATOM 6482 C CA . GLU B 1 340 ? -17.953 5.562 6.172 1 98.56 340 GLU B CA 1
ATOM 6483 C C . GLU B 1 340 ? -17.812 6.945 5.539 1 98.56 340 GLU B C 1
ATOM 6485 O O . GLU B 1 340 ? -16.703 7.434 5.348 1 98.56 340 GLU B O 1
ATOM 6490 N N . VAL B 1 341 ? -18.984 7.551 5.184 1 98.75 341 VAL B N 1
ATOM 6491 C CA . VAL B 1 341 ? -19 8.906 4.641 1 98.75 341 VAL B CA 1
ATOM 6492 C C . VAL B 1 341 ? -18.766 9.914 5.758 1 98.75 341 VAL B C 1
ATOM 6494 O O . VAL B 1 341 ? -19.547 10.008 6.699 1 98.75 341 VAL B O 1
ATOM 6497 N N . ALA B 1 342 ? -17.703 10.656 5.648 1 98.69 342 ALA B N 1
ATOM 6498 C CA . ALA B 1 342 ? -17.344 11.602 6.699 1 98.69 342 ALA B CA 1
ATOM 6499 C C . ALA B 1 342 ? -17.781 13.016 6.348 1 98.69 342 ALA B C 1
ATOM 6501 O O . ALA B 1 342 ? -17.953 13.859 7.23 1 98.69 342 ALA B O 1
ATOM 6502 N N . SER B 1 343 ? -17.906 13.273 5.09 1 98.69 343 SER B N 1
ATOM 6503 C CA . SER B 1 343 ? -18.359 14.586 4.637 1 98.69 343 SER B CA 1
ATOM 6504 C C . SER B 1 343 ? -18.953 14.516 3.238 1 98.69 343 SER B C 1
ATOM 6506 O O . SER B 1 343 ? -18.781 13.523 2.531 1 98.69 343 SER B O 1
ATOM 6508 N N . VAL B 1 344 ? -19.781 15.516 2.902 1 98.06 344 VAL B N 1
ATOM 6509 C CA . VAL B 1 344 ? -20.391 15.648 1.583 1 98.06 344 VAL B CA 1
ATOM 6510 C C . VAL B 1 344 ? -20.203 17.078 1.064 1 98.06 344 VAL B C 1
ATOM 6512 O O . VAL B 1 344 ? -20.328 18.031 1.819 1 98.06 344 VAL B O 1
ATOM 6515 N N . TYR B 1 345 ? -19.812 17.172 -0.149 1 96.69 345 TYR B N 1
ATOM 6516 C CA . TYR B 1 345 ? -19.609 18.422 -0.853 1 96.69 345 TYR B CA 1
ATOM 6517 C C . TYR B 1 345 ? -20.531 18.531 -2.066 1 96.69 345 TYR B C 1
ATOM 6519 O O . TYR B 1 345 ? -20.156 18.109 -3.164 1 96.69 345 TYR B O 1
ATOM 6527 N N . PRO B 1 346 ? -21.672 19.141 -1.937 1 93.5 346 PRO B N 1
ATOM 6528 C CA . PRO B 1 346 ? -22.766 19.031 -2.902 1 93.5 346 PRO B CA 1
ATOM 6529 C C . PRO B 1 346 ? -22.438 19.656 -4.254 1 93.5 346 PRO B C 1
ATOM 6531 O O . PRO B 1 346 ? -22.984 19.25 -5.277 1 93.5 346 PRO B O 1
ATOM 6534 N N . THR B 1 347 ? -21.516 20.656 -4.328 1 91.31 347 THR B N 1
ATOM 6535 C CA . THR B 1 347 ? -21.328 21.391 -5.578 1 91.31 347 THR B CA 1
ATOM 6536 C C . THR B 1 347 ? -19.859 21.422 -5.977 1 91.31 347 THR B C 1
ATOM 6538 O O . THR B 1 347 ? -19.469 22.203 -6.844 1 91.31 347 THR B O 1
ATOM 6541 N N . ARG B 1 348 ? -19.062 20.641 -5.391 1 90.81 348 ARG B N 1
ATOM 6542 C CA . ARG B 1 348 ? -17.609 20.766 -5.547 1 90.81 348 ARG B CA 1
ATOM 6543 C C . ARG B 1 348 ? -17.125 20.047 -6.805 1 90.81 348 ARG B C 1
ATOM 6545 O O . ARG B 1 348 ? -16.141 20.453 -7.422 1 90.81 348 ARG B O 1
ATOM 6552 N N . GLY B 1 349 ? -17.797 19.016 -7.16 1 87.31 349 GLY B N 1
ATOM 6553 C CA . GLY B 1 349 ? -17.328 18.172 -8.258 1 87.31 349 GLY B CA 1
ATOM 6554 C C . GLY B 1 349 ? -17.516 18.828 -9.617 1 87.31 349 GLY B C 1
ATOM 6555 O O . GLY B 1 349 ? -17.984 19.953 -9.711 1 87.31 349 GLY B O 1
ATOM 6556 N N . GLN B 1 350 ? -17.047 18.062 -10.609 1 85.75 350 GLN B N 1
ATOM 6557 C CA . GLN B 1 350 ? -17.188 18.531 -11.984 1 85.75 350 GLN B CA 1
ATOM 6558 C C . GLN B 1 350 ? -18.656 18.797 -12.328 1 85.75 350 GLN B C 1
ATOM 6560 O O . GLN B 1 350 ? -19.531 17.984 -12.008 1 85.75 350 GLN B O 1
ATOM 6565 N N . ASN B 1 351 ? -18.922 19.938 -12.961 1 87.25 351 ASN B N 1
ATOM 6566 C CA . ASN B 1 351 ? -20.266 20.344 -13.344 1 87.25 351 ASN B CA 1
ATOM 6567 C C . ASN B 1 351 ? -21.188 20.422 -12.133 1 87.25 351 ASN B C 1
ATOM 6569 O O . ASN B 1 351 ? -22.359 20.047 -12.219 1 87.25 351 ASN B O 1
ATOM 6573 N N . SER B 1 352 ? -20.625 20.703 -11 1 88.25 352 SER B N 1
ATOM 6574 C CA . SER B 1 352 ? -21.344 20.953 -9.75 1 88.25 352 SER B CA 1
ATOM 6575 C C . SER B 1 352 ? -21.984 19.672 -9.227 1 88.25 352 SER B C 1
ATOM 6577 O O . SER B 1 352 ? -23 19.719 -8.523 1 88.25 352 SER B O 1
ATOM 6579 N N . LYS B 1 353 ? -21.453 18.562 -9.664 1 91.94 353 LYS B N 1
ATOM 6580 C CA . LYS B 1 353 ? -21.891 17.281 -9.094 1 91.94 353 LYS B CA 1
ATOM 6581 C C . LYS B 1 353 ? -21.359 17.094 -7.676 1 91.94 353 LYS B C 1
ATOM 6583 O O . LYS B 1 353 ? -20.328 17.672 -7.312 1 91.94 353 LYS B O 1
ATOM 6588 N N . PRO B 1 354 ? -22.031 16.297 -6.941 1 95 354 PRO B N 1
ATOM 6589 C CA . PRO B 1 354 ? -21.594 16.1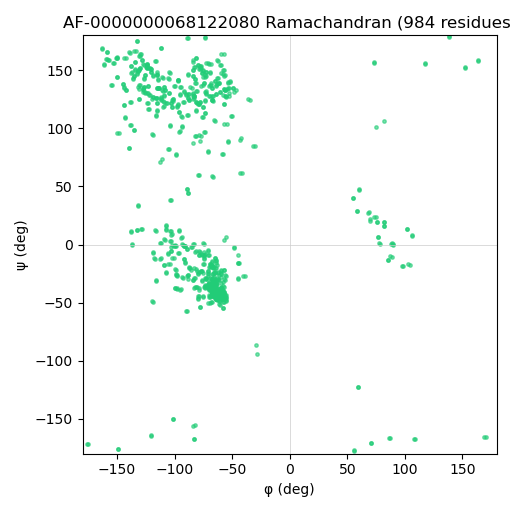25 -5.559 1 95 354 PRO B CA 1
ATOM 6590 C C . PRO B 1 354 ? -20.344 15.242 -5.445 1 95 354 PRO B C 1
ATOM 6592 O O . PRO B 1 354 ? -20.109 14.398 -6.309 1 95 354 PRO B O 1
ATOM 6595 N N . GLU B 1 355 ? -19.562 15.516 -4.441 1 97.31 355 GLU B N 1
ATOM 6596 C CA . GLU B 1 355 ? -18.5 14.641 -3.957 1 97.31 355 GLU B CA 1
ATOM 6597 C C . GLU B 1 355 ? -18.719 14.25 -2.498 1 97.31 355 GLU B C 1
ATOM 6599 O O . GLU B 1 355 ? -19.422 14.961 -1.761 1 97.31 355 GLU B O 1
ATOM 6604 N N . ALA B 1 356 ? -18.25 13.141 -2.154 1 98.5 356 ALA B N 1
ATOM 6605 C CA . ALA B 1 356 ? -18.297 12.711 -0.761 1 98.5 356 ALA B CA 1
ATOM 6606 C C . ALA B 1 356 ? -16.938 12.172 -0.31 1 98.5 356 ALA B C 1
ATOM 6608 O O . ALA B 1 356 ? -16.172 11.641 -1.117 1 98.5 356 ALA B O 1
ATOM 6609 N N . LEU B 1 357 ? -16.656 12.391 0.936 1 98.69 357 LEU B N 1
ATOM 6610 C CA . LEU B 1 357 ? -15.406 11.922 1.539 1 98.69 357 LEU B CA 1
ATOM 6611 C C . LEU B 1 357 ? -15.641 10.656 2.357 1 98.69 357 LEU B C 1
ATOM 6613 O O . LEU B 1 357 ? -16.5 10.633 3.236 1 98.69 357 LEU B O 1
ATOM 6617 N N . ILE B 1 358 ? -14.875 9.617 2.039 1 98.81 358 ILE B N 1
ATOM 6618 C CA . ILE B 1 358 ? -14.938 8.414 2.867 1 98.81 358 ILE B CA 1
ATOM 6619 C C . ILE B 1 358 ? -13.578 8.172 3.525 1 98.81 358 ILE B C 1
ATOM 6621 O O . ILE B 1 358 ? -12.555 8.672 3.053 1 98.81 358 ILE B O 1
ATOM 6625 N N . ASN B 1 359 ? -13.633 7.414 4.641 1 98.62 359 ASN B N 1
ATOM 6626 C CA . ASN B 1 359 ? -12.414 7.141 5.395 1 98.62 359 ASN B CA 1
ATOM 6627 C C . ASN B 1 359 ? -11.703 5.891 4.883 1 98.62 359 ASN B C 1
ATOM 6629 O O . ASN B 1 359 ? -11.297 5.039 5.672 1 98.62 359 ASN B O 1
ATOM 6633 N N . ALA B 1 360 ? -11.578 5.73 3.619 1 98.69 360 ALA B N 1
ATOM 6634 C CA . ALA B 1 360 ? -10.836 4.68 2.932 1 98.69 360 ALA B CA 1
ATOM 6635 C C . ALA B 1 360 ? -10 5.258 1.795 1 98.69 360 ALA B C 1
ATOM 6637 O O . ALA B 1 360 ? -10.508 5.504 0.7 1 98.69 360 ALA B O 1
ATOM 6638 N N . GLY B 1 361 ? -8.75 5.453 2.104 1 98 361 GLY B N 1
ATOM 6639 C CA . GLY B 1 361 ? -7.797 5.918 1.108 1 98 361 GLY B CA 1
ATOM 6640 C C . GLY B 1 361 ? -6.914 4.812 0.562 1 98 361 GLY B C 1
ATOM 6641 O O . GLY B 1 361 ? -7.348 3.664 0.449 1 98 361 GLY B O 1
ATOM 6642 N N . SER B 1 362 ? -5.699 5.172 0.177 1 97.5 362 SER B N 1
ATOM 6643 C CA . SER B 1 362 ? -4.801 4.238 -0.493 1 97.5 362 SER B CA 1
ATOM 6644 C C . SER B 1 362 ? -4.344 3.133 0.454 1 97.5 362 SER B C 1
ATOM 6646 O O . SER B 1 362 ? -4.09 2.006 0.024 1 97.5 362 SER B O 1
ATOM 6648 N N . LEU B 1 363 ? -4.254 3.406 1.736 1 97.69 363 LEU B N 1
ATOM 6649 C CA . LEU B 1 363 ? -3.83 2.371 2.672 1 97.69 363 LEU B CA 1
ATOM 6650 C C . LEU B 1 363 ? -4.914 1.312 2.84 1 97.69 363 LEU B C 1
ATOM 6652 O O . LEU B 1 363 ? -4.617 0.162 3.176 1 97.69 363 LEU B O 1
ATOM 6656 N N . ALA B 1 364 ? -6.176 1.721 2.531 1 98.5 364 ALA B N 1
ATOM 6657 C CA . ALA B 1 364 ? -7.293 0.791 2.689 1 98.5 364 ALA B CA 1
ATOM 6658 C C . ALA B 1 364 ? -7.66 0.147 1.355 1 98.5 364 ALA B C 1
ATOM 6660 O O . ALA B 1 364 ? -8.172 -0.976 1.321 1 98.5 364 ALA B O 1
ATOM 6661 N N . LEU B 1 365 ? -7.383 0.867 0.258 1 98.5 365 LEU B N 1
ATOM 6662 C CA . LEU B 1 365 ? -7.91 0.4 -1.02 1 98.5 365 LEU B CA 1
ATOM 6663 C C . LEU B 1 365 ? -6.777 0.039 -1.977 1 98.5 365 LEU B C 1
ATOM 6665 O O . LEU B 1 365 ? -7.004 -0.638 -2.982 1 98.5 365 LEU B O 1
ATOM 6669 N N . GLY B 1 366 ? -5.586 0.418 -1.627 1 96 366 GLY B N 1
ATOM 6670 C CA . GLY B 1 366 ? -4.504 0.314 -2.592 1 96 366 GLY B CA 1
ATOM 6671 C C . GLY B 1 366 ? -4.578 1.358 -3.689 1 96 366 GLY B C 1
ATOM 6672 O O . GLY B 1 366 ? -5.641 1.943 -3.924 1 96 366 GLY B O 1
ATOM 6673 N N . ARG B 1 367 ? -3.473 1.657 -4.277 1 94.75 367 ARG B N 1
ATOM 6674 C CA . ARG B 1 367 ? -3.416 2.531 -5.445 1 94.75 367 ARG B CA 1
ATOM 6675 C C . ARG B 1 367 ? -3.029 1.748 -6.695 1 94.75 367 ARG B C 1
ATOM 6677 O O . ARG B 1 367 ? -1.901 1.859 -7.18 1 94.75 367 ARG B O 1
ATOM 6684 N N . GLU B 1 368 ? -3.943 0.989 -7.172 1 94.56 368 GLU B N 1
ATOM 6685 C CA . GLU B 1 368 ? -3.787 0.146 -8.352 1 94.56 368 GLU B CA 1
ATOM 6686 C C . GLU B 1 368 ? -4.789 0.526 -9.438 1 94.56 368 GLU B C 1
ATOM 6688 O O . GLU B 1 368 ? -6 0.508 -9.203 1 94.56 368 GLU B O 1
ATOM 6693 N N . PRO B 1 369 ? -4.324 0.8 -10.594 1 93.56 369 PRO B N 1
ATOM 6694 C CA . PRO B 1 369 ? -5.254 1.226 -11.648 1 93.56 369 PRO B CA 1
ATOM 6695 C C . PRO B 1 369 ? -5.941 0.051 -12.336 1 93.56 369 PRO B C 1
ATOM 6697 O O . PRO B 1 369 ? -5.438 -1.075 -12.297 1 93.56 369 PRO B O 1
ATOM 6700 N N . VAL B 1 370 ? -7.102 0.295 -12.844 1 95.88 370 VAL B N 1
ATOM 6701 C CA . VAL B 1 370 ? -7.73 -0.587 -13.82 1 95.88 370 VAL B CA 1
ATOM 6702 C C . VAL B 1 370 ? -7.461 -0.07 -15.234 1 95.88 370 VAL B C 1
ATOM 6704 O O . VAL B 1 370 ? -7.895 1.028 -15.594 1 95.88 370 VAL B O 1
ATOM 6707 N N . GLY B 1 371 ? -6.723 -0.799 -16.016 1 92.06 371 GLY B N 1
ATOM 6708 C CA . GLY B 1 371 ? -6.375 -0.37 -17.359 1 92.06 371 GLY B CA 1
ATOM 6709 C C . GLY B 1 371 ? -7.559 -0.367 -18.312 1 92.06 371 GLY B C 1
ATOM 6710 O O . GLY B 1 371 ? -8.375 -1.294 -18.297 1 92.06 371 GLY B O 1
ATOM 6711 N N . LEU B 1 372 ? -7.648 0.701 -19.125 1 88.12 372 LEU B N 1
ATOM 6712 C CA . LEU B 1 372 ? -8.68 0.776 -20.141 1 88.12 372 LEU B CA 1
ATOM 6713 C C . LEU B 1 372 ? -8.32 -0.085 -21.359 1 88.12 372 LEU B C 1
ATOM 6715 O O . LEU B 1 372 ? -7.148 -0.416 -21.562 1 88.12 372 LEU B O 1
ATOM 6719 N N . ASP B 1 373 ? -9.352 -0.514 -22 1 82.19 373 ASP B N 1
ATOM 6720 C CA . ASP B 1 373 ? -9.133 -1.159 -23.281 1 82.19 373 ASP B CA 1
ATOM 6721 C C . ASP B 1 373 ? -8.82 -0.128 -24.375 1 82.19 373 ASP B C 1
ATOM 6723 O O . ASP B 1 373 ? -9.695 0.653 -24.766 1 82.19 373 ASP B O 1
ATOM 6727 N N . LYS B 1 374 ? -7.77 -0.008 -24.859 1 74.44 374 LYS B N 1
ATOM 6728 C CA . LYS B 1 374 ? -7.348 1.009 -25.812 1 74.44 374 LYS B CA 1
ATOM 6729 C C . LYS B 1 374 ? -7.656 0.578 -27.25 1 74.44 374 LYS B C 1
ATOM 6731 O O . LYS B 1 374 ? -7.609 1.393 -28.172 1 74.44 374 LYS B O 1
ATOM 6736 N N . ILE B 1 375 ? -7.828 -0.639 -27.422 1 64.56 375 ILE B N 1
ATOM 6737 C CA . ILE B 1 375 ? -8.062 -1.158 -28.766 1 64.56 375 ILE B CA 1
ATOM 6738 C C . ILE B 1 375 ? -9.523 -0.941 -29.156 1 64.56 375 ILE B C 1
ATOM 6740 O O . ILE B 1 375 ? -9.812 -0.51 -30.281 1 64.56 375 ILE B O 1
ATOM 6744 N N . THR B 1 376 ? -10.461 -1.281 -28.266 1 60.88 376 THR B N 1
ATOM 6745 C CA . THR B 1 376 ? -11.867 -1.136 -28.609 1 60.88 376 THR B CA 1
ATOM 6746 C C . THR B 1 376 ? -12.312 0.317 -28.469 1 60.88 376 THR B C 1
ATOM 6748 O O . THR B 1 376 ? -12.242 0.888 -27.375 1 60.88 376 THR B O 1
ATOM 6751 N N . SER B 1 377 ? -11.672 1.216 -29.234 1 52.06 377 SER B N 1
ATOM 6752 C CA . SER B 1 377 ? -12.078 2.615 -29.281 1 52.06 377 SER B CA 1
ATOM 6753 C C . SER B 1 377 ? -13.586 2.76 -29.047 1 52.06 377 SER B C 1
ATOM 6755 O O . SER B 1 377 ? -14.383 2.135 -29.75 1 52.06 377 SER B O 1
ATOM 6757 N N . ASN B 1 378 ? -13.945 2.795 -27.797 1 54.19 378 ASN B N 1
ATOM 6758 C CA . ASN B 1 378 ? -15.383 2.99 -27.688 1 54.19 378 ASN B CA 1
ATOM 6759 C C . ASN B 1 378 ? -15.828 4.266 -28.391 1 54.19 378 ASN B C 1
ATOM 6761 O O . ASN B 1 378 ? -15.516 5.371 -27.953 1 54.19 378 ASN B O 1
ATOM 6765 N N . ASN B 1 379 ? -15.875 4.102 -29.625 1 53.94 379 ASN B N 1
ATOM 6766 C CA . ASN B 1 379 ? -16.453 5.121 -30.5 1 53.94 379 ASN B CA 1
ATOM 6767 C C . ASN B 1 379 ? -17.812 5.59 -30 1 53.94 379 ASN B C 1
ATOM 6769 O O . ASN B 1 379 ? -18.578 6.199 -30.734 1 53.94 379 ASN B O 1
ATOM 6773 N N . GLU B 1 380 ? -18.203 4.945 -28.922 1 62.62 380 GLU B N 1
ATOM 6774 C CA . GLU B 1 380 ? -19.516 5.488 -28.609 1 62.62 380 GLU B CA 1
ATOM 6775 C C . GLU B 1 380 ? -19.391 6.805 -27.844 1 62.62 380 GLU B C 1
ATOM 6777 O O . GLU B 1 380 ? -18.703 6.879 -26.828 1 62.62 380 GLU B O 1
ATOM 6782 N N . GLU B 1 381 ? -19.844 7.805 -28.469 1 63.41 381 GLU B N 1
ATOM 6783 C CA . GLU B 1 381 ? -19.844 9.188 -28 1 63.41 381 GLU B CA 1
ATOM 6784 C C . GLU B 1 381 ? -20.297 9.289 -26.547 1 63.41 381 GLU B C 1
ATOM 6786 O O . GLU B 1 381 ? -19.891 10.195 -25.828 1 63.41 381 GLU B O 1
ATOM 6791 N N . THR B 1 382 ? -20.938 8.172 -26.031 1 79 382 THR B N 1
ATOM 6792 C CA . THR B 1 382 ? -21.531 8.328 -24.703 1 79 382 THR B CA 1
ATOM 6793 C C . THR B 1 382 ? -20.797 7.496 -23.672 1 79 382 THR B C 1
ATOM 6795 O O . THR B 1 382 ? -21.125 7.543 -22.484 1 79 382 THR B O 1
ATOM 6798 N N . ALA B 1 383 ? -19.781 6.82 -24.062 1 86 383 ALA B N 1
ATOM 6799 C CA . ALA B 1 383 ? -19.062 5.961 -23.109 1 86 383 ALA B CA 1
ATOM 6800 C C . ALA B 1 383 ? -18.25 6.785 -22.125 1 86 383 ALA B C 1
ATOM 6802 O O . ALA B 1 383 ? -17.641 7.789 -22.5 1 86 383 ALA B O 1
ATOM 6803 N N . LYS B 1 384 ? -18.391 6.453 -20.844 1 92.5 384 LYS B N 1
ATOM 6804 C CA . LYS B 1 384 ? -17.625 7.074 -19.766 1 92.5 384 LYS B CA 1
ATOM 6805 C C . LYS B 1 384 ? -16.703 6.055 -19.078 1 92.5 384 LYS B C 1
ATOM 6807 O O . LYS B 1 384 ? -17.188 5.133 -18.422 1 92.5 384 LYS B O 1
ATOM 6812 N N . PRO B 1 385 ? -15.453 6.254 -19.203 1 94.62 385 PRO B N 1
ATOM 6813 C CA . PRO B 1 385 ? -14.516 5.254 -18.688 1 94.62 385 PRO B CA 1
ATOM 6814 C C . PRO B 1 385 ? -14.438 5.258 -17.172 1 94.62 385 PRO B C 1
ATOM 6816 O O . PRO B 1 385 ? -14.594 6.309 -16.531 1 94.62 385 PRO B O 1
ATOM 6819 N N . TYR B 1 386 ? -14.258 4.09 -16.609 1 96.19 386 TYR B N 1
ATOM 6820 C CA . TYR B 1 386 ? -13.898 3.965 -15.203 1 96.19 386 TYR B CA 1
ATOM 6821 C C . TYR B 1 386 ? -12.477 4.449 -14.961 1 96.19 386 TYR B C 1
ATOM 6823 O O . TYR B 1 386 ? -11.531 3.965 -15.586 1 96.19 386 TYR B O 1
ATOM 6831 N N . THR B 1 387 ? -12.258 5.355 -14 1 96.25 387 THR B N 1
ATOM 6832 C CA . THR B 1 387 ? -10.945 5.914 -13.695 1 96.25 387 THR B CA 1
ATOM 6833 C C . THR B 1 387 ? -10.68 5.898 -12.195 1 96.25 387 THR B C 1
ATOM 6835 O O . THR B 1 387 ? -9.75 6.551 -11.711 1 96.25 387 THR B O 1
ATOM 6838 N N . GLY B 1 388 ? -11.453 5.23 -11.453 1 97.94 388 GLY B N 1
ATOM 6839 C CA . GLY B 1 388 ? -11.438 5.316 -10 1 97.94 388 GLY B CA 1
ATOM 6840 C C . GLY B 1 388 ? -10.469 4.344 -9.359 1 97.94 388 GLY B C 1
ATOM 6841 O O . GLY B 1 388 ? -9.859 3.518 -10.039 1 97.94 388 GLY B O 1
ATOM 6842 N N . TRP B 1 389 ? -10.398 4.43 -8.062 1 98.38 389 TRP B N 1
ATOM 6843 C CA . TRP B 1 389 ? -9.562 3.572 -7.227 1 98.38 389 TRP B CA 1
ATOM 6844 C C . TRP B 1 389 ? -10.414 2.566 -6.457 1 98.38 389 TRP B C 1
ATOM 6846 O O . TRP B 1 389 ? -9.938 1.954 -5.496 1 98.38 389 TRP B O 1
ATOM 6856 N N . GLY B 1 390 ? -11.594 2.428 -6.797 1 98.69 390 GLY B N 1
ATOM 6857 C CA . GLY B 1 390 ? -12.656 1.58 -6.281 1 98.69 390 GLY B CA 1
ATOM 6858 C C . GLY B 1 390 ? -14.039 2.018 -6.727 1 98.69 390 GLY B C 1
ATOM 6859 O O . GLY B 1 390 ? -14.227 3.164 -7.141 1 98.69 390 GLY B O 1
ATOM 6860 N N . ALA B 1 391 ? -14.969 1.134 -6.699 1 98.75 391 ALA B N 1
ATOM 6861 C CA . ALA B 1 391 ? -16.359 1.426 -7.051 1 98.75 391 ALA B CA 1
ATOM 6862 C C . ALA B 1 391 ? -17.297 1.018 -5.926 1 98.75 391 ALA B C 1
ATOM 6864 O O . ALA B 1 391 ? -17.078 0.011 -5.25 1 98.75 391 ALA B O 1
ATOM 6865 N N . LEU B 1 392 ? -18.359 1.764 -5.75 1 98.75 392 LEU B N 1
ATOM 6866 C CA . LEU B 1 392 ? -19.281 1.453 -4.668 1 98.75 392 LEU B CA 1
ATOM 6867 C C . LEU B 1 392 ? -20.25 0.339 -5.074 1 98.75 392 LEU B C 1
ATOM 6869 O O . LEU B 1 392 ? -20.719 0.312 -6.211 1 98.75 392 LEU B O 1
ATOM 6873 N N . MET B 1 393 ? -20.484 -0.533 -4.168 1 98.19 393 MET B N 1
ATOM 6874 C CA . MET B 1 393 ? -21.484 -1.58 -4.293 1 98.19 393 MET B CA 1
ATOM 6875 C C . MET B 1 393 ? -22.891 -1.012 -4.09 1 98.19 393 MET B C 1
ATOM 6877 O O . MET B 1 393 ? -23.062 -0.031 -3.363 1 98.19 393 MET B O 1
ATOM 6881 N N . PRO B 1 394 ? -23.859 -1.594 -4.789 1 97.62 394 PRO B N 1
ATOM 6882 C CA . PRO B 1 394 ? -25.25 -1.273 -4.422 1 97.62 394 PRO B CA 1
ATOM 6883 C C . PRO B 1 394 ? -25.656 -1.885 -3.084 1 97.62 394 PRO B C 1
ATOM 6885 O O . PRO B 1 394 ? -26.406 -2.869 -3.055 1 97.62 394 PRO B O 1
ATOM 6888 N N . TRP B 1 395 ? -25.297 -1.297 -2.021 1 97.38 395 TRP B N 1
ATOM 6889 C CA . TRP B 1 395 ? -25.438 -1.813 -0.664 1 97.38 395 TRP B CA 1
ATOM 6890 C C . TRP B 1 395 ? -25.906 -0.718 0.287 1 97.38 395 TRP B C 1
ATOM 6892 O O . TRP B 1 395 ? -25.531 0.447 0.135 1 97.38 395 TRP B O 1
ATOM 6902 N N . GLY B 1 396 ? -26.703 -1.171 1.31 1 96.19 396 GLY B N 1
ATOM 6903 C CA . GLY B 1 396 ? -27.172 -0.195 2.279 1 96.19 396 GLY B CA 1
ATOM 6904 C C . GLY B 1 396 ? -28 0.917 1.656 1 96.19 396 GLY B C 1
ATOM 6905 O O . GLY B 1 396 ? -28.969 0.653 0.936 1 96.19 396 GLY B O 1
ATOM 6906 N N . VAL B 1 397 ? -27.594 2.176 1.833 1 97.06 397 VAL B N 1
ATOM 6907 C CA . VAL B 1 397 ? -28.344 3.342 1.379 1 97.06 397 VAL B CA 1
ATOM 6908 C C . VAL B 1 397 ? -28.359 3.389 -0.147 1 97.06 397 VAL B C 1
ATOM 6910 O O . VAL B 1 397 ? -29.156 4.102 -0.748 1 97.06 397 VAL B O 1
ATOM 6913 N N . LEU B 1 398 ? -27.5 2.598 -0.76 1 97.5 398 LEU B N 1
ATOM 6914 C CA . LEU B 1 398 ? -27.375 2.637 -2.213 1 97.5 398 LEU B CA 1
ATOM 6915 C C . LEU B 1 398 ? -28.078 1.439 -2.848 1 97.5 398 LEU B C 1
ATOM 6917 O O . LEU B 1 398 ? -28.078 1.296 -4.074 1 97.5 398 LEU B O 1
ATOM 6921 N N . ALA B 1 399 ? -28.641 0.555 -2.039 1 96.19 399 ALA B N 1
ATOM 6922 C CA . ALA B 1 399 ? -29.375 -0.59 -2.576 1 96.19 399 ALA B CA 1
ATOM 6923 C C . ALA B 1 399 ? -30.5 -0.138 -3.51 1 96.19 399 ALA B C 1
ATOM 6925 O O . ALA B 1 399 ? -31.281 0.746 -3.162 1 96.19 399 ALA B O 1
ATOM 6926 N N . GLY B 1 400 ? -30.516 -0.701 -4.699 1 95.31 400 GLY B N 1
ATOM 6927 C CA . GLY B 1 400 ? -31.594 -0.414 -5.633 1 95.31 400 GLY B CA 1
ATOM 6928 C C . GLY B 1 400 ? -31.312 0.776 -6.531 1 95.31 400 GLY B C 1
ATOM 6929 O O . GLY B 1 400 ? -32.094 1.108 -7.406 1 95.31 400 GLY B O 1
ATOM 6930 N N . THR B 1 401 ? -30.172 1.4 -6.367 1 94.56 401 THR B N 1
ATOM 6931 C CA . THR B 1 401 ? -29.859 2.596 -7.145 1 94.56 401 THR B CA 1
ATOM 6932 C C . THR B 1 401 ? -28.953 2.25 -8.328 1 94.56 401 THR B C 1
ATOM 6934 O O . THR B 1 401 ? -28.609 3.125 -9.125 1 94.56 401 THR B O 1
ATOM 6937 N N . GLU B 1 402 ? -28.594 1.002 -8.461 1 92.38 402 GLU B N 1
ATOM 6938 C CA . GLU B 1 402 ? -27.625 0.591 -9.469 1 92.38 402 GLU B CA 1
ATOM 6939 C C . GLU B 1 402 ? -28.219 0.642 -10.867 1 92.38 402 GLU B C 1
ATOM 6941 O O . GLU B 1 402 ? -29.422 0.418 -11.039 1 92.38 402 GLU B O 1
ATOM 6946 N N . LYS B 1 403 ? -27.391 0.925 -11.812 1 90.38 403 LYS B N 1
ATOM 6947 C CA . LYS B 1 403 ? -27.719 0.803 -13.227 1 90.38 403 LYS B CA 1
ATOM 6948 C C . LYS B 1 403 ? -27.062 -0.432 -13.836 1 90.38 403 LYS B C 1
ATOM 6950 O O . LYS B 1 403 ? -25.859 -0.634 -13.703 1 90.38 403 LYS B O 1
ATOM 6955 N N . LYS B 1 404 ? -27.859 -1.178 -14.508 1 92.75 404 LYS B N 1
ATOM 6956 C CA . LYS B 1 404 ? -27.375 -2.381 -15.18 1 92.75 404 LYS B CA 1
ATOM 6957 C C . LYS B 1 404 ? -27.406 -2.217 -16.703 1 92.75 404 LYS B C 1
ATOM 6959 O O . LYS B 1 404 ? -28.25 -1.505 -17.234 1 92.75 404 LYS B O 1
ATOM 6964 N N . ASP B 1 405 ? -26.438 -2.787 -17.25 1 89.69 405 ASP B N 1
ATOM 6965 C CA . ASP B 1 405 ? -26.406 -2.709 -18.719 1 89.69 405 ASP B CA 1
ATOM 6966 C C . ASP B 1 405 ? -27.297 -3.791 -19.328 1 89.69 405 ASP B C 1
ATOM 6968 O O . ASP B 1 405 ? -28.125 -4.379 -18.656 1 89.69 405 ASP B O 1
ATOM 6972 N N . ARG B 1 406 ? -27.156 -4.016 -20.656 1 88.62 406 ARG B N 1
ATOM 6973 C CA . ARG B 1 406 ? -28.016 -4.938 -21.406 1 88.62 406 ARG B CA 1
ATOM 6974 C C . ARG B 1 406 ? -27.797 -6.375 -20.938 1 88.62 406 ARG B C 1
ATOM 6976 O O . ARG B 1 406 ? -28.703 -7.211 -21.062 1 88.62 406 ARG B O 1
ATOM 6983 N N . SER B 1 407 ? -26.641 -6.648 -20.391 1 90.44 407 SER B N 1
ATOM 6984 C CA . SER B 1 407 ? -26.328 -7.988 -19.906 1 90.44 407 SER B CA 1
ATOM 6985 C C . SER B 1 407 ? -26.844 -8.211 -18.484 1 90.44 407 SER B C 1
ATOM 6987 O O . SER B 1 407 ? -26.672 -9.289 -17.922 1 90.44 407 SER B O 1
ATOM 6989 N N . GLY B 1 408 ? -27.422 -7.176 -17.953 1 93.88 408 GLY B N 1
ATOM 6990 C CA . GLY B 1 408 ? -27.969 -7.273 -16.609 1 93.88 408 GLY B CA 1
ATOM 6991 C C . GLY B 1 408 ? -26.938 -7.105 -15.523 1 93.88 408 GLY B C 1
ATOM 6992 O O . GLY B 1 408 ? -27.156 -7.508 -14.383 1 93.88 408 GLY B O 1
ATOM 6993 N N . LYS B 1 409 ? -25.812 -6.602 -15.852 1 96 409 LYS B N 1
ATOM 6994 C CA . LYS B 1 409 ? -24.719 -6.434 -14.891 1 96 409 LYS B CA 1
ATOM 6995 C C . LYS B 1 409 ? -24.406 -4.957 -14.672 1 96 409 LYS B C 1
ATOM 6997 O O . LYS B 1 409 ? -24.625 -4.133 -15.562 1 96 409 LYS B O 1
ATOM 7002 N N . ILE B 1 410 ? -24 -4.609 -13.461 1 95.56 410 ILE B N 1
ATOM 7003 C CA . ILE B 1 410 ? -23.531 -3.266 -13.148 1 95.56 410 ILE B CA 1
ATOM 7004 C C . ILE B 1 410 ? -22.219 -2.99 -13.867 1 95.56 410 ILE B C 1
ATOM 7006 O O . ILE B 1 410 ? -22.047 -1.941 -14.492 1 95.56 410 ILE B O 1
ATOM 7010 N N . LEU B 1 411 ? -21.281 -3.975 -13.719 1 95.88 411 LEU B N 1
ATOM 7011 C CA . LEU B 1 411 ? -20.016 -3.963 -14.438 1 95.88 411 LEU B CA 1
ATOM 7012 C C . LEU B 1 411 ? -20.078 -4.867 -15.664 1 95.88 411 LEU B C 1
ATOM 7014 O O . LEU B 1 411 ? -19.469 -5.941 -15.68 1 95.88 411 LEU B O 1
ATOM 7018 N N . GLY B 1 412 ? -20.688 -4.41 -16.719 1 91.19 412 GLY B N 1
ATOM 7019 C CA . GLY B 1 412 ? -21.078 -5.234 -17.859 1 91.19 412 GLY B CA 1
ATOM 7020 C C . GLY B 1 412 ? -19.953 -5.438 -18.844 1 91.19 412 GLY B C 1
ATOM 7021 O O . GLY B 1 412 ? -18.766 -5.309 -18.5 1 91.19 412 GLY B O 1
ATOM 7022 N N . GLU B 1 413 ? -20.266 -5.719 -20.078 1 89.62 413 GLU B N 1
ATOM 7023 C CA . GLU B 1 413 ? -19.359 -6.168 -21.125 1 89.62 413 GLU B CA 1
ATOM 7024 C C . GLU B 1 413 ? -18.406 -5.047 -21.547 1 89.62 413 GLU B C 1
ATOM 7026 O O . GLU B 1 413 ? -17.344 -5.309 -22.109 1 89.62 413 GLU B O 1
ATOM 7031 N N . ARG B 1 414 ? -18.75 -3.846 -21.25 1 91.25 414 ARG B N 1
ATOM 7032 C CA . ARG B 1 414 ? -17.953 -2.719 -21.719 1 91.25 414 ARG B CA 1
ATOM 7033 C C . ARG B 1 414 ? -17.094 -2.158 -20.594 1 91.25 414 ARG B C 1
ATOM 7035 O O . ARG B 1 414 ? -16.328 -1.214 -20.812 1 91.25 414 ARG B O 1
ATOM 7042 N N . PHE B 1 415 ? -17.297 -2.672 -19.5 1 94.81 415 PHE B N 1
ATOM 7043 C CA . PHE B 1 415 ? -16.391 -2.281 -18.422 1 94.81 415 PHE B CA 1
ATOM 7044 C C . PHE B 1 415 ? -14.953 -2.666 -18.766 1 94.81 415 PHE B C 1
ATOM 7046 O O . PHE B 1 415 ? -14.703 -3.756 -19.281 1 94.81 415 PHE B O 1
ATOM 7053 N N . PRO B 1 416 ? -14.016 -1.819 -18.469 1 95.75 416 PRO B N 1
ATOM 7054 C CA . PRO B 1 416 ? -14.016 -0.551 -17.734 1 95.75 416 PRO B CA 1
ATOM 7055 C C . PRO B 1 416 ? -14.211 0.657 -18.641 1 95.75 416 PRO B C 1
ATOM 7057 O O . PRO B 1 416 ? -14.188 1.799 -18.172 1 95.75 416 PRO B O 1
ATOM 7060 N N . ASN B 1 417 ? -14.328 0.448 -19.969 1 94.75 417 ASN B N 1
ATOM 7061 C CA . ASN B 1 417 ? -14.43 1.558 -20.906 1 94.75 417 ASN B CA 1
ATOM 7062 C C . ASN B 1 417 ? -15.75 2.305 -20.75 1 94.75 417 ASN B C 1
ATOM 7064 O O . ASN B 1 417 ? -15.906 3.418 -21.266 1 94.75 417 ASN B O 1
ATOM 7068 N N . ASP B 1 418 ? -16.688 1.68 -20.125 1 93.62 418 ASP B N 1
ATOM 7069 C CA . ASP B 1 418 ? -17.969 2.291 -19.828 1 93.62 418 ASP B CA 1
ATOM 7070 C C . ASP B 1 418 ? -18.422 1.927 -18.406 1 93.62 418 ASP B C 1
ATOM 7072 O O . ASP B 1 418 ? -18.578 0.747 -18.094 1 93.62 418 ASP B O 1
ATOM 7076 N N . PHE B 1 419 ? -18.641 2.969 -17.672 1 95.19 419 PHE B N 1
ATOM 7077 C CA . PHE B 1 419 ? -19 2.785 -16.266 1 95.19 419 PHE B CA 1
ATOM 7078 C C . PHE B 1 419 ? -19.984 3.85 -15.812 1 95.19 419 PHE B C 1
ATOM 7080 O O . PHE B 1 419 ? -19.875 5.016 -16.203 1 95.19 419 PHE B O 1
ATOM 7087 N N . ARG B 1 420 ? -21 3.379 -15.008 1 94.81 420 ARG B N 1
ATOM 7088 C CA . ARG B 1 420 ? -21.906 4.277 -14.297 1 94.81 420 ARG B CA 1
ATOM 7089 C C . ARG B 1 420 ? -21.953 3.941 -12.812 1 94.81 420 ARG B C 1
ATOM 7091 O O . ARG B 1 420 ? -22 2.768 -12.438 1 94.81 420 ARG B O 1
ATOM 7098 N N . GLY B 1 421 ? -21.891 4.992 -11.961 1 96.38 421 GLY B N 1
ATOM 7099 C CA . GLY B 1 421 ? -21.969 4.801 -10.516 1 96.38 421 GLY B CA 1
ATOM 7100 C C . GLY B 1 421 ? -20.984 5.656 -9.75 1 96.38 421 GLY B C 1
ATOM 7101 O O . GLY B 1 421 ? -20.281 6.484 -10.336 1 96.38 421 GLY B O 1
ATOM 7102 N N . TRP B 1 422 ? -21.031 5.535 -8.414 1 97.94 422 TRP B N 1
ATOM 7103 C CA . TRP B 1 422 ? -20.031 6.18 -7.566 1 97.94 422 TRP B CA 1
ATOM 7104 C C . TRP B 1 422 ? -18.688 5.469 -7.676 1 97.94 422 TRP B C 1
ATOM 7106 O O . TRP B 1 422 ? -18.625 4.234 -7.629 1 97.94 422 TRP B O 1
ATOM 7116 N N . GLN B 1 423 ? -17.641 6.145 -7.902 1 98.38 423 GLN B N 1
ATOM 7117 C CA . GLN B 1 423 ? -16.281 5.621 -7.848 1 98.38 423 GLN B CA 1
ATOM 7118 C C . GLN B 1 423 ? -15.43 6.426 -6.879 1 98.38 423 GLN B C 1
ATOM 7120 O O . GLN B 1 423 ? -15.758 7.566 -6.547 1 98.38 423 GLN B O 1
ATOM 7125 N N . VAL B 1 424 ? -14.438 5.844 -6.355 1 98.69 424 VAL B N 1
ATOM 7126 C CA . VAL B 1 424 ? -13.406 6.609 -5.652 1 98.69 424 VAL B CA 1
ATOM 7127 C C . VAL B 1 424 ? -12.539 7.359 -6.66 1 98.69 424 VAL B C 1
ATOM 7129 O O . VAL B 1 424 ? -11.547 6.82 -7.156 1 98.69 424 VAL B O 1
ATOM 7132 N N . GLY B 1 425 ? -12.875 8.57 -6.848 1 97.88 425 GLY B N 1
ATOM 7133 C CA . GLY B 1 425 ? -12.297 9.328 -7.949 1 97.88 425 GLY B CA 1
ATOM 7134 C C . GLY B 1 425 ? -10.93 9.914 -7.621 1 97.88 425 GLY B C 1
ATOM 7135 O O . GLY B 1 425 ? -10.133 10.188 -8.523 1 97.88 425 GLY B O 1
ATOM 7136 N N . LYS B 1 426 ? -10.688 10.203 -6.387 1 96.62 426 LYS B N 1
ATOM 7137 C CA . LYS B 1 426 ? -9.406 10.656 -5.863 1 96.62 426 LYS B CA 1
ATOM 7138 C C . LYS B 1 426 ? -9.039 9.922 -4.578 1 96.62 426 LYS B C 1
ATOM 7140 O O . LYS B 1 426 ? -9.922 9.461 -3.848 1 96.62 426 LYS B O 1
ATOM 7145 N N . ILE B 1 427 ? -7.719 9.828 -4.438 1 96.06 427 ILE B N 1
ATOM 7146 C CA . ILE B 1 427 ? -7.316 9.039 -3.277 1 96.06 427 ILE B CA 1
ATOM 7147 C C . ILE B 1 427 ? -6.062 9.641 -2.652 1 96.06 427 ILE B C 1
ATOM 7149 O O . ILE B 1 427 ? -5.184 10.133 -3.363 1 96.06 427 ILE B O 1
ATOM 7153 N N . SER B 1 428 ? -5.984 9.789 -1.369 1 95.5 428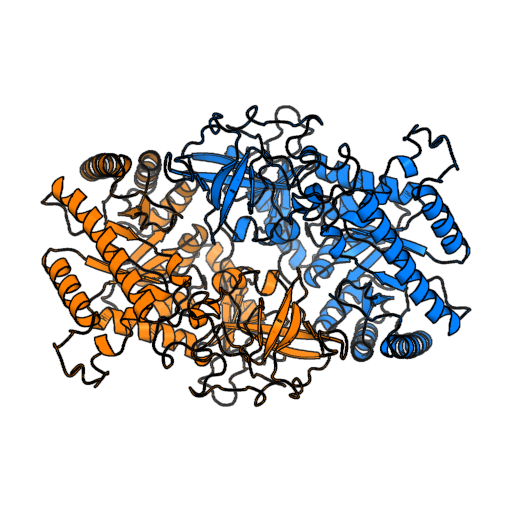 SER B N 1
ATOM 7154 C CA . SER B 1 428 ? -4.805 10.062 -0.555 1 95.5 428 SER B CA 1
ATOM 7155 C C . SER B 1 428 ? -4.57 8.961 0.47 1 95.5 428 SER B C 1
ATOM 7157 O O . SER B 1 428 ? -5.07 7.844 0.316 1 95.5 428 SER B O 1
ATOM 7159 N N . GLN B 1 429 ? -3.762 9.234 1.438 1 96.12 429 GLN B N 1
ATOM 7160 C CA . GLN B 1 429 ? -3.357 8.18 2.363 1 96.12 429 GLN B CA 1
ATOM 7161 C C . GLN B 1 429 ? -4.566 7.555 3.051 1 96.12 429 GLN B C 1
ATOM 7163 O O . GLN B 1 429 ? -4.785 6.348 2.957 1 96.12 429 GLN B O 1
ATOM 7168 N N . GLU B 1 430 ? -5.434 8.43 3.713 1 97.69 430 GLU B N 1
ATOM 7169 C CA . GLU B 1 430 ? -6.598 7.941 4.445 1 97.69 430 GLU B CA 1
ATOM 7170 C C . GLU B 1 430 ? -7.895 8.305 3.729 1 97.69 430 GLU B C 1
ATOM 7172 O O . GLU B 1 430 ? -8.945 7.727 4.004 1 97.69 430 GLU B O 1
ATOM 7177 N N . HIS B 1 431 ? -7.844 9.242 2.83 1 97.62 431 HIS B N 1
ATOM 7178 C CA . HIS B 1 431 ? -9.031 9.859 2.24 1 97.62 431 HIS B CA 1
ATOM 7179 C C . HIS B 1 431 ? -9.398 9.188 0.919 1 97.62 431 HIS B C 1
ATOM 7181 O O . HIS B 1 431 ? -8.547 9.031 0.04 1 97.62 431 HIS B O 1
ATOM 7187 N N . GLY B 1 432 ? -10.578 8.82 0.783 1 98.44 432 GLY B N 1
ATOM 7188 C CA . GLY B 1 432 ? -11.195 8.523 -0.5 1 98.44 432 GLY B CA 1
ATOM 7189 C C . GLY B 1 432 ? -12.273 9.523 -0.885 1 98.44 432 GLY B C 1
ATOM 7190 O O . GLY B 1 432 ? -13.188 9.789 -0.1 1 98.44 432 GLY B O 1
ATOM 7191 N N . ILE B 1 433 ? -12.148 10.125 -2.045 1 98.56 433 ILE B N 1
ATOM 7192 C CA . ILE B 1 433 ? -13.164 11.055 -2.516 1 98.56 433 ILE B CA 1
ATOM 7193 C C . ILE B 1 433 ? -14.047 10.375 -3.561 1 98.56 433 ILE B C 1
ATOM 7195 O O . ILE B 1 433 ? -13.562 9.969 -4.617 1 98.56 433 ILE B O 1
ATOM 7199 N N . LEU B 1 434 ? -15.289 10.281 -3.229 1 98.62 434 LEU B N 1
ATOM 7200 C CA . LEU B 1 434 ? -16.266 9.695 -4.145 1 98.62 434 LEU B CA 1
ATOM 7201 C C . LEU B 1 434 ? -16.703 10.719 -5.188 1 98.62 434 LEU B C 1
ATOM 7203 O O . LEU B 1 434 ? -17.016 11.859 -4.852 1 98.62 434 LEU B O 1
ATOM 7207 N N . THR B 1 435 ? -16.703 10.344 -6.387 1 97.81 435 THR B N 1
ATOM 7208 C CA . THR B 1 435 ? -17.234 11.117 -7.504 1 97.81 435 THR B CA 1
ATOM 7209 C C . THR B 1 435 ? -18.297 10.32 -8.266 1 97.81 435 THR B C 1
ATOM 7211 O O . THR B 1 435 ? -18.25 9.094 -8.281 1 97.81 435 THR B O 1
ATOM 7214 N N . TRP B 1 436 ? -19.203 11.008 -8.859 1 96.12 436 TRP B N 1
ATOM 7215 C CA . TRP B 1 436 ? -20.328 10.367 -9.539 1 96.12 436 TRP B CA 1
ATOM 7216 C C . TRP B 1 436 ? -20.109 10.344 -11.047 1 96.12 436 TRP B C 1
ATOM 7218 O O . TRP B 1 436 ? -19.828 11.383 -11.656 1 96.12 436 TRP B O 1
ATOM 7228 N N . VAL B 1 437 ? -20.156 9.164 -11.625 1 94.81 437 VAL B N 1
ATOM 7229 C CA . VAL B 1 437 ? -20.156 8.977 -13.07 1 94.81 437 VAL B CA 1
ATOM 7230 C C . VAL B 1 437 ? -21.562 8.617 -13.539 1 94.81 437 VAL B C 1
ATOM 7232 O O . VAL B 1 437 ? -22.016 7.484 -13.367 1 94.81 437 VAL B O 1
ATOM 7235 N N . GLY B 1 438 ? -22.25 9.508 -14.078 1 91.06 438 GLY B N 1
ATOM 7236 C CA . GLY B 1 438 ? -23.625 9.289 -14.531 1 91.06 438 GLY B CA 1
ATOM 7237 C C . GLY B 1 438 ? -23.922 9.93 -15.867 1 91.06 438 GLY B C 1
ATOM 7238 O O . GLY B 1 438 ? -23.109 10.711 -16.391 1 91.06 438 GLY B O 1
ATOM 7239 N N . ASP B 1 439 ? -25.047 9.477 -16.438 1 87.5 439 ASP B N 1
ATOM 7240 C CA . ASP B 1 439 ? -25.531 10.078 -17.672 1 87.5 439 ASP B CA 1
ATOM 7241 C C . ASP B 1 439 ? -26.016 11.508 -17.438 1 87.5 439 ASP B C 1
ATOM 7243 O O . ASP B 1 439 ? -26.312 11.883 -16.297 1 87.5 439 ASP B O 1
ATOM 7247 N N . GLU B 1 440 ? -25.969 12.242 -18.5 1 83.44 440 GLU B N 1
ATOM 7248 C CA . GLU B 1 440 ? -26.453 13.617 -18.406 1 83.44 440 GLU B CA 1
ATOM 7249 C C . GLU B 1 440 ? -27.875 13.664 -17.844 1 83.44 440 GLU B C 1
ATOM 7251 O O . GLU B 1 440 ? -28.734 12.875 -18.25 1 83.44 440 GLU B O 1
ATOM 7256 N N . GLY B 1 441 ? -28.109 14.531 -16.938 1 82.25 441 GLY B N 1
ATOM 7257 C CA . GLY B 1 441 ? -29.438 14.727 -16.375 1 82.25 441 GLY B CA 1
ATOM 7258 C C . GLY B 1 441 ? -29.75 13.773 -15.242 1 82.25 441 GLY B C 1
ATOM 7259 O O . GLY B 1 441 ? -30.75 13.945 -14.531 1 82.25 441 GLY B O 1
ATOM 7260 N N . LYS B 1 442 ? -28.984 12.773 -15.062 1 85.69 442 LYS B N 1
ATOM 7261 C CA . LYS B 1 442 ? -29.234 11.836 -13.977 1 85.69 442 LYS B CA 1
ATOM 7262 C C . LYS B 1 442 ? -28.547 12.297 -12.688 1 85.69 442 LYS B C 1
ATOM 7264 O O . LYS B 1 442 ? -27.359 12.586 -12.688 1 85.69 442 LYS B O 1
ATOM 7269 N N . LYS B 1 443 ? -29.344 12.305 -11.688 1 91 443 LYS B N 1
ATOM 7270 C CA . LYS B 1 443 ? -28.828 12.734 -10.391 1 91 443 LYS B CA 1
ATOM 7271 C C . LYS B 1 443 ? -28.109 11.594 -9.672 1 91 443 LYS B C 1
ATOM 7273 O O . LYS B 1 443 ? -28.531 10.438 -9.758 1 91 443 LYS B O 1
ATOM 7278 N N . ALA B 1 444 ? -27.078 11.938 -9.016 1 94.62 444 ALA B N 1
ATOM 7279 C CA . ALA B 1 444 ? -26.375 10.961 -8.195 1 94.62 444 ALA B CA 1
ATOM 7280 C C . ALA B 1 444 ? -27.219 10.523 -7.008 1 94.62 444 ALA B C 1
ATOM 7282 O O . ALA B 1 444 ? -27.891 11.344 -6.379 1 94.62 444 ALA B O 1
ATOM 7283 N N . PRO B 1 445 ? -27.25 9.211 -6.773 1 95.56 445 PRO B N 1
ATOM 7284 C CA . PRO B 1 445 ? -27.875 8.805 -5.508 1 95.56 445 PRO B CA 1
ATOM 7285 C C . PRO B 1 445 ? -27.297 9.539 -4.305 1 95.56 445 PRO B C 1
ATOM 7287 O O . PRO B 1 445 ? -26.078 9.734 -4.223 1 95.56 445 PRO B O 1
ATOM 7290 N N . GLU B 1 446 ? -28.078 9.867 -3.441 1 95.88 446 GLU B N 1
ATOM 7291 C CA . GLU B 1 446 ? -27.703 10.742 -2.34 1 95.88 446 GLU B CA 1
ATOM 7292 C C . GLU B 1 446 ? -26.891 9.992 -1.285 1 95.88 446 GLU B C 1
ATOM 7294 O O . GLU B 1 446 ? -27.203 8.844 -0.962 1 95.88 446 GLU B O 1
ATOM 7299 N N . LEU B 1 447 ? -25.859 10.602 -0.816 1 97.94 447 LEU B N 1
ATOM 7300 C CA . LEU B 1 447 ? -25.078 10.18 0.331 1 97.94 447 LEU B CA 1
ATOM 7301 C C . LEU B 1 447 ? -25.109 11.234 1.433 1 97.94 447 LEU B C 1
ATOM 7303 O O . LEU B 1 447 ? -25.172 12.438 1.148 1 97.94 447 LEU B O 1
ATOM 7307 N N . LYS B 1 448 ? -25.094 10.766 2.621 1 98.31 448 LYS B N 1
ATOM 7308 C CA . LYS B 1 448 ? -25.094 11.656 3.779 1 98.31 448 LYS B CA 1
ATOM 7309 C C . LYS B 1 448 ? -23.953 11.32 4.738 1 98.31 448 LYS B C 1
ATOM 7311 O O . LYS B 1 448 ? -23.469 10.18 4.762 1 98.31 448 LYS B O 1
ATOM 7316 N N . VAL B 1 449 ? -23.562 12.336 5.492 1 98.38 449 VAL B N 1
ATOM 7317 C CA . VAL B 1 449 ? -22.578 12.102 6.547 1 98.38 449 VAL B CA 1
ATOM 7318 C C . VAL B 1 449 ? -23.078 11 7.484 1 98.38 449 VAL B C 1
ATOM 7320 O O . VAL B 1 449 ? -24.219 11.031 7.93 1 98.38 449 VAL B O 1
ATOM 7323 N N . GLY B 1 450 ? -22.203 10.008 7.68 1 98.12 450 GLY B N 1
ATOM 7324 C CA . GLY B 1 450 ? -22.562 8.914 8.57 1 98.12 450 GLY B CA 1
ATOM 7325 C C . GLY B 1 450 ? -22.969 7.652 7.828 1 98.12 450 GLY B C 1
ATOM 7326 O O . GLY B 1 450 ? -23 6.57 8.414 1 98.12 450 GLY B O 1
ATOM 7327 N N . ASP B 1 451 ? -23.281 7.805 6.543 1 98.25 451 ASP B N 1
ATOM 7328 C CA . ASP B 1 451 ? -23.641 6.629 5.75 1 98.25 451 ASP B CA 1
ATOM 7329 C C . ASP B 1 451 ? -22.469 5.652 5.664 1 98.25 451 ASP B C 1
ATOM 7331 O O . ASP B 1 451 ? -21.312 6.07 5.57 1 98.25 451 ASP B O 1
ATOM 7335 N N . ARG B 1 452 ? -22.828 4.379 5.684 1 98.12 452 ARG B N 1
ATOM 7336 C CA . ARG B 1 452 ? -21.859 3.33 5.398 1 98.12 452 ARG B CA 1
ATOM 7337 C C . ARG B 1 452 ? -21.938 2.883 3.941 1 98.12 452 ARG B C 1
ATOM 7339 O O . ARG B 1 452 ? -23.031 2.799 3.381 1 98.12 452 ARG B O 1
ATOM 7346 N N . VAL B 1 453 ? -20.812 2.637 3.369 1 98.62 453 VAL B N 1
ATOM 7347 C CA . VAL B 1 453 ? -20.75 2.174 1.986 1 98.62 453 VAL B CA 1
ATOM 7348 C C . VAL B 1 453 ? -19.781 1.003 1.874 1 98.62 453 VAL B C 1
ATOM 7350 O O . VAL B 1 453 ? -18.938 0.805 2.75 1 98.62 453 VAL B O 1
ATOM 7353 N N . ARG B 1 454 ? -19.938 0.198 0.872 1 98.69 454 ARG B N 1
ATOM 7354 C CA . ARG B 1 454 ? -19.016 -0.883 0.552 1 98.69 454 ARG B CA 1
ATOM 7355 C C . ARG B 1 454 ? -18.344 -0.649 -0.798 1 98.69 454 ARG B C 1
ATOM 7357 O O . ARG B 1 454 ? -19 -0.28 -1.771 1 98.69 454 ARG B O 1
ATOM 7364 N N . VAL B 1 455 ? -17.047 -0.859 -0.833 1 98.94 455 VAL B N 1
ATOM 7365 C CA . VAL B 1 455 ? -16.25 -0.54 -2.01 1 98.94 455 VAL B CA 1
ATOM 7366 C C . VAL B 1 455 ? -15.664 -1.82 -2.604 1 98.94 455 VAL B C 1
ATOM 7368 O O . VAL B 1 455 ? -15.008 -2.594 -1.903 1 98.94 455 VAL B O 1
ATOM 7371 N N . TRP B 1 456 ? -15.969 -2.117 -3.916 1 98.88 456 TRP B N 1
ATOM 7372 C CA . TRP B 1 456 ? -15.172 -3.09 -4.652 1 98.88 456 TRP B CA 1
ATOM 7373 C C . TRP B 1 456 ? -13.758 -2.561 -4.898 1 98.88 456 TRP B C 1
ATOM 7375 O O . TRP B 1 456 ? -13.586 -1.479 -5.469 1 98.88 456 TRP B O 1
ATOM 7385 N N . PRO B 1 457 ? -12.789 -3.289 -4.484 1 98.81 457 PRO B N 1
ATOM 7386 C CA . PRO B 1 457 ? -11.422 -2.807 -4.707 1 98.81 457 PRO B CA 1
ATOM 7387 C C . PRO B 1 457 ? -10.93 -3.07 -6.129 1 98.81 457 PRO B C 1
ATOM 7389 O O . PRO B 1 457 ? -11.383 -4.016 -6.777 1 98.81 457 PRO B O 1
ATOM 7392 N N . ASN B 1 458 ? -9.961 -2.234 -6.609 1 98.56 458 ASN B N 1
ATOM 7393 C CA . ASN B 1 458 ? -9.344 -2.463 -7.91 1 98.56 458 ASN B CA 1
ATOM 7394 C C . ASN B 1 458 ? -8.484 -3.727 -7.91 1 98.56 458 ASN B C 1
ATOM 7396 O O . ASN B 1 458 ? -8.516 -4.5 -8.867 1 98.56 458 ASN B O 1
ATOM 7400 N N . HIS B 1 459 ? -7.777 -3.945 -6.867 1 98.31 459 HIS B N 1
ATOM 7401 C CA . HIS B 1 459 ? -6.832 -5.055 -6.762 1 98.31 459 HIS B CA 1
ATOM 7402 C C . HIS B 1 459 ? -6.816 -5.633 -5.352 1 98.31 459 HIS B C 1
ATOM 7404 O O . HIS B 1 459 ? -6.133 -5.113 -4.469 1 98.31 459 HIS B O 1
ATOM 7410 N N . ALA B 1 460 ? -7.324 -6.773 -5.223 1 98.62 460 ALA B N 1
ATOM 7411 C CA . ALA B 1 460 ? -7.59 -7.395 -3.926 1 98.62 460 ALA B CA 1
ATOM 7412 C C . ALA B 1 460 ? -6.289 -7.688 -3.182 1 98.62 460 ALA B C 1
ATOM 7414 O O . ALA B 1 460 ? -6.203 -7.488 -1.968 1 98.62 460 ALA B O 1
ATOM 7415 N N . CYS B 1 461 ? -5.27 -8.133 -3.893 1 97.88 461 CYS B N 1
ATOM 7416 C CA . CYS B 1 461 ? -4.016 -8.516 -3.258 1 97.88 461 CYS B CA 1
ATOM 7417 C C . CYS B 1 461 ? -3.367 -7.328 -2.559 1 97.88 461 CYS B C 1
ATOM 7419 O O . CYS B 1 461 ? -2.871 -7.457 -1.437 1 97.88 461 CYS B O 1
ATOM 7421 N N . ILE B 1 462 ? -3.357 -6.215 -3.223 1 97.69 462 ILE B N 1
ATOM 7422 C CA . ILE B 1 462 ? -2.713 -5.02 -2.689 1 97.69 462 ILE B CA 1
ATOM 7423 C C . ILE B 1 462 ? -3.59 -4.402 -1.602 1 97.69 462 ILE B C 1
ATOM 7425 O O . ILE B 1 462 ? -3.098 -4.035 -0.533 1 97.69 462 ILE B O 1
ATOM 7429 N N . MET B 1 463 ? -4.855 -4.328 -1.899 1 98.12 463 MET B N 1
ATOM 7430 C CA . MET B 1 463 ? -5.805 -3.803 -0.921 1 98.12 463 MET B CA 1
ATOM 7431 C C . MET B 1 463 ? -5.754 -4.609 0.373 1 98.12 463 MET B C 1
ATOM 7433 O O . MET B 1 463 ? -5.754 -4.035 1.465 1 98.12 463 MET B O 1
ATOM 7437 N N . GLY B 1 464 ? -5.691 -5.895 0.296 1 97.94 464 GLY B N 1
ATOM 7438 C CA . GLY B 1 464 ? -5.707 -6.766 1.462 1 97.94 464 GLY B CA 1
ATOM 7439 C C . GLY B 1 464 ? -4.562 -6.496 2.42 1 97.94 464 GLY B C 1
ATOM 7440 O O . GLY B 1 464 ? -4.699 -6.695 3.629 1 97.94 464 GLY B O 1
ATOM 7441 N N . ALA B 1 465 ? -3.512 -5.965 1.932 1 97.06 465 ALA B N 1
ATOM 7442 C CA . ALA B 1 465 ? -2.303 -5.754 2.725 1 97.06 465 ALA B CA 1
ATOM 7443 C C . ALA B 1 465 ? -2.523 -4.676 3.781 1 97.06 465 ALA B C 1
ATOM 7445 O O . ALA B 1 465 ? -1.757 -4.574 4.742 1 97.06 465 ALA B O 1
ATOM 7446 N N . GLY B 1 466 ? -3.553 -3.908 3.604 1 97.25 466 GLY B N 1
ATOM 7447 C CA . GLY B 1 466 ? -3.846 -2.863 4.57 1 97.25 466 GLY B CA 1
ATOM 7448 C C . GLY B 1 466 ? -4.527 -3.381 5.82 1 97.25 466 GLY B C 1
ATOM 7449 O O . GLY B 1 466 ? -4.652 -2.658 6.812 1 97.25 466 GLY B O 1
ATOM 7450 N N . PHE B 1 467 ? -4.938 -4.633 5.844 1 97.88 467 PHE B N 1
ATOM 7451 C CA . PHE B 1 467 ? -5.75 -5.176 6.926 1 97.88 467 PHE B CA 1
ATOM 7452 C C . PHE B 1 467 ? -5.078 -6.395 7.547 1 97.88 467 PHE B C 1
ATOM 7454 O O . PHE B 1 467 ? -4.34 -7.117 6.875 1 97.88 467 PHE B O 1
ATOM 7461 N N . GLU B 1 468 ? -5.422 -6.652 8.82 1 96.25 468 GLU B N 1
ATOM 7462 C CA . GLU B 1 468 ? -4.824 -7.77 9.539 1 96.25 468 GLU B CA 1
ATOM 7463 C C . GLU B 1 468 ? -5.812 -8.93 9.68 1 96.25 468 GLU B C 1
ATOM 7465 O O . GLU B 1 468 ? -5.453 -10 10.18 1 96.25 468 GLU B O 1
ATOM 7470 N N . TYR B 1 469 ? -6.988 -8.648 9.297 1 98.19 469 TYR B N 1
ATOM 7471 C CA . TYR B 1 469 ? -8.016 -9.68 9.375 1 98.19 469 TYR B CA 1
ATOM 7472 C C . TYR B 1 469 ? -9.172 -9.375 8.43 1 98.19 469 TYR B C 1
ATOM 7474 O O . TYR B 1 469 ? -9.328 -8.234 7.98 1 98.19 469 TYR B O 1
ATOM 7482 N N . TYR B 1 470 ? -9.922 -10.383 8.117 1 98.81 470 TYR B N 1
ATOM 7483 C CA . TYR B 1 470 ? -11.148 -10.273 7.328 1 98.81 470 TYR B CA 1
ATOM 7484 C C . TYR B 1 470 ? -12.375 -10.523 8.195 1 98.81 470 TYR B C 1
ATOM 7486 O O . TYR B 1 470 ? -12.383 -11.43 9.031 1 98.81 470 TYR B O 1
ATOM 7494 N N . LEU B 1 471 ? -13.352 -9.719 8.039 1 98.94 471 LEU B N 1
ATOM 7495 C CA . LEU B 1 471 ? -14.68 -10.062 8.531 1 98.94 471 LEU B CA 1
ATOM 7496 C C . LEU B 1 471 ? -15.422 -10.93 7.516 1 98.94 471 LEU B C 1
ATOM 7498 O O . LEU B 1 471 ? -15.492 -10.586 6.332 1 98.94 471 LEU B O 1
ATOM 7502 N N . ILE B 1 472 ? -15.961 -12.047 8 1 98.88 472 ILE B N 1
ATOM 7503 C CA . ILE B 1 472 ? -16.594 -13.008 7.102 1 98.88 472 ILE B CA 1
ATOM 7504 C C . ILE B 1 472 ? -18.109 -12.875 7.199 1 98.88 472 ILE B C 1
ATOM 7506 O O . ILE B 1 472 ? -18.688 -12.961 8.289 1 98.88 472 ILE B O 1
ATOM 7510 N N . VAL B 1 473 ? -18.703 -12.609 6.109 1 98.81 473 VAL B N 1
ATOM 7511 C CA . VAL B 1 473 ? -20.156 -12.695 6.008 1 98.81 473 VAL B CA 1
ATOM 7512 C C . VAL B 1 473 ? -20.547 -13.852 5.098 1 98.81 473 VAL B C 1
ATOM 7514 O O . VAL B 1 473 ? -19.688 -14.461 4.449 1 98.81 473 VAL B O 1
ATOM 7517 N N . ASP B 1 474 ? -21.844 -14.211 5.066 1 98.56 474 ASP B N 1
ATOM 7518 C CA . ASP B 1 474 ? -22.328 -15.32 4.25 1 98.56 474 ASP B CA 1
ATOM 7519 C C . ASP B 1 474 ? -23.656 -14.953 3.582 1 98.56 474 ASP B C 1
ATOM 7521 O O . ASP B 1 474 ? -24.719 -15.062 4.199 1 98.56 474 ASP B O 1
ATOM 7525 N N . SER B 1 475 ? -23.578 -14.633 2.293 1 96.5 475 SER B N 1
ATOM 7526 C CA . SER B 1 475 ? -24.781 -14.18 1.582 1 96.5 475 SER B CA 1
ATOM 7527 C C . SER B 1 475 ? -25.766 -15.32 1.367 1 96.5 475 SER B C 1
ATOM 7529 O O . SER B 1 475 ? -26.875 -15.102 0.901 1 96.5 475 SER B O 1
ATOM 7531 N N . ASN B 1 476 ? -25.406 -16.562 1.734 1 95.5 476 ASN B N 1
ATOM 7532 C CA . ASN B 1 476 ? -26.359 -17.672 1.733 1 95.5 476 ASN B CA 1
ATOM 7533 C C . ASN B 1 476 ? -27.375 -17.531 2.855 1 95.5 476 ASN B C 1
ATOM 7535 O O . ASN B 1 476 ? -28.453 -18.141 2.809 1 95.5 476 ASN B O 1
ATOM 7539 N N . CYS B 1 477 ? -26.969 -16.844 3.836 1 95 477 CYS B N 1
ATOM 7540 C CA . CYS B 1 477 ? -27.875 -16.641 4.961 1 95 477 CYS B CA 1
ATOM 7541 C C . CYS B 1 477 ? -28.844 -15.5 4.672 1 95 477 CYS B C 1
ATOM 7543 O O . CYS B 1 477 ? -28.625 -14.359 5.082 1 95 477 CYS B O 1
ATOM 7545 N N . ARG B 1 478 ? -30.016 -15.836 4.145 1 91.44 478 ARG B N 1
ATOM 7546 C CA . ARG B 1 478 ? -31 -14.836 3.719 1 91.44 478 ARG B CA 1
ATOM 7547 C C . ARG B 1 478 ? -31.5 -14.016 4.906 1 91.44 478 ARG B C 1
ATOM 7549 O O . ARG B 1 478 ? -31.859 -14.57 5.941 1 91.44 478 ARG B O 1
ATOM 7556 N N . GLY B 1 479 ? -31.469 -12.789 4.754 1 93.19 479 GLY B N 1
ATOM 7557 C CA . GLY B 1 479 ? -31.922 -11.891 5.801 1 93.19 479 GLY B CA 1
ATOM 7558 C C . GLY B 1 479 ? -30.828 -11.539 6.801 1 93.19 479 GLY B C 1
ATOM 7559 O O . GLY B 1 479 ? -31.031 -10.688 7.664 1 93.19 479 GLY B O 1
ATOM 7560 N N . GLN B 1 480 ? -29.734 -12.227 6.703 1 96 480 GLN B N 1
ATOM 7561 C CA . GLN B 1 480 ? -28.609 -11.984 7.605 1 96 480 GLN B CA 1
ATOM 7562 C C . GLN B 1 480 ? -27.297 -11.867 6.832 1 96 480 GLN B C 1
ATOM 7564 O O . GLN B 1 480 ? -26.25 -12.328 7.297 1 96 480 GLN B O 1
ATOM 7569 N N . GLU B 1 481 ? -27.391 -11.32 5.633 1 96.12 481 GLU B N 1
ATOM 7570 C CA . GLU B 1 481 ? -26.25 -11.281 4.727 1 96.12 481 GLU B CA 1
ATOM 7571 C C . GLU B 1 481 ? -25.172 -10.336 5.246 1 96.12 481 GLU B C 1
ATOM 7573 O O . GLU B 1 481 ? -24 -10.438 4.848 1 96.12 481 GLU B O 1
ATOM 7578 N N . ASP B 1 482 ? -25.531 -9.445 6.184 1 97.81 482 ASP B N 1
ATOM 7579 C CA . ASP B 1 482 ? -24.594 -8.445 6.668 1 97.81 482 ASP B CA 1
ATOM 7580 C C . ASP B 1 482 ? -24.062 -8.812 8.055 1 97.81 482 ASP B C 1
ATOM 7582 O O . ASP B 1 482 ? -23.344 -8.031 8.68 1 97.81 482 ASP B O 1
ATOM 7586 N N . LYS B 1 483 ? -24.469 -9.953 8.547 1 98.56 483 LYS B N 1
ATOM 7587 C CA . LYS B 1 483 ? -24.031 -10.391 9.867 1 98.56 483 LYS B CA 1
ATOM 7588 C C . LYS B 1 483 ? -22.656 -11.07 9.805 1 98.56 483 LYS B C 1
ATOM 7590 O O . LYS B 1 483 ? -22.453 -11.961 8.977 1 98.56 483 LYS B O 1
ATOM 7595 N N . VAL B 1 484 ? -21.75 -10.625 10.609 1 98.88 484 VAL B N 1
ATOM 7596 C CA . VAL B 1 484 ? -20.438 -11.242 10.68 1 98.88 484 VAL B CA 1
ATOM 7597 C C . VAL B 1 484 ? -20.547 -12.648 11.258 1 98.88 484 VAL B C 1
ATOM 7599 O O . VAL B 1 484 ? -21.109 -12.836 12.344 1 98.88 484 VAL B O 1
ATOM 7602 N N . ARG B 1 485 ? -20 -13.594 10.562 1 98.56 485 ARG B N 1
ATOM 7603 C CA . ARG B 1 485 ? -20.125 -15 10.945 1 98.56 485 ARG B CA 1
ATOM 7604 C C . ARG B 1 485 ? -18.797 -15.531 11.492 1 98.56 485 ARG B C 1
ATOM 7606 O O . ARG B 1 485 ? -18.781 -16.531 12.219 1 98.56 485 ARG B O 1
ATOM 7613 N N . ASP B 1 486 ? -17.766 -14.945 11.117 1 98.69 486 ASP B N 1
ATOM 7614 C CA . ASP B 1 486 ? -16.422 -15.375 11.508 1 98.69 486 ASP B CA 1
ATOM 7615 C C . ASP B 1 486 ? -15.398 -14.273 11.273 1 98.69 486 ASP B C 1
ATOM 7617 O O . ASP B 1 486 ? -15.734 -13.203 10.75 1 98.69 486 ASP B O 1
ATOM 7621 N N . VAL B 1 487 ? -14.25 -14.422 11.758 1 98.75 487 VAL B N 1
ATOM 7622 C CA . VAL B 1 487 ? -13.102 -13.555 11.516 1 98.75 487 VAL B CA 1
ATOM 7623 C C . VAL B 1 487 ? -11.883 -14.398 11.148 1 98.75 487 VAL B C 1
ATOM 7625 O O . VAL B 1 487 ? -11.562 -15.375 11.844 1 98.75 487 VAL B O 1
ATOM 7628 N N . TRP B 1 488 ? -11.281 -14.086 10.008 1 98.69 488 TRP B N 1
ATOM 7629 C CA . TRP B 1 488 ? -10.062 -14.781 9.586 1 98.69 488 TRP B CA 1
ATOM 7630 C C . TRP B 1 488 ? -8.859 -13.852 9.672 1 98.69 488 TRP B C 1
ATOM 7632 O O . TRP B 1 488 ? -8.836 -12.789 9.062 1 98.69 488 TRP B O 1
ATOM 7642 N N . CYS B 1 489 ? -7.848 -14.234 10.406 1 97.56 489 CYS B N 1
ATOM 7643 C CA . CYS B 1 489 ? -6.625 -13.445 10.523 1 97.56 489 CYS B CA 1
ATOM 7644 C C . CYS B 1 489 ? -5.789 -13.555 9.258 1 97.56 489 CYS B C 1
ATOM 7646 O O . CYS B 1 489 ? -5.688 -14.625 8.656 1 97.56 489 CYS B O 1
ATOM 7648 N N . ARG B 1 490 ? -5.23 -12.5 8.836 1 97.06 490 ARG B N 1
ATOM 7649 C CA . ARG B 1 490 ? -4.391 -12.414 7.648 1 97.06 490 ARG B CA 1
ATOM 7650 C C . ARG B 1 490 ? -2.918 -12.289 8.031 1 97.06 490 ARG B C 1
ATOM 7652 O O . ARG B 1 490 ? -2.572 -11.578 8.977 1 97.06 490 ARG B O 1
ATOM 7659 N N . TRP B 1 491 ? -2.035 -12.898 7.289 1 95.38 491 TRP B N 1
ATOM 7660 C CA . TRP B 1 491 ? -0.597 -12.828 7.516 1 95.38 491 TRP B CA 1
ATOM 7661 C C . TRP B 1 491 ? 0.031 -11.719 6.672 1 95.38 491 TRP B C 1
ATOM 7663 O O . TRP B 1 491 ? 0.058 -11.812 5.445 1 95.38 491 TRP B O 1
ATOM 7673 N N . ASN B 1 492 ? 0.471 -10.688 7.262 1 94.5 492 ASN B N 1
ATOM 7674 C CA . ASN B 1 492 ? 1.194 -9.625 6.578 1 94.5 492 ASN B CA 1
ATOM 7675 C C . ASN B 1 492 ? 2.691 -9.68 6.871 1 94.5 492 ASN B C 1
ATOM 7677 O O . ASN B 1 492 ? 3.1 -10.141 7.941 1 94.5 492 ASN B O 1
ATOM 7681 N N . GLY B 1 493 ? 3.461 -9.273 5.91 1 94.44 493 GLY B N 1
ATOM 7682 C CA . GLY B 1 493 ? 4.902 -9.219 6.094 1 94.44 493 GLY B CA 1
ATOM 7683 C C . GLY B 1 493 ? 5.645 -10.289 5.32 1 94.44 493 GLY B C 1
ATOM 7684 O O . GLY B 1 493 ? 5.094 -10.891 4.395 1 94.44 493 GLY B O 1
ATOM 7685 N N . TRP B 1 494 ? 6.93 -10.438 5.66 1 96.88 494 TRP B N 1
ATOM 7686 C CA . TRP B 1 494 ? 7.797 -11.312 4.879 1 96.88 494 TRP B CA 1
ATOM 7687 C C . TRP B 1 494 ? 8.453 -12.367 5.766 1 96.88 494 TRP B C 1
ATOM 7689 O O . TRP B 1 494 ? 8.68 -13.5 5.332 1 96.88 494 TRP B O 1
#

Foldseek 3Di:
DPDPVVVVQVVVFVVVCVVAFQDFLLPDDPWAKAFAPALLLVLLVLLVVLCVLLVAQEEEEALQFLFLVSLCSNQDDDLERAHHYEYQDLLSLVVNLVVLVVSVVSVHHYAYEHPDADDQVSQVSQLVSCLSNDEAHYEYEHAAQVRVVSQLSSCVSRVYRHEYAAEEELPQPPDGHHLPDPRLVVNLVSVVVVVVVPRHHDAFYEYERPCLLLAQAQVSLQVVLVSLQVRRVSSVVSSCVVPVPRAAHESEYEELLNSSSSSAVVVVVNPPPPCCPPPDSPPPPNVVVSVVVVVVVVVRYRYYYYYYCSSQDFQSSLNNNSYPCVCRAPVSHRMKIKWFFADKDQQPDDVGHIKTKIQAFCLQFNDDFRDANPVPPPPPPFADADTAQWFWDCDDLNPPVADADPVRGQQDSRPRRHHFHWGQNDGDDGITMIDGDDGPPDHHRDDDGGDMIIIGHRRSSSNSLSDQKHFYAHVVPPPCRRRGNGITGRDHDD/DPDPVVVVQVVVFVVVCVVAFFDFLLPDDPWAKAFAPALLLVLLVLLVVLCVLLVAQEEEEALQFLFLVSLCSNQDDDLERAHHYEYQDLLSLVVNLVVLVVSVVSVHHYAYEHPDADDQVSQVSQLVSCLSNDEAHYEYEHAAQVRVVSQLSSCVSRVYRHEYAAEEELPQPPDGHHLPDPRLVVNLVVVVVVVVVPRHHDAFYEYERPCLLLAQAQVSLQVVLVSLQVRRVSSVVSSCVVVVPHAAHESEYEELLNSSSSSAVVVVVNPPPPCCPPPDSPPPPNVVVSVVVVVVVVVRYRYHYYYYCSSQDFQSSLNNNNYPCVCRAPVSHRMKIKWFFADKAQQPDDVGHIKTKIQAFCLQFNDDFRDANPVPPPPPPFADADTAQWFWDCDDLNPPVADADPVRGQQDSRPRRHHFHWGQNDGDDGITMIDGDDDPPDHHRDDDGGDMIIIGGRRSSSNSLSDQKHFYAHVVPPPCRRRGNGMTGRDHDD